Protein 4PQG (pdb70)

Organism: Streptococcus pneumoniae serotype 4 (strain ATCC BAA-334 / TIGR4) (NCBI:txid170187)

Radius of gyration: 30.59 Å; Cα contacts (8 Å, |Δi|>4): 2096; chains: 2; bounding box: 76×77×79 Å

Solvent-accessible surface area: 42356 Å² total; per-residue (Å²): 109,170,147,18,4,0,11,0,2,0,35,13,16,29,130,44,12,20,38,23,9,62,2,0,16,62,10,0,16,9,0,95,115,35,140,45,49,6,61,0,0,0,3,54,43,25,16,86,36,6,6,12,30,2,0,47,80,21,38,7,60,54,115,10,9,19,6,0,0,16,59,42,19,65,5,140,28,17,68,6,61,7,34,6,101,68,0,26,87,80,18,44,56,137,64,40,93,100,101,110,122,40,102,53,12,83,0,45,5,142,71,157,58,19,39,0,1,0,60,8,50,48,72,138,124,72,45,0,13,22,0,25,40,13,83,143,64,44,30,65,54,40,0,9,0,4,78,27,34,13,0,0,9,48,9,41,65,138,102,110,27,21,41,28,100,45,18,5,1,13,36,87,114,41,69,60,25,0,20,0,77,18,76,78,23,121,22,56,28,0,67,27,110,122,109,67,41,151,21,62,64,34,0,2,71,19,1,2,122,52,11,110,26,61,138,35,0,1,0,0,1,3,55,14,43,37,5,6,25,3,0,4,81,26,0,81,95,8,22,0,0,0,2,0,26,48,39,0,39,33,110,101,15,28,19,123,104,28,19,17,19,36,63,122,7,30,26,2,0,73,35,2,92,92,12,69,10,0,2,1,4,10,90,130,0,24,92,16,0,58,110,18,0,64,106,52,30,185,40,110,15,119,19,36,29,2,18,22,3,9,15,102,74,56,44,108,35,103,180,42,35,120,82,62,1,0,0,4,2,19,88,6,26,113,95,32,38,6,24,23,0,0,50,0,0,21,58,2,46,150,109,19,94,110,0,24,0,26,0,10,7,48,29,56,23,39,8,50,0,112,52,9,8,51,108,94,158,0,88,135,28,2,80,50,102,30,68,40,128,29,58,123,36,4,5,90,19,18,1,4,0,8,0,3,36,49,25,5,6,13,17,32,4,1,41,0,0,3,4,0,0,0,0,0,0,3,59,20,52,7,0,2,83,46,0,6,82,73,23,88,0,0,9,30,2,29,20,38,75,67,68,58,60,75,27,15,56,83,3,0,7,32,6,1,15,29,0,35,107,99,134,61,28,137,54,0,52,61,55,0,34,105,24,0,95,44,36,44,8,166,74,7,32,108,88,12,91,129,13,7,81,82,11,71,149,158,84,25,0,23,0,2,0,31,12,13,30,128,37,15,20,39,19,7,61,2,0,15,59,9,0,16,9,0,101,116,38,140,44,60,8,61,0,0,0,3,51,41,29,13,86,36,6,7,13,26,3,1,48,81,23,36,8,60,56,119,11,9,20,7,0,0,19,61,48,20,77,8,147,27,18,68,6,62,6,35,6,107,63,0,26,87,75,14,55,41,117,58,41,92,102,94,114,127,32,116,52,5,90,0,42,3,146,79,127,72,16,43,0,3,0,56,6,52,48,85,127,122,76,43,0,13,19,0,30,25,23,89,133,64,65,12,54,33,12,1,9,0,4,77,22,44,14,0,0,10,57,14,44,70,123,99,83,8,18,23,22,102,37,8,5,2,10,37,78,114,38,69,86,32,3,42,0,74,20,96,97,13,89,20,38,26,0,62,22,200,102,86,111,28,165,16,57,61,37,0,1,70,20,2,2,127,45,21,119,20,74,122,55,6,0,0,0,2,2,56,12,42,24,6,5,23,1,1,3,72,22,1,71,80,3,33,1,0,0,2,1,23,49,45,0,37,32,139,110,22,29,27,121,107,29,20,18,21,30,67,110,5,32,26,2,0,71,33,2,88,92,11,64,6,0,2,0,4,11,90,129,0,24,91,20,0,66,109,18,0,62,107,52,28,179,42,151,14,112,18,35,26,0,14,23,3,11,16,90,71,61,37,106,33,117,167,43,37,112,82,53,0,1,0,5,2,21,86,7,25,117,95,32,35,5,22,23,1,0,51,0,0,16,50,1,44,146,109,22,100,115,1,24,0,23,0,14,5,47,31,54,20,39,5,50,0,111,51,6,9,54,106,88,155,0,92,138,29,2,76,48,96,31,68,38,130,32,60,121,35,4,6,84,18,18,1,4,0,8,1,3,34,53,27,7,6,12,18,32,5,1,39,0,0,2,4,0,0,0,0,0,0,2,65,18,54,6,0,2,86,45,0,5,93,80,42,86,0,0,10,36,4,84,26,29,75,77,75,59,58,92,54,15,49,75,18,0,6,47,30,1,14,47,0,27,104,82,128,102,22,133,70,3,50,59,55,0,33,102,29,0,93,48,38,29,10,133,74,6,38,106,81,10,98,128,14,10,103,104,28,72

Secondary structure (DSSP, 8-state):
--S-EEEEEES---TT--HHHHHHHHHHHHHHHTT-EEEEEE-S---SS-HHHHHHHHT--GGGEEEHHHHTSSPPS-----BHHHHHTTS-S-EEEEEEETTEEEEEESSTTEEEEEEESSTTS-BEEEEEEEETTEEEEEEEESSSEEEEEEEEEETTEEEEEEEEEE-TTS-EEEEEEEETTEEEEEE-SS-EEESHHHHHHHHHHHT---TT-EEEES--TTTHHHHHHHHTTSEEEEE--S--B-TTT--SS---B-TTTHHHHHTGGG-SEEEESSHHHHHHHHHHHHHH-S----EEE--S--BSS----SS---TTEEEEES---GGG-HHHHHHHHHHHTTT-TT-EEEEE--STTHHHHHHHHHHTT-TTTEEEEES---TTTGGGSSEEE---S-BSS-HHHHHHHHTT--EEEES-TBHHHHH--BTTTEEEEP--TT--HHHHHHHHHHHHHHHHHTT-HHHHHHHHHHHHGGGBHHHHHHHHHHHHHHHS--/-EEEEEES---TT--HHHHHHHHHHHHHHHTT-EEEEEE-S---SS-HHHHHHHHT--GGGEEEHHHHTSSPPP-----BHHHHHTTS---EEEEEEETTEEEEEETT-SEEEEEEESSTTS-BEEEEEEEETTEEEEEEEESSSEEEEEEEEEETTEEEEEEEEEE-TTS-EEEEEEEETTEEEEEEESS-EEESHHHHHHHHHHHT---TT-EEEES--TTTHHHHHHHTTTSEEEEE--S--B-TTT--SS---B-TTTHHHHHTGGG-SEEEESSHHHHHHHHHHHHHH-S----EEE--S--BSS----TT---TTEEEEES---GGG-HHHHHHHHHHHHHH-TT-EEEEE--STTHHHHHHHHHHTT-TTTEEEEES---TTTGGG-SEEE---S-BSS-HHHHHHHHTT--EEEES-TBHHHHH--TTTSEEEE---TT--HHHHHHHHHHHHHHHHHTT-HHHHHHHHHHHHHTTBHHHHHHHHHHHHHHH-

Foldseek 3Di:
DPFAEEEEEDADFDQFDAVLLLLVQQVQVLCVVVVHHYAYEHEYDDQVFLRLVGCVNSPHDQNRYHYLVLNLAADGRAAQDQFPVNVCVVDDDAWDDWDADQQWIKTAHPLNQKIKIFGHPGSPGGGGQKMWIGGNLHTAKIFGGGPHTFKMWGWDADPNDTDTAKMFGDYPVRHTQWMFGDDPNFRAWIGRPVDIAGHVQRSVLVVLVVVVAAQLYEYEYSFAVPHVVSCLVSCLNYAYEYEDWWQFWDPVVDDQADTGTDPRCPSCLQVVVSHQEYEAADVVSVVVVQVCCVRHHPDRHHYYHAHSHFAAAQAAQPVAAQPQEEEEARALDVLFPVVLVLLLQLLLCVVVVSHAYEYEGYYDNVVVSVVSCVVSVVPVRYDYDYHDDCQNPLLNHQAYETARQTGSADVVLLSNLSSLHQYEYAPHDDHCVLQHDDPQQFHHDHDDPVPDSVVSSNRSSVRSNCCVVVVPRVRNSVVSNVSSVVRHSVVSSVVVVVVSVVSPPD/DEEEEEDAAFDQFDAVLVLLVQQVQVLCVVVVHHYAYEHEYDDQVFLRLVRCVNSPHDQVRYHYLVCNQAADGRAAQPAFPVNVCVVDDDAWPDWDDDWQWIKTPHPPDPKIKIFGHPGSVGGGGQKIWIAHPRRTAKMFGGGPHTFKMWGWDDDPNDTDTAKMWGAYPVGDTAWMFGAPRPDGAWIDGVPDIQGDSQSSVLVVLVVVVAAQLYEYEYRFQPPNVVSCLVSCLRYAYEYEDWWQFWDPVVDDQADTGTDPRCVVCLQVVVSHQEYEFADVVSVVVVQVCCVRHHPDRHHYYHFHSHFAQAFAALPPEADPQEEEEEGALDVLFVVVLVLLLQLVLCVVVVSHAYEYEGYYDNVVVSVVSCVVSVNPPGYYYDYHDDPQNPLLRHQAYETARQTGSAPVVLLSNLSSLHAYEYEPHDDHCVLQHDDPQQFHHDYDDPVPDSVVSSNRSSVRSCCCVVVVVRVRNSVRSNVSSVVRHSVVSSVVVVVVSVVSD

Sequence (1007 aa):
HHHMTIYNINLGIGWASSGVEYAQAYRAGVFRKLNLSSKFIFTDMILADNIQHLTANIGFDDNQVIWLYNHFTDIKIAPTSVTVDDVLAYFGGEESHREKNGKVLRVFFFDQDKFVTCYLVDENKDLVQHAEYVFKGNLIRKDYFSYTRYCSEYFAPKDNVAVLYQRTFYNEDGTPVYDILMNQGKEEVYHFKDKIFYGKQAFVRAFMKSLNLNKSDLVILDRETGIGQVVFEEAQTAHLAVVVHAEHYSENATNEDYILWNNYYDYQFTNADKVDFFIVSTDRQNEVLQEQFAKYTQHQPKIVTIPVGSIDSLTDSSQGRKPFSLITASRLAKEKHIDWLVKAVIEAHKELPELTFDIYGSGGEDSLLREIIANHQAEDYIQLKGHAELSQIYSQYEVYLTASTSEGFGLTLMEAIGSGLPLIGFDVPYGNQTFIEDGQNGYLIPSSSDHVEDQIKQAYAAKICQLYQENRLEAMRAYSYQIAEGFLTKEILEKWKKTVEEVLHDMTIYNINLGIGWASSGVEYAQAYRAGVFRKLNLSSKFIFTDMILADNIQHLTANIGFDDNQVIWLYNHFTDIKIAPTSVTVDDVLAYFGGEESHREKNGKVLRVFFFDQDKFVTCYLVDENKDLVQHAEYVFKGNLIRKDYFSYTRYCSEYFAPKDNVAVLYQRTFYNEDGTPVYDILMNQGKEEVYHFKDKIFYGKQAFVRAFMKSLNLNKSDLVILDRETGIGQVVFEEAQTAHLAVVVHAEHYSENATNEDYILWNNYYDYQFTNADKVDFFIVSTDRQNEVLQEQFAKYTQHQPKIVTIPVGSIDSLTDSSQGRKPFSLITASRLAKEKHIDWLVKAVIEAHKELPELTFDIYGSGGEDSLLREIIANHQAEDYIQLKGHAELSQIYSQYEVYLTASTSEGFGLTLMEAIGSGLPLIGFDVPYGNQTFIEDGQNGYLIPSSSDHVEDQIKQAYAAKICQLYQENRLEAMRAYSYQIAEGFLTKEILEKWKKTVEEVL

InterPro domains:
  IPR014267 Glycosyltransferase GtfA [MF_01472] (2-501)
  IPR014267 Glycosyltransferase GtfA [TIGR02918] (1-500)
  IPR054396 GtfA, extended beta-sheet meander domain [PF22145] (95-191)

GO terms:
  GO:0017122 protein N-acetylglucosaminyltransferase complex (C, IDA)
  GO:0016262 protein N-acetylglucosaminyltransferase activity (F, IDA)
  GO:0006493 protein O-linked glycosylation (P, IDA)

Structure (mmCIF, N/CA/C/O backbone):
data_4PQG
#
_entry.id   4PQG
#
_cell.length_a   71.240
_cell.length_b   125.630
_cell.length_c   127.040
_cell.angle_alpha   90.00
_cell.angle_beta   90.00
_cell.angle_gamma   90.00
#
_symmetry.space_group_name_H-M   'P 21 21 21'
#
loop_
_entity.id
_entity.type
_entity.pdbx_description
1 polymer 'Glycosyltransferase Gtf1'
2 non-polymer "URIDINE-5'-DIPHOSPHATE"
3 non-polymer 2-acetamido-2-deoxy-beta-D-glucopyranose
4 water water
#
loop_
_atom_site.group_PDB
_atom_site.id
_atom_site.type_symbol
_atom_site.label_atom_id
_atom_site.label_alt_id
_atom_site.label_comp_id
_atom_site.label_asym_id
_atom_site.label_entity_id
_atom_site.label_seq_id
_atom_site.pdbx_PDB_ins_code
_atom_site.Cartn_x
_atom_site.Cartn_y
_atom_site.Cartn_z
_atom_site.occupancy
_atom_site.B_iso_or_equiv
_atom_site.auth_seq_id
_atom_site.auth_comp_id
_atom_site.auth_asym_id
_atom_site.auth_atom_id
_atom_site.pdbx_PDB_model_num
ATOM 1 N N . HIS A 1 6 ? 13.299 13.905 -2.932 1.00 51.06 -2 HIS A N 1
ATOM 2 C CA . HIS A 1 6 ? 13.579 12.440 -2.898 1.00 50.95 -2 HIS A CA 1
ATOM 3 C C . HIS A 1 6 ? 12.652 11.713 -3.834 1.00 52.62 -2 HIS A C 1
ATOM 4 O O . HIS A 1 6 ? 11.457 12.026 -3.909 1.00 54.65 -2 HIS A O 1
ATOM 11 N N . HIS A 1 7 ? 13.199 10.758 -4.585 1.00 56.06 -1 HIS A N 1
ATOM 12 C CA . HIS A 1 7 ? 12.380 9.872 -5.426 1.00 55.70 -1 HIS A CA 1
ATOM 13 C C . HIS A 1 7 ? 12.303 8.484 -4.845 1.00 53.10 -1 HIS A C 1
ATOM 14 O O . HIS A 1 7 ? 11.275 7.811 -4.964 1.00 47.84 -1 HIS A O 1
ATOM 21 N N . HIS A 1 8 ? 13.401 8.047 -4.226 1.00 49.44 0 HIS A N 1
ATOM 22 C CA . HIS A 1 8 ? 13.491 6.725 -3.623 1.00 48.33 0 HIS A CA 1
ATOM 23 C C . HIS A 1 8 ? 12.498 6.570 -2.514 1.00 45.73 0 HIS A C 1
ATOM 24 O O . HIS A 1 8 ? 12.086 7.559 -1.903 1.00 46.02 0 HIS A O 1
ATOM 31 N N . MET A 1 9 ? 12.100 5.329 -2.247 1.00 41.79 1 MET A N 1
ATOM 32 C CA . MET A 1 9 ? 11.293 5.035 -1.074 1.00 41.26 1 MET A CA 1
ATOM 33 C C . MET A 1 9 ? 12.025 5.522 0.176 1.00 36.89 1 MET A C 1
ATOM 34 O O . MET A 1 9 ? 13.210 5.244 0.358 1.00 33.91 1 MET A O 1
ATOM 39 N N . THR A 1 10 ? 11.328 6.296 1.003 1.00 35.36 2 THR A N 1
ATOM 40 C CA . THR A 1 10 ? 11.859 6.679 2.309 1.00 31.75 2 THR A CA 1
ATOM 41 C C . THR A 1 10 ? 10.880 6.234 3.391 1.00 28.67 2 THR A C 1
ATOM 42 O O . THR A 1 10 ? 9.653 6.366 3.246 1.00 26.69 2 THR A O 1
ATOM 46 N N . ILE A 1 11 ? 11.439 5.671 4.457 1.00 26.10 3 ILE A N 1
ATOM 47 C CA . ILE A 1 11 ? 10.658 5.289 5.617 1.00 24.77 3 ILE A CA 1
ATOM 48 C C . ILE A 1 11 ? 10.836 6.358 6.697 1.00 23.74 3 ILE A C 1
ATOM 49 O O . ILE A 1 11 ? 11.936 6.567 7.191 1.00 23.67 3 ILE A O 1
ATOM 54 N N . TYR A 1 12 ? 9.745 7.054 7.010 1.00 24.41 4 TYR A N 1
ATOM 55 C CA . TYR A 1 12 ? 9.740 8.111 8.016 1.00 24.10 4 TYR A CA 1
ATOM 56 C C . TYR A 1 12 ? 9.157 7.526 9.279 1.00 23.67 4 TYR A C 1
ATOM 57 O O . TYR A 1 12 ? 8.081 6.934 9.254 1.00 25.14 4 TYR A O 1
ATOM 66 N N . ASN A 1 13 ? 9.874 7.697 10.381 1.00 22.14 5 ASN A N 1
ATOM 67 C CA . ASN A 1 13 ? 9.448 7.184 11.675 1.00 20.92 5 ASN A CA 1
ATOM 68 C C . ASN A 1 13 ? 9.275 8.375 12.620 1.00 20.37 5 ASN A C 1
ATOM 69 O O . ASN A 1 13 ? 10.173 9.219 12.723 1.00 21.41 5 ASN A O 1
ATOM 74 N N . ILE A 1 14 ? 8.149 8.408 13.322 1.00 19.62 6 ILE A N 1
ATOM 75 C CA . ILE A 1 14 ? 7.757 9.565 14.139 1.00 19.00 6 ILE A CA 1
ATOM 76 C C . ILE A 1 14 ? 7.638 9.213 15.630 1.00 18.88 6 ILE A C 1
ATOM 77 O O . ILE A 1 14 ? 6.916 8.282 16.015 1.00 18.44 6 ILE A O 1
ATOM 82 N N . ASN A 1 15 ? 8.378 9.951 16.451 1.00 18.59 7 ASN A N 1
ATOM 83 C CA . ASN A 1 15 ? 8.360 9.783 17.897 1.00 18.90 7 ASN A CA 1
ATOM 84 C C . ASN A 1 15 ? 8.294 11.190 18.503 1.00 19.32 7 ASN A C 1
ATOM 85 O O . ASN A 1 15 ? 8.573 12.179 17.818 1.00 18.24 7 ASN A O 1
ATOM 90 N N . LEU A 1 16 ? 7.928 11.288 19.778 1.00 18.72 8 LEU A N 1
ATOM 91 C CA . LEU A 1 16 ? 7.959 12.586 20.441 1.00 19.57 8 LEU A CA 1
ATOM 92 C C . LEU A 1 16 ? 9.388 13.030 20.759 1.00 19.14 8 LEU A C 1
ATOM 93 O O . LEU A 1 16 ? 9.841 14.064 20.287 1.00 17.81 8 LEU A O 1
ATOM 98 N N . GLY A 1 17 ? 10.107 12.238 21.539 1.00 19.53 9 GLY A N 1
ATOM 99 C CA . GLY A 1 17 ? 11.369 12.703 22.086 1.00 19.62 9 GLY A CA 1
ATOM 100 C C . GLY A 1 17 ? 12.373 11.613 22.345 1.00 20.08 9 GLY A C 1
ATOM 101 O O . GLY A 1 17 ? 12.175 10.449 21.960 1.00 20.95 9 GLY A O 1
ATOM 102 N N . ILE A 1 18 ? 13.457 12.010 22.997 1.00 19.30 10 ILE A N 1
ATOM 103 C CA . ILE A 1 18 ? 14.612 11.149 23.242 1.00 19.58 10 ILE A CA 1
ATOM 104 C C . ILE A 1 18 ? 15.436 11.805 24.331 1.00 19.23 10 ILE A C 1
ATOM 105 O O . ILE A 1 18 ? 15.497 13.038 24.410 1.00 18.46 10 ILE A O 1
ATOM 110 N N . GLY A 1 19 ? 16.046 10.986 25.181 1.00 19.01 11 GLY A N 1
ATOM 111 C CA . GLY A 1 19 ? 16.873 11.472 26.282 1.00 19.62 11 GLY A CA 1
ATOM 112 C C . GLY A 1 19 ? 18.121 10.618 26.467 1.00 19.58 11 GLY A C 1
ATOM 113 O O . GLY A 1 19 ? 18.362 9.672 25.693 1.00 20.35 11 GLY A O 1
ATOM 114 N N . TRP A 1 20 ? 18.926 10.958 27.473 1.00 19.25 12 TRP A N 1
ATOM 115 C CA . TRP A 1 20 ? 20.104 10.167 27.792 1.00 20.62 12 TRP A CA 1
ATOM 116 C C . TRP A 1 20 ? 19.740 8.778 28.265 1.00 20.83 12 TRP A C 1
ATOM 117 O O . TRP A 1 20 ? 20.482 7.827 28.019 1.00 21.73 12 TRP A O 1
ATOM 128 N N . ALA A 1 21 ? 18.599 8.650 28.937 1.00 20.38 13 ALA A N 1
ATOM 129 C CA . ALA A 1 21 ? 18.156 7.373 29.481 1.00 22.01 13 ALA A CA 1
ATOM 130 C C . ALA A 1 21 ? 16.755 7.068 28.972 1.00 21.48 13 ALA A C 1
ATOM 131 O O . ALA A 1 21 ? 15.778 7.182 29.712 1.00 21.95 13 ALA A O 1
ATOM 133 N N . SER A 1 22 ? 16.651 6.679 27.704 1.00 21.75 14 SER A N 1
ATOM 134 C CA . SER A 1 22 ? 15.346 6.596 27.044 1.00 21.52 14 SER A CA 1
ATOM 135 C C . SER A 1 22 ? 14.663 5.254 27.324 1.00 21.74 14 SER A C 1
ATOM 136 O O . SER A 1 22 ? 15.297 4.318 27.816 1.00 21.98 14 SER A O 1
ATOM 139 N N . SER A 1 23 ? 13.367 5.199 27.019 1.00 20.56 15 SER A N 1
ATOM 140 C CA . SER A 1 23 ? 12.561 3.997 27.141 1.00 19.78 15 SER A CA 1
ATOM 141 C C . SER A 1 23 ? 12.806 3.040 25.975 1.00 19.64 15 SER A C 1
ATOM 142 O O . SER A 1 23 ? 13.479 3.377 24.993 1.00 19.02 15 SER A O 1
ATOM 145 N N . GLY A 1 24 ? 12.245 1.842 26.090 1.00 18.69 16 GLY A N 1
ATOM 146 C CA . GLY A 1 24 ? 12.315 0.877 25.004 1.00 18.21 16 GLY A CA 1
ATOM 147 C C . GLY A 1 24 ? 11.699 1.351 23.708 1.00 17.70 16 GLY A C 1
ATOM 148 O O . GLY A 1 24 ? 12.076 0.861 22.661 1.00 17.98 16 GLY A O 1
ATOM 149 N N . VAL A 1 25 ? 10.751 2.286 23.761 1.00 17.29 17 VAL A N 1
ATOM 150 C CA . VAL A 1 25 ? 10.188 2.860 22.517 1.00 17.45 17 VAL A CA 1
ATOM 151 C C . VAL A 1 25 ? 11.311 3.458 21.655 1.00 17.65 17 VAL A C 1
ATOM 152 O O . VAL A 1 25 ? 11.399 3.183 20.447 1.00 17.14 17 VAL A O 1
ATOM 156 N N . GLU A 1 26 ? 12.178 4.248 22.290 1.00 18.04 18 GLU A N 1
ATOM 157 C CA . GLU A 1 26 ? 13.307 4.867 21.613 1.00 18.84 18 GLU A CA 1
ATOM 158 C C . GLU A 1 26 ? 14.367 3.845 21.201 1.00 18.56 18 GLU A C 1
ATOM 159 O O . GLU A 1 26 ? 14.961 3.950 20.110 1.00 18.36 18 GLU A O 1
ATOM 165 N N . TYR A 1 27 ? 14.612 2.864 22.061 1.00 17.98 19 TYR A N 1
ATOM 166 C CA . TYR A 1 27 ? 15.548 1.788 21.706 1.00 18.39 19 TYR A CA 1
ATOM 167 C C . TYR A 1 27 ? 15.020 0.931 20.542 1.00 18.69 19 TYR A C 1
ATOM 168 O O . TYR A 1 27 ? 15.798 0.525 19.662 1.00 19.02 19 TYR A O 1
ATOM 177 N N . ALA A 1 28 ? 13.714 0.661 20.542 1.00 18.16 20 ALA A N 1
ATOM 178 C CA . ALA A 1 28 ? 13.074 -0.032 19.421 1.00 19.15 20 ALA A CA 1
ATOM 179 C C . ALA A 1 28 ? 13.299 0.710 18.103 1.00 19.66 20 ALA A C 1
ATOM 180 O O . ALA A 1 28 ? 13.513 0.087 17.050 1.00 21.30 20 ALA A O 1
ATOM 182 N N . GLN A 1 29 ? 13.212 2.035 18.153 1.00 18.76 21 GLN A N 1
ATOM 183 C CA . GLN A 1 29 ? 13.474 2.852 16.973 1.00 18.52 21 GLN A CA 1
ATOM 184 C C . GLN A 1 29 ? 14.928 2.700 16.541 1.00 18.10 21 GLN A C 1
ATOM 185 O O . GLN A 1 29 ? 15.226 2.634 15.346 1.00 19.02 21 GLN A O 1
ATOM 191 N N . ALA A 1 30 ? 15.833 2.659 17.514 1.00 18.37 22 ALA A N 1
ATOM 192 C CA . ALA A 1 30 ? 17.238 2.464 17.229 1.00 18.43 22 ALA A CA 1
ATOM 193 C C . ALA A 1 30 ? 17.475 1.072 16.635 1.00 19.82 22 ALA A C 1
ATOM 194 O O . ALA A 1 30 ? 18.236 0.938 15.673 1.00 19.69 22 ALA A O 1
ATOM 196 N N . TYR A 1 31 ? 16.822 0.042 17.181 1.00 20.23 23 TYR A N 1
ATOM 197 C CA . TYR A 1 31 ? 16.899 -1.278 16.547 1.00 21.58 23 TYR A CA 1
ATOM 198 C C . TYR A 1 31 ? 16.445 -1.204 15.081 1.00 22.82 23 TYR A C 1
ATOM 199 O O . TYR A 1 31 ? 17.153 -1.676 14.191 1.00 25.62 23 TYR A O 1
ATOM 208 N N . ARG A 1 32 ? 15.278 -0.602 14.842 1.00 22.65 24 ARG A N 1
ATOM 209 C CA . ARG A 1 32 ? 14.700 -0.459 13.495 1.00 23.40 24 ARG A CA 1
ATOM 210 C C . ARG A 1 32 ? 15.647 0.267 12.533 1.00 25.26 24 ARG A C 1
ATOM 211 O O . ARG A 1 32 ? 15.783 -0.126 11.362 1.00 25.53 24 ARG A O 1
ATOM 219 N N . ALA A 1 33 ? 16.306 1.310 13.033 1.00 24.97 25 ALA A N 1
ATOM 220 C CA . ALA A 1 33 ? 17.300 2.038 12.255 1.00 25.78 25 ALA A CA 1
ATOM 221 C C . ALA A 1 33 ? 18.451 1.142 11.825 1.00 26.63 25 ALA A C 1
ATOM 222 O O . ALA A 1 33 ? 18.955 1.277 10.705 1.00 26.86 25 ALA A O 1
ATOM 224 N N . GLY A 1 34 ? 18.879 0.248 12.723 1.00 27.35 26 GLY A N 1
ATOM 225 C CA . GLY A 1 34 ? 19.911 -0.746 12.410 1.00 27.16 26 GLY A CA 1
ATOM 226 C C . GLY A 1 34 ? 19.487 -1.678 11.296 1.00 28.14 26 GLY A C 1
ATOM 227 O O . GLY A 1 34 ? 20.300 -2.060 10.452 1.00 29.49 26 GLY A O 1
ATOM 228 N N . VAL A 1 35 ? 18.210 -2.045 11.295 1.00 28.53 27 VAL A N 1
ATOM 229 C CA . VAL A 1 35 ? 17.636 -2.898 10.255 1.00 29.52 27 VAL A CA 1
ATOM 230 C C . VAL A 1 35 ? 17.579 -2.169 8.909 1.00 31.27 27 VAL A C 1
ATOM 231 O O . VAL A 1 35 ? 17.952 -2.730 7.872 1.00 31.09 27 VAL A O 1
ATOM 235 N N . PHE A 1 36 ? 17.104 -0.927 8.924 1.00 30.74 28 PHE A N 1
ATOM 236 C CA . PHE A 1 36 ? 17.001 -0.146 7.699 1.00 30.54 28 PHE A CA 1
ATOM 237 C C . PHE A 1 36 ? 18.364 0.116 7.063 1.00 32.03 28 PHE A C 1
ATOM 238 O O . PHE A 1 36 ? 18.478 0.088 5.837 1.00 34.50 28 PHE A O 1
ATOM 246 N N . ARG A 1 37 ? 19.383 0.348 7.888 1.00 31.67 29 ARG A N 1
ATOM 247 C CA . ARG A 1 37 ? 20.748 0.506 7.400 1.00 36.11 29 ARG A CA 1
ATOM 248 C C . ARG A 1 37 ? 21.228 -0.759 6.691 1.00 38.24 29 ARG A C 1
ATOM 249 O O . ARG A 1 37 ? 21.794 -0.692 5.591 1.00 40.32 29 ARG A O 1
ATOM 257 N N . LYS A 1 38 ? 20.984 -1.905 7.320 1.00 37.45 30 LYS A N 1
ATOM 258 C CA . LYS A 1 38 ? 21.397 -3.190 6.770 1.00 37.65 30 LYS A CA 1
ATOM 259 C C . LYS A 1 38 ? 20.704 -3.466 5.457 1.00 38.88 30 LYS A C 1
ATOM 260 O O . LYS A 1 38 ? 21.326 -3.977 4.529 1.00 41.39 30 LYS A O 1
ATOM 266 N N . LEU A 1 39 ? 19.414 -3.138 5.384 1.00 36.89 31 LEU A N 1
ATOM 267 C CA . LEU A 1 39 ? 18.645 -3.332 4.171 1.00 36.34 31 LEU A CA 1
ATOM 268 C C . LEU A 1 39 ? 18.904 -2.235 3.138 1.00 36.29 31 LEU A C 1
ATOM 269 O O . LEU A 1 39 ? 18.186 -2.138 2.140 1.00 37.34 31 LEU A O 1
ATOM 274 N N . ASN A 1 40 ? 19.929 -1.419 3.377 1.00 39.21 32 ASN A N 1
ATOM 275 C CA . ASN A 1 40 ? 20.213 -0.247 2.540 1.00 42.01 32 ASN A CA 1
ATOM 276 C C . ASN A 1 40 ? 18.963 0.527 2.139 1.00 41.52 32 ASN A C 1
ATOM 277 O O . ASN A 1 40 ? 18.754 0.828 0.965 1.00 41.15 32 ASN A O 1
ATOM 282 N N . LEU A 1 41 ? 18.122 0.830 3.121 1.00 40.42 33 LEU A N 1
ATOM 283 C CA . LEU A 1 41 ? 16.871 1.529 2.862 1.00 38.87 33 LEU A CA 1
ATOM 284 C C . LEU A 1 41 ? 16.970 2.927 3.425 1.00 37.94 33 LEU A C 1
ATOM 285 O O . LEU A 1 41 ? 17.574 3.132 4.480 1.00 39.56 33 LEU A O 1
ATOM 290 N N . SER A 1 42 ? 16.381 3.886 2.717 1.00 33.80 34 SER A N 1
ATOM 291 C CA . SER A 1 42 ? 16.368 5.267 3.167 1.00 31.49 34 SER A CA 1
ATOM 292 C C . SER A 1 42 ? 15.371 5.422 4.318 1.00 28.44 34 SER A C 1
ATOM 293 O O . SER A 1 42 ? 14.193 5.077 4.187 1.00 26.27 34 SER A O 1
ATOM 296 N N . SER A 1 43 ? 15.853 5.932 5.445 1.00 26.44 35 SER A N 1
ATOM 297 C CA . SER A 1 43 ? 14.978 6.149 6.596 1.00 25.84 35 SER A CA 1
ATOM 298 C C . SER A 1 43 ? 15.285 7.423 7.364 1.00 25.18 35 SER A C 1
ATOM 299 O O . SER A 1 43 ? 16.420 7.898 7.380 1.00 25.98 35 SER A O 1
ATOM 302 N N . LYS A 1 44 ? 14.250 7.959 8.004 1.00 24.53 36 LYS A N 1
ATOM 303 C CA . LYS A 1 44 ? 14.365 9.152 8.844 1.00 23.09 36 LYS A CA 1
ATOM 304 C C . LYS A 1 44 ? 13.590 8.926 10.130 1.00 20.99 36 LYS A C 1
ATOM 305 O O . LYS A 1 44 ? 12.470 8.418 10.101 1.00 20.37 36 LYS A O 1
ATOM 311 N N . PHE A 1 45 ? 14.215 9.296 11.242 1.00 19.74 37 PHE A N 1
ATOM 312 C CA . PHE A 1 45 ? 13.576 9.254 12.545 1.00 19.32 37 PHE A CA 1
ATOM 313 C C . PHE A 1 45 ? 13.331 10.678 13.027 1.00 18.08 37 PHE A C 1
ATOM 314 O O . PHE A 1 45 ? 14.255 11.440 13.301 1.00 18.22 37 PHE A O 1
ATOM 322 N N . ILE A 1 46 ? 12.056 11.030 13.051 1.00 17.87 38 ILE A N 1
ATOM 323 C CA . ILE A 1 46 ? 11.594 12.389 13.320 1.00 17.70 38 ILE A CA 1
ATOM 324 C C . ILE A 1 46 ? 11.222 12.480 14.800 1.00 17.40 38 ILE A C 1
ATOM 325 O O . ILE A 1 46 ? 10.467 11.650 15.295 1.00 17.63 38 ILE A O 1
ATOM 330 N N . PHE A 1 47 ? 11.752 13.486 15.489 1.00 16.80 39 PHE A N 1
ATOM 331 C CA . PHE A 1 47 ? 11.323 13.824 16.850 1.00 16.61 39 PHE A CA 1
ATOM 332 C C . PHE A 1 47 ? 10.642 15.192 16.865 1.00 16.87 39 PHE A C 1
ATOM 333 O O . PHE A 1 47 ? 11.173 16.158 16.311 1.00 15.29 39 PHE A O 1
ATOM 341 N N . THR A 1 48 ? 9.466 15.261 17.493 1.00 16.94 40 THR A N 1
ATOM 342 C CA . THR A 1 48 ? 8.629 16.478 17.443 1.00 17.12 40 THR A CA 1
ATOM 343 C C . THR A 1 48 ? 8.694 17.365 18.683 1.00 16.64 40 THR A C 1
ATOM 344 O O . THR A 1 48 ? 8.229 18.529 18.643 1.00 16.10 40 THR A O 1
ATOM 348 N N . ASP A 1 49 ? 9.249 16.831 19.781 1.00 16.14 41 ASP A N 1
ATOM 349 C CA . ASP A 1 49 ? 9.418 17.596 21.016 1.00 16.03 41 ASP A CA 1
ATOM 350 C C . ASP A 1 49 ? 10.457 18.686 20.867 1.00 15.69 41 ASP A C 1
ATOM 351 O O . ASP A 1 49 ? 11.438 18.539 20.144 1.00 14.56 41 ASP A O 1
ATOM 356 N N . MET A 1 50 ? 10.251 19.776 21.594 1.00 16.68 42 MET A N 1
ATOM 357 C CA . MET A 1 50 ? 11.282 20.794 21.750 1.00 16.84 42 MET A CA 1
ATOM 358 C C . MET A 1 50 ? 12.372 20.244 22.698 1.00 17.28 42 MET A C 1
ATOM 359 O O . MET A 1 50 ? 12.103 19.944 23.866 1.00 18.43 42 MET A O 1
ATOM 364 N N . ILE A 1 51 ? 13.585 20.069 22.174 1.00 16.97 43 ILE A N 1
ATOM 365 C CA . ILE A 1 51 ? 14.724 19.525 22.926 1.00 17.71 43 ILE A CA 1
ATOM 366 C C . ILE A 1 51 ? 15.846 20.558 22.860 1.00 17.41 43 ILE A C 1
ATOM 367 O O . ILE A 1 51 ? 16.454 20.737 21.789 1.00 16.96 43 ILE A O 1
ATOM 372 N N . LEU A 1 52 ? 16.135 21.203 23.990 1.00 16.84 44 LEU A N 1
ATOM 373 C CA . LEU A 1 52 ? 17.122 22.271 24.059 1.00 17.45 44 LEU A CA 1
ATOM 374 C C . LEU A 1 52 ? 18.128 22.054 25.191 1.00 18.24 44 LEU A C 1
ATOM 375 O O . LEU A 1 52 ? 19.242 22.579 25.142 1.00 17.76 44 LEU A O 1
ATOM 380 N N . ALA A 1 53 ? 17.737 21.265 26.189 1.00 18.28 45 ALA A N 1
ATOM 381 C CA . ALA A 1 53 ? 18.605 20.985 27.343 1.00 19.50 45 ALA A CA 1
ATOM 382 C C . ALA A 1 53 ? 19.884 20.289 26.885 1.00 19.96 45 ALA A C 1
ATOM 383 O O . ALA A 1 53 ? 20.954 20.444 27.495 1.00 20.84 45 ALA A O 1
ATOM 385 N N . ASP A 1 54 ? 19.748 19.514 25.807 1.00 19.74 46 ASP A N 1
ATOM 386 C CA . ASP A 1 54 ? 20.870 18.879 25.134 1.00 21.02 46 ASP A CA 1
ATOM 387 C C . ASP A 1 54 ? 20.812 19.175 23.654 1.00 20.32 46 ASP A C 1
ATOM 388 O O . ASP A 1 54 ? 19.732 19.424 23.125 1.00 19.92 46 ASP A O 1
ATOM 393 N N . ASN A 1 55 ? 21.962 19.106 22.987 1.00 19.42 47 ASN A N 1
ATOM 394 C CA . ASN A 1 55 ? 21.998 19.016 21.535 1.00 19.47 47 ASN A CA 1
ATOM 395 C C . ASN A 1 55 ? 21.377 17.667 21.133 1.00 19.74 47 ASN A C 1
ATOM 396 O O . ASN A 1 55 ? 21.870 16.625 21.537 1.00 18.22 47 ASN A O 1
ATOM 401 N N . ILE A 1 56 ? 20.301 17.679 20.339 1.00 19.40 48 ILE A N 1
ATOM 402 C CA . ILE A 1 56 ? 19.622 16.432 19.996 1.00 19.43 48 ILE A CA 1
ATOM 403 C C . ILE A 1 56 ? 20.563 15.394 19.348 1.00 20.37 48 ILE A C 1
ATOM 404 O O . ILE A 1 56 ? 20.389 14.187 19.532 1.00 19.05 48 ILE A O 1
ATOM 409 N N . GLN A 1 57 ? 21.576 15.868 18.619 1.00 20.34 49 GLN A N 1
ATOM 410 C CA . GLN A 1 57 ? 22.529 14.982 17.976 1.00 20.77 49 GLN A CA 1
ATOM 411 C C . GLN A 1 57 ? 23.287 14.148 19.022 1.00 20.42 49 GLN A C 1
ATOM 412 O O . GLN A 1 57 ? 23.604 12.980 18.794 1.00 21.31 49 GLN A O 1
ATOM 418 N N . HIS A 1 58 ? 23.595 14.749 20.158 1.00 20.67 50 HIS A N 1
ATOM 419 C CA . HIS A 1 58 ? 24.288 14.005 21.215 1.00 20.92 50 HIS A CA 1
ATOM 420 C C . HIS A 1 58 ? 23.461 12.833 21.668 1.00 21.00 50 HIS A C 1
ATOM 421 O O . HIS A 1 58 ? 23.986 11.751 21.920 1.00 21.27 50 HIS A O 1
ATOM 428 N N . LEU A 1 59 ? 22.150 13.040 21.750 1.00 21.02 51 LEU A N 1
ATOM 429 C CA . LEU A 1 59 ? 21.222 12.007 22.213 1.00 20.25 51 LEU A CA 1
ATOM 430 C C . LEU A 1 59 ? 21.029 10.886 21.184 1.00 21.45 51 LEU A C 1
ATOM 431 O O . LEU A 1 59 ? 21.016 9.681 21.541 1.00 20.61 51 LEU A O 1
ATOM 436 N N . THR A 1 60 ? 20.864 11.269 19.921 1.00 19.64 52 THR A N 1
ATOM 437 C CA . THR A 1 60 ? 20.623 10.297 18.865 1.00 19.51 52 THR A CA 1
ATOM 438 C C . THR A 1 60 ? 21.881 9.464 18.601 1.00 21.08 52 THR A C 1
ATOM 439 O O . THR A 1 60 ? 21.787 8.243 18.420 1.00 22.94 52 THR A O 1
ATOM 443 N N . ALA A 1 61 ? 23.054 10.105 18.607 1.00 20.76 53 ALA A N 1
ATOM 444 C CA . ALA A 1 61 ? 24.315 9.387 18.385 1.00 21.26 53 ALA A CA 1
ATOM 445 C C . ALA A 1 61 ? 24.517 8.383 19.522 1.00 22.77 53 ALA A C 1
ATOM 446 O O . ALA A 1 61 ? 24.924 7.240 19.291 1.00 22.02 53 ALA A O 1
ATOM 448 N N . ASN A 1 62 ? 24.189 8.815 20.739 1.00 21.77 54 ASN A N 1
ATOM 449 C CA . ASN A 1 62 ? 24.295 7.974 21.926 1.00 22.74 54 ASN A CA 1
ATOM 450 C C . ASN A 1 62 ? 23.568 6.632 21.784 1.00 23.46 54 ASN A C 1
ATOM 451 O O . ASN A 1 62 ? 24.078 5.600 22.206 1.00 24.55 54 ASN A O 1
ATOM 456 N N . ILE A 1 63 ? 22.387 6.661 21.179 1.00 23.37 55 ILE A N 1
ATOM 457 C CA . ILE A 1 63 ? 21.525 5.497 21.060 1.00 24.40 55 ILE A CA 1
ATOM 458 C C . ILE A 1 63 ? 21.833 4.748 19.754 1.00 24.82 55 ILE A C 1
ATOM 459 O O . ILE A 1 63 ? 21.337 3.647 19.510 1.00 24.73 55 ILE A O 1
ATOM 464 N N . GLY A 1 64 ? 22.672 5.361 18.922 1.00 25.58 56 GLY A N 1
ATOM 465 C CA . GLY A 1 64 ? 23.182 4.707 17.749 1.00 25.40 56 GLY A CA 1
ATOM 466 C C . GLY A 1 64 ? 22.582 5.084 16.408 1.00 25.70 56 GLY A C 1
ATOM 467 O O . GLY A 1 64 ? 22.909 4.438 15.415 1.00 26.54 56 GLY A O 1
ATOM 468 N N . PHE A 1 65 ? 21.723 6.107 16.341 1.00 24.33 57 PHE A N 1
ATOM 469 C CA . PHE A 1 65 ? 21.260 6.597 15.024 1.00 23.12 57 PHE A CA 1
ATOM 470 C C . PHE A 1 65 ? 22.443 7.266 14.296 1.00 23.49 57 PHE A C 1
ATOM 471 O O . PHE A 1 65 ? 23.285 7.898 14.934 1.00 23.53 57 PHE A O 1
ATOM 479 N N . ASP A 1 66 ? 22.521 7.115 12.971 1.00 24.84 58 ASP A N 1
ATOM 480 C CA . ASP A 1 66 ? 23.441 7.934 12.168 1.00 25.65 58 ASP A CA 1
ATOM 481 C C . ASP A 1 66 ? 22.830 9.315 12.036 1.00 24.45 58 ASP A C 1
ATOM 482 O O . ASP A 1 66 ? 21.609 9.422 11.926 1.00 24.62 58 ASP A O 1
ATOM 487 N N . ASP A 1 67 ? 23.670 10.355 12.021 1.00 25.03 59 ASP A N 1
ATOM 488 C CA . ASP A 1 67 ? 23.201 11.740 11.879 1.00 25.68 59 ASP A CA 1
ATOM 489 C C . ASP A 1 67 ? 22.261 11.921 10.684 1.00 25.61 59 ASP A C 1
ATOM 490 O O . ASP A 1 67 ? 21.273 12.642 10.773 1.00 25.00 59 ASP A O 1
ATOM 495 N N . ASN A 1 68 ? 22.550 11.254 9.569 1.00 25.53 60 ASN A N 1
ATOM 496 C CA . ASN A 1 68 ? 21.698 11.422 8.392 1.00 26.57 60 ASN A CA 1
ATOM 497 C C . ASN A 1 68 ? 20.389 10.633 8.466 1.00 26.57 60 ASN A C 1
ATOM 498 O O . ASN A 1 68 ? 19.583 10.697 7.558 1.00 28.07 60 ASN A O 1
ATOM 503 N N . GLN A 1 69 ? 20.182 9.890 9.549 1.00 26.32 61 GLN A N 1
ATOM 504 C CA . GLN A 1 69 ? 18.875 9.280 9.819 1.00 25.15 61 GLN A CA 1
ATOM 505 C C . GLN A 1 69 ? 17.980 10.159 10.722 1.00 24.92 61 GLN A C 1
ATOM 506 O O . GLN A 1 69 ? 16.853 9.774 11.035 1.00 25.64 61 GLN A O 1
ATOM 512 N N . VAL A 1 70 ? 18.471 11.324 11.148 1.00 22.47 62 VAL A N 1
ATOM 513 C CA . VAL A 1 70 ? 17.774 12.094 12.184 1.00 21.03 62 VAL A CA 1
ATOM 514 C C . VAL A 1 70 ? 17.110 13.357 11.644 1.00 21.40 62 VAL A C 1
ATOM 515 O O . VAL A 1 70 ? 17.766 14.165 10.988 1.00 21.50 62 VAL A O 1
ATOM 519 N N . ILE A 1 71 ? 15.811 13.507 11.915 1.00 19.89 63 ILE A N 1
ATOM 520 C CA . ILE A 1 71 ? 15.095 14.774 11.691 1.00 19.94 63 ILE A CA 1
ATOM 521 C C . ILE A 1 71 ? 14.541 15.301 13.020 1.00 19.31 63 ILE A C 1
ATOM 522 O O . ILE A 1 71 ? 13.877 14.565 13.763 1.00 19.51 63 ILE A O 1
ATOM 527 N N . TRP A 1 72 ? 14.862 16.551 13.335 1.00 18.45 64 TRP A N 1
ATOM 528 C CA . TRP A 1 72 ? 14.272 17.242 14.467 1.00 17.62 64 TRP A CA 1
ATOM 529 C C . TRP A 1 72 ? 13.345 18.262 13.899 1.00 17.25 64 TRP A C 1
ATOM 530 O O . TRP A 1 72 ? 13.747 19.072 13.054 1.00 16.81 64 TRP A O 1
ATOM 541 N N . LEU A 1 73 ? 12.075 18.190 14.298 1.00 16.68 65 LEU A N 1
ATOM 542 C CA . LEU A 1 73 ? 11.037 19.077 13.767 1.00 16.49 65 LEU A CA 1
ATOM 543 C C . LEU A 1 73 ? 11.481 20.552 13.626 1.00 16.73 65 LEU A C 1
ATOM 544 O O . LEU A 1 73 ? 11.313 21.171 12.559 1.00 16.68 65 LEU A O 1
ATOM 549 N N . TYR A 1 74 ? 12.045 21.114 14.691 1.00 16.52 66 TYR A N 1
ATOM 550 C CA . TYR A 1 74 ? 12.304 22.567 14.745 1.00 16.77 66 TYR A CA 1
ATOM 551 C C . TYR A 1 74 ? 13.502 22.993 13.875 1.00 17.81 66 TYR A C 1
ATOM 552 O O . TYR A 1 74 ? 13.563 24.107 13.377 1.00 17.47 66 TYR A O 1
ATOM 561 N N . ASN A 1 75 ? 14.441 22.075 13.701 1.00 19.43 67 ASN A N 1
ATOM 562 C CA . ASN A 1 75 ? 15.645 22.268 12.874 1.00 21.82 67 ASN A CA 1
ATOM 563 C C . ASN A 1 75 ? 15.372 22.122 11.364 1.00 21.53 67 ASN A C 1
ATOM 564 O O . ASN A 1 75 ? 16.092 22.699 10.529 1.00 21.43 67 ASN A O 1
ATOM 569 N N . HIS A 1 76 ? 14.328 21.358 11.035 1.00 20.10 68 HIS A N 1
ATOM 570 C CA . HIS A 1 76 ? 14.039 20.898 9.671 1.00 20.91 68 HIS A CA 1
ATOM 571 C C . HIS A 1 76 ? 13.785 22.010 8.701 1.00 21.07 68 HIS A C 1
ATOM 572 O O . HIS A 1 76 ? 14.154 21.906 7.527 1.00 20.23 68 HIS A O 1
ATOM 579 N N . PHE A 1 77 ? 13.167 23.081 9.190 1.00 20.41 69 PHE A N 1
ATOM 580 C CA . PHE A 1 77 ? 12.878 24.247 8.382 1.00 21.27 69 PHE A CA 1
ATOM 581 C C . PHE A 1 77 ? 14.100 25.136 8.146 1.00 20.00 69 PHE A C 1
ATOM 582 O O . PHE A 1 77 ? 13.993 26.160 7.482 1.00 20.76 69 PHE A O 1
ATOM 590 N N . THR A 1 78 ? 15.240 24.797 8.736 1.00 18.68 70 THR A N 1
ATOM 591 C CA . THR A 1 78 ? 16.439 25.584 8.557 1.00 18.24 70 THR A CA 1
ATOM 592 C C . THR A 1 78 ? 17.450 24.784 7.737 1.00 19.16 70 THR A C 1
ATOM 593 O O . THR A 1 78 ? 17.229 23.608 7.421 1.00 18.70 70 THR A O 1
ATOM 597 N N . ASP A 1 79 ? 18.579 25.404 7.427 1.00 20.11 71 ASP A N 1
ATOM 598 C CA . ASP A 1 79 ? 19.627 24.700 6.695 1.00 20.85 71 ASP A CA 1
ATOM 599 C C . ASP A 1 79 ? 20.780 24.255 7.597 1.00 21.30 71 ASP A C 1
ATOM 600 O O . ASP A 1 79 ? 21.815 23.817 7.099 1.00 20.63 71 ASP A O 1
ATOM 605 N N . ILE A 1 80 ? 20.607 24.361 8.919 1.00 20.95 72 ILE A N 1
ATOM 606 C CA . ILE A 1 80 ? 21.614 23.839 9.863 1.00 20.71 72 ILE A CA 1
ATOM 607 C C . ILE A 1 80 ? 21.431 22.329 10.005 1.00 22.33 72 ILE A C 1
ATOM 608 O O . ILE A 1 80 ? 20.320 21.849 10.306 1.00 22.15 72 ILE A O 1
ATOM 613 N N . LYS A 1 81 ? 22.504 21.583 9.744 1.00 22.55 73 LYS A N 1
ATOM 614 C CA . LYS A 1 81 ? 22.445 20.124 9.768 1.00 23.42 73 LYS A CA 1
ATOM 615 C C . LYS A 1 81 ? 22.530 19.595 11.201 1.00 22.78 73 LYS A C 1
ATOM 616 O O . LYS A 1 81 ? 23.191 20.196 12.051 1.00 20.45 73 LYS A O 1
ATOM 622 N N . ILE A 1 82 ? 21.867 18.465 11.449 1.00 22.28 74 ILE A N 1
ATOM 623 C CA . ILE A 1 82 ? 22.040 17.712 12.687 1.00 22.64 74 ILE A CA 1
ATOM 624 C C . ILE A 1 82 ? 23.527 17.404 12.840 1.00 22.77 74 ILE A C 1
ATOM 625 O O . ILE A 1 82 ? 24.111 16.752 11.976 1.00 24.68 74 ILE A O 1
ATOM 630 N N . ALA A 1 83 ? 24.127 17.871 13.934 1.00 21.76 75 ALA A N 1
ATOM 631 C CA . ALA A 1 83 ? 25.582 17.786 14.136 1.00 21.36 75 ALA A CA 1
ATOM 632 C C . ALA A 1 83 ? 25.962 17.889 15.615 1.00 20.62 75 ALA A C 1
ATOM 633 O O . ALA A 1 83 ? 25.223 18.453 16.394 1.00 20.82 75 ALA A O 1
ATOM 635 N N . PRO A 1 84 ? 27.130 17.350 16.002 1.00 22.49 76 PRO A N 1
ATOM 636 C CA . PRO A 1 84 ? 27.637 17.537 17.363 1.00 22.04 76 PRO A CA 1
ATOM 637 C C . PRO A 1 84 ? 27.959 18.999 17.666 1.00 22.47 76 PRO A C 1
ATOM 638 O O . PRO A 1 84 ? 28.206 19.774 16.733 1.00 24.64 76 PRO A O 1
ATOM 642 N N . THR A 1 85 ? 27.953 19.367 18.945 1.00 21.77 77 THR A N 1
ATOM 643 C CA . THR A 1 85 ? 28.392 20.690 19.378 1.00 22.44 77 THR A CA 1
ATOM 644 C C . THR A 1 85 ? 29.900 20.798 19.189 1.00 24.10 77 THR A C 1
ATOM 645 O O . THR A 1 85 ? 30.649 19.945 19.666 1.00 22.58 77 THR A O 1
ATOM 649 N N . SER A 1 86 ? 30.336 21.829 18.466 1.00 24.69 78 SER A N 1
ATOM 650 C CA . SER A 1 86 ? 31.769 22.087 18.285 1.00 26.19 78 SER A CA 1
ATOM 651 C C . SER A 1 86 ? 32.133 23.545 18.545 1.00 27.74 78 SER A C 1
ATOM 652 O O . SER A 1 86 ? 33.302 23.917 18.484 1.00 28.83 78 SER A O 1
ATOM 655 N N . VAL A 1 87 ? 31.129 24.362 18.868 1.00 27.91 79 VAL A N 1
ATOM 656 C CA . VAL A 1 87 ? 31.344 25.750 19.261 1.00 27.94 79 VAL A CA 1
ATOM 657 C C . VAL A 1 87 ? 32.104 25.842 20.599 1.00 27.85 79 VAL A C 1
ATOM 658 O O . VAL A 1 87 ? 31.771 25.146 21.556 1.00 25.40 79 VAL A O 1
ATOM 662 N N . THR A 1 88 ? 33.111 26.718 20.656 1.00 28.48 80 THR A N 1
ATOM 663 C CA . THR A 1 88 ? 33.934 26.906 21.863 1.00 28.64 80 THR A CA 1
ATOM 664 C C . THR A 1 88 ? 33.481 28.099 22.696 1.00 28.25 80 THR A C 1
ATOM 665 O O . THR A 1 88 ? 32.675 28.900 22.238 1.00 27.21 80 THR A O 1
ATOM 669 N N . VAL A 1 89 ? 34.024 28.226 23.909 1.00 27.28 81 VAL A N 1
ATOM 670 C CA . VAL A 1 89 ? 33.786 29.400 24.750 1.00 28.32 81 VAL A CA 1
ATOM 671 C C . VAL A 1 89 ? 34.082 30.715 24.019 1.00 30.20 81 VAL A C 1
ATOM 672 O O . VAL A 1 89 ? 33.328 31.691 24.140 1.00 31.13 81 VAL A O 1
ATOM 676 N N . ASP A 1 90 ? 35.177 30.743 23.273 1.00 29.85 82 ASP A N 1
ATOM 677 C CA . ASP A 1 90 ? 35.583 31.951 22.556 1.00 32.24 82 ASP A CA 1
ATOM 678 C C . ASP A 1 90 ? 34.601 32.280 21.458 1.00 29.56 82 ASP A C 1
ATOM 679 O O . ASP A 1 90 ? 34.247 33.448 21.268 1.00 29.31 82 ASP A O 1
ATOM 684 N N . ASP A 1 91 ? 34.171 31.250 20.736 1.00 28.61 83 ASP A N 1
ATOM 685 C CA . ASP A 1 91 ? 33.121 31.400 19.726 1.00 30.66 83 ASP A CA 1
ATOM 686 C C . ASP A 1 91 ? 31.860 31.963 20.346 1.00 29.92 83 ASP A C 1
ATOM 687 O O . ASP A 1 91 ? 31.197 32.805 19.741 1.00 31.78 83 ASP A O 1
ATOM 692 N N . VAL A 1 92 ? 31.533 31.488 21.548 1.00 29.47 84 VAL A N 1
ATOM 693 C CA . VAL A 1 92 ? 30.330 31.927 22.271 1.00 30.47 84 VAL A CA 1
ATOM 694 C C . VAL A 1 92 ? 30.415 33.382 22.692 1.00 30.98 84 VAL A C 1
ATOM 695 O O . VAL A 1 92 ? 29.466 34.154 22.484 1.00 33.77 84 VAL A O 1
ATOM 699 N N . LEU A 1 93 ? 31.552 33.772 23.260 1.00 32.20 85 LEU A N 1
ATOM 700 C CA . LEU A 1 93 ? 31.717 35.135 23.763 1.00 31.54 85 LEU A CA 1
ATOM 701 C C . LEU A 1 93 ? 31.702 36.189 22.643 1.00 31.73 85 LEU A C 1
ATOM 702 O O . LEU A 1 93 ? 31.457 37.375 22.905 1.00 30.09 85 LEU A O 1
ATOM 707 N N . ALA A 1 94 ? 31.938 35.751 21.403 1.00 29.53 86 ALA A N 1
ATOM 708 C CA . ALA A 1 94 ? 31.863 36.624 20.227 1.00 29.97 86 ALA A CA 1
ATOM 709 C C . ALA A 1 94 ? 30.431 37.112 19.957 1.00 29.88 86 ALA A C 1
ATOM 710 O O . ALA A 1 94 ? 30.229 38.158 19.346 1.00 28.89 86 ALA A O 1
ATOM 712 N N . TYR A 1 95 ? 29.440 36.344 20.399 1.00 29.97 87 TYR A N 1
ATOM 713 C CA . TYR A 1 95 ? 28.037 36.755 20.263 1.00 31.43 87 TYR A CA 1
ATOM 714 C C . TYR A 1 95 ? 27.678 37.873 21.255 1.00 33.23 87 TYR A C 1
ATOM 715 O O . TYR A 1 95 ? 26.738 38.638 21.037 1.00 32.58 87 TYR A O 1
ATOM 724 N N . PHE A 1 96 ? 28.433 37.962 22.344 1.00 35.36 88 PHE A N 1
ATOM 725 C CA . PHE A 1 96 ? 28.172 38.962 23.370 1.00 40.24 88 PHE A CA 1
ATOM 726 C C . PHE A 1 96 ? 29.284 40.013 23.339 1.00 42.75 88 PHE A C 1
ATOM 727 O O . PHE A 1 96 ? 30.336 39.795 22.744 1.00 43.80 88 PHE A O 1
ATOM 735 N N . GLY A 1 97 ? 29.041 41.173 23.933 1.00 46.98 89 GLY A N 1
ATOM 736 C CA . GLY A 1 97 ? 30.062 42.228 23.956 1.00 49.31 89 GLY A CA 1
ATOM 737 C C . GLY A 1 97 ? 31.347 41.789 24.635 1.00 48.58 89 GLY A C 1
ATOM 738 O O . GLY A 1 97 ? 31.335 40.875 25.454 1.00 45.60 89 GLY A O 1
ATOM 739 N N . GLY A 1 98 ? 32.455 42.444 24.297 1.00 53.87 90 GLY A N 1
ATOM 740 C CA . GLY A 1 98 ? 33.771 42.067 24.822 1.00 54.74 90 GLY A CA 1
ATOM 741 C C . GLY A 1 98 ? 34.056 42.557 26.229 1.00 58.68 90 GLY A C 1
ATOM 742 O O . GLY A 1 98 ? 33.157 43.018 26.935 1.00 60.44 90 GLY A O 1
ATOM 743 N N . GLU A 1 99 ? 35.319 42.433 26.632 1.00 59.75 91 GLU A N 1
ATOM 744 C CA . GLU A 1 99 ? 35.841 42.975 27.899 1.00 57.08 91 GLU A CA 1
ATOM 745 C C . GLU A 1 99 ? 35.572 42.104 29.132 1.00 51.05 91 GLU A C 1
ATOM 746 O O . GLU A 1 99 ? 34.959 42.542 30.111 1.00 46.32 91 GLU A O 1
ATOM 752 N N . GLU A 1 100 ? 36.070 40.869 29.069 1.00 47.73 92 GLU A N 1
ATOM 753 C CA . GLU A 1 100 ? 35.958 39.891 30.149 1.00 44.60 92 GLU A CA 1
ATOM 754 C C . GLU A 1 100 ? 36.888 40.241 31.305 1.00 43.22 92 GLU A C 1
ATOM 755 O O . GLU A 1 100 ? 38.062 40.508 31.090 1.00 42.42 92 GLU A O 1
ATOM 761 N N . SER A 1 101 ? 36.371 40.213 32.528 1.00 40.91 93 SER A N 1
ATOM 762 C CA . SER A 1 101 ? 37.197 40.484 33.701 1.00 43.07 93 SER A CA 1
ATOM 763 C C . SER A 1 101 ? 37.749 39.212 34.341 1.00 44.64 93 SER A C 1
ATOM 764 O O . SER A 1 101 ? 38.942 39.134 34.654 1.00 46.74 93 SER A O 1
ATOM 767 N N . HIS A 1 102 ? 36.891 38.211 34.520 1.00 41.50 94 HIS A N 1
ATOM 768 C CA . HIS A 1 102 ? 37.290 36.955 35.161 1.00 41.76 94 HIS A CA 1
ATOM 769 C C . HIS A 1 102 ? 36.214 35.921 35.009 1.00 42.95 94 HIS A C 1
ATOM 770 O O . HIS A 1 102 ? 35.112 36.229 34.555 1.00 39.13 94 HIS A O 1
ATOM 777 N N . ARG A 1 103 ? 36.526 34.691 35.410 1.00 44.19 95 ARG A N 1
ATOM 778 C CA . ARG A 1 103 ? 35.593 33.575 35.300 1.00 46.47 95 ARG A CA 1
ATOM 779 C C . ARG A 1 103 ? 35.337 32.880 36.635 1.00 49.10 95 ARG A C 1
ATOM 780 O O . ARG A 1 103 ? 36.019 33.138 37.633 1.00 50.41 95 ARG A O 1
ATOM 788 N N . GLU A 1 104 ? 34.324 32.018 36.643 1.00 46.62 96 GLU A N 1
ATOM 789 C CA . GLU A 1 104 ? 34.134 31.033 37.698 1.00 45.84 96 GLU A CA 1
ATOM 790 C C . GLU A 1 104 ? 33.705 29.740 37.027 1.00 44.53 96 GLU A C 1
ATOM 791 O O . GLU A 1 104 ? 32.823 29.743 36.167 1.00 39.65 96 GLU A O 1
ATOM 797 N N . LYS A 1 105 ? 34.344 28.643 37.408 1.00 44.70 97 LYS A N 1
ATOM 798 C CA . LYS A 1 105 ? 33.968 27.333 36.913 1.00 46.22 97 LYS A CA 1
ATOM 799 C C . LYS A 1 105 ? 33.453 26.468 38.055 1.00 48.76 97 LYS A C 1
ATOM 800 O O . LYS A 1 105 ? 33.949 26.540 39.179 1.00 48.30 97 LYS A O 1
ATOM 806 N N . ASN A 1 106 ? 32.433 25.676 37.749 1.00 49.04 98 ASN A N 1
ATOM 807 C CA . ASN A 1 106 ? 31.835 24.750 38.687 1.00 48.71 98 ASN A CA 1
ATOM 808 C C . ASN A 1 106 ? 31.283 23.597 37.861 1.00 47.10 98 ASN A C 1
ATOM 809 O O . ASN A 1 106 ? 30.152 23.662 37.371 1.00 45.07 98 ASN A O 1
ATOM 814 N N . GLY A 1 107 ? 32.102 22.561 37.682 1.00 43.29 99 GLY A N 1
ATOM 815 C CA . GLY A 1 107 ? 31.773 21.449 36.791 1.00 41.20 99 GLY A CA 1
ATOM 816 C C . GLY A 1 107 ? 31.598 21.940 35.361 1.00 39.62 99 GLY A C 1
ATOM 817 O O . GLY A 1 107 ? 32.496 22.579 34.801 1.00 39.07 99 GLY A O 1
ATOM 818 N N . LYS A 1 108 ? 30.428 21.661 34.788 1.00 37.05 100 LYS A N 1
ATOM 819 C CA . LYS A 1 108 ? 30.088 22.053 33.408 1.00 35.44 100 LYS A CA 1
ATOM 820 C C . LYS A 1 108 ? 29.618 23.515 33.293 1.00 34.37 100 LYS A C 1
ATOM 821 O O . LYS A 1 108 ? 29.357 24.003 32.189 1.00 33.32 100 LYS A O 1
ATOM 827 N N . VAL A 1 109 ? 29.486 24.200 34.428 1.00 31.04 101 VAL A N 1
ATOM 828 C CA . VAL A 1 109 ? 28.952 25.554 34.450 1.00 30.35 101 VAL A CA 1
ATOM 829 C C . VAL A 1 109 ? 30.089 26.584 34.524 1.00 30.76 101 VAL A C 1
ATOM 830 O O . VAL A 1 109 ? 30.787 26.681 35.540 1.00 31.16 101 VAL A O 1
ATOM 834 N N . LEU A 1 110 ? 30.302 27.307 33.423 1.00 29.60 102 LEU A N 1
ATOM 835 C CA . LEU A 1 110 ? 31.335 28.342 33.355 1.00 30.01 102 LEU A CA 1
ATOM 836 C C . LEU A 1 110 ? 30.713 29.727 33.262 1.00 30.81 102 LEU A C 1
ATOM 837 O O . LEU A 1 110 ? 30.049 30.068 32.274 1.00 28.41 102 LEU A O 1
ATOM 842 N N . ARG A 1 111 ? 30.913 30.523 34.302 1.00 30.38 103 ARG A N 1
ATOM 843 C CA . ARG A 1 111 ? 30.394 31.873 34.304 1.00 30.30 103 ARG A CA 1
ATOM 844 C C . ARG A 1 111 ? 31.509 32.861 33.998 1.00 31.64 103 ARG A C 1
ATOM 845 O O . ARG A 1 111 ? 32.550 32.861 34.662 1.00 30.30 103 ARG A O 1
ATOM 853 N N . VAL A 1 112 ? 31.276 33.686 32.979 1.00 29.77 104 VAL A N 1
ATOM 854 C CA . VAL A 1 112 ? 32.233 34.664 32.505 1.00 30.10 104 VAL A CA 1
ATOM 855 C C . VAL A 1 112 ? 31.726 36.052 32.880 1.00 33.10 104 VAL A C 1
ATOM 856 O O . VAL A 1 112 ? 30.619 36.469 32.495 1.00 30.37 104 VAL A O 1
ATOM 860 N N . PHE A 1 113 ? 32.538 36.747 33.672 1.00 35.05 105 PHE A N 1
ATOM 861 C CA . PHE A 1 113 ? 32.194 38.063 34.179 1.00 36.94 105 PHE A CA 1
ATOM 862 C C . PHE A 1 113 ? 32.885 39.138 33.360 1.00 37.85 105 PHE A C 1
ATOM 863 O O . PHE A 1 113 ? 33.896 38.888 32.700 1.00 37.34 105 PHE A O 1
ATOM 871 N N . PHE A 1 114 ? 32.309 40.331 33.401 1.00 40.95 106 PHE A N 1
ATOM 872 C CA . PHE A 1 114 ? 32.791 41.455 32.633 1.00 43.15 106 PHE A CA 1
ATOM 873 C C . PHE A 1 114 ? 33.048 42.658 33.546 1.00 45.24 106 PHE A C 1
ATOM 874 O O . PHE A 1 114 ? 32.604 42.687 34.707 1.00 42.23 106 PHE A O 1
ATOM 882 N N . PHE A 1 115 ? 33.796 43.629 33.023 1.00 46.74 107 PHE A N 1
ATOM 883 C CA . PHE A 1 115 ? 34.059 44.878 33.743 1.00 47.65 107 PHE A CA 1
ATOM 884 C C . PHE A 1 115 ? 32.797 45.714 33.847 1.00 49.17 107 PHE A C 1
ATOM 885 O O . PHE A 1 115 ? 32.565 46.363 34.869 1.00 51.78 107 PHE A O 1
ATOM 893 N N . ASP A 1 116 ? 31.992 45.696 32.784 1.00 48.99 108 ASP A N 1
ATOM 894 C CA . ASP A 1 116 ? 30.591 46.064 32.895 1.00 51.78 108 ASP A CA 1
ATOM 895 C C . ASP A 1 116 ? 29.987 45.095 33.928 1.00 52.62 108 ASP A C 1
ATOM 896 O O . ASP A 1 116 ? 29.635 43.952 33.612 1.00 49.75 108 ASP A O 1
ATOM 901 N N . GLN A 1 117 ? 29.913 45.567 35.172 1.00 53.18 109 GLN A N 1
ATOM 902 C CA . GLN A 1 117 ? 29.457 44.774 36.316 1.00 54.65 109 GLN A CA 1
ATOM 903 C C . GLN A 1 117 ? 28.021 44.274 36.144 1.00 53.16 109 GLN A C 1
ATOM 904 O O . GLN A 1 117 ? 27.599 43.317 36.802 1.00 51.14 109 GLN A O 1
ATOM 910 N N . ASP A 1 118 ? 27.280 44.931 35.256 1.00 50.46 110 ASP A N 1
ATOM 911 C CA . ASP A 1 118 ? 25.882 44.603 35.028 1.00 49.24 110 ASP A CA 1
ATOM 912 C C . ASP A 1 118 ? 25.659 43.339 34.199 1.00 43.00 110 ASP A C 1
ATOM 913 O O . ASP A 1 118 ? 24.579 42.764 34.254 1.00 42.92 110 ASP A O 1
ATOM 918 N N . LYS A 1 119 ? 26.666 42.902 33.449 1.00 38.73 111 LYS A N 1
ATOM 919 C CA . LYS A 1 119 ? 26.483 41.768 32.556 1.00 38.51 111 LYS A CA 1
ATOM 920 C C . LYS A 1 119 ? 27.416 40.578 32.818 1.00 37.26 111 LYS A C 1
ATOM 921 O O . LYS A 1 119 ? 28.594 40.758 33.114 1.00 36.84 111 LYS A O 1
ATOM 927 N N . PHE A 1 120 ? 26.865 39.368 32.731 1.00 32.41 112 PHE A N 1
ATOM 928 C CA . PHE A 1 120 ? 27.669 38.146 32.670 1.00 31.46 112 PHE A CA 1
ATOM 929 C C . PHE A 1 120 ? 27.062 37.084 31.743 1.00 30.78 112 PHE A C 1
ATOM 930 O O . PHE A 1 120 ? 25.867 37.121 31.444 1.00 28.69 112 PHE A O 1
ATOM 938 N N . VAL A 1 121 ? 27.903 36.159 31.289 1.00 28.71 113 VAL A N 1
ATOM 939 C CA . VAL A 1 121 ? 27.491 35.059 30.431 1.00 27.29 113 VAL A CA 1
ATOM 940 C C . VAL A 1 121 ? 27.774 33.763 31.176 1.00 27.39 113 VAL A C 1
ATOM 941 O O . VAL A 1 121 ? 28.880 33.572 31.701 1.00 27.07 113 VAL A O 1
ATOM 945 N N . THR A 1 122 ? 26.776 32.884 31.249 1.00 26.26 114 THR A N 1
ATOM 946 C CA . THR A 1 122 ? 26.993 31.544 31.786 1.00 24.33 114 THR A CA 1
ATOM 947 C C . THR A 1 122 ? 27.017 30.547 30.634 1.00 25.01 114 THR A C 1
ATOM 948 O O . THR A 1 122 ? 26.047 30.437 29.867 1.00 23.71 114 THR A O 1
ATOM 952 N N . CYS A 1 123 ? 28.144 29.853 30.492 1.00 24.38 115 CYS A N 1
ATOM 953 C CA . CYS A 1 123 ? 28.290 28.804 29.500 1.00 24.77 115 CYS A CA 1
ATOM 954 C C . CYS A 1 123 ? 28.070 27.437 30.120 1.00 25.43 115 CYS A C 1
ATOM 955 O O . CYS A 1 123 ? 28.575 27.137 31.218 1.00 24.64 115 CYS A O 1
ATOM 958 N N . TYR A 1 124 ? 27.322 26.610 29.401 1.00 24.96 116 TYR A N 1
ATOM 959 C CA . TYR A 1 124 ? 27.085 25.236 29.799 1.00 24.43 116 TYR A CA 1
ATOM 960 C C . TYR A 1 124 ? 27.869 24.322 28.880 1.00 24.73 116 TYR A C 1
ATOM 961 O O . TYR A 1 124 ? 27.532 24.132 27.708 1.00 24.70 116 TYR A O 1
ATOM 970 N N . LEU A 1 125 ? 28.946 23.776 29.429 1.00 24.16 117 LEU A N 1
ATOM 971 C CA . LEU A 1 125 ? 29.913 22.991 28.678 1.00 24.64 117 LEU A CA 1
ATOM 972 C C . LEU A 1 125 ? 29.419 21.585 28.418 1.00 24.30 117 LEU A C 1
ATOM 973 O O . LEU A 1 125 ? 28.716 21.014 29.257 1.00 25.06 117 LEU A O 1
ATOM 978 N N . VAL A 1 126 ? 29.787 21.036 27.258 1.00 23.69 118 VAL A N 1
ATOM 979 C CA . VAL A 1 126 ? 29.474 19.652 26.920 1.00 26.33 118 VAL A CA 1
ATOM 980 C C . VAL A 1 126 ? 30.218 18.762 27.913 1.00 29.16 118 VAL A C 1
ATOM 981 O O . VAL A 1 126 ? 29.646 17.826 28.466 1.00 28.28 118 VAL A O 1
ATOM 985 N N . ASP A 1 127 ? 31.485 19.103 28.147 1.00 31.85 119 ASP A N 1
ATOM 986 C CA . ASP A 1 127 ? 32.409 18.294 28.939 1.00 36.04 119 ASP A CA 1
ATOM 987 C C . ASP A 1 127 ? 33.169 19.228 29.887 1.00 37.09 119 ASP A C 1
ATOM 988 O O . ASP A 1 127 ? 33.811 20.188 29.441 1.00 33.19 119 ASP A O 1
ATOM 993 N N . GLU A 1 128 ? 33.084 18.945 31.189 1.00 39.33 120 GLU A N 1
ATOM 994 C CA . GLU A 1 128 ? 33.751 19.753 32.237 1.00 42.13 120 GLU A CA 1
ATOM 995 C C . GLU A 1 128 ? 35.216 20.058 31.927 1.00 40.44 120 GLU A C 1
ATOM 996 O O . GLU A 1 128 ? 35.728 21.095 32.331 1.00 40.59 120 GLU A O 1
ATOM 1002 N N . ASN A 1 129 ? 35.881 19.154 31.215 1.00 39.71 121 ASN A N 1
ATOM 1003 C CA . ASN A 1 129 ? 37.298 19.322 30.903 1.00 42.47 121 ASN A CA 1
ATOM 1004 C C . ASN A 1 129 ? 37.581 19.668 29.442 1.00 43.18 121 ASN A C 1
ATOM 1005 O O . ASN A 1 129 ? 38.696 19.492 28.960 1.00 44.52 121 ASN A O 1
ATOM 1010 N N . LYS A 1 130 ? 36.564 20.164 28.743 1.00 41.76 122 LYS A N 1
ATOM 1011 C CA . LYS A 1 130 ? 36.727 20.679 27.386 1.00 39.09 122 LYS A CA 1
ATOM 1012 C C . LYS A 1 130 ? 36.132 22.081 27.320 1.00 36.72 122 LYS A C 1
ATOM 1013 O O . LYS A 1 130 ? 35.480 22.512 28.257 1.00 36.84 122 LYS A O 1
ATOM 1019 N N . ASP A 1 131 ? 36.365 22.797 26.225 1.00 35.16 123 ASP A N 1
ATOM 1020 C CA . ASP A 1 131 ? 35.804 24.136 26.079 1.00 35.44 123 ASP A CA 1
ATOM 1021 C C . ASP A 1 131 ? 34.641 24.215 25.062 1.00 33.05 123 ASP A C 1
ATOM 1022 O O . ASP A 1 131 ? 34.321 25.300 24.566 1.00 31.82 123 ASP A O 1
ATOM 1027 N N . LEU A 1 132 ? 34.013 23.074 24.766 1.00 30.57 124 LEU A N 1
ATOM 1028 C CA . LEU A 1 132 ? 32.833 23.039 23.884 1.00 28.46 124 LEU A CA 1
ATOM 1029 C C . LEU A 1 132 ? 31.584 23.495 24.648 1.00 26.80 124 LEU A C 1
ATOM 1030 O O . LEU A 1 132 ? 31.362 23.072 25.794 1.00 26.65 124 LEU A O 1
ATOM 1035 N N . VAL A 1 133 ? 30.778 24.367 24.031 1.00 24.02 125 VAL A N 1
ATOM 1036 C CA . VAL A 1 133 ? 29.638 24.993 24.718 1.00 23.05 125 VAL A CA 1
ATOM 1037 C C . VAL A 1 133 ? 28.300 24.649 24.055 1.00 22.73 125 VAL A C 1
ATOM 1038 O O . VAL A 1 133 ? 28.061 25.015 22.907 1.00 21.70 125 VAL A O 1
ATOM 1042 N N . GLN A 1 134 ? 27.446 23.959 24.808 1.00 21.87 126 GLN A N 1
ATOM 1043 C CA . GLN A 1 134 ? 26.173 23.423 24.315 1.00 22.52 126 GLN A CA 1
ATOM 1044 C C . GLN A 1 134 ? 25.151 24.560 24.253 1.00 20.86 126 GLN A C 1
ATOM 1045 O O . GLN A 1 134 ? 24.428 24.684 23.275 1.00 19.31 126 GLN A O 1
ATOM 1051 N N . HIS A 1 135 ? 25.103 25.374 25.304 1.00 20.84 127 HIS A N 1
ATOM 1052 C CA . HIS A 1 135 ? 24.276 26.586 25.324 1.00 20.82 127 HIS A CA 1
ATOM 1053 C C . HIS A 1 135 ? 24.815 27.600 26.297 1.00 20.30 127 HIS A C 1
ATOM 1054 O O . HIS A 1 135 ? 25.631 27.259 27.153 1.00 19.92 127 HIS A O 1
ATOM 1061 N N . ALA A 1 136 ? 24.378 28.852 26.156 1.00 19.56 128 ALA A N 1
ATOM 1062 C CA . ALA A 1 136 ? 24.883 29.983 26.951 1.00 19.77 128 ALA A CA 1
ATOM 1063 C C . ALA A 1 136 ? 23.739 30.896 27.323 1.00 19.96 128 ALA A C 1
ATOM 1064 O O . ALA A 1 136 ? 22.773 31.032 26.558 1.00 19.64 128 ALA A O 1
ATOM 1066 N N . GLU A 1 137 ? 23.861 31.526 28.487 1.00 19.81 129 GLU A N 1
ATOM 1067 C CA . GLU A 1 137 ? 22.844 32.408 29.043 1.00 21.55 129 GLU A CA 1
ATOM 1068 C C . GLU A 1 137 ? 23.404 33.813 29.263 1.00 21.87 129 GLU A C 1
ATOM 1069 O O . GLU A 1 137 ? 24.471 33.968 29.866 1.00 21.47 129 GLU A O 1
ATOM 1075 N N . TYR A 1 138 ? 22.690 34.826 28.772 1.00 22.61 130 TYR A N 1
ATOM 1076 C CA . TYR A 1 138 ? 23.109 36.226 28.934 1.00 25.05 130 TYR A CA 1
ATOM 1077 C C . TYR A 1 138 ? 22.252 36.941 29.946 1.00 24.82 130 TYR A C 1
ATOM 1078 O O . TYR A 1 138 ? 21.034 37.027 29.792 1.00 23.72 130 TYR A O 1
ATOM 1087 N N . VAL A 1 139 ? 22.911 37.495 30.954 1.00 24.99 131 VAL A N 1
ATOM 1088 C CA . VAL A 1 139 ? 22.216 38.080 32.095 1.00 26.92 131 VAL A CA 1
ATOM 1089 C C . VAL A 1 139 ? 22.620 39.544 32.234 1.00 30.28 131 VAL A C 1
ATOM 1090 O O . VAL A 1 139 ? 23.809 39.878 32.162 1.00 31.67 131 VAL A O 1
ATOM 1094 N N . PHE A 1 140 ? 21.626 40.417 32.381 1.00 31.42 132 PHE A N 1
ATOM 1095 C CA . PHE A 1 140 ? 21.882 41.835 32.574 1.00 34.60 132 PHE A CA 1
ATOM 1096 C C . PHE A 1 140 ? 21.234 42.303 33.872 1.00 35.59 132 PHE A C 1
ATOM 1097 O O . PHE A 1 140 ? 20.058 42.000 34.131 1.00 32.70 132 PHE A O 1
ATOM 1105 N N . LYS A 1 141 ? 22.019 43.009 34.691 1.00 35.19 133 LYS A N 1
ATOM 1106 C CA . LYS A 1 141 ? 21.588 43.448 36.028 1.00 36.75 133 LYS A CA 1
ATOM 1107 C C . LYS A 1 141 ? 20.691 42.406 36.701 1.00 36.56 133 LYS A C 1
ATOM 1108 O O . LYS A 1 141 ? 19.571 42.703 37.116 1.00 38.25 133 LYS A O 1
ATOM 1114 N N . GLY A 1 142 ? 21.183 41.167 36.764 1.00 37.06 134 GLY A N 1
ATOM 1115 C CA . GLY A 1 142 ? 20.474 40.079 37.441 1.00 37.74 134 GLY A CA 1
ATOM 1116 C C . GLY A 1 142 ? 19.432 39.338 36.623 1.00 38.40 134 GLY A C 1
ATOM 1117 O O . GLY A 1 142 ? 19.034 38.225 36.987 1.00 39.55 134 GLY A O 1
ATOM 1118 N N . ASN A 1 143 ? 18.999 39.939 35.515 1.00 37.17 135 ASN A N 1
ATOM 1119 C CA . ASN A 1 143 ? 17.920 39.371 34.696 1.00 35.12 135 ASN A CA 1
ATOM 1120 C C . ASN A 1 143 ? 18.372 38.664 33.420 1.00 30.10 135 ASN A C 1
ATOM 1121 O O . ASN A 1 143 ? 19.101 39.226 32.602 1.00 29.35 135 ASN A O 1
ATOM 1126 N N . LEU A 1 144 ? 17.921 37.427 33.277 1.00 27.76 136 LEU A N 1
ATOM 1127 C CA . LEU A 1 144 ? 18.186 36.623 32.098 1.00 26.08 136 LEU A CA 1
ATOM 1128 C C . LEU A 1 144 ? 17.439 37.199 30.898 1.00 23.98 136 LEU A C 1
ATOM 1129 O O . LEU A 1 144 ? 16.232 37.357 30.928 1.00 23.62 136 LEU A O 1
ATOM 1134 N N . ILE A 1 145 ? 18.182 37.480 29.840 1.00 23.66 137 ILE A N 1
ATOM 1135 C CA . ILE A 1 145 ? 17.696 38.196 28.671 1.00 22.85 137 ILE A CA 1
ATOM 1136 C C . ILE A 1 145 ? 17.691 37.311 27.411 1.00 20.27 137 ILE A C 1
ATOM 1137 O O . ILE A 1 145 ? 16.852 37.464 26.548 1.00 18.88 137 ILE A O 1
ATOM 1142 N N . ARG A 1 146 ? 18.645 36.402 27.297 1.00 19.74 138 ARG A N 1
ATOM 1143 C CA . ARG A 1 146 ? 18.764 35.572 26.097 1.00 19.78 138 ARG A CA 1
ATOM 1144 C C . ARG A 1 146 ? 19.519 34.300 26.417 1.00 19.68 138 ARG A C 1
ATOM 1145 O O . ARG A 1 146 ? 20.475 34.310 27.217 1.00 19.56 138 ARG A O 1
ATOM 1153 N N . LYS A 1 147 ? 19.065 33.208 25.807 1.00 19.38 139 LYS A N 1
ATOM 1154 C CA . LYS A 1 147 ? 19.788 31.946 25.783 1.00 19.37 139 LYS A CA 1
ATOM 1155 C C . LYS A 1 147 ? 20.047 31.533 24.350 1.00 19.08 139 LYS A C 1
ATOM 1156 O O . LYS A 1 147 ? 19.116 31.493 23.527 1.00 18.29 139 LYS A O 1
ATOM 1162 N N . ASP A 1 148 ? 21.301 31.201 24.053 1.00 18.09 140 ASP A N 1
ATOM 1163 C CA . ASP A 1 148 ? 21.675 30.710 22.737 1.00 18.07 140 ASP A CA 1
ATOM 1164 C C . ASP A 1 148 ? 22.039 29.236 22.851 1.00 17.84 140 ASP A C 1
ATOM 1165 O O . ASP A 1 148 ? 22.572 28.810 23.880 1.00 17.26 140 ASP A O 1
ATOM 1170 N N . TYR A 1 149 ? 21.750 28.483 21.786 1.00 17.21 141 TYR A N 1
ATOM 1171 C CA . TYR A 1 149 ? 21.982 27.044 21.705 1.00 17.33 141 TYR A CA 1
ATOM 1172 C C . TYR A 1 149 ? 22.851 26.725 20.482 1.00 17.64 141 TYR A C 1
ATOM 1173 O O . TYR A 1 149 ? 22.565 27.217 19.396 1.00 16.63 141 TYR A O 1
ATOM 1182 N N . PHE A 1 150 ? 23.880 25.884 20.658 1.00 18.14 142 PHE A N 1
ATOM 1183 C CA . PHE A 1 150 ? 24.946 25.700 19.651 1.00 18.68 142 PHE A CA 1
ATOM 1184 C C . PHE A 1 150 ? 25.195 24.248 19.235 1.00 19.90 142 PHE A C 1
ATOM 1185 O O . PHE A 1 150 ? 25.165 23.329 20.080 1.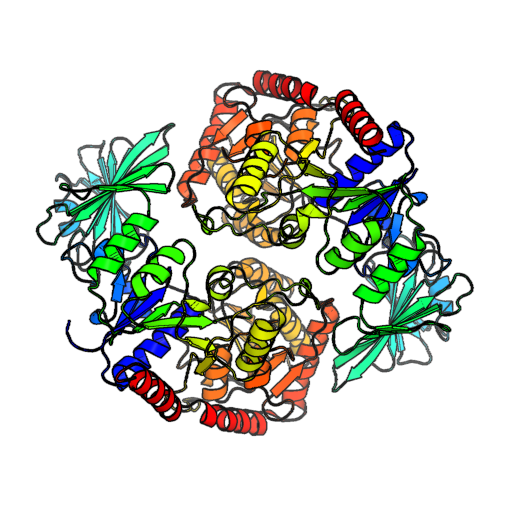00 19.80 142 PHE A O 1
ATOM 1193 N N . SER A 1 151 ? 25.436 24.046 17.935 1.00 20.05 143 SER A N 1
ATOM 1194 C CA . SER A 1 151 ? 25.990 22.780 17.395 1.00 19.91 143 SER A CA 1
ATOM 1195 C C . SER A 1 151 ? 27.345 23.170 16.797 1.00 20.11 143 SER A C 1
ATOM 1196 O O . SER A 1 151 ? 28.278 23.411 17.552 1.00 20.64 143 SER A O 1
ATOM 1199 N N . TYR A 1 152 ? 27.444 23.304 15.474 1.00 19.57 144 TYR A N 1
ATOM 1200 C CA . TYR A 1 152 ? 28.647 23.924 14.870 1.00 20.11 144 TYR A CA 1
ATOM 1201 C C . TYR A 1 152 ? 28.483 25.444 14.729 1.00 20.48 144 TYR A C 1
ATOM 1202 O O . TYR A 1 152 ? 29.442 26.153 14.433 1.00 19.63 144 TYR A O 1
ATOM 1211 N N . THR A 1 153 ? 27.253 25.923 14.937 1.00 19.67 145 THR A N 1
ATOM 1212 C CA . THR A 1 153 ? 26.961 27.353 15.046 1.00 19.79 145 THR A CA 1
ATOM 1213 C C . THR A 1 153 ? 25.703 27.492 15.905 1.00 19.73 145 THR A C 1
ATOM 1214 O O . THR A 1 153 ? 25.103 26.484 16.285 1.00 19.31 145 THR A O 1
ATOM 1218 N N . ARG A 1 154 ? 25.304 28.725 16.212 1.00 19.24 146 ARG A N 1
ATOM 1219 C CA . ARG A 1 154 ? 24.047 28.949 16.936 1.00 19.28 146 ARG A CA 1
ATOM 1220 C C . ARG A 1 154 ? 22.846 28.591 16.078 1.00 18.55 146 ARG A C 1
ATOM 1221 O O . ARG A 1 154 ? 22.645 29.168 15.022 1.00 18.80 146 ARG A O 1
ATOM 1229 N N . TYR A 1 155 ? 22.039 27.643 16.552 1.00 17.34 147 TYR A N 1
ATOM 1230 C CA . TYR A 1 155 ? 20.843 27.251 15.839 1.00 16.29 147 TYR A CA 1
ATOM 1231 C C . TYR A 1 155 ? 19.521 27.805 16.425 1.00 15.80 147 TYR A C 1
ATOM 1232 O O . TYR A 1 155 ? 18.526 27.846 15.721 1.00 15.52 147 TYR A O 1
ATOM 1241 N N . CYS A 1 156 ? 19.534 28.223 17.693 1.00 15.41 148 CYS A N 1
ATOM 1242 C CA . CYS A 1 156 ? 18.344 28.745 18.376 1.00 15.12 148 CYS A CA 1
ATOM 1243 C C . CYS A 1 156 ? 18.718 29.816 19.411 1.00 15.29 148 CYS A C 1
ATOM 1244 O O . CYS A 1 156 ? 19.756 29.695 20.099 1.00 13.99 148 CYS A O 1
ATOM 1247 N N . SER A 1 157 ? 17.885 30.860 19.512 1.00 14.90 149 SER A N 1
ATOM 1248 C CA . SER A 1 157 ? 17.910 31.794 20.648 1.00 15.21 149 SER A CA 1
ATOM 1249 C C . SER A 1 157 ? 16.550 31.847 21.350 1.00 16.32 149 SER A C 1
ATOM 1250 O O . SER A 1 157 ? 15.500 31.781 20.706 1.00 16.40 149 SER A O 1
ATOM 1253 N N . GLU A 1 158 ? 16.592 31.944 22.669 1.00 15.81 150 GLU A N 1
ATOM 1254 C CA . GLU A 1 158 ? 15.426 32.191 23.483 1.00 16.63 150 GLU A CA 1
ATOM 1255 C C . GLU A 1 158 ? 15.547 33.564 24.114 1.00 17.08 150 GLU A C 1
ATOM 1256 O O . GLU A 1 158 ? 16.602 33.920 24.641 1.00 16.89 150 GLU A O 1
ATOM 1262 N N . TYR A 1 159 ? 14.432 34.289 24.105 1.00 17.39 151 TYR A N 1
ATOM 1263 C CA . TYR A 1 159 ? 14.354 35.646 24.613 1.00 18.88 151 TYR A CA 1
ATOM 1264 C C . TYR A 1 159 ? 13.438 35.685 25.828 1.00 19.93 151 TYR A C 1
ATOM 1265 O O . TYR A 1 159 ? 12.356 35.091 25.811 1.00 20.55 151 TYR A O 1
ATOM 1274 N N . PHE A 1 160 ? 13.916 36.352 26.880 1.00 20.66 152 PHE A N 1
ATOM 1275 C CA . PHE A 1 160 ? 13.245 36.414 28.171 1.00 23.05 152 PHE A CA 1
ATOM 1276 C C . PHE A 1 160 ? 13.074 37.856 28.641 1.00 26.35 152 PHE A C 1
ATOM 1277 O O . PHE A 1 160 ? 13.894 38.717 28.331 1.00 26.33 152 PHE A O 1
ATOM 1285 N N . ALA A 1 161 ? 12.011 38.099 29.406 1.00 29.85 153 ALA A N 1
ATOM 1286 C CA . ALA A 1 161 ? 11.813 39.379 30.091 1.00 32.71 153 ALA A CA 1
ATOM 1287 C C . ALA A 1 161 ? 11.363 39.130 31.545 1.00 35.30 153 ALA A C 1
ATOM 1288 O O . ALA A 1 161 ? 10.701 38.126 31.834 1.00 32.02 153 ALA A O 1
ATOM 1290 N N . PRO A 1 162 ? 11.736 40.038 32.468 1.00 39.21 154 PRO A N 1
ATOM 1291 C CA . PRO A 1 162 ? 11.459 39.827 33.892 1.00 43.39 154 PRO A CA 1
ATOM 1292 C C . PRO A 1 162 ? 10.007 40.101 34.255 1.00 45.74 154 PRO A C 1
ATOM 1293 O O . PRO A 1 162 ? 9.426 41.072 33.774 1.00 45.91 154 PRO A O 1
ATOM 1297 N N . LYS A 1 163 ? 9.435 39.239 35.090 1.00 49.98 155 LYS A N 1
ATOM 1298 C CA . LYS A 1 163 ? 8.099 39.458 35.645 1.00 54.80 155 LYS A CA 1
ATOM 1299 C C . LYS A 1 163 ? 8.088 38.936 37.076 1.00 58.44 155 LYS A C 1
ATOM 1300 O O . LYS A 1 163 ? 8.250 37.731 37.308 1.00 58.19 155 LYS A O 1
ATOM 1306 N N . ASP A 1 164 ? 7.923 39.853 38.031 1.00 61.72 156 ASP A N 1
ATOM 1307 C CA . ASP A 1 164 ? 8.049 39.540 39.460 1.00 61.62 156 ASP A CA 1
ATOM 1308 C C . ASP A 1 164 ? 9.438 38.979 39.771 1.00 62.70 156 ASP A C 1
ATOM 1309 O O . ASP A 1 164 ? 9.586 38.090 40.615 1.00 63.88 156 ASP A O 1
ATOM 1314 N N . ASN A 1 165 ? 10.447 39.502 39.072 1.00 61.29 157 ASN A N 1
ATOM 1315 C CA . ASN A 1 165 ? 11.839 39.039 39.184 1.00 60.86 157 ASN A CA 1
ATOM 1316 C C . ASN A 1 165 ? 12.111 37.634 38.601 1.00 59.06 157 ASN A C 1
ATOM 1317 O O . ASN A 1 165 ? 13.254 37.148 38.646 1.00 56.91 157 ASN A O 1
ATOM 1322 N N . VAL A 1 166 ? 11.074 36.985 38.058 1.00 53.01 158 VAL A N 1
ATOM 1323 C CA . VAL A 1 166 ? 11.263 35.704 37.361 1.00 46.73 158 VAL A CA 1
ATOM 1324 C C . VAL A 1 166 ? 11.315 35.873 35.829 1.00 42.16 158 VAL A C 1
ATOM 1325 O O . VAL A 1 166 ? 10.481 36.564 35.229 1.00 38.36 158 VAL A O 1
ATOM 1329 N N . ALA A 1 167 ? 12.324 35.253 35.217 1.00 37.97 159 ALA A N 1
ATOM 1330 C CA . ALA A 1 1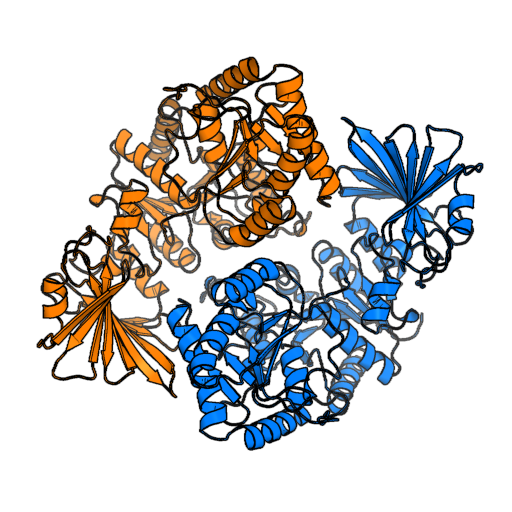67 ? 12.536 35.347 33.773 1.00 35.03 159 ALA A CA 1
ATOM 1331 C C . ALA A 1 167 ? 11.407 34.624 33.039 1.00 31.66 159 ALA A C 1
ATOM 1332 O O . ALA A 1 167 ? 11.176 33.435 33.260 1.00 34.52 159 ALA A O 1
ATOM 1334 N N . VAL A 1 168 ? 10.695 35.355 32.187 1.00 28.58 160 VAL A N 1
ATOM 1335 C CA . VAL A 1 168 ? 9.568 34.799 31.432 1.00 25.64 160 VAL A CA 1
ATOM 1336 C C . VAL A 1 168 ? 9.963 34.640 29.961 1.00 22.46 160 VAL A C 1
ATOM 1337 O O . VAL A 1 168 ? 10.304 35.617 29.309 1.00 22.21 160 VAL A O 1
ATOM 1341 N N . LEU A 1 169 ? 9.906 33.413 29.455 1.00 21.38 161 LEU A N 1
ATOM 1342 C CA . LEU A 1 169 ? 10.218 33.139 28.043 1.00 21.66 161 LEU A CA 1
ATOM 1343 C C . LEU A 1 169 ? 9.129 33.684 27.133 1.00 21.48 161 LEU A C 1
ATOM 1344 O O . LEU A 1 169 ? 7.993 33.269 27.246 1.00 23.58 161 LEU A O 1
ATOM 1349 N N . TYR A 1 170 ? 9.462 34.595 26.225 1.00 21.66 162 TYR A N 1
ATOM 1350 C CA . TYR A 1 170 ? 8.442 35.071 25.272 1.00 21.04 162 TYR A CA 1
ATOM 1351 C C . TYR A 1 170 ? 8.660 34.724 23.793 1.00 20.63 162 TYR A C 1
ATOM 1352 O O . TYR A 1 170 ? 7.702 34.725 23.007 1.00 19.88 162 TYR A O 1
ATOM 1361 N N . GLN A 1 171 ? 9.898 34.444 23.406 1.00 18.59 163 GLN A N 1
ATOM 1362 C CA . GLN A 1 171 ? 10.199 34.201 21.986 1.00 18.21 163 GLN A CA 1
ATOM 1363 C C . GLN A 1 171 ? 11.341 33.214 21.841 1.00 17.97 163 GLN A C 1
ATOM 1364 O O . GLN A 1 171 ? 12.315 33.258 22.610 1.00 17.57 163 GLN A O 1
ATOM 1370 N N . ARG A 1 172 ? 11.200 32.330 20.855 1.00 17.35 164 ARG A N 1
ATOM 1371 C CA . ARG A 1 172 ? 12.282 31.454 20.411 1.00 18.81 164 ARG A CA 1
ATOM 1372 C C . ARG A 1 172 ? 12.500 31.693 18.935 1.00 18.04 164 ARG A C 1
ATOM 1373 O O . ARG A 1 172 ? 11.539 31.702 18.173 1.00 18.46 164 ARG A O 1
ATOM 1381 N N . THR A 1 173 ? 13.749 31.854 18.519 1.00 17.23 165 THR A N 1
ATOM 1382 C CA . THR A 1 173 ? 14.046 32.076 17.101 1.00 16.54 165 THR A CA 1
ATOM 1383 C C . THR A 1 173 ? 15.012 30.988 16.642 1.00 16.30 165 THR A C 1
ATOM 1384 O O . THR A 1 173 ? 15.941 30.651 17.370 1.00 15.85 165 THR A O 1
ATOM 1388 N N . PHE A 1 174 ? 14.772 30.445 15.453 1.00 15.98 166 PHE A N 1
ATOM 1389 C CA . PHE A 1 174 ? 15.663 29.455 14.837 1.00 16.21 166 PHE A CA 1
ATOM 1390 C C . PHE A 1 174 ? 16.380 30.063 13.637 1.00 16.01 166 PHE A C 1
ATOM 1391 O O . PHE A 1 174 ? 15.772 30.819 12.860 1.00 16.52 166 PHE A O 1
ATOM 1399 N N . TYR A 1 175 ? 17.658 29.719 13.494 1.00 16.64 167 TYR A N 1
ATOM 1400 C CA . TYR A 1 175 ? 18.548 30.337 12.508 1.00 17.75 167 TYR A CA 1
ATOM 1401 C C . TYR A 1 175 ? 19.009 29.384 11.411 1.00 18.49 167 TYR A C 1
ATOM 1402 O O . TYR A 1 175 ? 18.998 28.138 11.580 1.00 17.33 167 TYR A O 1
ATOM 1411 N N . ASN A 1 176 ? 19.415 29.992 10.292 1.00 17.90 168 ASN A N 1
ATOM 1412 C CA . ASN A 1 176 ? 20.211 29.308 9.275 1.00 18.43 168 ASN A CA 1
ATOM 1413 C C . ASN A 1 176 ? 21.703 29.415 9.597 1.00 18.46 168 ASN A C 1
ATOM 1414 O O . ASN A 1 176 ? 22.099 30.176 10.485 1.00 17.74 168 ASN A O 1
ATOM 1419 N N . GLU A 1 177 ? 22.532 28.668 8.862 1.00 19.54 169 GLU A N 1
ATOM 1420 C CA . GLU A 1 177 ? 23.992 28.710 9.047 1.00 22.84 169 GLU A CA 1
ATOM 1421 C C . GLU A 1 177 ? 24.602 30.108 9.040 1.00 23.55 169 GLU A C 1
ATOM 1422 O O . GLU A 1 177 ? 25.495 30.399 9.844 1.00 24.01 169 GLU A O 1
ATOM 1428 N N . ASP A 1 178 ? 24.106 30.974 8.161 1.00 23.89 170 ASP A N 1
ATOM 1429 C CA . ASP A 1 178 ? 24.698 32.306 7.989 1.00 25.03 170 ASP A CA 1
ATOM 1430 C C . ASP A 1 178 ? 24.273 33.302 9.067 1.00 24.84 170 ASP A C 1
ATOM 1431 O O . ASP A 1 178 ? 24.646 34.468 9.000 1.00 23.82 170 ASP A O 1
ATOM 1436 N N . GLY A 1 179 ? 23.487 32.843 10.046 1.00 24.13 171 GLY A N 1
ATOM 1437 C CA . GLY A 1 179 ? 23.068 33.701 11.154 1.00 22.95 171 GLY A CA 1
ATOM 1438 C C . GLY A 1 179 ? 21.750 34.438 10.927 1.00 22.52 171 GLY A C 1
ATOM 1439 O O . GLY A 1 179 ? 21.291 35.173 11.807 1.00 23.18 171 GLY A O 1
ATOM 1440 N N . THR A 1 180 ? 21.130 34.245 9.766 1.00 21.06 172 THR A N 1
ATOM 1441 C CA . THR A 1 180 ? 19.823 34.841 9.512 1.00 21.34 172 THR A CA 1
ATOM 1442 C C . THR A 1 180 ? 18.704 33.995 10.133 1.00 21.30 172 THR A C 1
ATOM 1443 O O . THR A 1 180 ? 18.735 32.771 10.049 1.00 20.87 172 THR A O 1
ATOM 1447 N N . PRO A 1 181 ? 17.705 34.649 10.756 1.00 21.47 173 PRO A N 1
ATOM 1448 C CA . PRO A 1 181 ? 16.590 33.913 11.350 1.00 20.18 173 PRO A CA 1
ATOM 1449 C C . PRO A 1 181 ? 15.692 33.344 10.288 1.00 19.15 173 PRO A C 1
ATOM 1450 O O . PRO A 1 181 ? 15.513 33.971 9.249 1.00 19.65 173 PRO A O 1
ATOM 1454 N N . VAL A 1 182 ? 15.153 32.156 10.533 1.00 17.51 174 VAL A N 1
ATOM 1455 C CA . VAL A 1 182 ? 14.196 31.532 9.642 1.00 17.02 174 VAL A CA 1
ATOM 1456 C C . VAL A 1 182 ? 12.784 31.772 10.160 1.00 17.14 174 VAL A C 1
ATOM 1457 O O . VAL A 1 182 ? 11.890 32.142 9.394 1.00 17.28 174 VAL A O 1
ATOM 1461 N N . TYR A 1 183 ? 12.569 31.546 11.454 1.00 15.94 175 TYR A N 1
ATOM 1462 C CA . TYR A 1 183 ? 11.233 31.731 12.008 1.00 15.04 175 TYR A CA 1
ATOM 1463 C C . TYR A 1 183 ? 11.302 32.015 13.501 1.00 14.48 175 TYR A C 1
ATOM 1464 O O . TYR A 1 183 ? 12.302 31.684 14.143 1.00 14.47 175 TYR A O 1
ATOM 1473 N N . ASP A 1 184 ? 10.250 32.636 14.031 1.00 14.19 176 ASP A N 1
ATOM 1474 C CA . ASP A 1 184 ? 10.142 32.947 15.464 1.00 14.88 176 ASP A CA 1
ATOM 1475 C C . ASP A 1 184 ? 8.956 32.185 16.028 1.00 15.39 176 ASP A C 1
ATOM 1476 O O . ASP A 1 184 ? 7.948 32.023 15.349 1.00 15.24 176 ASP A O 1
ATOM 1481 N N . ILE A 1 185 ? 9.062 31.728 17.269 1.00 15.03 177 ILE A N 1
ATOM 1482 C CA . ILE A 1 185 ? 7.902 31.147 17.916 1.00 15.77 177 ILE A CA 1
ATOM 1483 C C . ILE A 1 185 ? 7.555 32.094 19.036 1.00 15.82 177 ILE A C 1
ATOM 1484 O O . ILE A 1 185 ? 8.400 32.373 19.884 1.00 16.78 177 ILE A O 1
ATOM 1489 N N . LEU A 1 186 ? 6.336 32.612 19.015 1.00 16.01 178 LEU A N 1
ATOM 1490 C CA . LEU A 1 186 ? 5.877 33.472 20.095 1.00 17.18 178 LEU A CA 1
ATOM 1491 C C . LEU A 1 186 ? 5.294 32.562 21.163 1.00 18.54 178 LEU A C 1
ATOM 1492 O O . LEU A 1 186 ? 4.410 31.759 20.877 1.00 17.82 178 LEU A O 1
ATOM 1497 N N . MET A 1 187 ? 5.826 32.686 22.384 1.00 19.78 179 MET A N 1
ATOM 1498 C CA . MET A 1 187 ? 5.497 31.805 23.491 1.00 21.55 179 MET A CA 1
ATOM 1499 C C . MET A 1 187 ? 4.501 32.447 24.440 1.00 24.29 179 MET A C 1
ATOM 1500 O O . MET A 1 187 ? 4.507 33.661 24.644 1.00 24.84 179 MET A O 1
ATOM 1505 N N . ASN A 1 188 ? 3.652 31.621 25.036 1.00 25.91 180 ASN A N 1
ATOM 1506 C CA . ASN A 1 188 ? 2.782 32.094 26.105 1.00 28.93 180 ASN A CA 1
ATOM 1507 C C . ASN A 1 188 ? 2.650 30.997 27.154 1.00 29.25 180 ASN A C 1
ATOM 1508 O O . ASN A 1 188 ? 2.002 29.965 26.931 1.00 25.79 180 ASN A O 1
ATOM 1513 N N . GLN A 1 189 ? 3.321 31.229 28.278 1.00 29.94 181 GLN A N 1
ATOM 1514 C CA . GLN A 1 189 ? 3.357 30.292 29.404 1.00 32.49 181 GLN A CA 1
ATOM 1515 C C . GLN A 1 189 ? 3.672 28.855 28.960 1.00 30.09 181 GLN A C 1
ATOM 1516 O O . GLN A 1 189 ? 2.960 27.914 29.307 1.00 29.43 181 GLN A O 1
ATOM 1522 N N . GLY A 1 190 ? 4.735 28.702 28.171 1.00 28.79 182 GLY A N 1
ATOM 1523 C CA . GLY A 1 190 ? 5.129 27.390 27.645 1.00 28.30 182 GLY A CA 1
ATOM 1524 C C . GLY A 1 190 ? 4.389 26.902 26.409 1.00 27.84 182 GLY A C 1
ATOM 1525 O O . GLY A 1 190 ? 4.748 25.878 25.815 1.00 30.69 182 GLY A O 1
ATOM 1526 N N . LYS A 1 191 ? 3.346 27.605 26.004 1.00 25.97 183 LYS A N 1
ATOM 1527 C CA . LYS A 1 191 ? 2.633 27.190 24.805 1.00 24.84 183 LYS A CA 1
ATOM 1528 C C . LYS A 1 191 ? 3.267 27.893 23.598 1.00 22.65 183 LYS A C 1
ATOM 1529 O O . LYS A 1 191 ? 3.476 29.099 23.625 1.00 20.03 183 LYS A O 1
ATOM 1535 N N . GLU A 1 192 ? 3.568 27.121 22.558 1.00 21.38 184 GLU A N 1
ATOM 1536 C CA . GLU A 1 192 ? 4.048 27.665 21.280 1.00 22.39 184 GLU A CA 1
ATOM 1537 C C . GLU A 1 192 ? 2.820 28.114 20.484 1.00 22.58 184 GLU A C 1
ATOM 1538 O O . GLU A 1 192 ? 2.142 27.311 19.838 1.00 24.20 184 GLU A O 1
ATOM 1544 N N . GLU A 1 193 ? 2.521 29.400 20.545 1.00 21.95 185 GLU A N 1
ATOM 1545 C CA . GLU A 1 193 ? 1.247 29.887 20.030 1.00 21.87 185 GLU A CA 1
ATOM 1546 C C . GLU A 1 193 ? 1.295 30.268 18.555 1.00 20.44 185 GLU A C 1
ATOM 1547 O O . GLU A 1 193 ? 0.395 29.946 17.793 1.00 19.56 185 GLU A O 1
ATOM 1553 N N . VAL A 1 194 ? 2.362 30.944 18.157 1.00 18.94 186 VAL A N 1
ATOM 1554 C CA . VAL A 1 194 ? 2.465 31.484 16.804 1.00 18.17 186 VAL A CA 1
ATOM 1555 C C . VAL A 1 194 ? 3.862 31.192 16.273 1.00 16.89 186 VAL A C 1
ATOM 1556 O O . VAL A 1 194 ? 4.854 31.413 16.977 1.00 16.47 186 VAL A O 1
ATOM 1560 N N . TYR A 1 195 ? 3.941 30.689 15.039 1.00 15.94 187 TYR A N 1
ATOM 1561 C CA . TYR A 1 195 ? 5.216 30.439 14.381 1.00 15.23 187 TYR A CA 1
ATOM 1562 C C . TYR A 1 195 ? 5.304 31.357 13.190 1.00 15.18 187 TYR A C 1
ATOM 1563 O O . TYR A 1 195 ? 4.600 31.157 12.187 1.00 14.90 187 TYR A O 1
ATOM 1572 N N . HIS A 1 196 ? 6.147 32.374 13.307 1.00 14.37 188 HIS A N 1
ATOM 1573 C CA . HIS A 1 196 ? 6.157 33.443 12.325 1.00 14.49 188 HIS A CA 1
ATOM 1574 C C . HIS A 1 196 ? 7.274 33.184 11.364 1.00 14.54 188 HIS A C 1
ATOM 1575 O O . HIS A 1 196 ? 8.450 33.299 11.730 1.00 13.39 188 HIS A O 1
ATOM 1582 N N . PHE A 1 197 ? 6.918 32.822 10.134 1.00 14.78 189 PHE A N 1
ATOM 1583 C CA . PHE A 1 197 ? 7.933 32.516 9.116 1.00 16.90 189 PHE A CA 1
ATOM 1584 C C . PHE A 1 197 ? 8.328 33.691 8.212 1.00 18.50 189 PHE A C 1
ATOM 1585 O O . PHE A 1 197 ? 8.910 33.478 7.149 1.00 18.59 189 PHE A O 1
ATOM 1593 N N . LYS A 1 198 ? 8.030 34.912 8.659 1.00 18.42 190 LYS A N 1
ATOM 1594 C CA . LYS A 1 198 ? 8.426 36.166 7.992 1.00 21.03 190 LYS A CA 1
ATOM 1595 C C . LYS A 1 198 ? 7.474 36.505 6.849 1.00 21.55 190 LYS A C 1
ATOM 1596 O O . LYS A 1 198 ? 6.894 37.593 6.836 1.00 20.96 190 LYS A O 1
ATOM 1602 N N . ASP A 1 199 ? 7.283 35.557 5.926 1.00 23.50 191 ASP A N 1
ATOM 1603 C CA . ASP A 1 199 ? 6.321 35.721 4.824 1.00 24.03 191 ASP A CA 1
ATOM 1604 C C . ASP A 1 199 ? 4.997 34.960 5.018 1.00 25.40 191 ASP A C 1
ATOM 1605 O O . ASP A 1 199 ? 4.098 34.996 4.146 1.00 24.00 191 ASP A O 1
ATOM 1610 N N . LYS A 1 200 ? 4.872 34.269 6.152 1.00 21.98 192 LYS A N 1
ATOM 1611 C CA . LYS A 1 200 ? 3.664 33.508 6.469 1.00 22.44 192 LYS A CA 1
ATOM 1612 C C . LYS A 1 200 ? 3.685 33.186 7.949 1.00 20.69 192 LYS A C 1
ATOM 1613 O O . LYS A 1 200 ? 4.713 33.335 8.609 1.00 18.62 192 LYS A O 1
ATOM 1619 N N . ILE A 1 201 ? 2.556 32.711 8.450 1.00 20.26 193 ILE A N 1
ATOM 1620 C CA . ILE A 1 201 ? 2.376 32.478 9.864 1.00 19.84 193 ILE A CA 1
ATOM 1621 C C . ILE A 1 201 ? 1.561 31.199 10.098 1.00 19.83 193 ILE A C 1
ATOM 1622 O O . ILE A 1 201 ? 0.662 30.876 9.306 1.00 18.91 193 ILE A O 1
ATOM 1627 N N . PHE A 1 202 ? 1.902 30.454 11.155 1.00 18.31 194 PHE A N 1
ATOM 1628 C CA . PHE A 1 202 ? 1.126 29.278 11.565 1.00 17.94 194 PHE A CA 1
ATOM 1629 C C . PHE A 1 202 ? 0.629 29.471 12.982 1.00 17.97 194 PHE A C 1
ATOM 1630 O O . PHE A 1 202 ? 1.370 29.934 13.831 1.00 17.89 194 PHE A O 1
ATOM 1638 N N . TYR A 1 203 ? -0.621 29.099 13.239 1.00 18.71 195 TYR A N 1
ATOM 1639 C CA . TYR A 1 203 ? -1.205 29.220 14.579 1.00 19.94 195 TYR A CA 1
ATOM 1640 C C . TYR A 1 203 ? -1.342 27.862 15.234 1.00 18.83 195 TYR A C 1
ATOM 1641 O O . TYR A 1 203 ? -2.168 27.059 14.805 1.00 19.11 195 TYR A O 1
ATOM 1650 N N . GLY A 1 204 ? -0.526 27.600 16.256 1.00 17.32 196 GLY A N 1
ATOM 1651 C CA . GLY A 1 204 ? -0.622 26.334 17.004 1.00 16.94 196 GLY A CA 1
ATOM 1652 C C . GLY A 1 204 ? 0.312 25.258 16.476 1.00 17.26 196 GLY A C 1
ATOM 1653 O O . GLY A 1 204 ? 0.669 25.234 15.279 1.00 16.71 196 GLY A O 1
ATOM 1654 N N . LYS A 1 205 ? 0.730 24.359 17.359 1.00 16.34 197 LYS A N 1
ATOM 1655 C CA . LYS A 1 205 ? 1.706 23.339 16.950 1.00 16.63 197 LYS A CA 1
ATOM 1656 C C . LYS A 1 205 ? 1.171 22.390 15.864 1.00 17.10 197 LYS A C 1
ATOM 1657 O O . LYS A 1 205 ? 1.926 21.932 15.000 1.00 17.87 197 LYS A O 1
ATOM 1663 N N . GLN A 1 206 ? -0.126 22.101 15.898 1.00 17.37 198 GLN A N 1
ATOM 1664 C CA . GLN A 1 206 ? -0.715 21.230 14.886 1.00 18.37 198 GLN A CA 1
ATOM 1665 C C . GLN A 1 206 ? -0.496 21.746 13.462 1.00 17.29 198 GLN A C 1
ATOM 1666 O O . GLN A 1 206 ? -0.124 20.981 12.569 1.00 16.99 198 GLN A O 1
ATOM 1672 N N . ALA A 1 207 ? -0.730 23.040 13.266 1.00 17.06 199 ALA A N 1
ATOM 1673 C CA . ALA A 1 207 ? -0.550 23.665 11.961 1.00 17.46 199 ALA A CA 1
ATOM 1674 C C . ALA A 1 207 ? 0.912 23.624 11.549 1.00 17.52 199 ALA A C 1
ATOM 1675 O O . ALA A 1 207 ? 1.241 23.426 10.367 1.00 16.44 199 ALA A O 1
ATOM 1677 N N . PHE A 1 208 ? 1.784 23.801 12.542 1.00 16.55 200 PHE A N 1
ATOM 1678 C CA . PHE A 1 208 ? 3.217 23.783 12.338 1.00 17.13 200 PHE A CA 1
ATOM 1679 C C . PHE A 1 208 ? 3.674 22.388 11.901 1.00 17.05 200 PHE A C 1
ATOM 1680 O O . PHE A 1 208 ? 4.426 22.238 10.919 1.00 16.82 200 PHE A O 1
ATOM 1688 N N . VAL A 1 209 ? 3.197 21.367 12.613 1.00 17.14 201 VAL A N 1
ATOM 1689 C CA . VAL A 1 209 ? 3.494 19.973 12.252 1.00 17.62 201 VAL A CA 1
ATOM 1690 C C . VAL A 1 209 ? 2.904 19.628 10.877 1.00 17.64 201 VAL A C 1
ATOM 1691 O O . VAL A 1 209 ? 3.522 18.894 10.118 1.00 17.96 201 VAL A O 1
ATOM 1695 N N . ARG A 1 210 ? 1.730 20.166 10.561 1.00 18.07 202 ARG A N 1
ATOM 1696 C CA . ARG A 1 210 ? 1.164 19.980 9.214 1.00 19.84 202 ARG A CA 1
ATOM 1697 C C . ARG A 1 210 ? 2.121 20.487 8.131 1.00 19.49 202 ARG A C 1
ATOM 1698 O O . ARG A 1 210 ? 2.399 19.775 7.163 1.00 19.58 202 ARG A O 1
ATOM 1706 N N . ALA A 1 211 ? 2.625 21.708 8.318 1.00 19.26 203 ALA A N 1
ATOM 1707 C CA . ALA A 1 211 ? 3.577 22.330 7.397 1.00 19.57 203 ALA A CA 1
ATOM 1708 C C . ALA A 1 211 ? 4.826 21.488 7.267 1.00 19.41 203 ALA A C 1
ATOM 1709 O O . ALA A 1 211 ? 5.372 21.318 6.170 1.00 19.04 203 ALA A O 1
ATOM 1711 N N . PHE A 1 212 ? 5.296 20.973 8.402 1.00 18.88 204 PHE A N 1
ATOM 1712 C CA . PHE A 1 212 ? 6.393 20.030 8.402 1.00 18.45 204 PHE A CA 1
ATOM 1713 C C . PHE A 1 212 ? 6.080 18.798 7.530 1.00 19.15 204 PHE A C 1
ATOM 1714 O O . PHE A 1 212 ? 6.856 18.442 6.620 1.00 19.80 204 PHE A O 1
ATOM 1722 N N . MET A 1 213 ? 4.944 18.166 7.796 1.00 18.82 205 MET A N 1
ATOM 1723 C CA . MET A 1 213 ? 4.538 16.983 7.030 1.00 21.35 205 MET A CA 1
ATOM 1724 C C . MET A 1 213 ? 4.490 17.256 5.521 1.00 21.96 205 MET A C 1
ATOM 1725 O O . MET A 1 213 ? 5.010 16.467 4.738 1.00 21.46 205 MET A O 1
ATOM 1730 N N . LYS A 1 214 ? 3.898 18.382 5.131 1.00 24.15 206 LYS A N 1
ATOM 1731 C CA . LYS A 1 214 ? 3.776 18.756 3.713 1.00 26.71 206 LYS A CA 1
ATOM 1732 C C . LYS A 1 214 ? 5.153 18.981 3.109 1.00 27.25 206 LYS A C 1
ATOM 1733 O O . LYS A 1 214 ? 5.399 18.594 1.965 1.00 28.37 206 LYS A O 1
ATOM 1739 N N . SER A 1 215 ? 6.056 19.564 3.900 1.00 26.36 207 SER A N 1
ATOM 1740 C CA . SER A 1 215 ? 7.451 19.776 3.486 1.00 26.09 207 SER A CA 1
ATOM 1741 C C . SER A 1 215 ? 8.223 18.484 3.184 1.00 26.90 207 SER A C 1
ATOM 1742 O O . SER A 1 215 ? 9.301 18.548 2.601 1.00 27.25 207 SER A O 1
ATOM 1745 N N . LEU A 1 216 ? 7.703 17.329 3.605 1.00 26.04 208 LEU A N 1
ATOM 1746 C CA . LEU A 1 216 ? 8.344 16.045 3.269 1.00 27.13 208 LEU A CA 1
ATOM 1747 C C . LEU A 1 216 ? 8.090 15.625 1.824 1.00 27.27 208 LEU A C 1
ATOM 1748 O O . LEU A 1 216 ? 8.831 14.798 1.284 1.00 29.89 208 LEU A O 1
ATOM 1753 N N . ASN A 1 217 ? 7.038 16.174 1.223 1.00 28.93 209 ASN A N 1
ATOM 1754 C CA . ASN A 1 217 ? 6.664 15.861 -0.153 1.00 31.98 209 ASN A CA 1
ATOM 1755 C C . ASN A 1 217 ? 6.496 14.350 -0.291 1.00 33.15 209 ASN A C 1
ATOM 1756 O O . ASN A 1 217 ? 7.165 13.702 -1.105 1.00 33.31 209 ASN A O 1
ATOM 1761 N N . LEU A 1 218 ? 5.616 13.801 0.546 1.00 31.74 210 LEU A N 1
ATOM 1762 C CA . LEU A 1 218 ? 5.417 12.353 0.628 1.00 32.30 210 LEU A CA 1
ATOM 1763 C C . LEU A 1 218 ? 4.915 11.778 -0.699 1.00 33.94 210 LEU A C 1
ATOM 1764 O O . LEU A 1 218 ? 3.995 12.332 -1.299 1.00 34.60 210 LEU A O 1
ATOM 1769 N N . ASN A 1 219 ? 5.532 10.682 -1.143 1.00 33.96 211 ASN A N 1
ATOM 1770 C CA . ASN A 1 219 ? 5.102 9.960 -2.345 1.00 36.34 211 ASN A CA 1
ATOM 1771 C C . ASN A 1 219 ? 4.315 8.727 -1.936 1.00 36.47 211 ASN A C 1
ATOM 1772 O O . ASN A 1 219 ? 4.420 8.266 -0.798 1.00 32.87 211 ASN A O 1
ATOM 1777 N N . LYS A 1 220 ? 3.550 8.179 -2.878 1.00 35.88 212 LYS A N 1
ATOM 1778 C CA . LYS A 1 220 ? 2.776 6.973 -2.649 1.00 36.78 212 LYS A CA 1
ATOM 1779 C C . LYS A 1 220 ? 3.665 5.797 -2.214 1.00 35.74 212 LYS A C 1
ATOM 1780 O O . LYS A 1 220 ? 3.224 4.952 -1.452 1.00 39.35 212 LYS A O 1
ATOM 1786 N N . SER A 1 221 ? 4.917 5.763 -2.667 1.00 34.94 213 SER A N 1
ATOM 1787 C CA . SER A 1 221 ? 5.824 4.675 -2.303 1.00 36.86 213 SER A CA 1
ATOM 1788 C C . SER A 1 221 ? 6.529 4.883 -0.953 1.00 36.55 213 SER A C 1
ATOM 1789 O O . SER A 1 221 ? 7.307 4.031 -0.524 1.00 38.34 213 SER A O 1
ATOM 1792 N N . ASP A 1 222 ? 6.257 6.002 -0.285 1.00 32.95 214 ASP A N 1
ATOM 1793 C CA . ASP A 1 222 ? 6.811 6.230 1.062 1.00 29.88 214 ASP A CA 1
ATOM 1794 C C . ASP A 1 222 ? 6.004 5.509 2.123 1.00 26.60 214 ASP A C 1
ATOM 1795 O O . ASP A 1 222 ? 4.820 5.210 1.920 1.00 26.38 214 ASP A O 1
ATOM 1800 N N . LEU A 1 223 ? 6.660 5.231 3.247 1.00 25.31 215 LEU A N 1
ATOM 1801 C CA . LEU A 1 223 ? 6.011 4.688 4.428 1.00 24.09 215 LEU A CA 1
ATOM 1802 C C . LEU A 1 223 ? 6.245 5.596 5.650 1.00 24.15 215 LEU A C 1
ATOM 1803 O O . LEU A 1 223 ? 7.382 5.951 5.973 1.00 24.78 215 LEU A O 1
ATOM 1808 N N . VAL A 1 224 ? 5.156 5.958 6.315 1.00 23.95 216 VAL A N 1
ATOM 1809 C CA . VAL A 1 224 ? 5.225 6.686 7.586 1.00 23.95 216 VAL A CA 1
ATOM 1810 C C . VAL A 1 224 ? 4.902 5.685 8.699 1.00 23.43 216 VAL A C 1
ATOM 1811 O O . VAL A 1 224 ? 3.837 5.059 8.703 1.00 22.75 216 VAL A O 1
ATOM 1815 N N . ILE A 1 225 ? 5.849 5.522 9.612 1.00 22.70 217 ILE A N 1
ATOM 1816 C CA . ILE A 1 225 ? 5.670 4.664 10.770 1.00 22.22 217 ILE A CA 1
ATOM 1817 C C . ILE A 1 225 ? 5.570 5.547 12.009 1.00 21.95 217 ILE A C 1
ATOM 1818 O O . ILE A 1 225 ? 6.501 6.292 12.346 1.00 22.06 217 ILE A O 1
ATOM 1823 N N . LEU A 1 226 ? 4.438 5.429 12.679 1.00 20.22 218 LEU A N 1
ATOM 1824 C CA . LEU A 1 226 ? 4.133 6.238 13.839 1.00 20.32 218 LEU A CA 1
ATOM 1825 C C . LEU A 1 226 ? 4.356 5.487 15.160 1.00 20.36 218 LEU A C 1
ATOM 1826 O O . LEU A 1 226 ? 3.617 4.557 15.503 1.00 18.61 218 LEU A O 1
ATOM 1831 N N . ASP A 1 227 ? 5.359 5.921 15.903 1.00 20.74 219 ASP A N 1
ATOM 1832 C CA . ASP A 1 227 ? 5.675 5.305 17.194 1.00 21.96 219 ASP A CA 1
ATOM 1833 C C . ASP A 1 227 ? 4.948 5.920 18.386 1.00 23.96 219 ASP A C 1
ATOM 1834 O O . ASP A 1 227 ? 4.408 5.196 19.248 1.00 24.79 219 ASP A O 1
ATOM 1839 N N . ARG A 1 228 ? 4.933 7.246 18.422 1.00 24.49 220 ARG A N 1
ATOM 1840 C CA . ARG A 1 228 ? 4.246 8.016 19.451 1.00 26.98 220 ARG A CA 1
ATOM 1841 C C . ARG A 1 228 ? 3.729 9.281 18.815 1.00 27.99 220 ARG A C 1
ATOM 1842 O O . ARG A 1 228 ? 4.402 9.865 17.949 1.00 27.74 220 ARG A O 1
ATOM 1850 N N . GLU A 1 229 ? 2.582 9.753 19.294 1.00 28.03 221 GLU A N 1
ATOM 1851 C CA . GLU A 1 229 ? 1.752 10.650 18.478 1.00 30.73 221 GLU A CA 1
ATOM 1852 C C . GLU A 1 229 ? 0.886 11.618 19.283 1.00 28.41 221 GLU A C 1
ATOM 1853 O O . GLU A 1 229 ? 0.041 12.332 18.708 1.00 26.56 221 GLU A O 1
ATOM 1859 N N . THR A 1 230 ? 1.078 11.648 20.604 1.00 25.40 222 THR A N 1
ATOM 1860 C CA . THR A 1 230 ? 0.290 12.566 21.440 1.00 26.63 222 THR A CA 1
ATOM 1861 C C . THR A 1 230 ? 0.376 13.993 20.918 1.00 25.71 222 THR A C 1
ATOM 1862 O O . THR A 1 230 ? 1.462 14.516 20.766 1.00 27.45 222 THR A O 1
ATOM 1866 N N . GLY A 1 231 ? -0.771 14.592 20.610 1.00 25.45 223 GLY A N 1
ATOM 1867 C CA . GLY A 1 231 ? -0.844 15.975 20.163 1.00 27.36 223 GLY A CA 1
ATOM 1868 C C . GLY A 1 231 ? -0.881 16.178 18.648 1.00 27.80 223 GLY A C 1
ATOM 1869 O O . GLY A 1 231 ? -1.396 17.194 18.171 1.00 28.64 223 GLY A O 1
ATOM 1870 N N . ILE A 1 232 ? -0.349 15.211 17.900 1.00 26.72 224 ILE A N 1
ATOM 1871 C CA . ILE A 1 232 ? -0.071 15.378 16.464 1.00 26.35 224 ILE A CA 1
ATOM 1872 C C . ILE A 1 232 ? -0.725 14.311 15.563 1.00 25.73 224 ILE A C 1
ATOM 1873 O O . ILE A 1 232 ? -0.600 14.359 14.327 1.00 24.52 224 ILE A O 1
ATOM 1878 N N . GLY A 1 233 ? -1.409 13.359 16.194 1.00 24.61 225 GLY A N 1
ATOM 1879 C CA . GLY A 1 233 ? -2.059 12.223 15.521 1.00 25.20 225 GLY A CA 1
ATOM 1880 C C . GLY A 1 233 ? -2.902 12.539 14.302 1.00 24.08 225 GLY A C 1
ATOM 1881 O O . GLY A 1 233 ? -2.730 11.944 13.242 1.00 24.09 225 GLY A O 1
ATOM 1882 N N . GLN A 1 234 ? -3.831 13.462 14.456 1.00 25.15 226 GLN A N 1
ATOM 1883 C CA . GLN A 1 234 ? -4.728 13.814 13.382 1.00 25.90 226 GLN A CA 1
ATOM 1884 C C . GLN A 1 234 ? -3.990 14.340 12.156 1.00 25.43 226 GLN A C 1
ATOM 1885 O O . GLN A 1 234 ? -4.291 13.946 11.024 1.00 24.70 226 GLN A O 1
ATOM 1891 N N . VAL A 1 235 ? -3.041 15.245 12.401 1.00 24.06 227 VAL A N 1
ATOM 1892 C CA . VAL A 1 235 ? -2.240 15.876 11.341 1.00 23.35 227 VAL A CA 1
ATOM 1893 C C . VAL A 1 235 ? -1.346 14.851 10.642 1.00 22.49 227 VAL A C 1
ATOM 1894 O O . VAL A 1 235 ? -1.226 14.856 9.413 1.00 22.30 227 VAL A O 1
ATOM 1898 N N . VAL A 1 236 ? -0.723 13.968 11.417 1.00 21.47 228 VAL A N 1
ATOM 1899 C CA . VAL A 1 236 ? 0.063 12.874 10.839 1.00 21.89 228 VAL A CA 1
ATOM 1900 C C . VAL A 1 236 ? -0.823 11.934 9.980 1.00 22.15 228 VAL A C 1
ATOM 1901 O O . VAL A 1 236 ? -0.467 11.592 8.844 1.00 21.62 228 VAL A O 1
ATOM 1905 N N . PHE A 1 237 ? -1.976 11.546 10.524 1.00 22.20 229 PHE A N 1
ATOM 1906 C CA . PHE A 1 237 ? -2.922 10.670 9.842 1.00 23.04 229 PHE A CA 1
ATOM 1907 C C . PHE A 1 237 ? -3.344 11.274 8.508 1.00 24.88 229 PHE A C 1
ATOM 1908 O O . PHE A 1 237 ? -3.268 10.608 7.468 1.00 24.52 229 PHE A O 1
ATOM 1916 N N . GLU A 1 238 ? -3.738 12.547 8.537 1.00 25.29 230 GLU A N 1
ATOM 1917 C CA . GLU A 1 238 ? -4.244 13.211 7.347 1.00 27.68 230 GLU A CA 1
ATOM 1918 C C . GLU A 1 238 ? -3.175 13.333 6.268 1.00 28.11 230 GLU A C 1
ATOM 1919 O O . GLU A 1 238 ? -3.415 12.986 5.102 1.00 28.61 230 GLU A O 1
ATOM 1925 N N . GLU A 1 239 ? -1.991 13.794 6.662 1.00 25.33 231 GLU A N 1
ATOM 1926 C CA . GLU A 1 239 ? -0.913 14.032 5.719 1.00 24.23 231 GLU A CA 1
ATOM 1927 C C . GLU A 1 239 ? -0.235 12.764 5.231 1.00 25.55 231 GLU A C 1
ATOM 1928 O O . GLU A 1 239 ? 0.433 12.778 4.196 1.00 25.52 231 GLU A O 1
ATOM 1934 N N . ALA A 1 240 ? -0.406 11.670 5.967 1.00 25.67 232 ALA A N 1
ATOM 1935 C CA . ALA A 1 240 ? 0.193 10.395 5.586 1.00 27.33 232 ALA A CA 1
ATOM 1936 C C . ALA A 1 240 ? -0.656 9.621 4.572 1.00 28.01 232 ALA A C 1
ATOM 1937 O O . ALA A 1 240 ? -0.182 8.636 4.014 1.00 29.32 232 ALA A O 1
ATOM 1939 N N . GLN A 1 241 ? -1.893 10.059 4.341 1.00 29.40 233 GLN A N 1
ATOM 1940 C CA . GLN A 1 241 ? -2.803 9.348 3.434 1.00 32.32 233 GLN A CA 1
ATOM 1941 C C . GLN A 1 241 ? -2.285 9.249 1.993 1.00 34.40 233 GLN A C 1
ATOM 1942 O O . GLN A 1 241 ? -2.600 8.296 1.289 1.00 37.36 233 GLN A O 1
ATOM 1948 N N . THR A 1 242 ? -1.482 10.222 1.567 1.00 34.67 234 THR A N 1
ATOM 1949 C CA . THR A 1 242 ? -0.901 10.192 0.222 1.00 36.35 234 THR A CA 1
ATOM 1950 C C . THR A 1 242 ? 0.269 9.219 0.135 1.00 36.30 234 THR A C 1
ATOM 1951 O O . THR A 1 242 ? 0.675 8.853 -0.960 1.00 37.92 234 THR A O 1
ATOM 1955 N N . ALA A 1 243 ? 0.803 8.803 1.285 1.00 32.80 235 ALA A N 1
ATOM 1956 C CA . ALA A 1 243 ? 1.815 7.754 1.338 1.00 31.59 235 ALA A CA 1
ATOM 1957 C C . ALA A 1 243 ? 1.173 6.471 1.873 1.00 30.37 235 ALA A C 1
ATOM 1958 O O . ALA A 1 243 ? 0.023 6.173 1.548 1.00 31.67 235 ALA A O 1
ATOM 1960 N N . HIS A 1 244 ? 1.926 5.705 2.663 1.00 27.55 236 HIS A N 1
ATOM 1961 C CA . HIS A 1 244 ? 1.352 4.630 3.470 1.00 28.49 236 HIS A CA 1
ATOM 1962 C C . HIS A 1 244 ? 1.602 4.936 4.917 1.00 27.14 236 HIS A C 1
ATOM 1963 O O . HIS A 1 244 ? 2.600 5.567 5.251 1.00 25.68 236 HIS A O 1
ATOM 1970 N N . LEU A 1 245 ? 0.694 4.480 5.775 1.00 25.51 237 LEU A N 1
ATOM 1971 C CA . LEU A 1 245 ? 0.731 4.774 7.195 1.00 23.51 237 LEU A CA 1
ATOM 1972 C C . LEU A 1 245 ? 0.718 3.476 8.005 1.00 22.67 237 LEU A C 1
ATOM 1973 O O . LEU A 1 245 ? -0.197 2.660 7.882 1.00 23.03 237 LEU A O 1
ATOM 1978 N N . ALA A 1 246 ? 1.744 3.294 8.828 1.00 21.82 238 ALA A N 1
ATOM 1979 C CA . ALA A 1 246 ? 1.799 2.181 9.773 1.00 20.89 238 ALA A CA 1
ATOM 1980 C C . ALA A 1 246 ? 1.839 2.746 11.192 1.00 20.92 238 ALA A C 1
ATOM 1981 O O . ALA A 1 246 ? 2.435 3.807 11.424 1.00 20.32 238 ALA A O 1
ATOM 1983 N N . VAL A 1 247 ? 1.168 2.062 12.117 1.00 19.68 239 VAL A N 1
ATOM 1984 C CA . VAL A 1 247 ? 1.178 2.427 13.544 1.00 19.58 239 VAL A CA 1
ATOM 1985 C C . VAL A 1 247 ? 1.797 1.267 14.319 1.00 20.33 239 VAL A C 1
ATOM 1986 O O . VAL A 1 247 ? 1.326 0.122 14.229 1.00 19.86 239 VAL A O 1
ATOM 1990 N N . VAL A 1 248 ? 2.869 1.555 15.051 1.00 19.21 240 VAL A N 1
ATOM 1991 C CA . VAL A 1 248 ? 3.487 0.542 15.895 1.00 19.45 240 VAL A CA 1
ATOM 1992 C C . VAL A 1 248 ? 2.858 0.588 17.281 1.00 20.34 240 VAL A C 1
ATOM 1993 O O . VAL A 1 248 ? 2.762 1.666 17.886 1.00 18.48 240 VAL A O 1
ATOM 1997 N N . VAL A 1 249 ? 2.416 -0.580 17.743 1.00 19.15 241 VAL A N 1
ATOM 1998 C CA . VAL A 1 249 ? 1.866 -0.761 19.081 1.00 21.06 241 VAL A CA 1
ATOM 1999 C C . VAL A 1 249 ? 3.013 -1.240 19.975 1.00 21.72 241 VAL A C 1
ATOM 2000 O O . VAL A 1 249 ? 3.603 -2.289 19.727 1.00 21.33 241 VAL A O 1
ATOM 2004 N N . HIS A 1 250 ? 3.363 -0.454 20.987 1.00 20.66 242 HIS A N 1
ATOM 2005 C CA . HIS A 1 250 ? 4.550 -0.773 21.797 1.00 20.96 242 HIS A CA 1
ATOM 2006 C C . HIS A 1 250 ? 4.322 -1.507 23.097 1.00 22.45 242 HIS A C 1
ATOM 2007 O O . HIS A 1 250 ? 5.026 -2.488 23.405 1.00 23.59 242 HIS A O 1
ATOM 2014 N N . ALA A 1 251 ? 3.358 -1.043 23.876 1.00 22.05 243 ALA A N 1
ATOM 2015 C CA . ALA A 1 251 ? 3.069 -1.651 25.174 1.00 21.18 243 ALA A CA 1
ATOM 2016 C C . ALA A 1 251 ? 1.729 -2.396 25.078 1.00 21.15 243 ALA A C 1
ATOM 2017 O O . ALA A 1 251 ? 1.146 -2.495 23.982 1.00 19.90 243 ALA A O 1
ATOM 2019 N N . GLU A 1 252 ? 1.246 -2.923 26.206 1.00 19.46 244 GLU A N 1
ATOM 2020 C CA . GLU A 1 252 ? -0.129 -3.432 26.306 1.00 19.62 244 GLU A CA 1
ATOM 2021 C C . GLU A 1 252 ? -1.087 -2.320 25.862 1.00 19.97 244 GLU A C 1
ATOM 2022 O O . GLU A 1 252 ? -0.858 -1.163 26.175 1.00 19.21 244 GLU A O 1
ATOM 2028 N N . HIS A 1 253 ? -2.159 -2.654 25.141 1.00 20.69 245 HIS A N 1
ATOM 2029 C CA . HIS A 1 253 ? -2.869 -1.637 24.351 1.00 21.09 245 HIS A CA 1
ATOM 2030 C C . HIS A 1 253 ? -4.280 -1.373 24.802 1.00 21.32 245 HIS A C 1
ATOM 2031 O O . HIS A 1 253 ? -5.010 -0.610 24.152 1.00 21.83 245 HIS A O 1
ATOM 2038 N N . TYR A 1 254 ? -4.687 -1.991 25.905 1.00 21.73 246 TYR A N 1
ATOM 2039 C CA . TYR A 1 254 ? -6.018 -1.791 26.469 1.00 22.36 246 TYR A CA 1
ATOM 2040 C C . TYR A 1 254 ? -5.951 -2.069 27.976 1.00 22.45 246 TYR A C 1
ATOM 2041 O O . TYR A 1 254 ? -4.983 -2.660 28.456 1.00 22.73 246 TYR A O 1
ATOM 2050 N N . SER A 1 255 ? -6.961 -1.630 28.718 1.00 23.00 247 SER A N 1
ATOM 2051 C CA . SER A 1 255 ? -7.019 -1.875 30.152 1.00 24.86 247 SER A CA 1
ATOM 2052 C C . SER A 1 255 ? -7.980 -3.005 30.461 1.00 25.84 247 SER A C 1
ATOM 2053 O O . SER A 1 255 ? -9.212 -2.894 30.283 1.00 23.63 247 SER A O 1
ATOM 2056 N N . GLU A 1 256 ? -7.391 -4.107 30.907 1.00 26.51 248 GLU A N 1
ATOM 2057 C CA . GLU A 1 256 ? -8.147 -5.297 31.226 1.00 29.09 248 GLU A CA 1
ATOM 2058 C C . GLU A 1 256 ? -9.164 -5.037 32.333 1.00 28.10 248 GLU A C 1
ATOM 2059 O O . GLU A 1 256 ? -10.315 -5.444 32.212 1.00 25.66 248 GLU A O 1
ATOM 2065 N N . ASN A 1 257 ? -8.753 -4.351 33.400 1.00 27.31 249 ASN A N 1
ATOM 2066 C CA . ASN A 1 257 ? -9.680 -4.094 34.518 1.00 30.66 249 ASN A CA 1
ATOM 2067 C C . ASN A 1 257 ? -10.924 -3.268 34.138 1.00 27.79 249 ASN A C 1
ATOM 2068 O O . ASN A 1 257 ? -11.982 -3.450 34.726 1.00 26.28 249 ASN A O 1
ATOM 2073 N N . ALA A 1 258 ? -10.804 -2.404 33.130 1.00 26.50 250 ALA A N 1
ATOM 2074 C CA . ALA A 1 258 ? -11.924 -1.539 32.726 1.00 26.22 250 ALA A CA 1
ATOM 2075 C C . ALA A 1 258 ? -12.787 -2.127 31.615 1.00 25.95 250 ALA A C 1
ATOM 2076 O O . ALA A 1 258 ? -13.891 -1.657 31.357 1.00 26.07 250 ALA A O 1
ATOM 2078 N N . THR A 1 259 ? -12.257 -3.137 30.942 1.00 27.00 251 THR A N 1
ATOM 2079 C CA . THR A 1 259 ? -12.887 -3.724 29.769 1.00 26.10 251 THR A CA 1
ATOM 2080 C C . THR A 1 259 ? -13.871 -4.840 30.170 1.00 28.70 251 THR A C 1
ATOM 2081 O O . THR A 1 259 ? -13.638 -5.576 31.126 1.00 28.18 251 THR A O 1
ATOM 2085 N N . ASN A 1 260 ? -14.995 -4.914 29.461 1.00 29.56 252 ASN A N 1
ATOM 2086 C CA . ASN A 1 260 ? -15.952 -6.008 29.609 1.00 31.32 252 ASN A CA 1
ATOM 2087 C C . ASN A 1 260 ? -16.471 -6.414 28.232 1.00 32.62 252 ASN A C 1
ATOM 2088 O O . ASN A 1 260 ? -15.896 -6.018 27.212 1.00 31.89 252 ASN A O 1
ATOM 2093 N N . GLU A 1 261 ? -17.551 -7.191 28.193 1.00 35.39 253 GLU A N 1
ATOM 2094 C CA . GLU A 1 261 ? -18.075 -7.721 26.933 1.00 36.02 253 GLU A CA 1
ATOM 2095 C C . GLU A 1 261 ? -18.518 -6.643 25.943 1.00 35.72 253 GLU A C 1
ATOM 2096 O O . GLU A 1 261 ? -18.363 -6.805 24.722 1.00 33.97 253 GLU A O 1
ATOM 2102 N N . ASP A 1 262 ? -19.052 -5.541 26.465 1.00 33.07 254 ASP A N 1
ATOM 2103 C CA . ASP A 1 262 ? -19.638 -4.500 25.618 1.00 32.53 254 ASP A CA 1
ATOM 2104 C C . ASP A 1 262 ? -18.794 -3.239 25.431 1.00 31.34 254 ASP A C 1
ATOM 2105 O O . ASP A 1 262 ? -19.059 -2.447 24.523 1.00 28.89 254 ASP A O 1
ATOM 2110 N N . TYR A 1 263 ? -17.786 -3.074 26.282 1.00 27.90 255 TYR A N 1
ATOM 2111 C CA . TYR A 1 263 ? -16.989 -1.860 26.340 1.00 25.18 255 TYR A CA 1
ATOM 2112 C C . TYR A 1 263 ? -15.510 -2.181 26.461 1.00 24.86 255 TYR A C 1
ATOM 2113 O O . TYR A 1 263 ? -15.107 -3.016 27.270 1.00 24.47 255 TYR A O 1
ATOM 2122 N N . ILE A 1 264 ? -14.699 -1.495 25.672 1.00 24.31 256 ILE A N 1
ATOM 2123 C CA . ILE A 1 264 ? -13.256 -1.600 25.812 1.00 22.57 256 ILE A CA 1
ATOM 2124 C C . ILE A 1 264 ? -12.644 -0.224 26.101 1.00 22.49 256 ILE A C 1
ATOM 2125 O O . ILE A 1 264 ? -13.069 0.783 25.532 1.00 21.59 256 ILE A O 1
ATOM 2130 N N . LEU A 1 265 ? -11.660 -0.197 26.997 1.00 20.77 257 LEU A N 1
ATOM 2131 C CA . LEU A 1 265 ? -10.866 0.996 27.207 1.00 20.96 257 LEU A CA 1
ATOM 2132 C C . LEU A 1 265 ? -9.471 0.724 26.660 1.00 21.52 257 LEU A C 1
ATOM 2133 O O . LEU A 1 265 ? -8.761 -0.123 27.187 1.00 20.60 257 LEU A O 1
ATOM 2138 N N . TRP A 1 266 ? -9.111 1.432 25.586 1.00 21.89 258 TRP A N 1
ATOM 2139 C CA . TRP A 1 266 ? -7.779 1.377 24.992 1.00 22.37 258 TRP A CA 1
ATOM 2140 C C . TRP A 1 266 ? -6.782 2.074 25.881 1.00 22.24 258 TRP A C 1
ATOM 2141 O O . TRP A 1 266 ? -7.170 2.924 26.675 1.00 22.86 258 TRP A O 1
ATOM 2152 N N . ASN A 1 267 ? -5.501 1.718 25.752 1.00 23.08 259 ASN A N 1
ATOM 2153 C CA . ASN A 1 267 ? -4.373 2.519 26.244 1.00 23.02 259 ASN A CA 1
ATOM 2154 C C . ASN A 1 267 ? -4.483 3.909 25.604 1.00 23.05 259 ASN A C 1
ATOM 2155 O O . ASN A 1 267 ? -4.713 4.013 24.379 1.00 21.25 259 ASN A O 1
ATOM 2160 N N . ASN A 1 268 ? -4.318 4.968 26.408 1.00 21.48 260 ASN A N 1
ATOM 2161 C CA . ASN A 1 268 ? -4.427 6.337 25.879 1.00 22.49 260 ASN A CA 1
ATOM 2162 C C . ASN A 1 268 ? -3.527 6.604 24.663 1.00 21.73 260 ASN A C 1
ATOM 2163 O O . ASN A 1 268 ? -3.900 7.351 23.781 1.00 22.61 260 ASN A O 1
ATOM 2168 N N . TYR A 1 269 ? -2.340 6.008 24.628 1.00 21.64 261 TYR A N 1
ATOM 2169 C CA . TYR A 1 269 ? -1.432 6.225 23.498 1.00 23.83 261 TYR A CA 1
ATOM 2170 C C . TYR A 1 269 ? -1.904 5.589 22.185 1.00 22.84 261 TYR A C 1
ATOM 2171 O O . TYR A 1 269 ? -1.234 5.740 21.169 1.00 21.15 261 TYR A O 1
ATOM 2180 N N . TYR A 1 270 ? -3.024 4.862 22.213 1.00 21.75 262 TYR A N 1
ATOM 2181 C CA . TYR A 1 270 ? -3.518 4.186 20.996 1.00 22.04 262 TYR A CA 1
ATOM 2182 C C . TYR A 1 270 ? -4.977 4.462 20.668 1.00 22.30 262 TYR A C 1
ATOM 2183 O O . TYR A 1 270 ? -5.462 4.094 19.580 1.00 21.04 262 TYR A O 1
ATOM 2192 N N . ASP A 1 271 ? -5.669 5.116 21.601 1.00 22.38 263 ASP A N 1
ATOM 2193 C CA . ASP A 1 271 ? -7.088 5.367 21.453 1.00 23.14 263 ASP A CA 1
ATOM 2194 C C . ASP A 1 271 ? -7.406 6.062 20.135 1.00 23.08 263 ASP A C 1
ATOM 2195 O O . ASP A 1 271 ? -8.376 5.697 19.437 1.00 22.03 263 ASP A O 1
ATOM 2200 N N . TYR A 1 272 ? -6.607 7.075 19.804 1.00 22.53 264 TYR A N 1
ATOM 2201 C CA . TYR A 1 272 ? -6.832 7.816 18.565 1.00 22.08 264 TYR A CA 1
ATOM 2202 C C . TYR A 1 272 ? -6.632 6.914 17.343 1.00 21.44 264 TYR A C 1
ATOM 2203 O O . TYR A 1 272 ? -7.480 6.866 16.442 1.00 20.37 264 TYR A O 1
ATOM 2212 N N . GLN A 1 273 ? -5.496 6.222 17.311 1.00 20.79 265 GLN A N 1
ATOM 2213 C CA . GLN A 1 273 ? -5.150 5.381 16.173 1.00 21.25 265 GLN A CA 1
ATOM 2214 C C . GLN A 1 273 ? -6.150 4.236 15.950 1.00 22.10 265 GLN A C 1
ATOM 2215 O O . GLN A 1 273 ? -6.464 3.900 14.801 1.00 21.99 265 GLN A O 1
ATOM 2221 N N . PHE A 1 274 ? -6.671 3.673 17.043 1.00 21.60 266 PHE A N 1
ATOM 2222 C CA . PHE A 1 274 ? -7.604 2.542 16.994 1.00 21.16 266 PHE A CA 1
ATOM 2223 C C . PHE A 1 274 ? -9.004 3.018 16.584 1.00 22.40 266 PHE A C 1
ATOM 2224 O O . PHE A 1 274 ? -9.677 2.370 15.765 1.00 22.07 266 PHE A O 1
ATOM 2232 N N . THR A 1 275 ? -9.424 4.167 17.116 1.00 22.33 267 THR A N 1
ATOM 2233 C CA . THR A 1 275 ? -10.687 4.816 16.717 1.00 23.91 267 THR A CA 1
ATOM 2234 C C . THR A 1 275 ? -10.711 5.055 15.205 1.00 24.33 267 THR A C 1
ATOM 2235 O O . THR A 1 275 ? -11.720 4.806 14.540 1.00 25.85 267 THR A O 1
ATOM 2239 N N . ASN A 1 276 ? -9.573 5.484 14.669 1.00 23.65 268 ASN A N 1
ATOM 2240 C CA . ASN A 1 276 ? -9.450 5.820 13.253 1.00 24.50 268 ASN A CA 1
ATOM 2241 C C . ASN A 1 276 ? -8.604 4.816 12.461 1.00 23.66 268 ASN A C 1
ATOM 2242 O O . ASN A 1 276 ? -7.814 5.200 11.597 1.00 22.74 268 ASN A O 1
ATOM 2247 N N . ALA A 1 277 ? -8.783 3.529 12.763 1.00 24.14 269 ALA A N 1
ATOM 2248 C CA . ALA A 1 277 ? -7.999 2.449 12.142 1.00 24.32 269 ALA A CA 1
ATOM 2249 C C . ALA A 1 277 ? -8.224 2.331 10.633 1.00 23.30 269 ALA A C 1
ATOM 2250 O O . ALA A 1 277 ? -7.362 1.842 9.923 1.00 21.59 269 ALA A O 1
ATOM 2252 N N . ASP A 1 278 ? -9.368 2.804 10.158 1.00 24.80 270 ASP A N 1
ATOM 2253 C CA . ASP A 1 278 ? -9.643 2.872 8.713 1.00 27.30 270 ASP A CA 1
ATOM 2254 C C . ASP A 1 278 ? -8.615 3.700 7.930 1.00 27.78 270 ASP A C 1
ATOM 2255 O O . ASP A 1 278 ? -8.474 3.522 6.716 1.00 28.25 270 ASP A O 1
ATOM 2260 N N . LYS A 1 279 ? -7.889 4.590 8.618 1.00 26.56 271 LYS A N 1
ATOM 2261 C CA . LYS A 1 279 ? -6.866 5.431 7.977 1.00 26.13 271 LYS A CA 1
ATOM 2262 C C . LYS A 1 279 ? -5.473 4.806 7.980 1.00 25.19 271 LYS A C 1
ATOM 2263 O O . LYS A 1 279 ? -4.552 5.309 7.330 1.00 27.36 271 LYS A O 1
ATOM 2269 N N . VAL A 1 280 ? -5.323 3.709 8.715 1.00 24.27 272 VAL A N 1
ATOM 2270 C CA . VAL A 1 280 ? -4.040 3.041 8.897 1.00 22.67 272 VAL A CA 1
ATOM 2271 C C . VAL A 1 280 ? -3.927 1.865 7.923 1.00 24.12 272 VAL A C 1
ATOM 2272 O O . VAL A 1 280 ? -4.819 1.019 7.879 1.00 23.26 272 VAL A O 1
ATOM 2276 N N . ASP A 1 281 ? -2.821 1.813 7.176 1.00 25.50 273 ASP A N 1
ATOM 2277 C CA . ASP A 1 281 ? -2.559 0.716 6.241 1.00 27.29 273 ASP A CA 1
ATOM 2278 C C . ASP A 1 281 ? -2.277 -0.598 6.969 1.00 27.00 273 ASP A C 1
ATOM 2279 O O . ASP A 1 281 ? -2.857 -1.620 6.627 1.00 24.56 273 ASP A O 1
ATOM 2284 N N . PHE A 1 282 ? -1.413 -0.559 7.990 1.00 25.65 274 PHE A N 1
ATOM 2285 C CA . PHE A 1 282 ? -1.259 -1.700 8.897 1.00 25.34 274 PHE A CA 1
ATOM 2286 C C . PHE A 1 282 ? -0.759 -1.330 10.292 1.00 24.28 274 PHE A C 1
ATOM 2287 O O . PHE A 1 282 ? -0.056 -0.346 10.457 1.00 22.78 274 PHE A O 1
ATOM 2295 N N . PHE A 1 283 ? -1.162 -2.115 11.286 1.00 24.44 275 PHE A N 1
ATOM 2296 C CA . PHE A 1 283 ? -0.584 -2.005 12.620 1.00 23.62 275 PHE A CA 1
ATOM 2297 C C . PHE A 1 283 ? 0.540 -3.024 12.765 1.00 24.40 275 PHE A C 1
ATOM 2298 O O . PHE A 1 283 ? 0.464 -4.124 12.203 1.00 24.43 275 PHE A O 1
ATOM 2306 N N . ILE A 1 284 ? 1.586 -2.641 13.498 1.00 22.48 276 ILE A N 1
ATOM 2307 C CA . ILE A 1 284 ? 2.683 -3.540 13.839 1.00 22.17 276 ILE A CA 1
ATOM 2308 C C . ILE A 1 284 ? 2.654 -3.850 15.344 1.00 22.15 276 ILE A C 1
ATOM 2309 O O . ILE A 1 284 ? 2.570 -2.929 16.169 1.00 20.02 276 ILE A O 1
ATOM 2314 N N . VAL A 1 285 ? 2.688 -5.138 15.696 1.00 21.38 277 VAL A N 1
ATOM 2315 C CA . VAL A 1 285 ? 2.847 -5.574 17.098 1.00 21.89 277 VAL A CA 1
ATOM 2316 C C . VAL A 1 285 ? 4.046 -6.498 17.235 1.00 22.28 277 VAL A C 1
ATOM 2317 O O . VAL A 1 285 ? 4.455 -7.110 16.256 1.00 23.50 277 VAL A O 1
ATOM 2321 N N . SER A 1 286 ? 4.589 -6.637 18.447 1.00 22.23 278 SER A N 1
ATOM 2322 C CA . SER A 1 286 ? 5.814 -7.407 18.632 1.00 22.37 278 SER A CA 1
ATOM 2323 C C . SER A 1 286 ? 5.653 -8.929 18.762 1.00 22.41 278 SER A C 1
ATOM 2324 O O . SER A 1 286 ? 6.613 -9.660 18.541 1.00 21.22 278 SER A O 1
ATOM 2327 N N . THR A 1 287 ? 4.473 -9.387 19.162 1.00 22.38 279 THR A N 1
ATOM 2328 C CA . THR A 1 287 ? 4.224 -10.823 19.345 1.00 24.84 279 THR A CA 1
ATOM 2329 C C . THR A 1 287 ? 2.927 -11.244 18.692 1.00 24.94 279 THR A C 1
ATOM 2330 O O . THR A 1 287 ? 2.015 -10.435 18.544 1.00 26.17 279 THR A O 1
ATOM 2334 N N . ASP A 1 288 ? 2.832 -12.522 18.335 1.00 26.47 280 ASP A N 1
ATOM 2335 C CA . ASP A 1 288 ? 1.604 -13.070 17.769 1.00 25.64 280 ASP A CA 1
ATOM 2336 C C . ASP A 1 288 ? 0.443 -13.079 18.750 1.00 24.37 280 ASP A C 1
ATOM 2337 O O . ASP A 1 288 ? -0.697 -12.983 18.331 1.00 24.48 280 ASP A O 1
ATOM 2342 N N . ARG A 1 289 ? 0.720 -13.244 20.038 1.00 23.78 281 ARG A N 1
ATOM 2343 C CA . ARG A 1 289 ? -0.346 -13.181 21.029 1.00 24.40 281 ARG A CA 1
ATOM 2344 C C . ARG A 1 289 ? -1.007 -11.794 21.046 1.00 23.50 281 ARG A C 1
ATOM 2345 O O . ARG A 1 289 ? -2.229 -11.699 21.078 1.00 25.74 281 ARG A O 1
ATOM 2353 N N . GLN A 1 290 ? -0.211 -10.720 21.015 1.00 23.33 282 GLN A N 1
ATOM 2354 C CA . GLN A 1 290 ? -0.820 -9.385 20.990 1.00 22.03 282 GLN A CA 1
ATOM 2355 C C . GLN A 1 290 ? -1.567 -9.185 19.683 1.00 21.56 282 GLN A C 1
ATOM 2356 O O . GLN A 1 290 ? -2.640 -8.580 19.661 1.00 21.52 282 GLN A O 1
ATOM 2362 N N . ASN A 1 291 ? -1.004 -9.731 18.610 1.00 21.86 283 ASN A N 1
ATOM 2363 C CA . ASN A 1 291 ? -1.632 -9.682 17.300 1.00 23.19 283 ASN A CA 1
ATOM 2364 C C . ASN A 1 291 ? -3.057 -10.231 17.365 1.00 23.93 283 ASN A C 1
ATOM 2365 O O . ASN A 1 291 ? -4.011 -9.538 17.000 1.00 23.62 283 ASN A O 1
ATOM 2370 N N . GLU A 1 292 ? -3.203 -11.453 17.882 1.00 25.84 284 GLU A N 1
ATOM 2371 C CA . GLU A 1 292 ? -4.507 -12.120 17.963 1.00 26.74 284 GLU A CA 1
ATOM 2372 C C . GLU A 1 292 ? -5.481 -11.394 18.894 1.00 25.61 284 GLU A C 1
ATOM 2373 O O . GLU A 1 292 ? -6.667 -11.236 18.571 1.00 24.51 284 GLU A O 1
ATOM 2379 N N . VAL A 1 293 ? -4.980 -10.958 20.048 1.00 24.12 285 VAL A N 1
ATOM 2380 C CA . VAL A 1 293 ? -5.787 -10.185 21.003 1.00 23.57 285 VAL A CA 1
ATOM 2381 C C . VAL A 1 293 ? -6.369 -8.940 20.335 1.00 23.19 285 VAL A C 1
ATOM 2382 O O . VAL A 1 293 ? -7.579 -8.711 20.360 1.00 23.48 285 VAL A O 1
ATOM 2386 N N . LEU A 1 294 ? -5.503 -8.158 19.705 1.00 23.01 286 LEU A N 1
ATOM 2387 C CA . LEU A 1 294 ? -5.926 -6.919 19.073 1.00 22.98 286 LEU A CA 1
ATOM 2388 C C . LEU A 1 294 ? -6.901 -7.190 17.930 1.00 24.27 286 LEU A C 1
ATOM 2389 O O . LEU A 1 294 ? -7.934 -6.517 17.820 1.00 23.98 286 LEU A O 1
ATOM 2394 N N . GLN A 1 295 ? -6.588 -8.182 17.090 1.00 25.11 287 GLN A N 1
ATOM 2395 C CA . GLN A 1 295 ? -7.497 -8.521 15.984 1.00 26.67 287 GLN A CA 1
ATOM 2396 C C . GLN A 1 295 ? -8.914 -8.803 16.497 1.00 26.03 287 GLN A C 1
ATOM 2397 O O . GLN A 1 295 ? -9.887 -8.211 16.017 1.00 25.96 287 GLN A O 1
ATOM 2403 N N . GLU A 1 296 ? -9.014 -9.679 17.494 1.00 27.59 288 GLU A N 1
ATOM 2404 C CA . GLU A 1 296 ? -10.283 -9.998 18.139 1.00 28.83 288 GLU A CA 1
ATOM 2405 C C . GLU A 1 296 ? -10.994 -8.751 18.657 1.00 28.33 288 GLU A C 1
ATOM 2406 O O . GLU A 1 296 ? -12.216 -8.623 18.518 1.00 27.57 288 GLU A O 1
ATOM 2412 N N . GLN A 1 297 ? -10.244 -7.841 19.277 1.00 25.89 289 GLN A N 1
ATOM 2413 C CA . GLN A 1 297 ? -10.877 -6.659 19.865 1.00 25.03 289 GLN A CA 1
ATOM 2414 C C . GLN A 1 297 ? -11.398 -5.705 18.799 1.00 24.21 289 GLN A C 1
ATOM 2415 O O . GLN A 1 297 ? -12.451 -5.106 18.973 1.00 25.75 289 GLN A O 1
ATOM 2421 N N . PHE A 1 298 ? -10.665 -5.577 17.695 1.00 24.88 290 PHE A N 1
ATOM 2422 C CA . PHE A 1 298 ? -11.154 -4.789 16.569 1.00 26.33 290 PHE A CA 1
ATOM 2423 C C . PHE A 1 298 ? -12.501 -5.317 16.069 1.00 27.83 290 PHE A C 1
ATOM 2424 O O . PHE A 1 298 ? -13.442 -4.544 15.829 1.00 28.12 290 PHE A O 1
ATOM 2432 N N . ALA A 1 299 ? -12.599 -6.641 15.964 1.00 29.01 291 ALA A N 1
ATOM 2433 C CA . ALA A 1 299 ? -13.824 -7.299 15.504 1.00 29.29 291 ALA A CA 1
ATOM 2434 C C . ALA A 1 299 ? -14.952 -7.170 16.514 1.00 30.29 291 ALA A C 1
ATOM 2435 O O . ALA A 1 299 ? -16.098 -6.960 16.137 1.00 32.03 291 ALA A O 1
ATOM 2437 N N . LYS A 1 300 ? -14.625 -7.277 17.798 1.00 30.25 292 LYS A N 1
ATOM 2438 C CA . LYS A 1 300 ? -15.641 -7.271 18.852 1.00 30.33 292 LYS A CA 1
ATOM 2439 C C . LYS A 1 300 ? -16.173 -5.867 19.181 1.00 31.57 292 LYS A C 1
ATOM 2440 O O . LYS A 1 300 ? -17.366 -5.690 19.463 1.00 30.88 292 LYS A O 1
ATOM 2446 N N . TYR A 1 301 ? -15.297 -4.867 19.149 1.00 32.16 293 TYR A N 1
ATOM 2447 C CA . TYR A 1 301 ? -15.663 -3.537 19.657 1.00 31.41 293 TYR A CA 1
ATOM 2448 C C . TYR A 1 301 ? -15.785 -2.417 18.623 1.00 31.37 293 TYR A C 1
ATOM 2449 O O . TYR A 1 301 ? -16.301 -1.337 18.941 1.00 31.18 293 TYR A O 1
ATOM 2458 N N . THR A 1 302 ? -15.307 -2.664 17.405 1.00 30.92 294 THR A N 1
ATOM 2459 C CA . THR A 1 302 ? -15.236 -1.627 16.380 1.00 29.35 294 THR A CA 1
ATOM 2460 C C . THR A 1 302 ? -15.807 -2.101 15.035 1.00 31.55 294 THR A C 1
ATOM 2461 O O . THR A 1 302 ? -16.059 -3.287 14.836 1.00 29.77 294 THR A O 1
ATOM 2465 N N . GLN A 1 303 ? -15.973 -1.159 14.109 1.00 32.57 295 GLN A N 1
ATOM 2466 C CA . GLN A 1 303 ? -16.414 -1.468 12.760 1.00 33.72 295 GLN A CA 1
ATOM 2467 C C . GLN A 1 303 ? -15.234 -1.585 11.791 1.00 32.97 295 GLN A C 1
ATOM 2468 O O . GLN A 1 303 ? -15.435 -1.560 10.584 1.00 33.93 295 GLN A O 1
ATOM 2474 N N . HIS A 1 304 ? -14.011 -1.704 12.313 1.00 31.89 296 HIS A N 1
ATOM 2475 C CA . HIS A 1 304 ? -12.816 -1.844 11.474 1.00 31.60 296 HIS A CA 1
ATOM 2476 C C . HIS A 1 304 ? -12.254 -3.237 11.536 1.00 32.02 296 HIS A C 1
ATOM 2477 O O . HIS A 1 304 ? -12.352 -3.905 12.559 1.00 32.27 296 HIS A O 1
ATOM 2484 N N . GLN A 1 305 ? -11.623 -3.673 10.453 1.00 31.52 297 GLN A N 1
ATOM 2485 C CA . GLN A 1 305 ? -10.840 -4.912 10.476 1.00 33.16 297 GLN A CA 1
ATOM 2486 C C . GLN A 1 305 ? -9.504 -4.651 9.831 1.00 30.68 297 GLN A C 1
ATOM 2487 O O . GLN A 1 305 ? -9.282 -5.025 8.680 1.00 30.79 297 GLN A O 1
ATOM 2493 N N . PRO A 1 306 ? -8.596 -4.006 10.581 1.00 30.57 298 PRO A N 1
ATOM 2494 C CA . PRO A 1 306 ? -7.347 -3.562 9.998 1.00 28.33 298 PRO A CA 1
ATOM 2495 C C . PRO A 1 306 ? -6.372 -4.715 9.830 1.00 27.99 298 PRO A C 1
ATOM 2496 O O . PRO A 1 306 ? -6.540 -5.772 10.445 1.00 27.98 298 PRO A O 1
ATOM 2500 N N . LYS A 1 307 ? -5.372 -4.503 8.983 1.00 26.73 299 LYS A N 1
ATOM 2501 C CA . LYS A 1 307 ? -4.276 -5.428 8.828 1.00 27.64 299 LYS A CA 1
ATOM 2502 C C . LYS A 1 307 ? -3.334 -5.256 10.013 1.00 27.28 299 LYS A C 1
ATOM 2503 O O . LYS A 1 307 ? -3.012 -4.133 10.404 1.00 25.57 299 LYS A O 1
ATOM 2509 N N . ILE A 1 308 ? -2.910 -6.374 10.586 1.00 26.61 300 ILE A N 1
ATOM 2510 C CA . ILE A 1 308 ? -2.009 -6.354 11.742 1.00 26.32 300 ILE A CA 1
ATOM 2511 C C . ILE A 1 308 ? -0.870 -7.319 11.485 1.00 26.14 300 ILE A C 1
ATOM 2512 O O . ILE A 1 308 ? -1.101 -8.495 11.243 1.00 28.57 300 ILE A O 1
ATOM 2517 N N . VAL A 1 309 ? 0.357 -6.825 11.527 1.00 24.36 301 VAL A N 1
ATOM 2518 C CA . VAL A 1 309 ? 1.520 -7.662 11.246 1.00 24.92 301 VAL A CA 1
ATOM 2519 C C . VAL A 1 309 ? 2.370 -7.777 12.506 1.00 24.45 301 VAL A C 1
ATOM 2520 O O . VAL A 1 309 ? 2.476 -6.816 13.273 1.00 24.38 301 VAL A O 1
ATOM 2524 N N . THR A 1 310 ? 2.953 -8.955 12.718 1.00 23.95 302 THR A N 1
ATOM 2525 C CA . THR A 1 310 ? 3.843 -9.188 13.839 1.00 23.46 302 THR A CA 1
ATOM 2526 C C . THR A 1 310 ? 5.293 -9.000 13.422 1.00 24.41 302 THR A C 1
ATOM 2527 O O . THR A 1 310 ? 5.817 -9.757 12.618 1.00 23.38 302 THR A O 1
ATOM 2531 N N . ILE A 1 311 ? 5.938 -7.967 13.963 1.00 23.19 303 ILE A N 1
ATOM 2532 C CA . ILE A 1 311 ? 7.358 -7.753 13.734 1.00 23.57 303 ILE A CA 1
ATOM 2533 C C . ILE A 1 311 ? 7.978 -7.357 15.062 1.00 23.91 303 ILE A C 1
ATOM 2534 O O . ILE A 1 311 ? 7.653 -6.291 15.598 1.00 25.51 303 ILE A O 1
ATOM 2539 N N . PRO A 1 312 ? 8.843 -8.224 15.615 1.00 24.74 304 PRO A N 1
ATOM 2540 C CA . PRO A 1 312 ? 9.529 -7.933 16.877 1.00 22.90 304 PRO A CA 1
ATOM 2541 C C . PRO A 1 312 ? 10.255 -6.592 16.780 1.00 23.04 304 PRO A C 1
ATOM 2542 O O . PRO A 1 312 ? 10.880 -6.324 15.758 1.00 22.43 304 PRO A O 1
ATOM 2546 N N . VAL A 1 313 ? 10.168 -5.782 17.841 1.00 22.25 305 VAL A N 1
ATOM 2547 C CA . VAL A 1 313 ? 10.809 -4.469 17.909 1.00 22.37 305 VAL A CA 1
ATOM 2548 C C . VAL A 1 313 ? 12.318 -4.581 18.098 1.00 22.19 305 VAL A C 1
ATOM 2549 O O . VAL A 1 313 ? 13.047 -3.607 17.955 1.00 23.30 305 VAL A O 1
ATOM 2553 N N . GLY A 1 314 ? 12.791 -5.772 18.424 1.00 22.07 306 GLY A N 1
ATOM 2554 C CA . GLY A 1 314 ? 14.229 -5.974 18.575 1.00 21.04 306 GLY A CA 1
ATOM 2555 C C . GLY A 1 314 ? 14.649 -7.291 17.961 1.00 21.82 306 GLY A C 1
ATOM 2556 O O . GLY A 1 314 ? 13.820 -8.164 17.717 1.00 21.01 306 GLY A O 1
ATOM 2557 N N . SER A 1 315 ? 15.948 -7.434 17.723 1.00 23.15 307 SER A N 1
ATOM 2558 C CA . SER A 1 315 ? 16.504 -8.708 17.287 1.00 24.09 307 SER A CA 1
ATOM 2559 C C . SER A 1 315 ? 17.943 -8.755 17.783 1.00 25.11 307 SER A C 1
ATOM 2560 O O . SER A 1 315 ? 18.491 -7.728 18.178 1.00 26.80 307 SER A O 1
ATOM 2563 N N . ILE A 1 316 ? 18.545 -9.939 17.790 1.00 25.19 308 ILE A N 1
ATOM 2564 C CA . ILE A 1 316 ? 19.885 -10.132 18.318 1.00 26.00 308 ILE A CA 1
ATOM 2565 C C . ILE A 1 316 ? 20.828 -10.379 17.133 1.00 28.48 308 ILE A C 1
ATOM 2566 O O . ILE A 1 316 ? 20.587 -11.290 16.331 1.00 28.00 308 ILE A O 1
ATOM 2571 N N . ASP A 1 317 ? 21.894 -9.586 17.011 1.00 30.35 309 ASP A N 1
ATOM 2572 C CA . ASP A 1 317 ? 22.810 -9.753 15.874 1.00 32.77 309 ASP A CA 1
ATOM 2573 C C . ASP A 1 317 ? 23.447 -11.141 15.936 1.00 33.96 309 ASP A C 1
ATOM 2574 O O . ASP A 1 317 ? 23.346 -11.916 14.992 1.00 35.06 309 ASP A O 1
ATOM 2579 N N . SER A 1 318 ? 24.071 -11.443 17.067 1.00 33.72 310 SER A N 1
ATOM 2580 C CA . SER A 1 318 ? 24.533 -12.782 17.364 1.00 34.26 310 SER A CA 1
ATOM 2581 C C . SER A 1 318 ? 24.402 -13.013 18.857 1.00 35.07 310 SER A C 1
ATOM 2582 O O . SER A 1 318 ? 24.304 -12.057 19.634 1.00 33.68 310 SER A O 1
ATOM 2585 N N . LEU A 1 319 ? 24.412 -14.283 19.259 1.00 34.37 311 LEU A N 1
ATOM 2586 C CA . LEU A 1 319 ? 24.488 -14.634 20.671 1.00 32.98 311 LEU A CA 1
ATOM 2587 C C . LEU A 1 319 ? 25.812 -14.145 21.209 1.00 33.02 311 LEU A C 1
ATOM 2588 O O . LEU A 1 319 ? 26.808 -14.124 20.485 1.00 33.40 311 LEU A O 1
ATOM 2593 N N . THR A 1 320 ? 25.819 -13.733 22.469 1.00 30.21 312 THR A N 1
ATOM 2594 C CA . THR A 1 320 ? 27.027 -13.249 23.100 1.00 30.03 312 THR A CA 1
ATOM 2595 C C . THR A 1 320 ? 27.422 -14.223 24.200 1.00 30.39 312 THR A C 1
ATOM 2596 O O . THR A 1 320 ? 26.616 -14.530 25.077 1.00 28.11 312 THR A O 1
ATOM 2600 N N . ASP A 1 321 ? 28.662 -14.706 24.144 1.00 31.46 313 ASP A N 1
ATOM 2601 C CA . ASP A 1 321 ? 29.203 -15.569 25.198 1.00 34.19 313 ASP A CA 1
ATOM 2602 C C . ASP A 1 321 ? 29.874 -14.711 26.235 1.00 32.86 313 ASP A C 1
ATOM 2603 O O . ASP A 1 321 ? 30.314 -13.598 25.934 1.00 34.23 313 ASP A O 1
ATOM 2608 N N . SER A 1 322 ? 29.954 -15.218 27.462 1.00 30.98 314 SER A N 1
ATOM 2609 C CA . SER A 1 322 ? 30.676 -14.519 28.499 1.00 31.30 314 SER A CA 1
ATOM 2610 C C . SER A 1 322 ? 32.118 -14.426 28.052 1.00 34.08 314 SER A C 1
ATOM 2611 O O . SER A 1 322 ? 32.674 -15.412 27.558 1.00 31.97 314 SER A O 1
ATOM 2614 N N . SER A 1 323 ? 32.714 -13.250 28.208 1.00 36.62 315 SER A N 1
ATOM 2615 C CA . SER A 1 323 ? 34.085 -13.017 27.733 1.00 39.98 315 SER A CA 1
ATOM 2616 C C . SER A 1 323 ? 35.145 -13.353 28.784 1.00 40.36 315 SER A C 1
ATOM 2617 O O . SER A 1 323 ? 36.241 -13.784 28.447 1.00 40.48 315 SER A O 1
ATOM 2620 N N . GLN A 1 324 ? 34.814 -13.143 30.053 1.00 41.22 316 GLN A N 1
ATOM 2621 C CA . GLN A 1 324 ? 35.724 -13.460 31.142 1.00 42.33 316 GLN A CA 1
ATOM 2622 C C . GLN A 1 324 ? 35.034 -14.299 32.199 1.00 41.95 316 GLN A C 1
ATOM 2623 O O . GLN A 1 324 ? 35.601 -14.556 33.255 1.00 44.14 316 GLN A O 1
ATOM 2629 N N . GLY A 1 325 ? 33.803 -14.717 31.927 1.00 41.00 317 GLY A N 1
ATOM 2630 C CA . GLY A 1 325 ? 33.049 -15.486 32.904 1.00 39.27 317 GLY A CA 1
ATOM 2631 C C . GLY A 1 325 ? 31.996 -14.663 33.620 1.00 36.76 317 GLY A C 1
ATOM 2632 O O . GLY A 1 325 ? 31.993 -13.433 33.555 1.00 38.12 317 GLY A O 1
ATOM 2633 N N . ARG A 1 326 ? 31.096 -15.361 34.297 1.00 33.86 318 ARG A N 1
ATOM 2634 C CA . ARG A 1 326 ? 29.983 -14.734 34.983 1.00 32.35 318 ARG A CA 1
ATOM 2635 C C . ARG A 1 326 ? 30.215 -14.853 36.473 1.00 34.15 318 ARG A C 1
ATOM 2636 O O . ARG A 1 326 ? 30.517 -15.944 36.975 1.00 37.87 318 ARG A O 1
ATOM 2644 N N . LYS A 1 327 ? 30.090 -13.738 37.184 1.00 33.50 319 LYS A N 1
ATOM 2645 C CA . LYS A 1 327 ? 30.256 -13.742 38.630 1.00 33.55 319 LYS A CA 1
ATOM 2646 C C . LYS A 1 327 ? 29.273 -14.728 39.292 1.00 33.76 319 LYS A C 1
ATOM 2647 O O . LYS A 1 327 ? 28.078 -14.718 38.978 1.00 33.00 319 LYS A O 1
ATOM 2653 N N . PRO A 1 328 ? 29.778 -15.610 40.184 1.00 33.59 320 PRO A N 1
ATOM 2654 C CA . PRO A 1 328 ? 28.879 -16.571 40.821 1.00 31.43 320 PRO A CA 1
ATOM 2655 C C . PRO A 1 328 ? 27.799 -15.879 41.642 1.00 28.86 320 PRO A C 1
ATOM 2656 O O . PRO A 1 328 ? 28.085 -14.923 42.353 1.00 29.03 320 PRO A O 1
ATOM 2660 N N . PHE A 1 329 ? 26.566 -16.366 41.525 1.00 29.07 321 PHE A N 1
ATOM 2661 C CA . PHE A 1 329 ? 25.427 -15.858 42.296 1.00 29.13 321 PHE A CA 1
ATOM 2662 C C . PHE A 1 329 ? 25.055 -14.405 41.942 1.00 28.83 321 PHE A C 1
ATOM 2663 O O . PHE A 1 329 ? 24.364 -13.738 42.703 1.00 27.49 321 PHE A O 1
ATOM 2671 N N . SER A 1 330 ? 25.521 -13.914 40.798 1.00 27.54 322 SER A N 1
ATOM 2672 C CA . SER A 1 330 ? 25.220 -12.528 40.409 1.00 26.33 322 SER A CA 1
ATOM 2673 C C . SER A 1 330 ? 23.876 -12.403 39.678 1.00 25.05 322 SER A C 1
ATOM 2674 O O . SER A 1 330 ? 23.607 -13.131 38.723 1.00 23.75 322 SER A O 1
ATOM 2677 N N . LEU A 1 331 ? 23.053 -11.459 40.136 1.00 25.13 323 LEU A N 1
ATOM 2678 C CA . LEU A 1 331 ? 21.740 -11.195 39.546 1.00 24.13 323 LEU A CA 1
ATOM 2679 C C . LEU A 1 331 ? 21.708 -9.808 38.883 1.00 22.65 323 LEU A C 1
ATOM 2680 O O . LEU A 1 331 ? 22.410 -8.893 39.303 1.00 23.06 323 LEU A O 1
ATOM 2685 N N . ILE A 1 332 ? 20.898 -9.672 37.839 1.00 21.86 324 ILE A N 1
ATOM 2686 C CA . ILE A 1 332 ? 20.798 -8.404 37.111 1.00 21.59 324 ILE A CA 1
ATOM 2687 C C . ILE A 1 332 ? 19.335 -8.093 36.736 1.00 21.03 324 ILE A C 1
ATOM 2688 O O . ILE A 1 332 ? 18.538 -9.011 36.525 1.00 21.96 324 ILE A O 1
ATOM 2693 N N . THR A 1 333 ? 18.981 -6.806 36.740 1.00 20.25 325 THR A N 1
ATOM 2694 C CA . THR A 1 333 ? 17.777 -6.312 36.068 1.00 19.79 325 THR A CA 1
ATOM 2695 C C . THR A 1 333 ? 18.124 -5.003 35.365 1.00 19.68 325 THR A C 1
ATOM 2696 O O . THR A 1 333 ? 19.083 -4.321 35.748 1.00 19.86 325 THR A O 1
ATOM 2700 N N . ALA A 1 334 ? 17.381 -4.683 34.312 1.00 19.75 326 ALA A N 1
ATOM 2701 C CA . ALA A 1 334 ? 17.695 -3.505 33.492 1.00 19.56 326 ALA A CA 1
ATOM 2702 C C . ALA A 1 334 ? 16.396 -2.912 32.983 1.00 19.13 326 ALA A C 1
ATOM 2703 O O . ALA A 1 334 ? 15.688 -3.533 32.189 1.00 19.89 326 ALA A O 1
ATOM 2705 N N . SER A 1 335 ? 16.066 -1.730 33.494 1.00 19.24 327 SER A N 1
ATOM 2706 C CA . SER A 1 335 ? 14.824 -1.048 33.137 1.00 17.81 327 SER A CA 1
ATOM 2707 C C . SER A 1 335 ? 14.815 0.389 33.621 1.00 18.07 327 SER A C 1
ATOM 2708 O O . SER A 1 335 ? 15.599 0.791 34.509 1.00 18.86 327 SER A O 1
ATOM 2711 N N . ARG A 1 336 ? 13.919 1.176 33.042 1.00 18.14 328 ARG A N 1
ATOM 2712 C CA . ARG A 1 336 ? 13.486 2.395 33.698 1.00 17.36 328 ARG A CA 1
ATOM 2713 C C . ARG A 1 336 ? 13.148 2.058 35.158 1.00 17.96 328 ARG A C 1
ATOM 2714 O O . ARG A 1 336 ? 12.549 1.011 35.445 1.00 17.79 328 ARG A O 1
ATOM 2722 N N . LEU A 1 337 ? 13.539 2.944 36.074 1.00 17.75 329 LEU A N 1
ATOM 2723 C CA . LEU A 1 337 ? 13.179 2.780 37.481 1.00 18.23 329 LEU A CA 1
ATOM 2724 C C . LEU A 1 337 ? 11.798 3.377 37.725 1.00 18.89 329 LEU A C 1
ATOM 2725 O O . LEU A 1 337 ? 11.644 4.472 38.272 1.00 19.27 329 LEU A O 1
ATOM 2730 N N . ALA A 1 338 ? 10.796 2.620 37.300 1.00 19.19 330 ALA A N 1
ATOM 2731 C CA . ALA A 1 338 ? 9.453 3.102 37.190 1.00 19.91 330 ALA A CA 1
ATOM 2732 C C . ALA A 1 338 ? 8.587 2.121 37.943 1.00 20.51 330 ALA A C 1
ATOM 2733 O O . ALA A 1 338 ? 8.926 0.940 38.023 1.00 20.31 330 ALA A O 1
ATOM 2735 N N . LYS A 1 339 ? 7.477 2.615 38.490 1.00 20.29 331 LYS A N 1
ATOM 2736 C CA . LYS A 1 339 ? 6.568 1.800 39.300 1.00 22.39 331 LYS A CA 1
ATOM 2737 C C . LYS A 1 339 ? 6.162 0.499 38.626 1.00 21.27 331 LYS A C 1
ATOM 2738 O O . LYS A 1 339 ? 6.221 -0.543 39.265 1.00 20.65 331 LYS A O 1
ATOM 2744 N N . GLU A 1 340 ? 5.785 0.562 37.340 1.00 21.54 332 GLU A N 1
ATOM 2745 C CA . GLU A 1 340 ? 5.309 -0.619 36.589 1.00 22.12 332 GLU A CA 1
ATOM 2746 C C . GLU A 1 340 ? 6.348 -1.754 36.445 1.00 20.68 332 GLU A C 1
ATOM 2747 O O . GLU A 1 340 ? 5.998 -2.882 36.051 1.00 19.67 332 GLU A O 1
ATOM 2753 N N . LYS A 1 341 ? 7.611 -1.461 36.758 1.00 18.70 333 LYS A N 1
ATOM 2754 C CA . LYS A 1 341 ? 8.675 -2.487 36.742 1.00 19.28 333 LYS A CA 1
ATOM 2755 C C . LYS A 1 341 ? 8.854 -3.158 38.121 1.00 19.39 333 LYS A C 1
ATOM 2756 O O . LYS A 1 341 ? 9.490 -4.204 38.224 1.00 18.53 333 LYS A O 1
ATOM 2762 N N . HIS A 1 342 ? 8.305 -2.532 39.168 1.00 19.51 334 HIS A N 1
ATOM 2763 C CA . HIS A 1 342 ? 8.289 -3.082 40.537 1.00 19.79 334 HIS A CA 1
ATOM 2764 C C . HIS A 1 342 ? 9.608 -3.617 40.997 1.00 20.14 334 HIS A C 1
ATOM 2765 O O . HIS A 1 342 ? 9.670 -4.696 41.613 1.00 21.89 334 HIS A O 1
ATOM 2772 N N . ILE A 1 343 ? 10.680 -2.879 40.721 1.00 19.67 335 ILE A N 1
ATOM 2773 C CA . ILE A 1 343 ? 12.012 -3.319 41.119 1.00 19.30 335 ILE A CA 1
ATOM 2774 C C . ILE A 1 343 ? 12.093 -3.475 42.640 1.00 20.17 335 ILE A C 1
ATOM 2775 O O . ILE A 1 343 ? 12.870 -4.299 43.134 1.00 19.62 335 ILE A O 1
ATOM 2780 N N . ASP A 1 344 ? 11.253 -2.733 43.368 1.00 20.35 336 ASP A N 1
ATOM 2781 C CA . ASP A 1 344 ? 11.241 -2.840 44.833 1.00 21.80 336 ASP A CA 1
ATOM 2782 C C . ASP A 1 344 ? 10.910 -4.248 45.311 1.00 21.78 336 ASP A C 1
ATOM 2783 O O . ASP A 1 344 ? 11.501 -4.729 46.277 1.00 22.48 336 ASP A O 1
ATOM 2788 N N . TRP A 1 345 ? 9.989 -4.916 44.619 1.00 22.13 337 TRP A N 1
ATOM 2789 C CA . TRP A 1 345 ? 9.707 -6.324 44.878 1.00 21.25 337 TRP A CA 1
ATOM 2790 C C . TRP A 1 345 ? 10.916 -7.189 44.677 1.00 21.77 337 TRP A C 1
ATOM 2791 O O . TRP A 1 345 ? 11.164 -8.095 45.485 1.00 22.48 337 TRP A O 1
ATOM 2802 N N . LEU A 1 346 ? 11.697 -6.928 43.621 1.00 21.72 338 LEU A N 1
ATOM 2803 C CA . LEU A 1 346 ? 12.924 -7.691 43.387 1.00 21.80 338 LEU A CA 1
ATOM 2804 C C . LEU A 1 346 ? 13.967 -7.474 44.477 1.00 22.85 338 LEU A C 1
ATOM 2805 O O . LEU A 1 346 ? 14.631 -8.434 44.911 1.00 23.02 338 LEU A O 1
ATOM 2810 N N . VAL A 1 347 ? 14.137 -6.222 44.897 1.00 21.54 339 VAL A N 1
ATOM 2811 C CA . VAL A 1 347 ? 15.110 -5.914 45.936 1.00 22.86 339 VAL A CA 1
ATOM 2812 C C . VAL A 1 347 ? 14.771 -6.689 47.224 1.00 24.86 339 VAL A C 1
ATOM 2813 O O . VAL A 1 347 ? 15.640 -7.378 47.781 1.00 24.91 339 VAL A O 1
ATOM 2817 N N . LYS A 1 348 ? 13.516 -6.602 47.672 1.00 24.24 340 LYS A N 1
ATOM 2818 C CA . LYS A 1 348 ? 13.045 -7.363 48.853 1.00 26.43 340 LYS A CA 1
ATOM 2819 C C . LYS A 1 348 ? 13.184 -8.892 48.725 1.00 26.99 340 LYS A C 1
ATOM 2820 O O . LYS A 1 348 ? 13.504 -9.588 49.701 1.00 26.36 340 LYS A O 1
ATOM 2826 N N . ALA A 1 349 ? 12.956 -9.406 47.517 1.00 25.69 341 ALA A N 1
ATOM 2827 C CA . ALA A 1 349 ? 13.150 -10.819 47.226 1.00 25.09 341 ALA A CA 1
ATOM 2828 C C . ALA A 1 349 ? 14.620 -11.211 47.354 1.00 25.81 341 ALA A C 1
ATOM 2829 O O . ALA A 1 349 ? 14.942 -12.262 47.940 1.00 25.47 341 ALA A O 1
ATOM 2831 N N . VAL A 1 350 ? 15.502 -10.364 46.826 1.00 24.62 342 VAL A N 1
ATOM 2832 C CA . VAL A 1 350 ? 16.942 -10.612 46.877 1.00 25.10 342 VAL A CA 1
ATOM 2833 C C . VAL A 1 350 ? 17.463 -10.553 48.318 1.00 26.01 342 VAL A C 1
ATOM 2834 O O . VAL A 1 350 ? 18.242 -11.414 48.711 1.00 25.95 342 VAL A O 1
ATOM 2838 N N . ILE A 1 351 ? 17.015 -9.566 49.096 1.00 25.98 343 ILE A N 1
ATOM 2839 C CA . ILE A 1 351 ? 17.326 -9.493 50.535 1.00 28.02 343 ILE A CA 1
ATOM 2840 C C . ILE A 1 351 ? 16.974 -10.801 51.252 1.00 29.47 343 ILE A C 1
ATOM 2841 O O . ILE A 1 351 ? 17.746 -11.288 52.081 1.00 31.49 343 ILE A O 1
ATOM 2846 N N . GLU A 1 352 ? 15.822 -11.362 50.904 1.00 30.24 344 GLU A N 1
ATOM 2847 C CA . GLU A 1 352 ? 15.316 -12.581 51.513 1.00 32.96 344 GLU A CA 1
ATOM 2848 C C . GLU A 1 352 ? 16.129 -13.801 51.074 1.00 33.32 344 GLU A C 1
ATOM 2849 O O . GLU A 1 352 ? 16.560 -14.597 51.916 1.00 33.07 344 GLU A O 1
ATOM 2855 N N . ALA A 1 353 ? 16.359 -13.933 49.769 1.00 31.44 345 ALA A N 1
ATOM 2856 C CA . ALA A 1 353 ? 17.128 -15.052 49.231 1.00 30.46 345 ALA A CA 1
ATOM 2857 C C . ALA A 1 353 ? 18.557 -15.050 49.762 1.00 31.70 345 ALA A C 1
ATOM 2858 O O . ALA A 1 353 ? 19.170 -16.112 49.930 1.00 30.17 345 ALA A O 1
ATOM 2860 N N . HIS A 1 354 ? 19.071 -13.854 50.036 1.00 31.15 346 HIS A N 1
ATOM 2861 C CA . HIS A 1 354 ? 20.428 -13.659 50.540 1.00 33.20 346 HIS A CA 1
ATOM 2862 C C . HIS A 1 354 ? 20.657 -14.316 51.891 1.00 34.71 346 HIS A C 1
ATOM 2863 O O . HIS A 1 354 ? 21.795 -14.589 52.269 1.00 34.58 346 HIS A O 1
ATOM 2870 N N . LYS A 1 355 ? 19.575 -14.559 52.627 1.00 35.94 347 LYS A N 1
ATOM 2871 C CA . LYS A 1 355 ? 19.639 -15.326 53.874 1.00 39.63 347 LYS A CA 1
ATOM 2872 C C . LYS A 1 355 ? 20.121 -16.753 53.609 1.00 39.33 347 LYS A C 1
ATOM 2873 O O . LYS A 1 355 ? 20.867 -17.311 54.399 1.00 42.29 347 LYS A O 1
ATOM 2879 N N . GLU A 1 356 ? 19.687 -17.324 52.493 1.00 40.59 348 GLU A N 1
ATOM 2880 C CA . GLU A 1 356 ? 20.006 -18.696 52.124 1.00 41.71 348 GLU A CA 1
ATOM 2881 C C . GLU A 1 356 ? 21.277 -18.766 51.278 1.00 43.50 348 GLU A C 1
ATOM 2882 O O . GLU A 1 356 ? 22.018 -19.753 51.352 1.00 45.12 348 GLU A O 1
ATOM 2888 N N . LEU A 1 357 ? 21.516 -17.731 50.466 1.00 39.56 349 LEU A N 1
ATOM 2889 C CA . LEU A 1 357 ? 22.691 -17.669 49.594 1.00 39.09 349 LEU A CA 1
ATOM 2890 C C . LEU A 1 357 ? 23.414 -16.355 49.842 1.00 39.67 349 LEU A C 1
ATOM 2891 O O . LEU A 1 357 ? 23.176 -15.374 49.128 1.00 37.88 349 LEU A O 1
ATOM 2896 N N . PRO A 1 358 ? 24.306 -16.324 50.855 1.00 39.90 350 PRO A N 1
ATOM 2897 C CA . PRO A 1 358 ? 24.946 -15.069 51.265 1.00 38.78 350 PRO A CA 1
ATOM 2898 C C . PRO A 1 358 ? 25.854 -14.474 50.192 1.00 37.20 350 PRO A C 1
ATOM 2899 O O . PRO A 1 358 ? 26.309 -13.342 50.331 1.00 38.25 350 PRO A O 1
ATOM 2903 N N . GLU A 1 359 ? 26.105 -15.231 49.133 1.00 38.00 351 GLU A N 1
ATOM 2904 C CA . GLU A 1 359 ? 26.978 -14.788 48.051 1.00 38.22 351 GLU A CA 1
ATOM 2905 C C . GLU A 1 359 ? 26.220 -13.967 46.981 1.00 35.79 351 GLU A C 1
ATOM 2906 O O . GLU A 1 359 ? 26.836 -13.279 46.165 1.00 33.17 351 GLU A O 1
ATOM 2912 N N . LEU A 1 360 ? 24.889 -14.056 46.999 1.00 32.98 352 LEU A N 1
ATOM 2913 C CA . LEU A 1 360 ? 24.031 -13.327 46.060 1.00 32.32 352 LEU A CA 1
ATOM 2914 C C . LEU A 1 360 ? 24.387 -11.856 45.902 1.00 29.67 352 LEU A C 1
ATOM 2915 O O . LEU A 1 360 ? 24.556 -11.152 46.896 1.00 29.88 352 LEU A O 1
ATOM 2920 N N . THR A 1 361 ? 24.498 -11.399 44.653 1.00 27.79 353 THR A N 1
ATOM 2921 C CA . THR A 1 361 ? 24.492 -9.955 44.367 1.00 26.45 353 THR A CA 1
ATOM 2922 C C . THR A 1 361 ? 23.421 -9.610 43.331 1.00 24.91 353 THR A C 1
ATOM 2923 O O . THR A 1 361 ? 22.960 -10.479 42.602 1.00 25.80 353 THR A O 1
ATOM 2927 N N . PHE A 1 362 ? 23.040 -8.335 43.283 1.00 24.13 354 PHE A N 1
ATOM 2928 C CA . PHE A 1 362 ? 21.935 -7.860 42.445 1.00 23.59 354 PHE A CA 1
ATOM 2929 C C . PHE A 1 362 ? 22.273 -6.460 41.977 1.00 22.62 354 PHE A C 1
ATOM 2930 O O . PHE A 1 362 ? 22.259 -5.535 42.771 1.00 22.40 354 PHE A O 1
ATOM 2938 N N . ASP A 1 363 ? 22.611 -6.331 40.692 1.00 23.43 355 ASP A N 1
ATOM 2939 C CA . ASP A 1 363 ? 22.878 -5.030 40.071 1.00 23.31 355 ASP A CA 1
ATOM 2940 C C . ASP A 1 363 ? 21.665 -4.546 39.297 1.00 21.97 355 ASP A C 1
ATOM 2941 O O . ASP A 1 363 ? 21.053 -5.310 38.542 1.00 21.50 355 ASP A O 1
ATOM 2946 N N . ILE A 1 364 ? 21.319 -3.277 39.510 1.00 22.68 356 ILE A N 1
ATOM 2947 C CA . ILE A 1 364 ? 20.120 -2.666 38.934 1.00 22.14 356 ILE A CA 1
ATOM 2948 C C . ILE A 1 364 ? 20.520 -1.548 37.967 1.00 22.36 356 ILE A C 1
ATOM 2949 O O . ILE A 1 364 ? 21.036 -0.514 38.387 1.00 24.25 356 ILE A O 1
ATOM 2954 N N . TYR A 1 365 ? 20.291 -1.776 36.679 1.00 22.41 357 TYR A N 1
ATOM 2955 C CA . TYR A 1 365 ? 20.622 -0.809 35.622 1.00 23.41 357 TYR A CA 1
ATOM 2956 C C . TYR A 1 365 ? 19.387 -0.017 35.204 1.00 23.11 357 TYR A C 1
ATOM 2957 O O . TYR A 1 365 ? 18.290 -0.555 35.16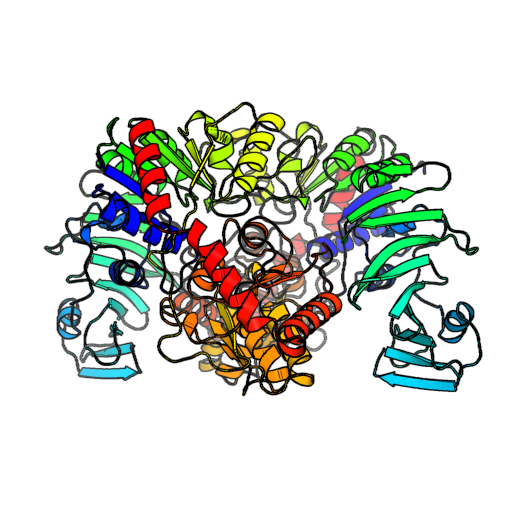2 1.00 23.91 357 TYR A O 1
ATOM 2966 N N . GLY A 1 366 ? 19.578 1.262 34.916 1.00 22.60 358 GLY A N 1
ATOM 2967 C CA . GLY A 1 366 ? 18.486 2.134 34.480 1.00 22.32 358 GLY A CA 1
ATOM 2968 C C . GLY A 1 366 ? 18.384 3.398 35.318 1.00 21.36 358 GLY A C 1
ATOM 2969 O O . GLY A 1 366 ? 19.129 3.571 36.282 1.00 21.28 358 GLY A O 1
ATOM 2970 N N . SER A 1 367 ? 17.469 4.286 34.935 1.00 20.56 359 SER A N 1
ATOM 2971 C CA . SER A 1 367 ? 17.217 5.525 35.670 1.00 20.96 359 SER A CA 1
ATOM 2972 C C . SER A 1 367 ? 15.733 5.716 35.836 1.00 19.61 359 SER A C 1
ATOM 2973 O O . SER A 1 367 ? 14.947 5.151 35.087 1.00 18.67 359 SER A O 1
ATOM 2976 N N . GLY A 1 368 ? 15.350 6.520 36.817 1.00 20.02 360 GLY A N 1
ATOM 2977 C CA . GLY A 1 368 ? 13.930 6.808 37.025 1.00 19.27 360 GLY A CA 1
ATOM 2978 C C . GLY A 1 368 ? 13.625 7.168 38.462 1.00 20.45 360 GLY A C 1
ATOM 2979 O O . GLY A 1 368 ? 14.469 6.966 39.362 1.00 19.77 360 GLY A O 1
ATOM 2980 N N . GLY A 1 369 ? 12.411 7.684 38.679 1.00 19.94 361 GLY A N 1
ATOM 2981 C CA . GLY A 1 369 ? 12.014 8.232 39.969 1.00 19.97 361 GLY A CA 1
ATOM 2982 C C . GLY A 1 369 ? 11.949 7.220 41.102 1.00 20.18 361 GLY A C 1
ATOM 2983 O O . GLY A 1 369 ? 11.897 7.606 42.262 1.00 19.29 361 GLY A O 1
ATOM 2984 N N . GLU A 1 370 ? 11.958 5.923 40.783 1.00 20.65 362 GLU A N 1
ATOM 2985 C CA . GLU A 1 370 ? 11.949 4.901 41.830 1.00 21.71 362 GLU A CA 1
ATOM 2986 C C . GLU A 1 370 ? 13.268 4.764 42.562 1.00 22.14 362 GLU A C 1
ATOM 2987 O O . GLU A 1 370 ? 13.313 4.109 43.606 1.00 22.77 362 GLU A O 1
ATOM 2993 N N . ASP A 1 371 ? 14.327 5.389 42.049 1.00 22.41 363 ASP A N 1
ATOM 2994 C CA . ASP A 1 371 ? 15.633 5.322 42.715 1.00 23.09 363 ASP A CA 1
ATOM 2995 C C . ASP A 1 371 ? 15.605 5.689 44.202 1.00 24.41 363 ASP A C 1
ATOM 2996 O O . ASP A 1 371 ? 16.293 5.048 45.001 1.00 25.11 363 ASP A O 1
ATOM 3001 N N . SER A 1 372 ? 14.822 6.704 44.576 1.00 23.82 364 SER A N 1
ATOM 3002 C CA . SER A 1 372 ? 14.721 7.088 45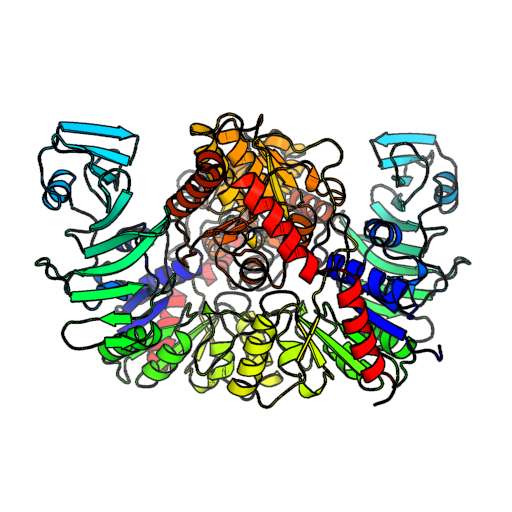.984 1.00 23.08 364 SER A CA 1
ATOM 3003 C C . SER A 1 372 ? 14.190 5.949 46.857 1.00 23.01 364 SER A C 1
ATOM 3004 O O . SER A 1 372 ? 14.797 5.615 47.875 1.00 22.37 364 SER A O 1
ATOM 3007 N N . LEU A 1 373 ? 13.066 5.350 46.462 1.00 21.83 365 LEU A N 1
ATOM 3008 C CA . LEU A 1 373 ? 12.544 4.188 47.168 1.00 21.65 365 LEU A CA 1
ATOM 3009 C C . LEU A 1 373 ? 13.563 3.044 47.229 1.00 22.04 365 LEU A C 1
ATOM 3010 O O . LEU A 1 373 ? 13.762 2.447 48.288 1.00 23.35 365 LEU A O 1
ATOM 3015 N N . LEU A 1 374 ? 14.229 2.760 46.110 1.00 21.26 366 LEU A N 1
ATOM 3016 C CA . LEU A 1 374 ? 15.153 1.636 46.045 1.00 21.21 366 LEU A CA 1
ATOM 3017 C C . LEU A 1 374 ? 16.350 1.795 47.007 1.00 22.49 366 LEU A C 1
ATOM 3018 O O . LEU A 1 374 ? 16.707 0.851 47.712 1.00 20.82 366 LEU A O 1
ATOM 3023 N N . ARG A 1 375 ? 16.946 2.989 47.019 1.00 22.95 367 ARG A N 1
ATOM 3024 C CA . ARG A 1 375 ? 17.990 3.352 47.974 1.00 24.61 367 ARG A CA 1
ATOM 3025 C C . ARG A 1 375 ? 17.528 3.222 49.432 1.00 25.43 367 ARG A C 1
ATOM 3026 O O . ARG A 1 375 ? 18.294 2.791 50.295 1.00 26.92 367 ARG A O 1
ATOM 3034 N N . GLU A 1 376 ? 16.282 3.608 49.690 1.00 25.10 368 GLU A N 1
ATOM 3035 C CA . GLU A 1 376 ? 15.688 3.514 51.013 1.00 26.92 368 GLU A CA 1
ATOM 3036 C C . GLU A 1 376 ? 15.566 2.055 51.494 1.00 27.16 368 GLU A C 1
ATOM 3037 O O . GLU A 1 376 ? 15.960 1.746 52.621 1.00 26.06 368 GLU A O 1
ATOM 3043 N N . ILE A 1 377 ? 15.042 1.175 50.638 1.00 24.98 369 ILE A N 1
ATOM 3044 C CA . ILE A 1 377 ? 14.947 -0.252 50.937 1.00 25.60 369 ILE A CA 1
ATOM 3045 C C . ILE A 1 377 ? 16.328 -0.874 51.207 1.00 27.66 369 ILE A C 1
ATOM 3046 O O . ILE A 1 377 ? 16.511 -1.609 52.189 1.00 27.54 369 ILE A O 1
ATOM 3051 N N . ILE A 1 378 ? 17.289 -0.566 50.341 1.00 27.19 370 ILE A N 1
ATOM 3052 C CA . ILE A 1 378 ? 18.651 -1.057 50.471 1.00 27.96 370 ILE A CA 1
ATOM 3053 C C . ILE A 1 378 ? 19.287 -0.578 51.785 1.00 30.23 370 ILE A C 1
ATOM 3054 O O . ILE A 1 378 ? 19.875 -1.385 52.520 1.00 29.51 370 ILE A O 1
ATOM 3059 N N . ALA A 1 379 ? 19.152 0.716 52.084 1.00 29.35 371 ALA A N 1
ATOM 3060 C CA . ALA A 1 379 ? 19.676 1.273 53.334 1.00 31.42 371 ALA A CA 1
ATOM 3061 C C . ALA A 1 379 ? 19.060 0.577 54.545 1.00 32.24 371 ALA A C 1
ATOM 3062 O O . ALA A 1 379 ? 19.789 0.129 55.432 1.00 32.76 371 ALA A O 1
ATOM 3064 N N . ASN A 1 380 ? 17.728 0.486 54.562 1.00 31.76 372 ASN A N 1
ATOM 3065 C CA . ASN A 1 380 ? 16.971 -0.122 55.661 1.00 33.94 372 ASN A CA 1
ATOM 3066 C C . ASN A 1 380 ? 17.362 -1.556 55.993 1.00 35.77 372 ASN A C 1
ATOM 3067 O O . ASN A 1 380 ? 17.181 -1.998 57.137 1.00 34.68 372 ASN A O 1
ATOM 3072 N N . HIS A 1 381 ? 17.874 -2.281 54.996 1.00 31.85 373 HIS A N 1
ATOM 3073 C CA . HIS A 1 381 ? 18.299 -3.666 55.191 1.00 32.36 373 HIS A CA 1
ATOM 3074 C C . HIS A 1 381 ? 19.803 -3.832 55.192 1.00 31.66 373 HIS A C 1
ATOM 3075 O O . HIS A 1 381 ? 20.308 -4.954 55.206 1.00 32.13 373 HIS A O 1
ATOM 3082 N N . GLN A 1 382 ? 20.526 -2.709 55.203 1.00 31.07 374 GLN A N 1
ATOM 3083 C CA . GLN A 1 382 ? 21.995 -2.693 55.112 1.00 32.74 374 GLN A CA 1
ATOM 3084 C C . GLN A 1 382 ? 22.520 -3.572 53.969 1.00 33.73 374 GLN A C 1
ATOM 3085 O O . GLN A 1 382 ? 23.485 -4.330 54.121 1.00 32.48 374 GLN A O 1
ATOM 3091 N N . ALA A 1 383 ? 21.882 -3.449 52.811 1.00 32.31 375 ALA A N 1
ATOM 3092 C CA . ALA A 1 383 ? 22.179 -4.317 51.687 1.00 32.06 375 ALA A CA 1
ATOM 3093 C C . ALA A 1 383 ? 23.112 -3.675 50.652 1.00 32.90 375 ALA A C 1
ATOM 3094 O O . ALA A 1 383 ? 23.358 -4.250 49.591 1.00 34.97 375 ALA A O 1
ATOM 3096 N N . GLU A 1 384 ? 23.653 -2.504 50.978 1.00 33.33 376 GLU A N 1
ATOM 3097 C CA . GLU A 1 384 ? 24.541 -1.759 50.067 1.00 35.89 376 GLU A CA 1
ATOM 3098 C C . GLU A 1 384 ? 25.688 -2.559 49.447 1.00 35.52 376 GLU A C 1
ATOM 3099 O O . GLU A 1 384 ? 26.096 -2.280 48.330 1.00 33.93 376 GLU A O 1
ATOM 3105 N N . ASP A 1 385 ? 26.220 -3.532 50.181 1.00 37.47 377 ASP A N 1
ATOM 3106 C CA . ASP A 1 385 ? 27.382 -4.278 49.719 1.00 38.39 377 ASP A CA 1
ATOM 3107 C C . ASP A 1 385 ? 27.047 -5.305 48.649 1.00 35.75 377 ASP A C 1
ATOM 3108 O O . ASP A 1 385 ? 27.939 -5.746 47.928 1.00 36.92 377 ASP A O 1
ATOM 3113 N N . TYR A 1 386 ? 25.770 -5.664 48.532 1.00 32.61 378 TYR A N 1
ATOM 3114 C CA . TYR A 1 386 ? 25.355 -6.681 47.562 1.00 31.04 378 TYR A CA 1
ATOM 3115 C C . TYR A 1 386 ? 24.193 -6.310 46.620 1.00 28.12 378 TYR A C 1
ATOM 3116 O O . TYR A 1 386 ? 23.888 -7.068 45.686 1.00 26.02 378 TYR A O 1
ATOM 3125 N N . ILE A 1 387 ? 23.543 -5.174 46.880 1.00 28.19 379 ILE A N 1
ATOM 3126 C CA . ILE A 1 387 ? 22.530 -4.612 45.968 1.00 27.48 379 ILE A CA 1
ATOM 3127 C C . ILE A 1 387 ? 22.908 -3.168 45.620 1.00 28.87 379 ILE A C 1
ATOM 3128 O O . ILE A 1 387 ? 23.050 -2.319 46.521 1.00 27.48 379 ILE A O 1
ATOM 3133 N N . GLN A 1 388 ? 23.083 -2.902 44.320 1.00 27.98 380 GLN A N 1
ATOM 3134 C CA . GLN A 1 388 ? 23.548 -1.590 43.839 1.00 29.73 380 GLN A CA 1
ATOM 3135 C C . GLN A 1 388 ? 22.842 -1.083 42.568 1.00 28.70 380 GLN A C 1
ATOM 3136 O O . GLN A 1 388 ? 22.486 -1.861 41.684 1.00 27.16 380 GLN A O 1
ATOM 3142 N N . LEU A 1 389 ? 22.656 0.235 42.519 1.00 28.86 381 LEU A N 1
ATOM 3143 C CA . LEU A 1 389 ? 22.113 0.939 41.367 1.00 28.09 381 LEU A CA 1
ATOM 3144 C C . LEU A 1 389 ? 23.278 1.386 40.509 1.00 25.87 381 LEU A C 1
ATOM 3145 O O . LEU A 1 389 ? 24.167 2.102 40.966 1.00 26.22 381 LEU A O 1
ATOM 3150 N N . LYS A 1 390 ? 23.264 0.961 39.261 1.00 23.82 382 LYS A N 1
ATOM 3151 C CA . LYS A 1 390 ? 24.389 1.202 38.369 1.00 24.10 382 LYS A CA 1
ATOM 3152 C C . LYS A 1 390 ? 24.171 2.386 37.437 1.00 23.99 382 LYS A C 1
ATOM 3153 O O . LYS A 1 390 ? 25.099 2.804 36.765 1.00 24.94 382 LYS A O 1
ATOM 3159 N N . GLY A 1 391 ? 22.952 2.919 37.390 1.00 23.02 383 GLY A N 1
ATOM 3160 C CA . GLY A 1 391 ? 22.638 3.994 36.440 1.00 22.37 383 GLY A CA 1
ATOM 3161 C C . GLY A 1 391 ? 22.246 3.420 35.094 1.00 21.22 383 GLY A C 1
ATOM 3162 O O . GLY A 1 391 ? 22.205 2.200 34.919 1.00 21.54 383 GLY A O 1
ATOM 3163 N N . HIS A 1 392 ? 21.949 4.297 34.138 1.00 21.27 384 HIS A N 1
ATOM 3164 C CA . HIS A 1 392 ? 21.604 3.868 32.778 1.00 21.30 384 HIS A CA 1
ATOM 3165 C C . HIS A 1 392 ? 22.891 3.662 32.048 1.00 23.28 384 HIS A C 1
ATOM 3166 O O . HIS A 1 392 ? 23.723 4.574 31.989 1.00 24.96 384 HIS A O 1
ATOM 3173 N N . ALA A 1 393 ? 23.105 2.465 31.502 1.00 23.54 385 ALA A N 1
ATOM 3174 C CA . ALA A 1 393 ? 24.372 2.188 30.823 1.00 24.95 385 ALA A CA 1
ATOM 3175 C C . ALA A 1 393 ? 24.223 1.527 29.446 1.00 25.72 385 ALA A C 1
ATOM 3176 O O . ALA A 1 393 ? 23.137 1.088 29.062 1.00 25.24 385 ALA A O 1
ATOM 3178 N N . GLU A 1 394 ? 25.318 1.509 28.691 1.00 27.15 386 GLU A N 1
ATOM 3179 C CA . GLU A 1 394 ? 25.434 0.682 27.495 1.00 28.71 386 GLU A CA 1
ATOM 3180 C C . GLU A 1 394 ? 25.557 -0.771 27.970 1.00 27.04 386 GLU A C 1
ATOM 3181 O O . GLU A 1 394 ? 26.492 -1.102 28.683 1.00 25.02 386 GLU A O 1
ATOM 3187 N N . LEU A 1 395 ? 24.613 -1.619 27.575 1.00 26.69 387 LEU A N 1
ATOM 3188 C CA . LEU A 1 395 ? 24.475 -2.945 28.179 1.00 26.73 387 LEU A CA 1
ATOM 3189 C C . LEU A 1 395 ? 25.020 -4.125 27.366 1.00 28.29 387 LEU A C 1
ATOM 3190 O O . LEU A 1 395 ? 25.007 -5.263 27.862 1.00 28.68 387 LEU A O 1
ATOM 3195 N N . SER A 1 396 ? 25.501 -3.873 26.146 1.00 27.81 388 SER A N 1
ATOM 3196 C CA . SER A 1 396 ? 25.846 -4.967 25.225 1.00 28.55 388 SER A CA 1
ATOM 3197 C C . SER A 1 396 ? 26.877 -5.939 25.805 1.00 28.94 388 SER A C 1
ATOM 3198 O O . SER A 1 396 ? 26.767 -7.145 25.584 1.00 30.03 388 SER A O 1
ATOM 3201 N N . GLN A 1 397 ? 27.854 -5.412 26.545 1.00 29.92 389 GLN A N 1
ATOM 3202 C CA . GLN A 1 397 ? 28.907 -6.227 27.180 1.00 32.68 389 GLN A CA 1
ATOM 3203 C C . GLN A 1 397 ? 28.608 -6.565 28.648 1.00 31.60 389 GLN A C 1
ATOM 3204 O O . GLN A 1 397 ? 29.390 -7.251 29.306 1.00 32.28 389 GLN A O 1
ATOM 3210 N N . ILE A 1 398 ? 27.470 -6.092 29.147 1.00 28.67 390 ILE A N 1
ATOM 3211 C CA . ILE A 1 398 ? 27.176 -6.138 30.576 1.00 27.64 390 ILE A CA 1
ATOM 3212 C C . ILE A 1 398 ? 26.510 -7.455 30.971 1.00 26.64 390 ILE A C 1
ATOM 3213 O O . ILE A 1 398 ? 26.937 -8.104 31.927 1.00 27.70 390 ILE A O 1
ATOM 3218 N N . TYR A 1 399 ? 25.482 -7.844 30.222 1.00 25.96 391 TYR A N 1
ATOM 3219 C CA . TYR A 1 399 ? 24.615 -8.969 30.568 1.00 25.23 391 TYR A CA 1
ATOM 3220 C C . TYR A 1 399 ? 25.381 -10.270 30.792 1.00 26.16 391 TYR A C 1
ATOM 3221 O O . TYR A 1 399 ? 25.113 -10.990 31.750 1.00 26.06 391 TYR A O 1
ATOM 3230 N N . SER A 1 400 ? 26.308 -10.574 29.888 1.00 25.38 392 SER A N 1
ATOM 3231 C CA . SER A 1 400 ? 27.025 -11.849 29.927 1.00 27.29 392 SER A CA 1
ATOM 3232 C C . SER A 1 400 ? 28.094 -11.909 31.041 1.00 27.60 392 SER A C 1
ATOM 3233 O O . SER A 1 400 ? 28.839 -12.892 31.140 1.00 27.49 392 SER A O 1
ATOM 3236 N N . GLN A 1 401 ? 28.141 -10.876 31.886 1.00 28.13 393 GLN A N 1
ATOM 3237 C CA . GLN A 1 401 ? 28.962 -10.881 33.107 1.00 28.02 393 GLN A CA 1
ATOM 3238 C C . GLN A 1 401 ? 28.174 -11.421 34.316 1.00 27.65 393 GLN A C 1
ATOM 3239 O O . GLN A 1 401 ? 28.713 -11.568 35.413 1.00 26.48 393 GLN A O 1
ATOM 3245 N N . TYR A 1 402 ? 26.903 -11.739 34.092 1.00 27.36 394 TYR A N 1
ATOM 3246 C CA . TYR A 1 402 ? 25.998 -12.139 35.169 1.00 26.75 394 TYR A CA 1
ATOM 3247 C C . TYR A 1 402 ? 25.449 -13.552 34.965 1.00 26.68 394 TYR A C 1
ATOM 3248 O O . TYR A 1 402 ? 25.603 -14.147 33.900 1.00 26.31 394 TYR A O 1
ATOM 3257 N N . GLU A 1 403 ? 24.792 -14.088 35.986 1.00 26.20 395 GLU A N 1
ATOM 3258 C CA . GLU A 1 403 ? 24.247 -15.419 35.872 1.00 25.14 395 GLU A CA 1
ATOM 3259 C C . GLU A 1 403 ? 22.769 -15.471 35.521 1.00 24.18 395 GLU A C 1
ATOM 3260 O O . GLU A 1 403 ? 22.382 -16.236 34.630 1.00 23.06 395 GLU A O 1
ATOM 3266 N N . VAL A 1 404 ? 21.954 -14.659 36.200 1.00 23.17 396 VAL A N 1
ATOM 3267 C CA . VAL A 1 404 ? 20.504 -14.735 36.061 1.00 22.71 396 VAL A CA 1
ATOM 3268 C C . VAL A 1 404 ? 19.895 -13.325 35.990 1.00 22.65 396 VAL A C 1
ATOM 3269 O O . VAL A 1 404 ? 20.352 -12.415 36.681 1.00 23.92 396 VAL A O 1
ATOM 3273 N N . TYR A 1 405 ? 18.863 -13.176 35.163 1.00 21.19 397 TYR A N 1
ATOM 3274 C CA . TYR A 1 405 ? 18.129 -11.919 35.025 1.00 21.12 397 TYR A CA 1
ATOM 3275 C C . TYR A 1 405 ? 16.797 -12.026 35.768 1.00 20.58 397 TYR A C 1
ATOM 3276 O O . TYR A 1 405 ? 16.100 -13.029 35.629 1.00 20.82 397 TYR A O 1
ATOM 3285 N N . LEU A 1 406 ? 16.451 -10.972 36.514 1.00 20.38 398 LEU A N 1
ATOM 3286 C CA . LEU A 1 406 ? 15.166 -10.842 37.232 1.00 20.31 398 LEU A CA 1
ATOM 3287 C C . LEU A 1 406 ? 14.264 -9.695 36.720 1.00 20.14 398 LEU A C 1
ATOM 3288 O O . LEU A 1 406 ? 14.730 -8.607 36.457 1.00 19.39 398 LEU A O 1
ATOM 3293 N N . THR A 1 407 ? 12.959 -9.949 36.655 1.00 20.19 399 THR A N 1
ATOM 3294 C CA . THR A 1 407 ? 11.961 -8.948 36.279 1.00 20.76 399 THR A CA 1
ATOM 3295 C C . THR A 1 407 ? 10.742 -9.216 37.137 1.00 20.09 399 THR A C 1
ATOM 3296 O O . THR A 1 407 ? 10.347 -10.375 37.332 1.00 21.10 399 THR A O 1
ATOM 3300 N N . ALA A 1 408 ? 10.193 -8.125 37.663 1.00 20.61 400 ALA A N 1
ATOM 3301 C CA . ALA A 1 408 ? 8.922 -8.095 38.371 1.00 19.67 400 ALA A CA 1
ATOM 3302 C C . ALA A 1 408 ? 7.936 -7.183 37.640 1.00 19.26 400 ALA A C 1
ATOM 3303 O O . ALA A 1 408 ? 6.932 -6.753 38.202 1.00 18.77 400 ALA A O 1
ATOM 3305 N N . SER A 1 409 ? 8.246 -6.856 36.386 1.00 18.61 401 SER A N 1
ATOM 3306 C CA . SER A 1 409 ? 7.321 -6.100 35.566 1.00 19.09 401 SER A CA 1
ATOM 3307 C C . SER A 1 409 ? 6.022 -6.877 35.405 1.00 19.44 401 SER A C 1
ATOM 3308 O O . SER A 1 409 ? 6.028 -8.091 35.126 1.00 18.09 401 SER A O 1
ATOM 3311 N N . THR A 1 410 ? 4.911 -6.172 35.580 1.00 18.75 402 THR A N 1
ATOM 3312 C CA . THR A 1 410 ? 3.606 -6.782 35.477 1.00 19.44 402 THR A CA 1
ATOM 3313 C C . THR A 1 410 ? 3.049 -6.805 34.045 1.00 19.78 402 THR A C 1
ATOM 3314 O O . THR A 1 410 ? 1.952 -7.328 33.816 1.00 19.83 402 THR A O 1
ATOM 3318 N N . SER A 1 411 ? 3.810 -6.262 33.089 1.00 19.46 403 SER A N 1
ATOM 3319 C CA . SER A 1 411 ? 3.375 -6.249 31.689 1.00 19.95 403 SER A CA 1
ATOM 3320 C C . SER A 1 411 ? 4.478 -5.798 30.742 1.00 20.07 403 SER A C 1
ATOM 3321 O O . SER A 1 411 ? 5.131 -4.782 30.984 1.00 19.81 403 SER A O 1
ATOM 3324 N N . GLU A 1 412 ? 4.686 -6.551 29.662 1.00 20.04 404 GLU A N 1
ATOM 3325 C CA . GLU A 1 412 ? 5.607 -6.108 28.605 1.00 20.22 404 GLU A CA 1
ATOM 3326 C C . GLU A 1 412 ? 5.058 -6.368 27.222 1.00 19.69 404 GLU A C 1
ATOM 3327 O O . GLU A 1 412 ? 4.696 -7.500 26.887 1.00 18.91 404 GLU A O 1
ATOM 3333 N N . GLY A 1 413 ? 5.014 -5.313 26.412 1.00 19.65 405 GLY A N 1
ATOM 3334 C CA . GLY A 1 413 ? 4.681 -5.445 25.007 1.00 18.86 405 GLY A CA 1
ATOM 3335 C C . GLY A 1 413 ? 5.651 -6.408 24.342 1.00 19.09 405 GLY A C 1
ATOM 3336 O O . GLY A 1 413 ? 5.279 -7.172 23.443 1.00 19.69 405 GLY A O 1
ATOM 3337 N N . PHE A 1 414 ? 6.900 -6.366 24.776 1.00 18.87 406 PHE A N 1
ATOM 3338 C CA . PHE A 1 414 ? 7.945 -7.202 24.216 1.00 19.45 406 PHE A CA 1
ATOM 3339 C C . PHE A 1 414 ? 9.024 -7.388 25.252 1.00 19.35 406 PHE A C 1
ATOM 3340 O O . PHE A 1 414 ? 9.270 -8.515 25.717 1.00 20.34 406 PHE A O 1
ATOM 3348 N N . GLY A 1 415 ? 9.655 -6.273 25.628 1.00 18.81 407 GLY A N 1
ATOM 3349 C CA . GLY A 1 415 ? 10.718 -6.278 26.632 1.00 18.26 407 GLY A CA 1
ATOM 3350 C C . GLY A 1 415 ? 12.091 -6.516 26.049 1.00 19.41 407 GLY A C 1
ATOM 3351 O O . GLY A 1 415 ? 12.618 -7.646 26.070 1.00 21.02 407 GLY A O 1
ATOM 3352 N N . LEU A 1 416 ? 12.693 -5.448 25.544 1.00 17.74 408 LEU A N 1
ATOM 3353 C CA . LEU A 1 416 ? 13.972 -5.538 24.892 1.00 18.25 408 LEU A CA 1
ATOM 3354 C C . LEU A 1 416 ? 15.078 -6.102 25.794 1.00 18.10 408 LEU A C 1
ATOM 3355 O O . LEU A 1 416 ? 15.921 -6.845 25.308 1.00 17.96 408 LEU A O 1
ATOM 3360 N N . THR A 1 417 ? 15.085 -5.751 27.084 1.00 17.85 409 THR A N 1
ATOM 3361 C CA . THR A 1 417 ? 16.089 -6.322 28.011 1.00 17.60 409 THR A CA 1
ATOM 3362 C C . THR A 1 417 ? 15.908 -7.837 28.247 1.00 17.93 409 THR A C 1
ATOM 3363 O O . THR A 1 417 ? 16.868 -8.519 28.615 1.00 17.10 409 THR A O 1
ATOM 3367 N N . LEU A 1 418 ? 14.694 -8.347 28.042 1.00 18.46 410 LEU A N 1
ATOM 3368 C CA . LEU A 1 418 ? 14.460 -9.793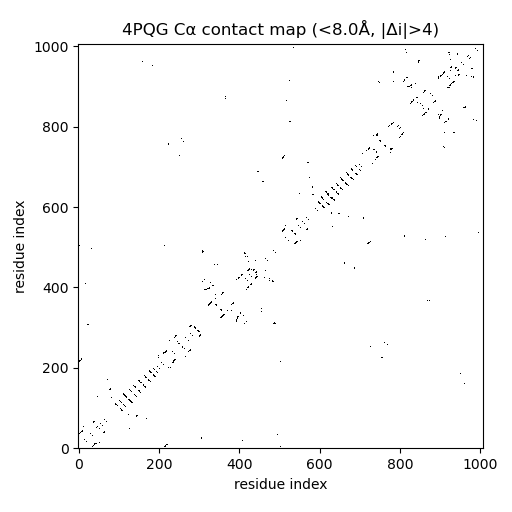 28.133 1.00 20.00 410 LEU A CA 1
ATOM 3369 C C . LEU A 1 418 ? 15.121 -10.514 26.946 1.00 20.79 410 LEU A C 1
ATOM 3370 O O . LEU A 1 418 ? 15.790 -11.527 27.116 1.00 22.66 410 LEU A O 1
ATOM 3375 N N . MET A 1 419 ? 14.945 -9.961 25.755 1.00 21.13 411 MET A N 1
ATOM 3376 C CA . MET A 1 419 ? 15.610 -10.457 24.539 1.00 22.09 411 MET A CA 1
ATOM 3377 C C . MET A 1 419 ? 17.127 -10.336 24.653 1.00 21.40 411 MET A C 1
ATOM 3378 O O . MET A 1 419 ? 17.876 -11.276 24.364 1.00 21.66 411 MET A O 1
ATOM 3383 N N . GLU A 1 420 ? 17.573 -9.165 25.082 1.00 20.40 412 GLU A N 1
ATOM 3384 C CA . GLU A 1 420 ? 18.985 -8.918 25.279 1.00 20.54 412 GLU A CA 1
ATOM 3385 C C . GLU A 1 420 ? 19.556 -9.891 26.304 1.00 21.06 412 GLU A C 1
ATOM 3386 O O . GLU A 1 420 ? 20.599 -10.512 26.058 1.00 21.80 412 GLU A O 1
ATOM 3392 N N . ALA A 1 421 ? 18.863 -10.050 27.431 1.00 20.06 413 ALA A N 1
ATOM 3393 C CA . ALA A 1 421 ? 19.284 -11.003 28.466 1.00 20.95 413 ALA A CA 1
ATOM 3394 C C . ALA A 1 421 ? 19.440 -12.452 27.946 1.00 20.74 413 ALA A C 1
ATOM 3395 O O . ALA A 1 421 ? 20.465 -13.073 28.182 1.00 21.89 413 ALA A O 1
ATOM 3397 N N . ILE A 1 422 ? 18.452 -12.986 27.239 1.00 21.72 414 ILE A N 1
ATOM 3398 C CA . ILE A 1 422 ? 18.568 -14.379 26.755 1.00 23.52 414 ILE A CA 1
ATOM 3399 C C . ILE A 1 422 ? 19.617 -14.536 25.637 1.00 24.05 414 ILE A C 1
ATOM 3400 O O . ILE A 1 422 ? 20.233 -15.602 25.499 1.00 23.89 414 ILE A O 1
ATOM 3405 N N . GLY A 1 423 ? 19.79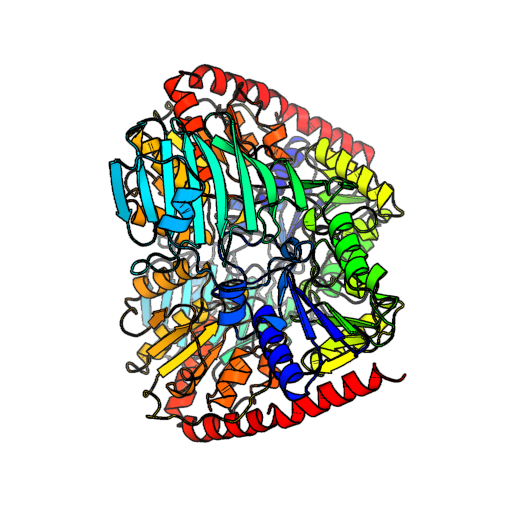4 -13.481 24.838 1.00 23.14 415 GLY A N 1
ATOM 3406 C CA . GLY A 1 423 ? 20.848 -13.433 23.820 1.00 24.17 415 GLY A CA 1
ATOM 3407 C C . GLY A 1 423 ? 22.245 -13.493 24.409 1.00 24.42 415 GLY A C 1
ATOM 3408 O O . GLY A 1 423 ? 23.191 -13.867 23.721 1.00 26.46 415 GLY A O 1
ATOM 3409 N N . SER A 1 424 ? 22.372 -13.110 25.678 1.00 23.61 416 SER A N 1
ATOM 3410 C CA . SER A 1 424 ? 23.615 -13.246 26.432 1.00 23.63 416 SER A CA 1
ATOM 3411 C C . SER A 1 424 ? 23.575 -14.451 27.408 1.00 23.68 416 SER A C 1
ATOM 3412 O O . SER A 1 424 ? 24.366 -14.529 28.357 1.00 24.14 416 SER A O 1
ATOM 3415 N N . GLY A 1 425 ? 22.636 -15.363 27.175 1.00 23.85 417 GLY A N 1
ATOM 3416 C CA . GLY A 1 425 ? 22.548 -16.614 27.927 1.00 24.66 417 GLY A CA 1
ATOM 3417 C C . GLY A 1 425 ? 22.125 -16.465 29.379 1.00 25.00 417 GLY A C 1
ATOM 3418 O O . GLY A 1 425 ? 22.597 -17.204 30.256 1.00 23.36 417 GLY A O 1
ATOM 3419 N N . LEU A 1 426 ? 21.237 -15.516 29.648 1.00 22.52 418 LEU A N 1
ATOM 3420 C CA . LEU A 1 426 ? 20.730 -15.387 31.017 1.00 22.69 418 LEU A CA 1
ATOM 3421 C C . LEU A 1 426 ? 19.409 -16.092 31.142 1.00 23.28 418 LEU A C 1
ATOM 3422 O O . LEU A 1 426 ? 18.509 -15.869 30.324 1.00 23.03 418 LEU A O 1
ATOM 3427 N N . PRO A 1 427 ? 19.285 -16.964 32.159 1.00 24.12 419 PRO A N 1
ATOM 3428 C CA . PRO A 1 427 ? 17.962 -17.440 32.539 1.00 24.04 419 PRO A CA 1
ATOM 3429 C C . PRO A 1 427 ? 17.148 -16.253 33.037 1.00 23.56 419 PRO A C 1
ATOM 3430 O O . PRO A 1 427 ? 17.729 -15.286 33.538 1.00 22.76 419 PRO A O 1
ATOM 3434 N N . LEU A 1 428 ? 15.829 -16.329 32.888 1.00 22.34 420 LEU A N 1
ATOM 3435 C CA . LEU A 1 428 ? 14.934 -15.260 33.340 1.00 22.28 420 LEU A CA 1
ATOM 3436 C C . LEU A 1 428 ? 13.994 -15.760 34.433 1.00 21.38 420 LEU A C 1
ATOM 3437 O O . LEU A 1 428 ? 13.445 -16.849 34.326 1.00 23.26 420 LEU A O 1
ATOM 3442 N N . ILE A 1 429 ? 13.798 -14.963 35.479 1.00 21.45 421 ILE A N 1
ATOM 3443 C CA . ILE A 1 429 ? 12.706 -15.223 36.438 1.00 20.92 421 ILE A CA 1
ATOM 3444 C C . ILE A 1 429 ? 11.731 -14.044 36.420 1.00 20.23 421 ILE A C 1
ATOM 3445 O O . ILE A 1 429 ? 12.123 -12.928 36.735 1.00 19.94 421 ILE A O 1
ATOM 3450 N N . GLY A 1 430 ? 10.477 -14.293 36.046 1.00 21.54 422 GLY A N 1
ATOM 3451 C CA . GLY A 1 430 ? 9.483 -13.228 35.969 1.00 21.19 422 GLY A CA 1
ATOM 3452 C C . GLY A 1 430 ? 8.052 -13.678 36.158 1.00 21.88 422 GLY A C 1
ATOM 3453 O O . GLY A 1 430 ? 7.769 -14.876 36.281 1.00 21.68 422 GLY A O 1
ATOM 3454 N N . PHE A 1 431 ? 7.141 -12.713 36.180 1.00 20.73 423 PHE A N 1
ATOM 3455 C CA . PHE A 1 431 ? 5.721 -13.016 36.311 1.00 22.30 423 PHE A CA 1
ATOM 3456 C C . PHE A 1 431 ? 5.158 -13.684 35.056 1.00 22.83 423 PHE A C 1
ATOM 3457 O O . PHE A 1 431 ? 5.589 -13.386 33.932 1.00 20.95 423 PHE A O 1
ATOM 3465 N N . ASP A 1 432 ? 4.198 -14.589 35.261 1.00 23.64 424 ASP A N 1
ATOM 3466 C CA . ASP A 1 432 ? 3.479 -15.227 34.173 1.00 24.92 424 ASP A CA 1
ATOM 3467 C C . ASP A 1 432 ? 2.437 -14.252 33.628 1.00 26.66 424 ASP A C 1
ATOM 3468 O O . ASP A 1 432 ? 1.245 -14.371 33.914 1.00 24.96 424 ASP A O 1
ATOM 3473 N N . VAL A 1 433 ? 2.902 -13.260 32.868 1.00 26.27 425 VAL A N 1
ATOM 3474 C CA . VAL A 1 433 ? 2.028 -12.207 32.361 1.00 25.75 425 VAL A CA 1
ATOM 3475 C C . VAL A 1 433 ? 2.379 -11.911 30.910 1.00 25.06 425 VAL A C 1
ATOM 3476 O O . VAL A 1 433 ? 3.532 -12.048 30.522 1.00 24.82 425 VAL A O 1
ATOM 3480 N N . PRO A 1 434 ? 1.384 -11.516 30.103 1.00 23.84 426 PRO A N 1
ATOM 3481 C CA . PRO A 1 434 ? 1.665 -11.194 28.705 1.00 23.44 426 PRO A CA 1
ATOM 3482 C C . PRO A 1 434 ? 2.362 -9.827 28.543 1.00 22.49 426 PRO A C 1
ATOM 3483 O O . PRO A 1 434 ? 2.343 -9.026 29.464 1.00 24.03 426 PRO A O 1
ATOM 3487 N N . TYR A 1 435 ? 3.024 -9.574 27.415 1.00 22.19 427 TYR A N 1
ATOM 3488 C CA . TYR A 1 435 ? 3.294 -10.575 26.371 1.00 20.79 427 TYR A CA 1
ATOM 3489 C C . TYR A 1 435 ? 4.708 -11.123 26.446 1.00 21.83 427 TYR A C 1
ATOM 3490 O O . TYR A 1 435 ? 4.943 -12.311 26.178 1.00 21.96 427 TYR A O 1
ATOM 3499 N N . GLY A 1 436 ? 5.656 -10.260 26.816 1.00 21.82 428 GLY A N 1
ATOM 3500 C CA . GLY A 1 436 ? 7.083 -10.583 26.720 1.00 21.53 428 GLY A CA 1
ATOM 3501 C C . GLY A 1 436 ? 7.577 -11.763 27.537 1.00 22.70 428 GLY A C 1
ATOM 3502 O O . GLY A 1 436 ? 8.348 -12.593 27.040 1.00 23.74 428 GLY A O 1
ATOM 3503 N N . ASN A 1 437 ? 7.148 -11.839 28.790 1.00 22.39 429 ASN A N 1
ATOM 3504 C CA . ASN A 1 437 ? 7.570 -12.916 29.688 1.00 23.63 429 ASN A CA 1
ATOM 3505 C C . ASN A 1 437 ? 7.134 -14.273 29.161 1.00 23.36 429 ASN A C 1
ATOM 3506 O O . ASN A 1 437 ? 7.869 -15.244 29.248 1.00 24.18 429 ASN A O 1
ATOM 3511 N N . GLN A 1 438 ? 5.939 -14.316 28.597 1.00 24.34 430 GLN A N 1
ATOM 3512 C CA . GLN A 1 438 ? 5.413 -15.543 28.021 1.00 25.72 430 GLN A CA 1
ATOM 3513 C C . GLN A 1 438 ? 6.092 -15.903 26.692 1.00 26.62 430 GLN A C 1
ATOM 3514 O O . GLN A 1 438 ? 6.121 -17.072 26.318 1.00 26.89 430 GLN A O 1
ATOM 3520 N N . THR A 1 439 ? 6.654 -14.902 26.006 1.00 24.78 431 THR A N 1
ATOM 3521 C CA . THR A 1 439 ? 7.501 -15.127 24.820 1.00 25.31 431 THR A CA 1
ATOM 3522 C C . THR A 1 439 ? 8.915 -15.648 25.186 1.00 25.64 431 THR A C 1
ATOM 3523 O O . THR A 1 439 ? 9.442 -16.576 24.548 1.00 25.00 431 THR A O 1
ATOM 3527 N N . PHE A 1 440 ? 9.534 -15.058 26.203 1.00 24.77 432 PHE A N 1
ATOM 3528 C CA . PHE A 1 440 ? 10.952 -15.328 26.467 1.00 25.41 432 PHE A CA 1
ATOM 3529 C C . PHE A 1 440 ? 11.281 -16.344 27.567 1.00 26.06 432 PHE A C 1
ATOM 3530 O O . PHE A 1 440 ? 12.430 -16.768 27.669 1.00 25.39 432 PHE A O 1
ATOM 3538 N N . ILE A 1 441 ? 10.291 -16.716 28.380 1.00 26.42 433 ILE A N 1
ATOM 3539 C CA . ILE A 1 441 ? 10.505 -17.658 29.485 1.00 28.33 433 ILE A CA 1
ATOM 3540 C C . ILE A 1 441 ? 9.714 -18.944 29.245 1.00 29.64 433 ILE A C 1
ATOM 3541 O O . ILE A 1 441 ? 8.489 -18.914 29.086 1.00 29.65 433 ILE A O 1
ATOM 3546 N N . GLU A 1 442 ? 10.438 -20.061 29.183 1.00 32.13 434 GLU A N 1
ATOM 3547 C CA . GLU A 1 442 ? 9.849 -21.410 29.196 1.00 34.52 434 GLU A CA 1
ATOM 3548 C C . GLU A 1 442 ? 9.975 -21.935 30.611 1.00 32.18 434 GLU A C 1
ATOM 3549 O O . GLU A 1 442 ? 11.072 -22.308 31.036 1.00 29.58 434 GLU A O 1
ATOM 3555 N N . ASP A 1 443 ? 8.865 -21.955 31.345 1.00 31.74 435 ASP A N 1
ATOM 3556 C CA . ASP A 1 443 ? 8.926 -22.280 32.767 1.00 29.86 435 ASP A CA 1
ATOM 3557 C C . ASP A 1 443 ? 9.642 -23.602 32.988 1.00 29.15 435 ASP A C 1
ATOM 3558 O O . ASP A 1 443 ? 9.268 -24.618 32.405 1.00 27.69 435 ASP A O 1
ATOM 3563 N N . GLY A 1 444 ? 10.679 -23.566 33.817 1.00 28.74 436 GLY A N 1
ATOM 3564 C CA . GLY A 1 444 ? 11.425 -24.757 34.173 1.00 29.05 436 GLY A CA 1
ATOM 3565 C C . GLY A 1 444 ? 12.507 -25.135 33.180 1.00 30.90 436 GLY A C 1
ATOM 3566 O O . GLY A 1 444 ? 13.289 -26.042 33.454 1.00 30.10 436 GLY A O 1
ATOM 3567 N N . GLN A 1 445 ? 12.552 -24.461 32.028 1.00 29.14 437 GLN A N 1
ATOM 3568 C CA . GLN A 1 445 ? 13.537 -24.776 30.983 1.00 28.31 437 GLN A CA 1
ATOM 3569 C C . GLN A 1 445 ? 14.611 -23.704 30.889 1.00 28.67 437 GLN A C 1
ATOM 3570 O O . GLN A 1 445 ? 15.801 -24.022 30.839 1.00 29.20 437 GLN A O 1
ATOM 3576 N N . ASN A 1 446 ? 14.204 -22.429 30.842 1.00 26.15 438 ASN A N 1
ATOM 3577 C CA . ASN A 1 446 ? 15.201 -21.354 30.859 1.00 26.40 438 ASN A CA 1
ATOM 3578 C C . ASN A 1 446 ? 15.011 -20.386 32.023 1.00 26.27 438 ASN A C 1
ATOM 3579 O O . ASN A 1 446 ? 15.501 -19.259 31.999 1.00 25.37 438 ASN A O 1
ATOM 3584 N N . GLY A 1 447 ? 14.324 -20.850 33.058 1.00 25.09 439 GLY A N 1
ATOM 3585 C CA . GLY A 1 447 ? 14.033 -20.010 34.209 1.00 24.83 439 GLY A CA 1
ATOM 3586 C C . GLY A 1 447 ? 12.679 -20.388 34.752 1.00 25.11 439 GLY A C 1
ATOM 3587 O O . GLY A 1 447 ? 12.258 -21.556 34.646 1.00 24.20 439 GLY A O 1
ATOM 3588 N N . TYR A 1 448 ? 11.993 -19.403 35.326 1.00 24.63 440 TYR A N 1
ATOM 3589 C CA . TYR A 1 448 ? 10.694 -19.628 35.955 1.00 23.38 440 TYR A CA 1
ATOM 3590 C C . TYR A 1 448 ? 9.674 -18.521 35.708 1.00 23.49 440 TYR A C 1
ATOM 3591 O O . TYR A 1 448 ? 9.996 -17.338 35.767 1.00 23.59 440 TYR A O 1
ATOM 3600 N N . LEU A 1 449 ? 8.440 -18.933 35.453 1.00 21.78 441 LEU A N 1
ATOM 3601 C CA . LEU A 1 449 ? 7.319 -18.042 35.436 1.00 23.04 441 LEU A CA 1
ATOM 3602 C C . LEU A 1 449 ? 6.606 -18.127 36.782 1.00 23.55 441 LEU A C 1
ATOM 3603 O O . LEU A 1 449 ? 6.206 -19.199 37.216 1.00 24.17 441 LEU A O 1
ATOM 3608 N N . ILE A 1 450 ? 6.469 -16.988 37.442 1.00 23.33 442 ILE A N 1
ATOM 3609 C CA . ILE A 1 450 ? 5.814 -16.924 38.741 1.00 24.80 442 ILE A CA 1
ATOM 3610 C C . ILE A 1 450 ? 4.374 -16.450 38.575 1.00 26.05 442 ILE A C 1
ATOM 3611 O O . ILE A 1 450 ? 4.144 -15.399 37.983 1.00 25.78 442 ILE A O 1
ATOM 3616 N N . PRO A 1 451 ? 3.395 -17.229 39.092 1.00 27.43 443 PRO A N 1
ATOM 3617 C CA . PRO A 1 451 ? 1.992 -16.827 39.000 1.00 28.94 443 PRO A CA 1
ATOM 3618 C C . PRO A 1 451 ? 1.841 -15.433 39.567 1.00 29.19 443 PRO A C 1
ATOM 3619 O O . PRO A 1 451 ? 2.479 -15.109 40.557 1.00 28.94 443 PRO A O 1
ATOM 3623 N N . SER A 1 452 ? 1.035 -14.607 38.915 1.00 33.38 444 SER A N 1
ATOM 3624 C CA . SER A 1 452 ? 0.801 -13.247 39.367 1.00 36.53 444 SER A CA 1
ATOM 3625 C C . SER A 1 452 ? -0.639 -13.159 39.836 1.00 40.00 444 SER A C 1
ATOM 3626 O O . SER A 1 452 ? -1.512 -13.859 39.319 1.00 41.16 444 SER A O 1
ATOM 3629 N N . SER A 1 453 ? -0.887 -12.302 40.816 1.00 41.13 445 SER A N 1
ATOM 3630 C CA . SER A 1 453 ? -2.256 -12.056 41.273 1.00 44.00 445 SER A CA 1
ATOM 3631 C C . SER A 1 453 ? -2.568 -10.560 41.253 1.00 43.71 445 SER A C 1
ATOM 3632 O O . SER A 1 453 ? -1.672 -9.730 41.429 1.00 43.14 445 SER A O 1
ATOM 3635 N N . SER A 1 454 ? -3.836 -10.218 41.040 1.00 44.21 446 SER A N 1
ATOM 3636 C CA . SER A 1 454 ? -4.238 -8.814 40.973 1.00 43.48 446 SER A CA 1
ATOM 3637 C C . SER A 1 454 ? -4.134 -8.089 42.324 1.00 42.87 446 SER A C 1
ATOM 3638 O O . SER A 1 454 ? -3.939 -6.871 42.353 1.00 43.50 446 SER A O 1
ATOM 3641 N N . ASP A 1 455 ? -4.235 -8.820 43.436 1.00 41.90 447 ASP A N 1
ATOM 3642 C CA . ASP A 1 455 ? -4.115 -8.167 44.747 1.00 41.47 447 ASP A CA 1
ATOM 3643 C C . ASP A 1 455 ? -2.665 -7.835 45.142 1.00 40.71 447 ASP A C 1
ATOM 3644 O O . ASP A 1 455 ? -2.436 -7.033 46.052 1.00 40.40 447 ASP A O 1
ATOM 3649 N N . HIS A 1 456 ? -1.702 -8.446 44.447 1.00 39.19 448 HIS A N 1
ATOM 3650 C CA . HIS A 1 456 ? -0.277 -8.101 44.547 1.00 37.02 448 HIS A CA 1
ATOM 3651 C C . HIS A 1 456 ? 0.227 -7.991 45.966 1.00 36.55 448 HIS A C 1
ATOM 3652 O O . HIS A 1 456 ? 0.780 -6.959 46.348 1.00 35.22 448 HIS A O 1
ATOM 3659 N N . VAL A 1 457 ? 0.036 -9.047 46.761 1.00 34.42 449 VAL A N 1
ATOM 3660 C CA . VAL A 1 457 ? 0.498 -9.063 48.159 1.00 32.72 449 VAL A CA 1
ATOM 3661 C C . VAL A 1 457 ? 2.030 -9.108 48.197 1.00 31.60 449 VAL A C 1
ATOM 3662 O O . VAL A 1 457 ? 2.643 -10.090 47.780 1.00 30.87 449 VAL A O 1
ATOM 3666 N N . GLU A 1 458 ? 2.634 -8.038 48.700 1.00 32.53 450 GLU A N 1
ATOM 3667 C CA . GLU A 1 458 ? 4.088 -7.890 48.727 1.00 33.57 450 GLU A CA 1
ATOM 3668 C C . GLU A 1 458 ? 4.837 -9.036 49.429 1.00 33.27 450 GLU A C 1
ATOM 3669 O O . GLU A 1 458 ? 5.815 -9.557 48.890 1.00 30.24 450 GLU A O 1
ATOM 3675 N N . ASP A 1 459 ? 4.382 -9.441 50.611 1.00 32.83 451 ASP A N 1
ATOM 3676 C CA . ASP A 1 459 ? 5.010 -10.580 51.309 1.00 33.64 451 ASP A CA 1
ATOM 3677 C C . ASP A 1 459 ? 5.043 -11.879 50.500 1.00 30.79 451 ASP A C 1
ATOM 3678 O O . ASP A 1 459 ? 6.056 -12.579 50.507 1.00 29.27 451 ASP A O 1
ATOM 3683 N N . GLN A 1 460 ? 3.930 -12.205 49.835 1.00 29.54 452 GLN A N 1
ATOM 3684 C CA . GLN A 1 460 ? 3.829 -13.379 48.955 1.00 29.85 452 GLN A CA 1
ATOM 3685 C C . GLN A 1 460 ? 4.768 -13.278 47.764 1.00 27.36 452 GLN A C 1
ATOM 3686 O O . GLN A 1 460 ? 5.424 -14.255 47.395 1.00 25.44 452 GLN A O 1
ATOM 3692 N N . ILE A 1 461 ? 4.807 -12.096 47.155 1.00 25.48 453 ILE A N 1
ATOM 3693 C CA . ILE A 1 461 ? 5.659 -11.860 45.989 1.00 23.39 453 ILE A CA 1
ATOM 3694 C C . ILE A 1 461 ? 7.134 -12.053 46.329 1.00 23.11 453 ILE A C 1
ATOM 3695 O O . ILE A 1 461 ? 7.828 -12.801 45.645 1.00 23.55 453 ILE A O 1
ATOM 3700 N N . LYS A 1 462 ? 7.611 -11.395 47.380 1.00 23.69 454 LYS A N 1
ATOM 3701 C CA . LYS A 1 462 ? 9.021 -11.491 47.741 1.00 27.15 454 LYS A CA 1
ATOM 3702 C C . LYS A 1 462 ? 9.406 -12.925 48.106 1.00 27.68 454 LYS A C 1
ATOM 3703 O O . LYS A 1 462 ? 10.510 -13.376 47.792 1.00 27.04 454 LYS A O 1
ATOM 3709 N N . GLN A 1 463 ? 8.480 -13.633 48.753 1.00 28.46 455 GLN A N 1
ATOM 3710 C CA . GLN A 1 463 ? 8.685 -15.028 49.137 1.00 30.44 455 GLN A CA 1
ATOM 3711 C C . GLN A 1 463 ? 8.769 -15.920 47.903 1.00 27.63 455 GLN A C 1
ATOM 3712 O O . GLN A 1 463 ? 9.597 -16.825 47.850 1.00 28.78 455 GLN A O 1
ATOM 3718 N N . ALA A 1 464 ? 7.933 -15.646 46.906 1.00 26.11 456 ALA A N 1
ATOM 3719 C CA . ALA A 1 464 ? 7.944 -16.420 45.666 1.00 25.54 456 ALA A CA 1
ATOM 3720 C C . ALA A 1 464 ? 9.248 -16.2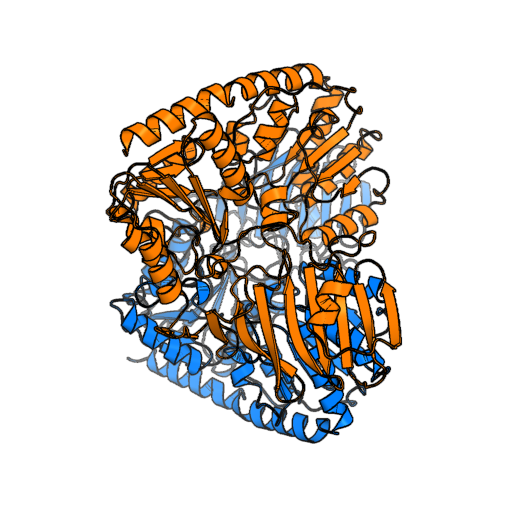40 44.902 1.00 25.63 456 ALA A C 1
ATOM 3721 O O . ALA A 1 464 ? 9.918 -17.225 44.584 1.00 24.79 456 ALA A O 1
ATOM 3723 N N . TYR A 1 465 ? 9.623 -14.994 44.606 1.00 26.23 457 TYR A N 1
ATOM 3724 C CA . TYR A 1 465 ? 10.895 -14.739 43.913 1.00 25.72 457 TYR A CA 1
ATOM 3725 C C . TYR A 1 465 ? 12.087 -15.319 44.687 1.00 26.04 457 TYR A C 1
ATOM 3726 O O . TYR A 1 465 ? 12.938 -15.995 44.091 1.00 25.28 457 TYR A O 1
ATOM 3735 N N . ALA A 1 466 ? 12.139 -15.066 46.001 1.00 26.04 458 ALA A N 1
ATOM 3736 C CA . ALA A 1 466 ? 13.202 -15.628 46.856 1.00 27.65 458 ALA A CA 1
ATOM 3737 C C . ALA A 1 466 ? 13.292 -17.140 46.693 1.00 27.97 458 ALA A C 1
ATOM 3738 O O . ALA A 1 466 ? 14.380 -17.665 46.453 1.00 26.41 458 ALA A O 1
ATOM 3740 N N . ALA A 1 467 ? 12.145 -17.821 46.797 1.00 28.23 459 ALA A N 1
ATOM 3741 C CA . ALA A 1 467 ? 12.074 -19.283 46.650 1.00 29.49 459 ALA A CA 1
ATOM 3742 C C . ALA A 1 467 ? 12.562 -19.753 45.284 1.00 30.11 459 ALA A C 1
ATOM 3743 O O . ALA A 1 467 ? 13.231 -20.783 45.171 1.00 29.97 459 ALA A O 1
ATOM 3745 N N . LYS A 1 468 ? 12.220 -19.004 44.241 1.00 29.37 460 LYS A N 1
ATOM 3746 C CA . LYS A 1 468 ? 12.602 -19.388 42.888 1.00 28.98 460 LYS A CA 1
ATOM 3747 C C . LYS A 1 468 ? 14.087 -19.185 42.592 1.00 28.68 460 LYS A C 1
ATOM 3748 O O . LYS A 1 468 ? 14.724 -20.030 41.940 1.00 29.20 460 LYS A O 1
ATOM 3754 N N . ILE A 1 469 ? 14.637 -18.073 43.069 1.00 27.60 461 ILE A N 1
ATOM 3755 C CA . ILE A 1 469 ? 16.068 -17.814 42.959 1.00 27.64 461 ILE A CA 1
ATOM 3756 C C . ILE A 1 469 ? 16.810 -18.952 43.654 1.00 29.06 461 ILE A C 1
ATOM 3757 O O . ILE A 1 469 ? 17.675 -19.581 43.045 1.00 29.42 461 ILE A O 1
ATOM 3762 N N . CYS A 1 470 ? 16.455 -19.207 44.919 1.00 27.45 462 CYS A N 1
ATOM 3763 C CA . CYS A 1 470 ? 17.086 -20.264 45.715 1.00 30.36 462 CYS A CA 1
ATOM 3764 C C . CYS A 1 470 ? 17.004 -21.628 45.032 1.00 29.87 462 CYS A C 1
ATOM 3765 O O . CYS A 1 470 ? 18.000 -22.335 44.963 1.00 32.04 462 CYS A O 1
ATOM 3768 N N . GLN A 1 471 ? 15.831 -21.965 44.494 1.00 29.79 463 GLN A N 1
ATOM 3769 C CA . GLN A 1 471 ? 15.629 -23.209 43.754 1.00 30.53 463 GLN A CA 1
ATOM 3770 C C . GLN A 1 471 ? 16.536 -23.380 42.525 1.00 31.64 463 GLN A C 1
ATOM 3771 O O . GLN A 1 471 ? 16.999 -24.498 42.235 1.00 30.51 463 GLN A O 1
ATOM 3777 N N . LEU A 1 472 ? 16.795 -22.285 41.808 1.00 31.38 464 LEU A N 1
ATOM 3778 C CA . LEU A 1 472 ? 17.629 -22.335 40.594 1.00 30.43 464 LEU A CA 1
ATOM 3779 C C . LEU A 1 472 ? 19.044 -22.779 40.939 1.00 30.61 464 LEU A C 1
ATOM 3780 O O . LEU A 1 472 ? 19.642 -23.596 40.236 1.00 33.00 464 LEU A O 1
ATOM 3785 N N . TYR A 1 473 ? 19.568 -22.232 42.028 1.00 30.73 465 TYR A N 1
ATOM 3786 C CA . TYR A 1 473 ? 20.904 -22.558 42.459 1.00 33.19 465 TYR A CA 1
ATOM 3787 C C . TYR A 1 473 ? 20.959 -23.912 43.174 1.00 35.46 465 TYR A C 1
ATOM 3788 O O . TYR A 1 473 ? 21.839 -24.733 42.890 1.00 35.97 465 TYR A O 1
ATOM 3797 N N . GLN A 1 474 ? 19.998 -24.147 44.065 1.00 35.27 466 GLN A N 1
ATOM 3798 C CA . GLN A 1 474 ? 19.993 -25.343 44.905 1.00 37.72 466 GLN A CA 1
ATOM 3799 C C . GLN A 1 474 ? 19.714 -26.612 44.106 1.00 38.38 466 GLN A C 1
ATOM 3800 O O . GLN A 1 474 ? 20.250 -27.665 44.435 1.00 39.65 466 GLN A O 1
ATOM 3806 N N . GLU A 1 475 ? 18.896 -26.511 43.055 1.00 36.61 467 GLU A N 1
ATOM 3807 C CA . GLU A 1 475 ? 18.674 -27.639 42.142 1.00 35.30 467 GLU A CA 1
ATOM 3808 C C . GLU A 1 475 ? 19.641 -27.644 40.947 1.00 35.69 467 GLU A C 1
ATOM 3809 O O . GLU A 1 475 ? 19.447 -28.403 39.993 1.00 37.39 467 GLU A O 1
ATOM 3815 N N . ASN A 1 476 ? 20.675 -26.801 41.006 1.00 34.96 468 ASN A N 1
ATOM 3816 C CA . ASN A 1 476 ? 21.739 -26.779 40.000 1.00 37.57 468 ASN A CA 1
ATOM 3817 C C . ASN A 1 476 ? 21.245 -26.588 38.572 1.00 35.58 468 ASN A C 1
ATOM 3818 O O . ASN A 1 476 ? 21.689 -27.289 37.664 1.00 33.17 468 ASN A O 1
ATOM 3823 N N . ARG A 1 477 ? 20.324 -25.650 38.373 1.00 34.66 469 ARG A N 1
ATOM 3824 C CA . ARG A 1 477 ? 19.658 -25.517 37.078 1.00 35.27 469 ARG A CA 1
ATOM 3825 C C . ARG A 1 477 ? 20.363 -24.560 36.103 1.00 33.36 469 ARG A C 1
ATOM 3826 O O . ARG A 1 477 ? 19.994 -24.492 34.931 1.00 30.91 469 ARG A O 1
ATOM 3834 N N . LEU A 1 478 ? 21.392 -23.863 36.579 1.00 31.72 470 LEU A N 1
ATOM 3835 C CA . LEU A 1 478 ? 21.979 -22.737 35.836 1.00 31.65 470 LEU A CA 1
ATOM 3836 C C . LEU A 1 478 ? 22.545 -23.088 34.445 1.00 32.00 470 LEU A C 1
ATOM 3837 O O . LEU A 1 478 ? 22.227 -22.409 33.464 1.00 30.79 470 LEU A O 1
ATOM 3842 N N . GLU A 1 479 ? 23.361 -24.141 34.355 1.00 31.72 471 GLU A N 1
ATOM 3843 C CA . GLU A 1 479 ? 23.903 -24.573 33.060 1.00 31.86 471 GLU A CA 1
ATOM 3844 C C . GLU A 1 479 ? 22.817 -24.890 32.039 1.00 30.58 471 GLU A C 1
ATOM 3845 O O . GLU A 1 479 ? 22.835 -24.359 30.919 1.00 32.89 471 GLU A O 1
ATOM 3851 N N . ALA A 1 480 ? 21.876 -25.747 32.418 1.00 27.30 472 ALA A N 1
ATOM 3852 C CA . ALA A 1 480 ? 20.795 -26.146 31.518 1.00 28.52 472 ALA A CA 1
ATOM 3853 C C . ALA A 1 480 ? 19.916 -24.946 31.091 1.00 27.80 472 ALA A C 1
ATOM 3854 O O . ALA A 1 480 ? 19.506 -24.839 29.930 1.00 27.99 472 ALA A O 1
ATOM 3856 N N . MET A 1 481 ? 19.613 -24.069 32.041 1.00 26.86 473 MET A N 1
ATOM 3857 C CA . MET A 1 481 ? 18.765 -22.893 31.775 1.00 26.55 473 MET A CA 1
ATOM 3858 C C . MET A 1 481 ? 19.426 -21.866 30.850 1.00 25.54 473 MET A C 1
ATOM 3859 O O . MET A 1 481 ? 18.802 -21.386 29.897 1.00 27.61 473 MET A O 1
ATOM 3864 N N . ARG A 1 482 ? 20.679 -21.528 31.127 1.00 24.82 474 ARG A N 1
ATOM 3865 C CA . ARG A 1 482 ? 21.459 -20.707 30.203 1.00 26.21 474 ARG A CA 1
ATOM 3866 C C . ARG A 1 482 ? 21.433 -21.271 28.778 1.00 27.58 474 ARG A C 1
ATOM 3867 O O . ARG A 1 482 ? 21.165 -20.541 27.816 1.00 27.80 474 ARG A O 1
ATOM 3875 N N . ALA A 1 483 ? 21.668 -22.576 28.647 1.00 26.72 475 ALA A N 1
ATOM 3876 C CA . ALA A 1 483 ? 21.734 -23.209 27.335 1.00 28.02 475 ALA A CA 1
ATOM 3877 C C . ALA A 1 483 ? 20.397 -23.085 26.623 1.00 28.04 475 ALA A C 1
ATOM 3878 O O . ALA A 1 483 ? 20.330 -22.829 25.419 1.00 27.38 475 ALA A O 1
ATOM 3880 N N . TYR A 1 484 ? 19.326 -23.227 27.394 1.00 27.38 476 TYR A N 1
ATOM 3881 C CA . TYR A 1 484 ? 17.993 -23.086 26.858 1.00 26.94 476 TYR A CA 1
ATOM 3882 C C . TYR A 1 484 ? 17.665 -21.629 26.452 1.00 25.37 476 TYR A C 1
ATOM 3883 O O . TYR A 1 484 ? 16.955 -21.412 25.467 1.00 24.76 476 TYR A O 1
ATOM 3892 N N . SER A 1 485 ? 18.185 -20.653 27.199 1.00 26.35 477 SER A N 1
ATOM 3893 C CA . SER A 1 485 ? 18.023 -19.225 26.836 1.00 27.06 477 SER A CA 1
ATOM 3894 C C . SER A 1 485 ? 18.622 -18.929 25.461 1.00 27.62 477 SER A C 1
ATOM 3895 O O . SER A 1 485 ? 17.954 -18.346 24.598 1.00 28.89 477 SER A O 1
ATOM 3898 N N . TYR A 1 486 ? 19.879 -19.334 25.266 1.00 28.22 478 TYR A N 1
ATOM 3899 C CA . TYR A 1 486 ? 20.542 -19.252 23.950 1.00 27.56 478 TYR A CA 1
ATOM 3900 C C . TYR A 1 486 ? 19.713 -19.935 22.861 1.00 28.46 478 TYR A C 1
ATOM 3901 O O . TYR A 1 486 ? 19.578 -19.414 21.741 1.00 28.98 478 TYR A O 1
ATOM 3910 N N . GLN A 1 487 ? 19.134 -21.092 23.189 1.00 27.56 479 GLN A N 1
ATOM 3911 C CA . GLN A 1 487 ? 18.273 -21.789 22.245 1.00 28.07 479 GLN A CA 1
ATOM 3912 C C . GLN A 1 487 ? 17.044 -20.949 21.858 1.00 26.97 479 GLN A C 1
ATOM 3913 O O . GLN A 1 487 ? 16.745 -20.789 20.663 1.00 24.04 479 GLN A O 1
ATOM 3919 N N . ILE A 1 488 ? 16.338 -20.408 22.856 1.00 25.44 480 ILE A N 1
ATOM 3920 C CA . ILE A 1 488 ? 15.212 -19.521 22.554 1.00 25.99 480 ILE A CA 1
ATOM 3921 C C . ILE A 1 488 ? 15.680 -18.322 21.716 1.00 25.36 480 ILE A C 1
ATOM 3922 O O . ILE A 1 488 ? 15.029 -17.943 20.741 1.00 26.09 480 ILE A O 1
ATOM 3927 N N . ALA A 1 489 ? 16.827 -17.766 22.092 1.00 25.52 481 ALA A N 1
ATOM 3928 C CA . ALA A 1 489 ? 17.368 -16.561 21.470 1.00 26.38 481 ALA A CA 1
ATOM 3929 C C . ALA A 1 489 ? 17.606 -16.716 19.974 1.00 27.89 481 ALA A C 1
ATOM 3930 O O . ALA A 1 489 ? 17.486 -15.747 19.221 1.00 26.83 481 ALA A O 1
ATOM 3932 N N . GLU A 1 490 ? 17.930 -17.934 19.535 1.00 28.55 482 GLU A N 1
ATOM 3933 C CA . GLU A 1 490 ? 18.172 -18.190 18.110 1.00 29.74 482 GLU A CA 1
ATOM 3934 C C . GLU A 1 490 ? 16.924 -17.894 17.296 1.00 28.49 482 GLU A C 1
ATOM 3935 O O . GLU A 1 490 ? 17.001 -17.658 16.093 1.00 29.27 482 GLU A O 1
ATOM 3941 N N . GLY A 1 491 ? 15.770 -17.900 17.959 1.00 26.66 483 GLY A N 1
ATOM 3942 C CA . GLY A 1 491 ? 14.523 -17.524 17.318 1.00 26.59 483 GLY A CA 1
ATOM 3943 C C . GLY A 1 491 ? 14.351 -16.016 17.157 1.00 27.39 483 GLY A C 1
ATOM 3944 O O . GLY A 1 491 ? 13.365 -15.574 16.577 1.00 28.05 483 GLY A O 1
ATOM 3945 N N . PHE A 1 492 ? 15.295 -15.226 17.664 1.00 26.13 484 PHE A N 1
ATOM 3946 C CA . PHE A 1 492 ? 15.160 -13.755 17.642 1.00 27.40 484 PHE A CA 1
ATOM 3947 C C . PHE A 1 492 ? 16.371 -13.082 17.004 1.00 28.61 484 PHE A C 1
ATOM 3948 O O . PHE A 1 492 ? 16.709 -11.935 17.326 1.00 27.01 484 PHE A O 1
ATOM 3956 N N . LEU A 1 493 ? 17.029 -13.800 16.094 1.00 28.09 485 LEU A N 1
ATOM 3957 C CA . LEU A 1 493 ? 18.254 -13.283 15.481 1.00 29.16 485 LEU A CA 1
ATOM 3958 C C . LEU A 1 493 ? 17.947 -12.284 14.366 1.00 27.50 485 LEU A C 1
ATOM 3959 O O . LEU A 1 493 ? 16.923 -12.400 13.700 1.00 26.32 485 LEU A O 1
ATOM 3964 N N . THR A 1 494 ? 18.842 -11.313 14.188 1.00 28.55 486 THR A N 1
ATOM 3965 C CA . THR A 1 494 ? 18.713 -10.261 13.160 1.00 31.23 486 THR A CA 1
ATOM 3966 C C . THR A 1 494 ? 18.441 -10.809 11.746 1.00 32.22 486 THR A C 1
ATOM 3967 O O . THR A 1 494 ? 17.578 -10.290 11.023 1.00 31.33 486 THR A O 1
ATOM 3971 N N . LYS A 1 495 ? 19.148 -11.868 11.362 1.00 34.62 487 LYS A N 1
ATOM 3972 C CA . LYS A 1 495 ? 18.933 -12.473 10.037 1.00 36.48 487 LYS A CA 1
ATOM 3973 C C . LYS A 1 495 ? 17.455 -12.713 9.723 1.00 35.88 487 LYS A C 1
ATOM 3974 O O . LYS A 1 495 ? 16.978 -12.296 8.669 1.00 36.48 487 LYS A O 1
ATOM 3980 N N . GLU A 1 496 ? 16.723 -13.337 10.648 1.00 35.85 488 GLU A N 1
ATOM 3981 C CA . GLU A 1 496 ? 15.271 -13.522 10.489 1.00 37.25 488 GLU A CA 1
ATOM 3982 C C . GLU A 1 496 ? 14.511 -12.191 10.355 1.00 37.12 488 GLU A C 1
ATOM 3983 O O . GLU A 1 496 ? 13.615 -12.060 9.509 1.00 36.46 488 GLU A O 1
ATOM 3989 N N . ILE A 1 497 ? 14.844 -11.218 11.205 1.00 36.62 489 ILE A N 1
ATOM 3990 C CA . ILE A 1 497 ? 14.074 -9.958 11.262 1.00 37.45 489 ILE A CA 1
ATOM 3991 C C . ILE A 1 497 ? 14.176 -9.124 9.976 1.00 36.69 489 ILE A C 1
ATOM 3992 O O . ILE A 1 497 ? 13.193 -8.514 9.554 1.00 38.20 489 ILE A O 1
ATOM 3997 N N . LEU A 1 498 ? 15.363 -9.126 9.365 1.00 38.34 490 LEU A N 1
ATOM 3998 C CA . LEU A 1 498 ? 15.622 -8.451 8.091 1.00 40.21 490 LEU A CA 1
ATOM 3999 C C . LEU A 1 498 ? 14.658 -8.906 7.011 1.00 42.36 490 LEU A C 1
ATOM 4000 O O . LEU A 1 498 ? 14.154 -8.089 6.234 1.00 41.71 490 LEU A O 1
ATOM 4005 N N . GLU A 1 499 ? 14.407 -10.214 6.977 1.00 43.44 491 GLU A N 1
ATOM 4006 C CA . GLU A 1 499 ? 13.476 -10.805 6.024 1.00 43.57 491 GLU A CA 1
ATOM 4007 C C . GLU A 1 499 ? 12.049 -10.372 6.291 1.00 40.63 491 GLU A C 1
ATOM 4008 O O . GLU A 1 499 ? 11.269 -10.198 5.355 1.00 40.86 491 GLU A O 1
ATOM 4014 N N . LYS A 1 500 ? 11.702 -10.202 7.565 1.00 37.45 492 LYS A N 1
ATOM 4015 C CA . LYS A 1 500 ? 10.360 -9.740 7.910 1.00 37.45 492 LYS A CA 1
ATOM 4016 C C . LYS A 1 500 ? 10.171 -8.304 7.429 1.00 37.60 492 LYS A C 1
ATOM 4017 O O . LYS A 1 500 ? 9.129 -7.963 6.869 1.00 38.80 492 LYS A O 1
ATOM 4023 N N . TRP A 1 501 ? 11.191 -7.474 7.633 1.00 37.57 493 TRP A N 1
ATOM 4024 C CA . TRP A 1 501 ? 11.141 -6.070 7.208 1.00 37.77 493 TRP A CA 1
ATOM 4025 C C . TRP A 1 501 ? 11.184 -5.957 5.706 1.00 39.63 493 TRP A C 1
ATOM 4026 O O . TRP A 1 501 ? 10.314 -5.318 5.103 1.00 40.09 493 TRP A O 1
ATOM 4037 N N . LYS A 1 502 ? 12.168 -6.611 5.096 1.00 41.58 494 LYS A N 1
ATOM 4038 C CA . LYS A 1 502 ? 12.262 -6.719 3.641 1.00 45.00 494 LYS A CA 1
ATOM 4039 C C . LYS A 1 502 ? 10.911 -7.102 3.040 1.00 46.79 494 LYS A C 1
ATOM 4040 O O . LYS A 1 502 ? 10.416 -6.407 2.155 1.00 52.19 494 LYS A O 1
ATOM 4046 N N . LYS A 1 503 ? 10.301 -8.174 3.542 1.00 46.34 495 LYS A N 1
ATOM 4047 C CA . LYS A 1 503 ? 8.987 -8.617 3.059 1.00 48.45 495 LYS A CA 1
ATOM 4048 C C . LYS A 1 503 ? 7.915 -7.524 3.174 1.00 48.56 495 LYS A C 1
ATOM 4049 O O . LYS A 1 503 ? 7.150 -7.295 2.233 1.00 48.68 495 LYS A O 1
ATOM 4055 N N . THR A 1 504 ? 7.859 -6.865 4.333 1.00 47.63 496 THR A N 1
ATOM 4056 C CA . THR A 1 504 ? 6.879 -5.805 4.591 1.00 46.00 496 THR A CA 1
ATOM 4057 C C . THR A 1 504 ? 7.148 -4.596 3.693 1.00 44.29 496 THR A C 1
ATOM 4058 O O . THR A 1 504 ? 6.222 -3.995 3.154 1.00 44.46 496 THR A O 1
ATOM 4062 N N . VAL A 1 505 ? 8.425 -4.265 3.536 1.00 46.97 497 VAL A N 1
ATOM 4063 C CA . VAL A 1 505 ? 8.877 -3.168 2.683 1.00 48.93 497 VAL A CA 1
ATOM 4064 C C . VAL A 1 505 ? 8.591 -3.460 1.205 1.00 53.23 497 VAL A C 1
ATOM 4065 O O . VAL A 1 505 ? 8.192 -2.565 0.453 1.00 54.23 497 VAL A O 1
ATOM 4069 N N . GLU A 1 506 ? 8.794 -4.711 0.796 1.00 56.88 498 GLU A N 1
ATOM 4070 C CA . GLU A 1 506 ? 8.516 -5.125 -0.579 1.00 57.52 498 GLU A CA 1
ATOM 4071 C C . GLU A 1 506 ? 7.027 -5.075 -0.893 1.00 58.10 498 GLU A C 1
ATOM 4072 O O . GLU A 1 506 ? 6.646 -4.898 -2.047 1.00 60.87 498 GLU A O 1
ATOM 4078 N N . GLU A 1 507 ? 6.197 -5.232 0.135 1.00 55.66 499 GLU A N 1
ATOM 4079 C CA . GLU A 1 507 ? 4.748 -5.206 -0.018 1.00 57.73 499 GLU A CA 1
ATOM 4080 C C . GLU A 1 507 ? 4.160 -3.802 -0.029 1.00 61.04 499 GLU A C 1
ATOM 4081 O O . GLU A 1 507 ? 3.077 -3.597 -0.583 1.00 61.26 499 GLU A O 1
ATOM 4087 N N . VAL A 1 508 ? 4.843 -2.846 0.601 1.00 61.35 500 VAL A N 1
ATOM 4088 C CA . VAL A 1 508 ? 4.390 -1.448 0.548 1.00 63.26 500 VAL A CA 1
ATOM 4089 C C . VAL A 1 508 ? 4.850 -0.787 -0.762 1.00 64.10 500 VAL A C 1
ATOM 4090 O O . VAL A 1 508 ? 4.068 -0.102 -1.429 1.00 59.79 500 VAL A O 1
ATOM 4094 N N . LEU A 1 509 ? 6.116 -1.013 -1.122 1.00 68.92 501 LEU A N 1
ATOM 4095 C CA . LEU A 1 509 ? 6.591 -0.837 -2.494 1.00 74.11 501 LEU A CA 1
ATOM 4096 C C . LEU A 1 509 ? 5.786 -1.833 -3.343 1.00 78.80 501 LEU A C 1
ATOM 4097 O O . LEU A 1 509 ? 5.344 -2.869 -2.834 1.00 80.29 501 LEU A O 1
ATOM 4102 N N . HIS A 1 510 ? 5.570 -1.510 -4.616 1.00 83.40 502 HIS A N 1
ATOM 4103 C CA . HIS A 1 510 ? 4.594 -2.233 -5.448 1.00 86.78 502 HIS A CA 1
ATOM 4104 C C . HIS A 1 510 ? 3.212 -2.044 -4.856 1.00 87.38 502 HIS A C 1
ATOM 4105 O O . HIS A 1 510 ? 2.875 -0.933 -4.441 1.00 86.09 502 HIS A O 1
ATOM 4112 N N . ASP A 1 511 ? 2.405 -3.101 -4.791 1.00 88.79 503 ASP A N 1
ATOM 4113 C CA . ASP A 1 511 ? 1.032 -2.984 -4.282 1.00 91.37 503 ASP A CA 1
ATOM 4114 C C . ASP A 1 511 ? 0.973 -2.670 -2.790 1.00 86.99 503 ASP A C 1
ATOM 4115 O O . ASP A 1 511 ? 0.749 -1.524 -2.401 1.00 85.89 503 ASP A O 1
ATOM 4120 N N . MET B 1 9 ? -37.464 6.501 50.573 1.00 45.53 1 MET B N 1
ATOM 4121 C CA . MET B 1 9 ? -36.294 6.832 49.713 1.00 48.43 1 MET B CA 1
ATOM 4122 C C . MET B 1 9 ? -34.946 6.526 50.371 1.00 44.57 1 MET B C 1
ATOM 4123 O O . MET B 1 9 ? -34.746 6.817 51.547 1.00 43.18 1 MET B O 1
ATOM 4128 N N . THR B 1 10 ? -34.026 5.971 49.578 1.00 42.91 2 THR B N 1
ATOM 4129 C CA . THR B 1 10 ? -32.623 5.796 49.970 1.00 39.47 2 THR B CA 1
ATOM 4130 C C . THR B 1 10 ? -31.655 6.322 48.889 1.00 35.10 2 THR B C 1
ATOM 4131 O O . THR B 1 10 ? -31.897 6.194 47.690 1.00 33.13 2 THR B O 1
ATOM 4135 N N . ILE B 1 11 ? -30.574 6.947 49.327 1.00 33.00 3 ILE B N 1
ATOM 4136 C CA . ILE B 1 11 ? -29.506 7.312 48.414 1.00 31.53 3 ILE B CA 1
ATOM 4137 C C . ILE B 1 11 ? -28.365 6.299 48.537 1.00 29.71 3 ILE B C 1
ATOM 4138 O O . ILE B 1 11 ? -27.783 6.125 49.610 1.00 29.49 3 ILE B O 1
ATOM 4143 N N . TYR B 1 12 ? -28.066 5.635 47.426 1.00 29.13 4 TYR B N 1
ATOM 4144 C CA . TYR B 1 12 ? -26.982 4.658 47.359 1.00 29.05 4 TYR B CA 1
ATOM 4145 C C . TYR B 1 12 ? -25.758 5.277 46.701 1.00 28.19 4 TYR B C 1
ATOM 4146 O O . TYR B 1 12 ? -25.837 5.827 45.605 1.00 29.66 4 TYR B O 1
ATOM 4155 N N . ASN B 1 13 ? -24.628 5.191 47.385 1.00 27.07 5 ASN B N 1
ATOM 4156 C CA . ASN B 1 13 ? -23.388 5.794 46.916 1.00 26.02 5 ASN B CA 1
ATOM 4157 C C . ASN B 1 13 ? -22.396 4.676 46.652 1.00 26.28 5 ASN B C 1
ATOM 4158 O O . ASN B 1 13 ? -22.212 3.807 47.507 1.00 27.08 5 ASN B O 1
ATOM 4163 N N . ILE B 1 14 ? -21.770 4.688 45.478 1.00 24.74 6 ILE B N 1
ATOM 4164 C CA . ILE B 1 14 ? -20.929 3.573 45.067 1.00 23.86 6 ILE B CA 1
ATOM 4165 C C . ILE B 1 14 ? -19.507 4.041 44.794 1.00 22.36 6 ILE B C 1
ATOM 4166 O O . ILE B 1 14 ? -19.280 4.948 44.000 1.00 20.73 6 ILE B O 1
ATOM 4171 N N . ASN B 1 15 ? -18.554 3.397 45.466 1.00 21.65 7 ASN B N 1
ATOM 4172 C CA . ASN B 1 15 ? -17.131 3.668 45.307 1.00 21.18 7 ASN B CA 1
ATOM 4173 C C . ASN B 1 15 ? -16.411 2.299 45.269 1.00 21.66 7 ASN B C 1
ATOM 4174 O O . ASN B 1 15 ? -16.994 1.290 45.657 1.00 21.58 7 ASN B O 1
ATOM 4179 N N . LEU B 1 16 ? -15.169 2.264 44.806 1.00 21.17 8 LEU B N 1
ATOM 4180 C CA . LEU B 1 16 ? -14.402 1.010 44.796 1.00 22.46 8 LEU B CA 1
ATOM 4181 C C . LEU B 1 16 ? -13.880 0.643 46.190 1.00 21.32 8 LEU B C 1
ATOM 4182 O O . LEU B 1 16 ? -14.267 -0.375 46.745 1.00 21.46 8 LEU B O 1
ATOM 4187 N N . GLY B 1 17 ? -13.036 1.489 46.765 1.00 20.93 9 GLY B N 1
ATOM 4188 C CA . GLY B 1 17 ? -12.449 1.188 48.075 1.00 20.82 9 GLY B CA 1
ATOM 4189 C C . GLY B 1 17 ? -12.271 2.398 48.970 1.00 21.35 9 GLY B C 1
ATOM 4190 O O . GLY B 1 17 ? -12.784 3.494 48.691 1.00 20.31 9 GLY B O 1
ATOM 4191 N N . ILE B 1 18 ? -11.494 2.174 50.024 1.00 20.98 10 ILE B N 1
ATOM 4192 C CA . ILE B 1 18 ? -11.222 3.110 51.087 1.00 21.10 10 ILE B CA 1
ATOM 4193 C C . ILE B 1 18 ? -9.969 2.543 51.777 1.00 22.20 10 ILE B C 1
ATOM 4194 O O . ILE B 1 18 ? -9.774 1.323 51.797 1.00 22.72 10 ILE B O 1
ATOM 4199 N N . GLY B 1 19 ? -9.107 3.414 52.294 1.00 21.81 11 GLY B N 1
ATOM 4200 C CA . GLY B 1 19 ? -7.942 2.983 53.086 1.00 21.85 11 GLY B CA 1
ATOM 4201 C C . GLY B 1 19 ? -7.772 3.864 54.314 1.00 23.53 11 GLY B C 1
ATOM 4202 O O . GLY B 1 19 ? -8.644 4.698 54.613 1.00 21.80 11 GLY B O 1
ATOM 4203 N N . TRP B 1 20 ? -6.647 3.695 55.019 1.00 23.63 12 TRP B N 1
ATOM 4204 C CA . TRP B 1 20 ? -6.306 4.547 56.164 1.00 25.01 12 TRP B CA 1
ATOM 4205 C C . TRP B 1 20 ? -6.014 5.977 55.758 1.00 25.41 12 TRP B C 1
ATOM 4206 O O . TRP B 1 20 ? -6.296 6.918 56.504 1.00 25.55 12 TRP B O 1
ATOM 4217 N N . ALA B 1 21 ? -5.443 6.141 54.568 1.00 23.36 13 ALA B N 1
ATOM 4218 C CA . ALA B 1 21 ? -5.025 7.448 54.095 1.00 22.82 13 ALA B CA 1
ATOM 4219 C C . ALA B 1 21 ? -5.575 7.629 52.695 1.00 22.78 13 ALA B C 1
ATOM 4220 O O . ALA B 1 21 ? -4.838 7.622 51.719 1.00 21.96 13 ALA B O 1
ATOM 4222 N N . SER B 1 22 ? -6.889 7.770 52.620 1.00 22.53 14 SER B N 1
ATOM 4223 C CA . SER B 1 22 ? -7.607 7.774 51.343 1.00 23.19 14 SER B CA 1
ATOM 4224 C C . SER B 1 22 ? -7.525 9.138 50.673 1.00 22.42 14 SER B C 1
ATOM 4225 O O . SER B 1 22 ? -7.059 10.118 51.275 1.00 22.15 14 SER B O 1
ATOM 4228 N N . SER B 1 23 ? -8.006 9.183 49.436 1.00 22.72 15 SER B N 1
ATOM 4229 C CA . SER B 1 23 ? -8.014 10.404 48.631 1.00 22.68 15 SER B CA 1
ATOM 4230 C C . SER B 1 23 ? -9.245 11.243 48.905 1.00 21.02 15 SER B C 1
ATOM 4231 O O . SER B 1 23 ? -10.163 10.806 49.574 1.00 19.97 15 SER B O 1
ATOM 4234 N N . GLY B 1 24 ? -9.281 12.445 48.331 1.00 22.26 16 GLY B N 1
ATOM 4235 C CA . GLY B 1 24 ? -10.462 13.295 48.421 1.00 20.92 16 GLY B CA 1
ATOM 4236 C C . GLY B 1 24 ? -11.745 12.677 47.910 1.00 21.62 16 GLY B C 1
ATOM 4237 O O . GLY B 1 24 ? -12.834 13.108 48.302 1.00 21.88 16 GLY B O 1
ATOM 4238 N N . VAL B 1 25 ? -11.650 11.679 47.028 1.00 20.09 17 VAL B N 1
ATOM 4239 C CA . VAL B 1 25 ? -12.870 11.007 46.572 1.00 20.31 17 VAL B CA 1
ATOM 4240 C C . VAL B 1 25 ? -13.600 10.370 47.769 1.00 20.39 17 VAL B C 1
ATOM 4241 O O . VAL B 1 25 ? -14.833 10.514 47.931 1.00 19.58 17 VAL B O 1
ATOM 4245 N N . GLU B 1 26 ? -12.833 9.695 48.628 1.00 20.30 18 GLU B N 1
ATOM 4246 C CA . GLU B 1 26 ? -13.412 9.024 49.796 1.00 20.86 18 GLU B CA 1
ATOM 4247 C C . GLU B 1 26 ? -13.880 10.041 50.840 1.00 21.12 18 GLU B C 1
ATOM 4248 O O . GLU B 1 26 ? -14.948 9.883 51.446 1.00 21.99 18 GLU B O 1
ATOM 4254 N N . TYR B 1 27 ? -13.080 11.080 51.038 1.00 21.36 19 TYR B N 1
ATOM 4255 C CA . TYR B 1 27 ? -13.435 12.165 51.957 1.00 22.54 19 TYR B CA 1
ATOM 4256 C C . TYR B 1 27 ? -14.689 12.903 51.490 1.00 22.79 19 TYR B C 1
ATOM 4257 O O . TYR B 1 27 ? -15.544 13.257 52.310 1.00 23.74 19 TYR B O 1
ATOM 4266 N N . ALA B 1 28 ? -14.824 13.064 50.174 1.00 22.07 20 ALA B N 1
ATOM 4267 C CA . ALA B 1 28 ? -16.002 13.702 49.579 1.00 22.22 20 ALA B CA 1
ATOM 4268 C C . ALA B 1 28 ? -17.242 12.893 49.922 1.00 22.18 20 ALA B C 1
ATOM 4269 O O . ALA B 1 28 ? -18.312 13.433 50.254 1.00 20.81 20 ALA B O 1
ATOM 4271 N N . GLN B 1 29 ? -17.087 11.573 49.873 1.00 21.86 21 GLN B N 1
ATOM 4272 C CA . GLN B 1 29 ? -18.149 10.683 50.266 1.00 21.15 21 GLN B CA 1
ATOM 4273 C C . GLN B 1 29 ? -18.525 10.868 51.745 1.00 20.65 21 GLN B C 1
ATOM 4274 O O . GLN B 1 29 ? -19.692 10.809 52.088 1.00 20.88 21 GLN B O 1
ATOM 4280 N N . ALA B 1 30 ? -17.525 11.052 52.605 1.00 20.95 22 ALA B N 1
ATOM 4281 C CA . ALA B 1 30 ? -17.749 11.228 54.042 1.00 22.33 22 ALA B CA 1
ATOM 4282 C C . ALA B 1 30 ? -18.427 12.578 54.306 1.00 23.17 22 ALA B C 1
ATOM 4283 O O . ALA B 1 30 ? -19.334 12.673 55.146 1.00 24.05 22 ALA B O 1
ATOM 4285 N N . TYR B 1 31 ? -18.002 13.608 53.573 1.00 23.87 23 TYR B N 1
ATOM 4286 C CA . TYR B 1 31 ? -18.691 14.915 53.596 1.00 25.27 23 TYR B CA 1
ATOM 4287 C C . TYR B 1 31 ? -20.149 14.743 53.184 1.00 25.51 23 TYR B C 1
ATOM 4288 O O . TYR B 1 31 ? -21.056 15.258 53.844 1.00 24.03 23 TYR B O 1
ATOM 4297 N N . ARG B 1 32 ? -20.374 14.000 52.103 1.00 25.09 24 ARG B N 1
ATOM 4298 C CA . ARG B 1 32 ? -21.730 13.757 51.636 1.00 25.62 24 ARG B CA 1
ATOM 4299 C C . ARG B 1 32 ? -22.584 13.000 52.668 1.00 27.17 24 ARG B C 1
ATOM 4300 O O . ARG B 1 32 ? -23.783 13.254 52.777 1.00 28.20 24 ARG B O 1
ATOM 4308 N N . ALA B 1 33 ? -21.966 12.082 53.417 1.00 27.69 25 ALA B N 1
ATOM 4309 C CA . ALA B 1 33 ? -22.664 11.340 54.470 1.00 28.09 25 ALA B CA 1
ATOM 4310 C C . ALA B 1 33 ? -23.151 12.293 55.583 1.00 28.11 25 ALA B C 1
ATOM 4311 O O . ALA B 1 33 ? -24.260 12.133 56.110 1.00 27.84 25 ALA B O 1
ATOM 4313 N N . GLY B 1 34 ? -22.307 13.270 55.921 1.00 28.32 26 GLY B N 1
ATOM 4314 C CA . GLY B 1 34 ? -22.618 14.292 56.912 1.00 32.83 26 GLY B CA 1
ATOM 4315 C C . GLY B 1 34 ? -23.840 15.098 56.508 1.00 34.45 26 GLY B C 1
ATOM 4316 O O . GLY B 1 34 ? -24.740 15.323 57.317 1.00 34.07 26 GLY B O 1
ATOM 4317 N N . VAL B 1 35 ? -23.856 15.526 55.246 1.00 35.72 27 VAL B N 1
ATOM 4318 C CA . VAL B 1 35 ? -24.995 16.223 54.645 1.00 35.35 27 VAL B CA 1
ATOM 4319 C C . VAL B 1 35 ? -26.279 15.399 54.746 1.00 37.05 27 VAL B C 1
ATOM 4320 O O . VAL B 1 35 ? -27.325 15.924 55.150 1.00 36.82 27 VAL B O 1
ATOM 4324 N N . PHE B 1 36 ? -26.208 14.121 54.368 1.00 35.75 28 PHE B N 1
ATOM 4325 C CA . PHE B 1 36 ? -27.404 13.280 54.342 1.00 35.80 28 PHE B CA 1
ATOM 4326 C C . PHE B 1 36 ? -27.976 13.045 55.729 1.00 37.29 28 PHE B C 1
ATOM 4327 O O . PHE B 1 36 ? -29.193 12.937 55.888 1.00 36.91 28 PHE B O 1
ATOM 4335 N N . ARG B 1 37 ? -27.091 12.963 56.718 1.00 37.75 29 ARG B N 1
ATOM 4336 C CA . ARG B 1 37 ? -27.503 12.833 58.107 1.00 41.87 29 ARG B CA 1
ATOM 4337 C C . ARG B 1 37 ? -28.257 14.080 58.548 1.00 43.33 29 ARG B C 1
ATOM 4338 O O . ARG B 1 37 ? -29.345 13.989 59.126 1.00 45.41 29 ARG B O 1
ATOM 4346 N N . LYS B 1 38 ? -27.689 15.242 58.247 1.00 43.44 30 LYS B N 1
ATOM 4347 C CA . LYS B 1 38 ? -28.307 16.502 58.636 1.00 44.71 30 LYS B CA 1
ATOM 4348 C C . LYS B 1 38 ? -29.664 16.710 57.975 1.00 45.22 30 LYS B C 1
ATOM 4349 O O . LYS B 1 38 ? -30.591 17.191 58.623 1.00 45.71 30 LYS B O 1
ATOM 4355 N N . LEU B 1 39 ? -29.790 16.306 56.708 1.00 44.72 31 LEU B N 1
ATOM 4356 C CA . LEU B 1 39 ? -31.071 16.365 55.996 1.00 43.63 31 LEU B CA 1
ATOM 4357 C C . LEU B 1 39 ? -31.986 15.199 56.360 1.00 44.77 31 LEU B C 1
ATOM 4358 O O . LEU B 1 39 ? -33.072 15.059 55.793 1.00 47.20 31 LEU B O 1
ATOM 4363 N N . ASN B 1 40 ? -31.536 14.363 57.294 1.00 45.58 32 ASN B N 1
ATOM 4364 C CA . ASN B 1 40 ? -32.255 13.151 57.703 1.00 48.38 32 ASN B CA 1
ATOM 4365 C C . ASN B 1 40 ? -32.696 12.261 56.532 1.00 47.00 32 ASN B C 1
ATOM 4366 O O . ASN B 1 40 ? -33.800 11.709 56.528 1.00 46.28 32 ASN B O 1
ATOM 4371 N N . LEU B 1 41 ? -31.816 12.133 55.540 1.00 44.62 33 LEU B N 1
ATOM 4372 C CA . LEU B 1 41 ? -32.048 11.247 54.404 1.00 44.70 33 LEU B CA 1
ATOM 4373 C C . LEU B 1 41 ? -31.297 9.937 54.606 1.00 42.85 33 LEU B C 1
ATOM 4374 O O . LEU B 1 41 ? -30.132 9.932 55.012 1.00 44.07 33 LEU B O 1
ATOM 4379 N N . SER B 1 42 ? -31.974 8.833 54.324 1.00 40.76 34 SER B N 1
ATOM 4380 C CA . SER B 1 42 ? -31.375 7.513 54.416 1.00 38.71 34 SER B CA 1
ATOM 4381 C C . SER B 1 42 ? -30.350 7.323 53.290 1.00 36.62 34 SER B C 1
ATOM 4382 O O . SER B 1 42 ? -30.652 7.558 52.111 1.00 34.05 34 SER B O 1
ATOM 4385 N N . SER B 1 43 ? -29.128 6.934 53.657 1.00 34.03 35 SER B N 1
ATOM 4386 C CA . SER B 1 43 ? -28.074 6.693 52.665 1.00 32.19 35 SER B CA 1
ATOM 4387 C C . SER B 1 43 ? -27.234 5.445 52.947 1.00 32.82 35 SER B C 1
ATOM 4388 O O . SER B 1 43 ? -27.089 5.018 54.096 1.00 32.09 35 SER B O 1
ATOM 4391 N N . LYS B 1 44 ? -26.701 4.861 51.876 1.00 29.97 36 LYS B N 1
ATOM 4392 C CA . LYS B 1 44 ? -25.788 3.742 51.984 1.00 29.16 36 LYS B CA 1
ATOM 4393 C C . LYS B 1 44 ? -24.536 4.068 51.199 1.00 27.76 36 LYS B C 1
ATOM 4394 O O . LYS B 1 44 ? -24.604 4.663 50.120 1.00 27.99 36 LYS B O 1
ATOM 4400 N N . PHE B 1 45 ? -23.391 3.713 51.765 1.00 25.19 37 PHE B N 1
ATOM 4401 C CA . PHE B 1 45 ? -22.131 3.846 51.065 1.00 24.63 37 PHE B CA 1
ATOM 4402 C C . PHE B 1 45 ? -21.525 2.475 50.796 1.00 24.18 37 PHE B C 1
ATOM 4403 O O . PHE B 1 45 ? -21.094 1.774 51.716 1.00 23.72 37 PHE B O 1
ATOM 4411 N N . ILE B 1 46 ? -21.545 2.116 49.514 1.00 22.83 38 ILE B N 1
ATOM 4412 C CA . ILE B 1 46 ? -21.178 0.803 49.001 1.00 21.52 38 ILE B CA 1
ATOM 4413 C C . ILE B 1 46 ? -19.733 0.810 48.505 1.00 21.26 38 ILE B C 1
ATOM 4414 O O . ILE B 1 46 ? -19.323 1.710 47.756 1.00 21.38 38 ILE B O 1
ATOM 4419 N N . PHE B 1 47 ? -18.975 -0.198 48.925 1.00 19.73 39 PHE B N 1
ATOM 4420 C CA . PHE B 1 47 ? -17.606 -0.403 48.467 1.00 19.46 39 PHE B CA 1
ATOM 4421 C C . PHE B 1 47 ? -17.518 -1.777 47.807 1.00 19.44 39 PHE B C 1
ATOM 4422 O O . PHE B 1 47 ? -18.033 -2.771 48.328 1.00 19.22 39 PHE B O 1
ATOM 4430 N N . THR B 1 48 ? -16.878 -1.834 46.651 1.00 19.01 40 THR B N 1
ATOM 4431 C CA . THR B 1 48 ? -16.904 -3.072 45.870 1.00 18.68 40 THR B CA 1
ATOM 4432 C C . THR B 1 48 ? -15.549 -3.805 45.832 1.00 18.49 40 THR B C 1
ATOM 4433 O O . THR B 1 48 ? -15.499 -4.981 45.475 1.00 18.78 40 THR B O 1
ATOM 4437 N N . ASP B 1 49 ? -14.457 -3.111 46.150 1.00 18.89 41 ASP B N 1
ATOM 4438 C CA . ASP B 1 49 ? -13.151 -3.781 46.214 1.00 19.61 41 ASP B CA 1
ATOM 4439 C C . ASP B 1 49 ? -13.087 -4.846 47.310 1.00 19.61 41 ASP B C 1
ATOM 4440 O O . ASP B 1 49 ? -13.759 -4.741 48.358 1.00 17.89 41 ASP B O 1
ATOM 4445 N N . MET B 1 50 ? -12.250 -5.854 47.065 1.00 20.47 42 MET B N 1
ATOM 4446 C CA . MET B 1 50 ? -11.845 -6.792 48.105 1.00 20.45 42 MET B CA 1
ATOM 4447 C C . MET B 1 50 ? -10.888 -6.086 49.048 1.00 20.82 42 MET B C 1
ATOM 4448 O O . MET B 1 50 ? -9.761 -5.753 48.670 1.00 23.25 42 MET B O 1
ATOM 4453 N N . ILE B 1 51 ? -11.332 -5.875 50.277 1.00 21.14 43 ILE B N 1
ATOM 4454 C CA . ILE B 1 51 ? -10.534 -5.200 51.300 1.00 21.90 43 ILE B CA 1
ATOM 4455 C C . ILE B 1 51 ? -10.383 -6.205 52.432 1.00 20.72 43 ILE B C 1
ATOM 4456 O O . ILE B 1 51 ? -11.355 -6.505 53.106 1.00 19.87 43 ILE B O 1
ATOM 4461 N N . LEU B 1 52 ? -9.162 -6.691 52.644 1.00 19.92 44 LEU B N 1
ATOM 4462 C CA . LEU B 1 52 ? -8.909 -7.701 53.679 1.00 20.31 44 LEU B CA 1
ATOM 4463 C C . LEU B 1 52 ? -7.719 -7.368 54.581 1.00 20.20 44 LEU B C 1
ATOM 4464 O O . LEU B 1 52 ? -7.665 -7.840 55.708 1.00 21.06 44 LEU B O 1
ATOM 4469 N N . ALA B 1 53 ? -6.789 -6.539 54.109 1.00 19.24 45 ALA B N 1
ATOM 4470 C CA . ALA B 1 53 ? -5.656 -6.137 54.951 1.00 20.88 45 ALA B CA 1
ATOM 4471 C C . ALA B 1 53 ? -6.133 -5.362 56.178 1.00 20.14 45 ALA B C 1
ATOM 4472 O O . ALA B 1 53 ? -5.422 -5.268 57.168 1.00 21.00 45 ALA B O 1
ATOM 4474 N N . ASP B 1 54 ? -7.346 -4.825 56.102 1.00 20.73 46 ASP B N 1
ATOM 4475 C CA . ASP B 1 54 ? -8.015 -4.215 57.240 1.00 20.95 46 ASP B CA 1
ATOM 4476 C C . ASP B 1 54 ? -9.462 -4.648 57.263 1.00 20.90 46 ASP B C 1
ATOM 4477 O O . ASP B 1 54 ? -10.021 -5.038 56.232 1.00 21.59 46 ASP B O 1
ATOM 4482 N N . ASN B 1 55 ? -10.052 -4.595 58.450 1.00 19.24 47 ASN B N 1
ATOM 4483 C CA . ASN B 1 55 ? -11.480 -4.725 58.629 1.00 19.08 47 ASN B CA 1
ATOM 4484 C C . ASN B 1 55 ? -12.046 -3.442 58.061 1.00 19.79 47 ASN B C 1
ATOM 4485 O O . ASN B 1 55 ? -11.668 -2.367 58.509 1.00 19.74 47 ASN B O 1
ATOM 4490 N N . ILE B 1 56 ? -12.914 -3.533 57.058 1.00 18.96 48 ILE B N 1
ATOM 4491 C CA . ILE B 1 56 ? -13.392 -2.317 56.392 1.00 20.20 48 ILE B CA 1
ATOM 4492 C C . ILE B 1 56 ? -14.046 -1.312 57.384 1.00 21.21 48 ILE B C 1
ATOM 4493 O O . ILE B 1 56 ? -13.901 -0.095 57.225 1.00 20.21 48 ILE B O 1
ATOM 4498 N N . GLN B 1 57 ? -14.731 -1.835 58.411 1.00 21.17 49 GLN B N 1
ATOM 4499 C CA . GLN B 1 57 ? -15.352 -1.004 59.439 1.00 21.64 49 GLN B CA 1
ATOM 4500 C C . GLN B 1 57 ? -14.371 -0.047 60.075 1.00 21.76 49 GLN B C 1
ATOM 4501 O O . GLN B 1 57 ? -14.733 1.083 60.363 1.00 21.35 49 GLN B O 1
ATOM 4507 N N . HIS B 1 58 ? -13.137 -0.491 60.308 1.00 22.22 50 HIS B N 1
ATOM 4508 C CA . HIS B 1 58 ? -12.134 0.390 60.911 1.00 22.00 50 HIS B CA 1
ATOM 4509 C C . HIS B 1 58 ? -11.862 1.577 60.037 1.00 22.28 50 HIS B C 1
ATOM 4510 O O . HIS B 1 58 ? -11.643 2.691 60.525 1.00 20.38 50 HIS B O 1
ATOM 4517 N N . LEU B 1 59 ? -11.872 1.336 58.727 1.00 22.14 51 LEU B N 1
ATOM 4518 C CA . LEU B 1 59 ? -11.572 2.358 57.733 1.00 21.55 51 LEU B CA 1
ATOM 4519 C C . LEU B 1 59 ? -12.757 3.313 57.575 1.00 22.78 51 LEU B C 1
ATOM 4520 O O . LEU B 1 59 ? -12.571 4.522 57.462 1.00 23.48 51 LEU B O 1
ATOM 4525 N N . THR B 1 60 ? -13.970 2.771 57.555 1.00 22.38 52 THR B N 1
ATOM 4526 C CA . THR B 1 60 ? -15.151 3.620 57.424 1.00 23.22 52 THR B CA 1
ATOM 4527 C C . THR B 1 60 ? -15.410 4.440 58.693 1.00 25.08 52 THR B C 1
ATOM 4528 O O . THR B 1 60 ? -15.813 5.609 58.614 1.00 25.15 52 THR B O 1
ATOM 4532 N N . ALA B 1 61 ? -15.141 3.837 59.855 1.00 24.77 53 ALA B N 1
ATOM 4533 C CA . ALA B 1 61 ? -15.313 4.521 61.128 1.00 25.08 53 ALA B CA 1
ATOM 4534 C C . ALA B 1 61 ? -14.297 5.637 61.247 1.00 25.33 53 ALA B C 1
ATOM 4535 O O . ALA B 1 61 ? -14.617 6.706 61.742 1.00 25.76 53 ALA B O 1
ATOM 4537 N N . ASN B 1 62 ? -13.087 5.401 60.747 1.00 24.50 54 ASN B N 1
ATOM 4538 C CA . ASN B 1 62 ? -12.023 6.379 60.806 1.00 26.10 54 ASN B CA 1
ATOM 4539 C C . ASN B 1 62 ? -12.367 7.654 60.048 1.00 26.89 54 ASN B C 1
ATOM 4540 O O . ASN B 1 62 ? -12.112 8.756 60.532 1.00 24.88 54 ASN B O 1
ATOM 4545 N N . ILE B 1 63 ? -12.950 7.493 58.862 1.00 27.04 55 ILE B N 1
ATOM 4546 C CA . ILE B 1 63 ? -13.253 8.630 58.002 1.00 28.14 55 ILE B CA 1
ATOM 4547 C C . ILE B 1 63 ? -14.592 9.239 58.416 1.00 28.30 55 ILE B C 1
ATOM 4548 O O . ILE B 1 63 ? -14.918 10.356 58.039 1.00 29.35 55 ILE B O 1
ATOM 4553 N N . GLY B 1 64 ? -15.377 8.483 59.180 1.00 29.56 56 GLY B N 1
ATOM 4554 C CA . GLY B 1 64 ? -16.560 9.039 59.815 1.00 27.56 56 GLY B CA 1
ATOM 4555 C C . GLY B 1 64 ? -17.923 8.546 59.395 1.00 28.44 56 GLY B C 1
ATOM 4556 O O . GLY B 1 64 ? -18.907 9.149 59.792 1.00 28.56 56 GLY B O 1
ATOM 4557 N N . PHE B 1 65 ? -18.014 7.463 58.616 1.00 25.67 57 PHE B N 1
ATOM 4558 C CA . PHE B 1 65 ? -19.325 6.896 58.289 1.00 24.89 57 PHE B CA 1
ATOM 4559 C C . PHE B 1 65 ? -19.898 6.214 59.529 1.00 25.42 57 PHE B C 1
ATOM 4560 O O . PHE B 1 65 ? -19.142 5.705 60.362 1.00 23.51 57 PHE B O 1
ATOM 4568 N N . ASP B 1 66 ? -21.224 6.206 59.657 1.00 25.15 58 ASP B N 1
ATOM 4569 C CA . ASP B 1 66 ? -21.872 5.337 60.639 1.00 27.73 58 ASP B CA 1
ATOM 4570 C C . ASP B 1 66 ? -21.839 3.891 60.154 1.00 27.84 58 ASP B C 1
ATOM 4571 O O . ASP B 1 66 ? -22.037 3.639 58.964 1.00 26.51 58 ASP B O 1
ATOM 4576 N N . ASP B 1 67 ? -21.648 2.950 61.080 1.00 27.88 59 ASP B N 1
ATOM 4577 C CA . ASP B 1 67 ? -21.677 1.531 60.738 1.00 29.51 59 ASP B CA 1
ATOM 4578 C C . ASP B 1 67 ? -22.913 1.141 59.934 1.00 31.47 59 ASP B C 1
ATOM 4579 O O . ASP B 1 67 ? -22.799 0.358 58.989 1.00 31.29 59 ASP B O 1
ATOM 4584 N N . ASN B 1 68 ? -24.081 1.689 60.283 1.00 32.45 60 ASN B N 1
ATOM 4585 C CA . ASN B 1 68 ? -25.339 1.270 59.614 1.00 34.42 60 ASN B CA 1
ATOM 4586 C C . ASN B 1 68 ? -25.516 1.815 58.194 1.00 33.97 60 ASN B C 1
ATOM 4587 O O . ASN B 1 68 ? -26.504 1.513 57.519 1.00 35.54 60 ASN B O 1
ATOM 4592 N N . GLN B 1 69 ? -24.530 2.598 57.760 1.00 32.58 61 GLN B N 1
ATOM 4593 C CA . GLN B 1 69 ? -24.519 3.285 56.478 1.00 32.47 61 GLN B CA 1
ATOM 4594 C C . GLN B 1 69 ? -23.624 2.567 55.446 1.00 29.65 61 GLN B C 1
ATOM 4595 O O . GLN B 1 69 ? -23.644 2.886 54.251 1.00 29.41 61 GLN B O 1
ATOM 4601 N N . VAL B 1 70 ? -22.826 1.626 55.928 1.00 26.51 62 VAL B N 1
ATOM 4602 C CA . VAL B 1 70 ? -21.773 0.976 55.137 1.00 25.76 62 VAL B CA 1
ATOM 4603 C C . VAL B 1 70 ? -22.284 -0.332 54.544 1.00 25.66 62 VAL B C 1
ATOM 4604 O O . VAL B 1 70 ? -22.926 -1.132 55.231 1.00 25.71 62 VAL B O 1
ATOM 4608 N N . ILE B 1 71 ? -22.039 -0.520 53.254 1.00 24.90 63 ILE B N 1
ATOM 4609 C CA . ILE B 1 71 ? -22.283 -1.801 52.607 1.00 24.12 63 ILE B CA 1
ATOM 4610 C C . ILE B 1 71 ? -20.988 -2.200 51.914 1.00 23.51 63 ILE B C 1
ATOM 4611 O O . ILE B 1 71 ? -20.421 -1.429 51.132 1.00 23.64 63 ILE B O 1
ATOM 4616 N N . TRP B 1 72 ? -20.488 -3.379 52.252 1.00 22.43 64 TRP B N 1
ATOM 4617 C CA . TRP B 1 72 ? -19.347 -3.955 51.542 1.00 21.44 64 TRP B CA 1
ATOM 4618 C C . TRP B 1 72 ? -19.852 -5.095 50.721 1.00 20.88 64 TRP B C 1
ATOM 4619 O O . TRP B 1 72 ? -20.484 -6.000 51.255 1.00 20.67 64 TRP B O 1
ATOM 4630 N N . LEU B 1 73 ? -19.605 -5.042 49.412 1.00 21.38 65 LEU B N 1
ATOM 4631 C CA . LEU B 1 73 ? -20.114 -6.041 48.452 1.00 20.77 65 LEU B CA 1
ATOM 4632 C C . LEU B 1 73 ? -20.080 -7.493 48.952 1.00 20.58 65 LEU B C 1
ATOM 4633 O O . LEU B 1 73 ? -21.092 -8.195 48.911 1.00 21.08 65 LEU B O 1
ATOM 4638 N N . TYR B 1 74 ? -18.928 -7.907 49.465 1.00 20.78 66 TYR B N 1
ATOM 4639 C CA . TYR B 1 74 ? -18.657 -9.308 49.761 1.00 21.91 66 TYR B CA 1
ATOM 4640 C C . TYR B 1 74 ? -19.336 -9.745 51.041 1.00 23.93 66 TYR B C 1
ATOM 4641 O O . TYR B 1 74 ? -19.723 -10.916 51.203 1.00 23.58 66 TYR B O 1
ATOM 4650 N N . ASN B 1 75 ? -19.514 -8.766 51.927 1.00 24.62 67 ASN B N 1
ATOM 4651 C CA . ASN B 1 75 ? -20.268 -8.931 53.151 1.00 26.55 67 ASN B CA 1
ATOM 4652 C C . ASN B 1 75 ? -21.778 -9.046 52.923 1.00 25.04 67 ASN B C 1
ATOM 4653 O O . ASN B 1 75 ? -22.461 -9.770 53.642 1.00 22.93 67 ASN B O 1
ATOM 4658 N N . HIS B 1 76 ? -22.287 -8.334 51.915 1.00 26.41 68 HIS B N 1
ATOM 4659 C CA . HIS B 1 76 ? -23.732 -8.111 51.749 1.00 25.93 68 HIS B CA 1
ATOM 4660 C C . HIS B 1 76 ? -24.549 -9.377 51.621 1.00 27.09 68 HIS B C 1
ATOM 4661 O O . HIS B 1 76 ? -25.688 -9.427 52.080 1.00 25.14 68 HIS B O 1
ATOM 4668 N N . PHE B 1 77 ? -23.978 -10.425 51.027 1.00 28.11 69 PHE B N 1
ATOM 4669 C CA . PHE B 1 77 ? -24.702 -11.691 50.893 1.00 29.98 69 PHE B CA 1
ATOM 4670 C C . PHE B 1 77 ? -24.611 -12.624 52.096 1.00 28.77 69 PHE B C 1
ATOM 4671 O O . PHE B 1 77 ? -25.094 -13.752 52.056 1.00 29.51 69 PHE B O 1
ATOM 4679 N N . THR B 1 78 ? -24.003 -12.156 53.171 1.00 28.16 70 THR B N 1
ATOM 4680 C CA . THR B 1 78 ? -23.942 -12.956 54.386 1.00 28.73 70 THR B CA 1
ATOM 4681 C C . THR B 1 78 ? -24.769 -12.242 55.442 1.00 28.96 70 THR B C 1
ATOM 4682 O O . THR B 1 78 ? -25.192 -11.107 55.223 1.00 29.74 70 THR B O 1
ATOM 4686 N N . ASP B 1 79 ? -24.976 -12.887 56.586 1.00 29.24 71 ASP B N 1
ATOM 4687 C CA . ASP B 1 79 ? -25.663 -12.233 57.699 1.00 29.58 71 ASP B CA 1
ATOM 4688 C C . ASP B 1 79 ? -24.683 -11.657 58.734 1.00 29.27 71 ASP B C 1
ATOM 4689 O O . ASP B 1 79 ? -25.082 -11.318 59.847 1.00 30.66 71 ASP B O 1
ATOM 4694 N N . ILE B 1 80 ? -23.403 -11.552 58.384 1.00 26.76 72 ILE B N 1
ATOM 4695 C CA . ILE B 1 80 ? -22.444 -10.887 59.281 1.00 27.80 72 ILE B CA 1
ATOM 4696 C C . ILE B 1 80 ? -22.540 -9.369 59.108 1.00 29.39 72 ILE B C 1
ATOM 4697 O O . ILE B 1 80 ? -22.546 -8.862 57.981 1.00 28.60 72 ILE B O 1
ATOM 4702 N N . LYS B 1 81 ? -22.650 -8.657 60.230 1.00 29.96 73 LYS B N 1
ATOM 4703 C CA . LYS B 1 81 ? -22.769 -7.205 60.205 1.00 29.52 73 LYS B CA 1
ATOM 4704 C C . LYS B 1 81 ? -21.409 -6.535 60.107 1.00 28.24 73 LYS B C 1
ATOM 4705 O O . LYS B 1 81 ? -20.412 -7.046 60.642 1.00 25.29 73 LYS B O 1
ATOM 4711 N N . ILE B 1 82 ? -21.383 -5.379 59.433 1.00 26.44 74 ILE B N 1
ATOM 4712 C CA . ILE B 1 82 ? -20.226 -4.493 59.444 1.00 25.81 74 ILE B CA 1
ATOM 4713 C C . ILE B 1 82 ? -19.974 -4.095 60.895 1.00 25.14 74 ILE B C 1
ATOM 4714 O O . ILE B 1 82 ? -20.852 -3.539 61.532 1.00 25.23 74 ILE B O 1
ATOM 4719 N N . ALA B 1 83 ? -18.785 -4.374 61.416 1.00 24.48 75 ALA B N 1
ATOM 4720 C CA . ALA B 1 83 ? -18.524 -4.163 62.844 1.00 24.69 75 ALA B CA 1
ATOM 4721 C C . ALA B 1 83 ? -17.036 -4.144 63.138 1.00 23.94 75 ALA B C 1
ATOM 4722 O O . ALA B 1 83 ? -16.251 -4.693 62.350 1.00 25.84 75 ALA B O 1
ATOM 4724 N N . PRO B 1 84 ? -16.631 -3.507 64.266 1.00 23.52 76 PRO B N 1
ATOM 4725 C CA . PRO B 1 84 ? -15.214 -3.504 64.646 1.00 22.21 76 PRO B CA 1
ATOM 4726 C C . PRO B 1 84 ? -14.672 -4.904 64.950 1.00 22.22 76 PRO B C 1
ATOM 4727 O O . PRO B 1 84 ? -15.432 -5.821 65.239 1.00 21.54 76 PRO B O 1
ATOM 4731 N N . THR B 1 85 ? -13.367 -5.081 64.859 1.00 21.40 77 THR B N 1
ATOM 4732 C CA . THR B 1 85 ? -12.786 -6.343 65.290 1.00 22.57 77 THR B CA 1
ATOM 4733 C C . THR B 1 85 ? -12.849 -6.450 66.833 1.00 23.77 77 THR B C 1
ATOM 4734 O O . THR B 1 85 ? -12.339 -5.578 67.533 1.00 23.83 77 THR B O 1
ATOM 4738 N N . SER B 1 86 ? -13.498 -7.488 67.348 1.00 24.92 78 SER B N 1
ATOM 4739 C CA . SER B 1 86 ? -13.563 -7.718 68.802 1.00 27.61 78 SER B CA 1
ATOM 4740 C C . SER B 1 86 ? -13.046 -9.097 69.208 1.00 28.95 78 SER B C 1
ATOM 4741 O O . SER B 1 86 ? -13.014 -9.438 70.389 1.00 29.43 78 SER B O 1
ATOM 4744 N N . VAL B 1 87 ? -12.624 -9.882 68.222 1.00 29.49 79 VAL B N 1
ATOM 4745 C CA . VAL B 1 87 ? -12.066 -11.214 68.445 1.00 29.09 79 VAL B CA 1
ATOM 4746 C C . VAL B 1 87 ? -10.680 -11.130 69.110 1.00 28.79 79 VAL B C 1
ATOM 4747 O O . VAL B 1 87 ? -9.865 -10.295 68.727 1.00 30.23 79 VAL B O 1
ATOM 4751 N N . THR B 1 88 ? -10.430 -11.977 70.118 1.00 28.76 80 THR B N 1
ATOM 4752 C CA . THR B 1 88 ? -9.140 -12.011 70.852 1.00 29.57 80 THR B CA 1
ATOM 4753 C C . THR B 1 88 ? -8.180 -13.082 70.327 1.00 28.28 80 THR B C 1
ATOM 4754 O O . THR B 1 88 ? -8.580 -13.953 69.555 1.00 26.33 80 THR B O 1
ATOM 4758 N N . VAL B 1 89 ? -6.922 -13.036 70.774 1.00 28.87 81 VAL B N 1
ATOM 4759 C CA . VAL B 1 89 ? -5.978 -14.114 70.484 1.00 30.04 81 VAL B CA 1
ATOM 4760 C C . VAL B 1 89 ? -6.565 -15.478 70.886 1.00 31.36 81 VAL B C 1
ATOM 4761 O O . VAL B 1 89 ? -6.500 -16.446 70.108 1.00 31.09 81 VAL B O 1
ATOM 4765 N N . ASP B 1 90 ? -7.155 -15.548 72.082 1.00 32.93 82 ASP B N 1
ATOM 4766 C CA . ASP B 1 90 ? -7.856 -16.759 72.534 1.00 34.49 82 ASP B CA 1
ATOM 4767 C C . ASP B 1 90 ? -8.942 -17.214 71.565 1.00 32.82 82 ASP B C 1
ATOM 4768 O O . ASP B 1 90 ? -9.045 -18.400 71.252 1.00 31.69 82 ASP B O 1
ATOM 4773 N N . ASP B 1 91 ? -9.768 -16.274 71.109 1.00 32.29 83 ASP B N 1
ATOM 4774 C CA . ASP B 1 91 ? -10.834 -16.600 70.157 1.00 32.70 83 ASP B CA 1
ATOM 4775 C C . ASP B 1 91 ? -10.265 -17.187 68.879 1.00 31.27 83 ASP B C 1
ATOM 4776 O O . ASP B 1 91 ? -10.808 -18.145 68.344 1.00 34.40 83 ASP B O 1
ATOM 4781 N N . VAL B 1 92 ? -9.167 -16.609 68.403 1.00 30.18 84 VAL B N 1
ATOM 4782 C CA . VAL B 1 92 ? -8.529 -17.042 67.164 1.00 29.99 84 VAL B CA 1
ATOM 4783 C C . VAL B 1 92 ? -8.005 -18.463 67.296 1.00 32.44 84 VAL B C 1
ATOM 4784 O O . VAL B 1 92 ? -8.253 -19.301 66.424 1.00 34.10 84 VAL B O 1
ATOM 4788 N N . LEU B 1 93 ? -7.302 -18.726 68.399 1.00 34.51 85 LEU B N 1
ATOM 4789 C CA . LEU B 1 93 ? -6.682 -20.025 68.639 1.00 36.82 85 LEU B CA 1
ATOM 4790 C C . LEU B 1 93 ? -7.707 -21.163 68.661 1.00 38.37 85 LEU B C 1
ATOM 4791 O O . LEU B 1 93 ? -7.345 -22.321 68.465 1.00 40.54 85 LEU B O 1
ATOM 4796 N N . ALA B 1 94 ? -8.981 -20.820 68.875 1.00 37.52 86 ALA B N 1
ATOM 4797 C CA . ALA B 1 94 ? -10.078 -21.788 68.823 1.00 35.72 86 ALA B CA 1
ATOM 4798 C C . ALA B 1 94 ? -10.350 -22.295 67.398 1.00 36.12 86 ALA B C 1
ATOM 4799 O O . ALA B 1 94 ? -10.813 -23.417 67.210 1.00 36.07 86 ALA B O 1
ATOM 4801 N N . TYR B 1 95 ? -10.050 -21.475 66.396 1.00 36.23 87 TYR B N 1
ATOM 4802 C CA . TYR B 1 95 ? -10.152 -21.909 65.002 1.00 36.56 87 TYR B CA 1
ATOM 4803 C C . TYR B 1 95 ? -9.004 -22.836 64.567 1.00 37.38 87 TYR B C 1
ATOM 4804 O O . TYR B 1 95 ? -8.966 -23.274 63.416 1.00 37.86 87 TYR B O 1
ATOM 4813 N N . PHE B 1 96 ? -8.058 -23.110 65.465 1.00 37.29 88 PHE B N 1
ATOM 4814 C CA . PHE B 1 96 ? -6.936 -23.988 65.130 1.00 41.16 88 PHE B CA 1
ATOM 4815 C C . PHE B 1 96 ? -6.846 -25.149 66.121 1.00 43.29 88 PHE B C 1
ATOM 4816 O O . PHE B 1 96 ? -7.247 -25.018 67.282 1.00 43.33 88 PHE B O 1
ATOM 4824 N N . GLY B 1 97 ? -6.365 -26.295 65.643 1.00 46.22 89 GLY B N 1
ATOM 4825 C CA . GLY B 1 97 ? -6.178 -27.478 66.488 1.00 52.84 89 GLY B CA 1
ATOM 4826 C C . GLY B 1 97 ? -5.141 -27.181 67.553 1.00 59.03 89 GLY B C 1
ATOM 4827 O O . GLY B 1 97 ? -3.944 -27.172 67.263 1.00 61.13 89 GLY B O 1
ATOM 4828 N N . GLY B 1 98 ? -5.617 -26.948 68.781 1.00 63.15 90 GLY B N 1
ATOM 4829 C CA . GLY B 1 98 ? -4.834 -26.352 69.877 1.00 63.84 90 GLY B CA 1
ATOM 4830 C C . GLY B 1 98 ? -3.497 -26.973 70.242 1.00 63.33 90 GLY B C 1
ATOM 4831 O O . GLY B 1 98 ? -2.918 -27.733 69.466 1.00 66.70 90 GLY B O 1
ATOM 4832 N N . GLU B 1 99 ? -3.009 -26.632 71.435 1.00 63.25 91 GLU B N 1
ATOM 4833 C CA . GLU B 1 99 ? -1.713 -27.102 71.970 1.00 59.47 91 GLU B CA 1
ATOM 4834 C C . GLU B 1 99 ? -0.592 -26.071 71.823 1.00 50.22 91 GLU B C 1
ATOM 4835 O O . GLU B 1 99 ? 0.516 -26.416 71.391 1.00 48.10 91 GLU B O 1
ATOM 4841 N N . GLU B 1 100 ? -0.881 -24.816 72.188 1.00 45.72 92 GLU B N 1
ATOM 4842 C CA . GLU B 1 100 ? 0.125 -23.752 72.173 1.00 41.83 92 GLU B CA 1
ATOM 4843 C C . GLU B 1 100 ? 1.320 -24.173 73.031 1.00 41.40 92 GLU B C 1
ATOM 4844 O O . GLU B 1 100 ? 1.150 -24.626 74.160 1.00 41.39 92 GLU B O 1
ATOM 4850 N N . SER B 1 101 ? 2.521 -24.047 72.480 1.00 38.35 93 SER B N 1
ATOM 4851 C CA . SER B 1 101 ? 3.732 -24.239 73.264 1.00 37.49 93 SER B CA 1
ATOM 4852 C C . SER B 1 101 ? 4.154 -22.883 73.833 1.00 36.20 93 SER B C 1
ATOM 4853 O O . SER B 1 101 ? 4.209 -22.696 75.050 1.00 36.09 93 SER B O 1
ATOM 4856 N N . HIS B 1 102 ? 4.439 -21.939 72.938 1.00 35.14 94 HIS B N 1
ATOM 4857 C CA . HIS B 1 102 ? 4.798 -20.574 73.321 1.00 36.07 94 HIS B CA 1
ATOM 4858 C C . HIS B 1 102 ? 4.441 -19.576 72.240 1.00 37.62 94 HIS B C 1
ATOM 4859 O O . HIS B 1 102 ? 4.007 -19.951 71.144 1.00 34.14 94 HIS B O 1
ATOM 4866 N N . ARG B 1 103 ? 4.627 -18.292 72.540 1.00 39.00 95 ARG B N 1
ATOM 4867 C CA . ARG B 1 103 ? 4.278 -17.227 71.600 1.00 39.06 95 ARG B CA 1
ATOM 4868 C C . ARG B 1 103 ? 5.360 -16.159 71.550 1.00 41.88 95 ARG B C 1
ATOM 4869 O O . ARG B 1 103 ? 6.029 -15.892 72.555 1.00 44.28 95 ARG B O 1
ATOM 4877 N N . GLU B 1 104 ? 5.545 -15.563 70.377 1.00 40.88 96 GLU B N 1
ATOM 4878 C CA . GLU B 1 104 ? 6.533 -14.501 70.201 1.00 42.36 96 GLU B CA 1
ATOM 4879 C C . GLU B 1 104 ? 5.883 -13.233 69.665 1.00 42.38 96 GLU B C 1
ATOM 4880 O O . GLU B 1 104 ? 5.180 -13.258 68.652 1.00 38.06 96 GLU B O 1
ATOM 4886 N N . LYS B 1 105 ? 6.126 -12.130 70.364 1.00 43.76 97 LYS B N 1
ATOM 4887 C CA . LYS B 1 105 ? 5.552 -10.835 70.023 1.00 43.52 97 LYS B CA 1
ATOM 4888 C C . LYS B 1 105 ? 6.612 -9.930 69.417 1.00 46.82 97 LYS B C 1
ATOM 4889 O O . LYS B 1 105 ? 7.756 -9.888 69.880 1.00 47.30 97 LYS B O 1
ATOM 4895 N N . ASN B 1 106 ? 6.224 -9.223 68.365 1.00 44.89 98 ASN B N 1
ATOM 4896 C CA . ASN B 1 106 ? 7.054 -8.201 67.754 1.00 44.08 98 ASN B CA 1
ATOM 4897 C C . ASN B 1 106 ? 6.100 -7.145 67.213 1.00 41.85 98 ASN B C 1
ATOM 4898 O O . ASN B 1 106 ? 5.664 -7.209 66.058 1.00 42.01 98 ASN B O 1
ATOM 4903 N N . GLY B 1 107 ? 5.736 -6.201 68.078 1.00 40.63 99 GLY B N 1
ATOM 4904 C CA . GLY B 1 107 ? 4.808 -5.123 67.725 1.00 37.21 99 GLY B CA 1
ATOM 4905 C C . GLY B 1 107 ? 3.366 -5.588 67.569 1.00 33.99 99 GLY B C 1
ATOM 4906 O O . GLY B 1 107 ? 2.742 -6.032 68.532 1.00 33.57 99 GLY B O 1
ATOM 4907 N N . LYS B 1 108 ? 2.832 -5.471 66.353 1.00 31.94 100 LYS B N 1
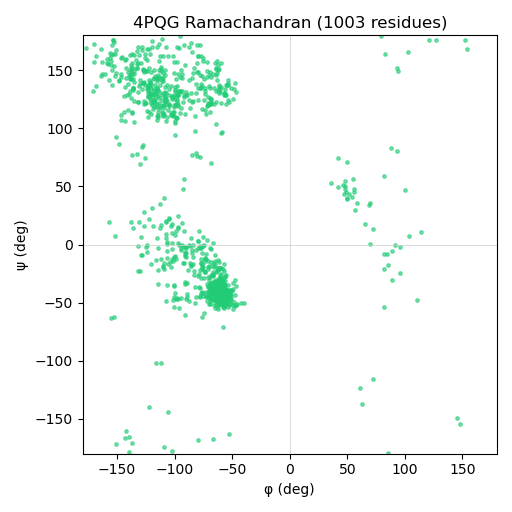ATOM 4908 C CA . LYS B 1 108 ? 1.463 -5.922 66.055 1.00 32.31 100 LYS B CA 1
ATOM 4909 C C . LYS B 1 108 ? 1.397 -7.380 65.587 1.00 31.41 100 LYS B C 1
ATOM 4910 O O . LYS B 1 108 ? 0.313 -7.922 65.332 1.00 32.82 100 LYS B O 1
ATOM 4916 N N . VAL B 1 109 ? 2.564 -8.003 65.460 1.00 31.55 101 VAL B N 1
ATOM 4917 C CA . VAL B 1 109 ? 2.666 -9.358 64.940 1.00 32.14 101 VAL B CA 1
ATOM 4918 C C . VAL B 1 109 ? 2.905 -10.337 66.083 1.00 32.97 101 VAL B C 1
ATOM 4919 O O . VAL B 1 109 ? 3.958 -10.301 66.734 1.00 32.92 101 VAL B O 1
ATOM 4923 N N . LEU B 1 110 ? 1.920 -11.194 66.339 1.00 31.17 102 LEU B N 1
ATOM 4924 C CA . LEU B 1 110 ? 2.052 -12.218 67.362 1.00 31.98 102 LEU B CA 1
ATOM 4925 C C . LEU B 1 110 ? 2.046 -13.608 66.738 1.00 33.90 102 LEU B C 1
ATOM 4926 O O . LEU B 1 110 ? 1.017 -14.068 66.227 1.00 32.38 102 LEU B O 1
ATOM 4931 N N . ARG B 1 111 ? 3.194 -14.273 66.786 1.00 31.74 103 ARG B N 1
ATOM 4932 C CA . ARG B 1 111 ? 3.310 -15.616 66.244 1.00 32.76 103 ARG B CA 1
ATOM 4933 C C . ARG B 1 111 ? 3.180 -16.664 67.350 1.00 31.95 103 ARG B C 1
ATOM 4934 O O . ARG B 1 111 ? 3.900 -16.616 68.357 1.00 32.11 103 ARG B O 1
ATOM 4942 N N . VAL B 1 112 ? 2.251 -17.592 67.155 1.00 28.35 104 VAL B N 1
ATOM 4943 C CA . VAL B 1 112 ? 1.978 -18.659 68.110 1.00 28.03 104 VAL B CA 1
ATOM 4944 C C . VAL B 1 112 ? 2.477 -19.998 67.557 1.00 29.76 104 VAL B C 1
ATOM 4945 O O . VAL B 1 112 ? 2.139 -20.367 66.425 1.00 28.19 104 VAL B O 1
ATOM 4949 N N . PHE B 1 113 ? 3.280 -20.705 68.363 1.00 30.84 105 PHE B N 1
ATOM 4950 C CA . PHE B 1 113 ? 3.821 -22.031 68.027 1.00 31.23 105 PHE B CA 1
ATOM 4951 C C . PHE B 1 113 ? 3.099 -23.112 68.817 1.00 31.59 105 PHE B C 1
ATOM 4952 O O . PHE B 1 113 ? 2.434 -22.812 69.806 1.00 33.32 105 PHE B O 1
ATOM 4960 N N . PHE B 1 114 ? 3.219 -24.361 68.370 1.00 33.48 106 PHE B N 1
ATOM 4961 C CA . PHE B 1 114 ? 2.460 -25.482 68.943 1.00 36.26 106 PHE B CA 1
ATOM 4962 C C . PHE B 1 114 ? 3.353 -26.686 69.218 1.00 36.75 106 PHE B C 1
ATOM 4963 O O . PHE B 1 114 ? 4.359 -26.895 68.535 1.00 35.92 106 PHE B O 1
ATOM 4971 N N . PHE B 1 115 ? 2.973 -27.487 70.204 1.00 39.77 107 PHE B N 1
ATOM 4972 C CA . PHE B 1 115 ? 3.737 -28.700 70.514 1.00 45.67 107 PHE B CA 1
ATOM 4973 C C . PHE B 1 115 ? 3.757 -29.683 69.338 1.00 49.25 107 PHE B C 1
ATOM 4974 O O . PHE B 1 115 ? 4.792 -30.272 69.029 1.00 46.89 107 PHE B O 1
ATOM 4982 N N . ASP B 1 116 ? 2.617 -29.810 68.663 1.00 54.14 108 ASP B N 1
ATOM 4983 C CA . ASP B 1 116 ? 2.479 -30.706 67.516 1.00 60.36 108 ASP B CA 1
ATOM 4984 C C . ASP B 1 116 ? 2.758 -30.022 66.163 1.00 60.10 108 ASP B C 1
ATOM 4985 O O . ASP B 1 116 ? 2.000 -30.179 65.199 1.00 58.39 108 ASP B O 1
ATOM 4990 N N . GLN B 1 117 ? 3.862 -29.282 66.103 1.00 58.37 109 GLN B N 1
ATOM 4991 C CA . GLN B 1 117 ? 4.296 -28.597 64.886 1.00 58.59 109 GLN B CA 1
ATOM 4992 C C . GLN B 1 117 ? 4.709 -29.588 63.772 1.00 57.92 109 GLN B C 1
ATOM 4993 O O . GLN B 1 117 ? 4.415 -30.774 63.882 1.00 63.82 109 GLN B O 1
ATOM 4999 N N . ASP B 1 118 ? 5.361 -29.128 62.699 1.00 53.68 110 ASP B N 1
ATOM 5000 C CA . ASP B 1 118 ? 5.565 -27.710 62.451 1.00 51.15 110 ASP B CA 1
ATOM 5001 C C . ASP B 1 118 ? 4.324 -27.117 61.813 1.00 47.87 110 ASP B C 1
ATOM 5002 O O . ASP B 1 118 ? 3.932 -27.458 60.699 1.00 46.54 110 ASP B O 1
ATOM 5007 N N . LYS B 1 119 ? 3.673 -26.290 62.612 1.00 42.09 111 LYS B N 1
ATOM 5008 C CA . LYS B 1 119 ? 2.647 -25.388 62.168 1.00 37.56 111 LYS B CA 1
ATOM 5009 C C . LYS B 1 119 ? 2.714 -24.208 63.132 1.00 33.69 111 LYS B C 1
ATOM 5010 O O . LYS B 1 119 ? 3.089 -24.376 64.293 1.00 32.13 111 LYS B O 1
ATOM 5016 N N . PHE B 1 120 ? 2.407 -23.018 62.639 1.00 28.70 112 PHE B N 1
ATOM 5017 C CA . PHE B 1 120 ? 2.227 -21.874 63.517 1.00 27.53 112 PHE B CA 1
ATOM 5018 C C . PHE B 1 120 ? 1.175 -20.963 62.942 1.00 26.45 112 PHE B C 1
ATOM 5019 O O . PHE B 1 120 ? 0.845 -21.044 61.748 1.00 23.18 112 PHE B O 1
ATOM 5027 N N . VAL B 1 121 ? 0.639 -20.125 63.820 1.00 24.71 113 VAL B N 1
ATOM 5028 C CA . VAL B 1 121 ? -0.371 -19.139 63.472 1.00 24.72 113 VAL B CA 1
ATOM 5029 C C . VAL B 1 121 ? 0.258 -17.773 63.769 1.00 25.15 113 VAL B C 1
ATOM 5030 O O . VAL B 1 121 ? 0.744 -17.527 64.898 1.00 24.30 113 VAL B O 1
ATOM 5034 N N . THR B 1 122 ? 0.315 -16.912 62.755 1.00 23.64 114 THR B N 1
ATOM 5035 C CA . THR B 1 122 ? 0.689 -15.527 62.979 1.00 23.28 114 THR B CA 1
ATOM 5036 C C . THR B 1 122 ? -0.570 -14.677 63.094 1.00 23.19 114 THR B C 1
ATOM 5037 O O . THR B 1 122 ? -1.391 -14.649 62.173 1.00 22.35 114 THR B O 1
ATOM 5041 N N . CYS B 1 123 ? -0.743 -14.036 64.250 1.00 23.33 115 CYS B N 1
ATOM 5042 C CA . CYS B 1 123 ? -1.859 -13.119 64.478 1.00 24.50 115 CYS B CA 1
ATOM 5043 C C . CYS B 1 123 ? -1.426 -11.673 64.205 1.00 24.64 115 CYS B C 1
ATOM 5044 O O . CYS B 1 123 ? -0.374 -11.223 64.682 1.00 23.67 115 CYS B O 1
ATOM 5047 N N . TYR B 1 124 ? -2.236 -10.964 63.426 1.00 23.88 116 TYR B N 1
ATOM 5048 C CA . TYR B 1 124 ? -1.996 -9.548 63.146 1.00 25.04 116 TYR B CA 1
ATOM 5049 C C . TYR B 1 124 ? -2.950 -8.718 63.990 1.00 24.86 116 TYR B C 1
ATOM 5050 O O . TYR B 1 124 ? -4.175 -8.771 63.793 1.00 23.59 116 TYR B O 1
ATOM 5059 N N . LEU B 1 125 ? -2.381 -8.002 64.965 1.00 23.57 117 LEU B N 1
ATOM 5060 C CA . LEU B 1 125 ? -3.169 -7.340 66.013 1.00 24.92 117 LEU B CA 1
ATOM 5061 C C . LEU B 1 125 ? -3.660 -5.970 65.573 1.00 24.81 117 LEU B C 1
ATOM 5062 O O . LEU B 1 125 ? -2.949 -5.262 64.867 1.00 25.23 117 LEU B O 1
ATOM 5067 N N . VAL B 1 126 ? -4.873 -5.607 65.983 1.00 25.80 118 VAL B N 1
ATOM 5068 C CA . VAL B 1 126 ? -5.418 -4.271 65.707 1.00 27.91 118 VAL B CA 1
ATOM 5069 C C . VAL B 1 126 ? -4.534 -3.222 66.384 1.00 29.18 118 VAL B C 1
ATOM 5070 O O . VAL B 1 126 ? -4.256 -2.165 65.818 1.00 29.83 118 VAL B O 1
ATOM 5074 N N . ASP B 1 127 ? -4.083 -3.552 67.592 1.00 29.84 119 ASP B N 1
ATOM 5075 C CA . ASP B 1 127 ? -3.304 -2.653 68.430 1.00 33.39 119 ASP B CA 1
ATOM 5076 C C . ASP B 1 127 ? -2.277 -3.500 69.167 1.00 33.90 119 ASP B C 1
ATOM 5077 O O . ASP B 1 127 ? -2.627 -4.503 69.801 1.00 34.05 119 ASP B O 1
ATOM 5082 N N . GLU B 1 128 ? -1.014 -3.098 69.078 1.00 35.19 120 GLU B N 1
ATOM 5083 C CA . GLU B 1 128 ? 0.083 -3.802 69.745 1.00 37.34 120 GLU B CA 1
ATOM 5084 C C . GLU B 1 128 ? -0.098 -3.922 71.258 1.00 37.62 120 GLU B C 1
ATOM 5085 O O . GLU B 1 128 ? 0.566 -4.738 71.905 1.00 38.44 120 GLU B O 1
ATOM 5091 N N . ASN B 1 129 ? -0.994 -3.116 71.818 1.00 35.83 121 ASN B N 1
ATOM 5092 C CA . ASN B 1 129 ? -1.208 -3.110 73.257 1.00 38.47 121 ASN B CA 1
ATOM 5093 C C . ASN B 1 129 ? -2.507 -3.762 73.686 1.00 38.36 121 ASN B C 1
ATOM 5094 O O . ASN B 1 129 ? -2.824 -3.785 74.871 1.00 41.71 121 ASN B O 1
ATOM 5099 N N . LYS B 1 130 ? -3.252 -4.286 72.719 1.00 35.78 122 LYS B N 1
ATOM 5100 C CA . LYS B 1 130 ? -4.489 -4.996 72.986 1.00 35.35 122 LYS B CA 1
ATOM 5101 C C . LYS B 1 130 ? -4.359 -6.395 72.414 1.00 34.46 122 LYS B C 1
ATOM 5102 O O . LYS B 1 130 ? -3.426 -6.676 71.659 1.00 32.59 122 LYS B O 1
ATOM 5108 N N . ASP B 1 131 ? -5.294 -7.272 72.758 1.00 35.51 123 ASP B N 1
ATOM 5109 C CA . ASP B 1 131 ? -5.243 -8.628 72.226 1.00 35.75 123 ASP B CA 1
ATOM 5110 C C . ASP B 1 131 ? -6.278 -8.897 71.119 1.00 32.92 123 ASP B C 1
ATOM 5111 O O . ASP B 1 131 ? -6.622 -10.051 70.858 1.00 33.95 123 ASP B O 1
ATOM 5116 N N . LEU B 1 132 ? -6.745 -7.845 70.451 1.00 29.01 124 LEU B N 1
ATOM 5117 C CA . LEU B 1 132 ? -7.695 -8.013 69.339 1.00 27.34 124 LEU B CA 1
ATOM 5118 C C . LEU B 1 132 ? -6.992 -8.430 68.050 1.00 23.98 124 LEU B C 1
ATOM 5119 O O . LEU B 1 132 ? -5.974 -7.849 67.688 1.00 23.23 124 LEU B O 1
ATOM 5124 N N . VAL B 1 133 ? -7.550 -9.425 67.357 1.00 22.72 125 VAL B N 1
ATOM 5125 C CA . VAL B 1 133 ? -6.923 -9.944 66.122 1.00 21.77 125 VAL B CA 1
ATOM 5126 C C . VAL B 1 133 ? -7.765 -9.685 64.858 1.00 21.09 125 VAL B C 1
ATOM 5127 O O . VAL B 1 133 ? -8.884 -10.191 64.720 1.00 19.89 125 VAL B O 1
ATOM 5131 N N . GLN B 1 134 ? -7.192 -8.904 63.945 1.00 21.05 126 GLN B N 1
ATOM 5132 C CA . GLN B 1 134 ? -7.834 -8.529 62.675 1.00 20.79 126 GLN B CA 1
ATOM 5133 C C . GLN B 1 134 ? -7.777 -9.692 61.689 1.00 19.79 126 GLN B C 1
ATOM 5134 O O . GLN B 1 134 ? -8.744 -9.956 60.974 1.00 20.01 126 GLN B O 1
ATOM 5140 N N . HIS B 1 135 ? -6.626 -10.360 61.641 1.00 19.98 127 HIS B N 1
ATOM 5141 C CA . HIS B 1 135 ? -6.445 -11.542 60.787 1.00 19.85 127 HIS B CA 1
ATOM 5142 C C . HIS B 1 135 ? -5.304 -12.403 61.252 1.00 19.91 127 HIS B C 1
ATOM 5143 O O . HIS B 1 135 ? -4.433 -11.953 62.013 1.00 18.56 127 HIS B O 1
ATOM 5150 N N . ALA B 1 136 ? -5.334 -13.664 60.822 1.00 19.99 128 ALA B N 1
ATOM 5151 C CA . ALA B 1 136 ? -4.348 -14.671 61.202 1.00 19.08 128 ALA B CA 1
ATOM 5152 C C . ALA B 1 136 ? -3.932 -15.466 59.964 1.00 20.14 128 ALA B C 1
ATOM 5153 O O . ALA B 1 136 ? -4.761 -15.733 59.080 1.00 19.59 128 ALA B O 1
ATOM 5155 N N . GLU B 1 137 ? -2.650 -15.808 59.905 1.00 19.55 129 GLU B N 1
ATOM 5156 C CA . GLU B 1 137 ? -2.059 -16.536 58.802 1.00 21.09 129 GLU B CA 1
ATOM 5157 C C . GLU B 1 137 ? -1.592 -17.881 59.345 1.00 22.53 129 GLU B C 1
ATOM 5158 O O . GLU B 1 137 ? -1.003 -17.956 60.426 1.00 21.88 129 GLU B O 1
ATOM 5164 N N . TYR B 1 138 ? -1.887 -18.940 58.605 1.00 22.62 130 TYR B N 1
ATOM 5165 C CA . TYR B 1 138 ? -1.647 -20.300 59.072 1.00 24.67 130 TYR B CA 1
ATOM 5166 C C . TYR B 1 138 ? -0.623 -20.980 58.190 1.00 24.68 130 TYR B C 1
ATOM 5167 O O . TYR B 1 138 ? -0.826 -21.125 56.984 1.00 21.70 130 TYR B O 1
ATOM 5176 N N . VAL B 1 139 ? 0.492 -21.372 58.810 1.00 25.22 131 VAL B N 1
ATOM 5177 C CA . VAL B 1 139 ? 1.593 -21.992 58.092 1.00 25.42 131 VAL B CA 1
ATOM 5178 C C . VAL B 1 139 ? 1.703 -23.423 58.586 1.00 26.41 131 VAL B C 1
ATOM 5179 O O . VAL B 1 139 ? 1.729 -23.672 59.785 1.00 25.88 131 VAL B O 1
ATOM 5183 N N . PHE B 1 140 ? 1.716 -24.357 57.644 1.00 26.07 132 PHE B N 1
ATOM 5184 C CA . PHE B 1 140 ? 1.698 -25.769 57.963 1.00 26.37 132 PHE B CA 1
ATOM 5185 C C . PHE B 1 140 ? 2.909 -26.387 57.289 1.00 27.07 132 PHE B C 1
ATOM 5186 O O . PHE B 1 140 ? 3.021 -26.346 56.064 1.00 24.91 132 PHE B O 1
ATOM 5194 N N . LYS B 1 141 ? 3.839 -26.883 58.110 1.00 28.28 133 LYS B N 1
ATOM 5195 C CA . LYS B 1 141 ? 5.094 -27.491 57.641 1.00 30.30 133 LYS B CA 1
ATOM 5196 C C . LYS B 1 141 ? 5.848 -26.594 56.668 1.00 30.57 133 LYS B C 1
ATOM 5197 O O . LYS B 1 141 ? 6.341 -27.052 55.634 1.00 31.33 133 LYS B O 1
ATOM 5203 N N . GLY B 1 142 ? 5.918 -25.301 56.995 1.00 30.58 134 GLY B N 1
ATOM 5204 C CA . GLY B 1 142 ? 6.639 -24.334 56.159 1.00 29.13 134 GLY B CA 1
ATOM 5205 C C . GLY B 1 142 ? 5.853 -23.665 55.044 1.00 28.54 134 GLY B C 1
ATOM 5206 O O . GLY B 1 142 ? 6.362 -22.761 54.379 1.00 28.60 134 GLY B O 1
ATOM 5207 N N . ASN B 1 143 ? 4.606 -24.083 54.839 1.00 27.66 135 ASN B N 1
ATOM 5208 C CA . ASN B 1 143 ? 3.793 -23.510 53.771 1.00 26.42 135 ASN B CA 1
ATOM 5209 C C . ASN B 1 143 ? 2.561 -22.770 54.279 1.00 23.82 135 ASN B C 1
ATOM 5210 O O . ASN B 1 143 ? 1.806 -23.287 55.105 1.00 23.24 135 ASN B O 1
ATOM 5215 N N . LEU B 1 144 ? 2.360 -21.562 53.764 1.00 22.56 136 LEU B N 1
ATOM 5216 C CA . LEU B 1 144 ? 1.133 -20.823 54.045 1.00 21.84 136 LEU B CA 1
ATOM 5217 C C . LEU B 1 144 ? -0.023 -21.621 53.451 1.00 20.16 136 LEU B C 1
ATOM 5218 O O . LEU B 1 144 ? -0.007 -21.911 52.268 1.00 19.06 136 LEU B O 1
ATOM 5223 N N . ILE B 1 145 ? -1.009 -21.995 54.262 1.00 19.09 137 ILE B N 1
ATOM 5224 C CA . ILE B 1 145 ? -2.160 -22.739 53.720 1.00 18.47 137 ILE B CA 1
ATOM 5225 C C . ILE B 1 145 ? -3.520 -22.060 53.920 1.00 18.06 137 ILE B C 1
ATOM 5226 O O . ILE B 1 145 ? -4.490 -22.421 53.272 1.00 17.03 137 ILE B O 1
ATOM 5231 N N . ARG B 1 146 ? -3.597 -21.085 54.830 1.00 18.05 138 ARG B N 1
ATOM 5232 C CA . ARG B 1 146 ? -4.854 -20.384 55.086 1.00 17.73 138 ARG B CA 1
ATOM 5233 C C . ARG B 1 146 ? -4.622 -19.037 55.766 1.00 17.87 138 ARG B C 1
ATOM 5234 O O . ARG B 1 146 ? -3.667 -18.890 56.517 1.00 17.76 138 ARG B O 1
ATOM 5242 N N . LYS B 1 147 ? -5.478 -18.063 55.460 1.00 17.38 139 LYS B N 1
ATOM 5243 C CA . LYS B 1 147 ? -5.597 -16.817 56.235 1.00 17.99 139 LYS B CA 1
ATOM 5244 C C . LYS B 1 147 ? -7.053 -16.623 56.588 1.00 17.70 139 LYS B C 1
ATOM 5245 O O . LYS B 1 147 ? -7.915 -16.782 55.738 1.00 18.01 139 LYS B O 1
ATOM 5251 N N . ASP B 1 148 ? -7.321 -16.284 57.846 1.00 17.96 140 ASP B N 1
ATOM 5252 C CA . ASP B 1 148 ? -8.674 -16.034 58.353 1.00 17.58 140 ASP B CA 1
ATOM 5253 C C . ASP B 1 148 ? -8.790 -14.562 58.753 1.00 18.18 140 ASP B C 1
ATOM 5254 O O . ASP B 1 148 ? -7.838 -13.993 59.270 1.00 18.57 140 ASP B O 1
ATOM 5259 N N . TYR B 1 149 ? -9.972 -13.983 58.563 1.00 17.33 141 TYR B N 1
ATOM 5260 C CA . TYR B 1 149 ? -10.205 -12.567 58.817 1.00 17.38 141 TYR B CA 1
ATOM 5261 C C . TYR B 1 149 ? -11.373 -12.435 59.770 1.00 17.84 141 TYR B C 1
ATOM 5262 O O . TYR B 1 149 ? -12.383 -13.135 59.606 1.00 17.14 141 TYR B O 1
ATOM 5271 N N . PHE B 1 150 ? -11.235 -11.533 60.746 1.00 17.53 142 PHE B N 1
ATOM 5272 C CA . PHE B 1 150 ? -12.147 -11.466 61.892 1.00 18.06 142 PHE B CA 1
ATOM 5273 C C . PHE B 1 150 ? -12.684 -10.068 62.157 1.00 18.49 142 PHE B C 1
ATOM 5274 O O . PHE B 1 150 ? -11.940 -9.095 62.097 1.00 19.54 142 PHE B O 1
ATOM 5282 N N . SER B 1 151 ? -13.979 -9.988 62.461 1.00 20.02 143 SER B N 1
ATOM 5283 C CA . SER B 1 151 ? -14.588 -8.800 63.067 1.00 20.27 143 SER B CA 1
ATOM 5284 C C . SER B 1 151 ? -14.964 -9.252 64.485 1.00 21.32 143 SER B C 1
ATOM 5285 O O . SER B 1 151 ? -14.077 -9.379 65.326 1.00 20.97 143 SER B O 1
ATOM 5288 N N . TYR B 1 152 ? -16.241 -9.544 64.733 1.00 21.89 144 TYR B N 1
ATOM 5289 C CA . TYR B 1 152 ? -16.657 -10.180 66.006 1.00 23.31 144 TYR B CA 1
ATOM 5290 C C . TYR B 1 152 ? -16.721 -11.693 65.833 1.00 23.86 144 TYR B C 1
ATOM 5291 O O . TYR B 1 152 ? -16.987 -12.428 66.779 1.00 22.44 144 TYR B O 1
ATOM 5300 N N . THR B 1 153 ? -16.506 -12.141 64.599 1.00 22.74 145 THR B N 1
ATOM 5301 C CA . THR B 1 153 ? -16.395 -13.559 64.283 1.00 22.52 145 THR B CA 1
ATOM 5302 C C . THR B 1 153 ? -15.553 -13.687 63.008 1.00 21.16 145 THR B C 1
ATOM 5303 O O . THR B 1 153 ? -15.237 -12.683 62.371 1.00 21.73 145 THR B O 1
ATOM 5307 N N . ARG B 1 154 ? -15.182 -14.904 62.643 1.00 20.71 146 ARG B N 1
ATOM 5308 C CA . ARG B 1 154 ? -14.496 -15.112 61.367 1.00 19.96 146 ARG B CA 1
ATOM 5309 C C . ARG B 1 154 ? -15.482 -14.839 60.233 1.00 19.56 146 ARG B C 1
ATOM 5310 O O . ARG B 1 154 ? -16.576 -15.419 60.201 1.00 20.16 146 ARG B O 1
ATOM 5318 N N . TYR B 1 155 ? -15.120 -13.936 59.329 1.00 18.41 147 TYR B N 1
ATOM 5319 C CA . TYR B 1 155 ? -16.009 -13.639 58.196 1.00 18.65 147 TYR B CA 1
ATOM 5320 C C . TYR B 1 155 ? -15.477 -14.128 56.855 1.00 18.84 147 TYR B C 1
ATOM 5321 O O . TYR B 1 155 ? -16.247 -14.257 55.903 1.00 19.69 147 TYR B O 1
ATOM 5330 N N . CYS B 1 156 ? -14.170 -14.384 56.780 1.00 18.86 148 CYS B N 1
ATOM 5331 C CA . CYS B 1 156 ? -13.533 -14.826 55.529 1.00 18.31 148 CYS B CA 1
ATOM 5332 C C . CYS B 1 156 ? -12.312 -15.679 55.818 1.00 17.44 148 CYS B C 1
ATOM 5333 O O . CYS B 1 156 ? -11.620 -15.474 56.819 1.00 17.89 148 CYS B O 1
ATOM 5336 N N . SER B 1 157 ? -12.102 -16.668 54.956 1.00 16.60 149 SER B N 1
ATOM 5337 C CA . SER B 1 157 ? -10.870 -17.432 54.876 1.00 17.43 149 SER B CA 1
ATOM 5338 C C . SER B 1 157 ? -10.355 -17.436 53.438 1.00 17.36 149 SER B C 1
ATOM 5339 O O . SER B 1 157 ? -11.143 -17.572 52.479 1.00 17.51 149 SER B O 1
ATOM 5342 N N . GLU B 1 158 ? -9.043 -17.298 53.307 1.00 16.89 150 GLU B N 1
ATOM 5343 C CA . GLU B 1 158 ? -8.343 -17.462 52.046 1.00 17.49 150 GLU B CA 1
ATOM 5344 C C . GLU B 1 158 ? -7.546 -18.767 52.077 1.00 17.63 150 GLU B C 1
ATOM 5345 O O . GLU B 1 158 ? -6.818 -19.033 53.042 1.00 17.18 150 GLU B O 1
ATOM 5351 N N . TYR B 1 159 ? -7.677 -19.573 51.024 1.00 16.39 151 TYR B N 1
ATOM 5352 C CA . TYR B 1 159 ? -6.998 -20.870 50.985 1.00 17.19 151 TYR B CA 1
ATOM 5353 C C . TYR B 1 159 ? -5.841 -20.824 49.995 1.00 17.24 151 TYR B C 1
ATOM 5354 O O . TYR B 1 159 ? -6.009 -20.387 48.849 1.00 16.25 151 TYR B O 1
ATOM 5363 N N . PHE B 1 160 ? -4.681 -21.272 50.466 1.00 17.09 152 PHE B N 1
ATOM 5364 C CA . PHE B 1 160 ? -3.463 -21.269 49.690 1.00 17.98 152 PHE B CA 1
ATOM 5365 C C . PHE B 1 160 ? -2.944 -22.698 49.566 1.00 18.42 152 PHE B C 1
ATOM 5366 O O . PHE B 1 160 ? -3.115 -23.511 50.474 1.00 17.10 152 PHE B O 1
ATOM 5374 N N . ALA B 1 161 ? -2.283 -22.980 48.446 1.00 19.41 153 ALA B N 1
ATOM 5375 C CA . ALA B 1 161 ? -1.558 -24.227 48.285 1.00 22.14 153 ALA B CA 1
ATOM 5376 C C . ALA B 1 161 ? -0.341 -23.948 47.419 1.00 24.55 153 ALA B C 1
ATOM 5377 O O . ALA B 1 161 ? -0.420 -23.116 46.515 1.00 25.08 153 ALA B O 1
ATOM 5379 N N . PRO B 1 162 ? 0.791 -24.615 47.706 1.00 27.92 154 PRO B N 1
ATOM 5380 C CA . PRO B 1 162 ? 1.981 -24.341 46.917 1.00 29.94 154 PRO B CA 1
ATOM 5381 C C . PRO B 1 162 ? 1.884 -24.943 45.527 1.00 32.89 154 PRO B C 1
ATOM 5382 O O . PRO B 1 162 ? 1.461 -26.087 45.352 1.00 33.13 154 PRO B O 1
ATOM 5386 N N . LYS B 1 163 ? 2.250 -24.137 44.545 1.00 36.36 155 LYS B N 1
ATOM 5387 C CA . LYS B 1 163 ? 2.370 -24.588 43.179 1.00 38.29 155 LYS B CA 1
ATOM 5388 C C . LYS B 1 163 ? 3.806 -24.291 42.796 1.00 38.93 155 LYS B C 1
ATOM 5389 O O . LYS B 1 163 ? 4.217 -23.128 42.767 1.00 35.32 155 LYS B O 1
ATOM 5395 N N . ASP B 1 164 ? 4.580 -25.353 42.563 1.00 38.79 156 ASP B N 1
ATOM 5396 C CA . ASP B 1 164 ? 6.003 -25.236 42.239 1.00 41.55 156 ASP B CA 1
ATOM 5397 C C . ASP B 1 164 ? 6.731 -24.268 43.176 1.00 40.62 156 ASP B C 1
ATOM 5398 O O . ASP B 1 164 ? 7.418 -23.345 42.713 1.00 40.05 156 ASP B O 1
ATOM 5403 N N . ASN B 1 165 ? 6.567 -24.476 44.482 1.00 36.94 157 ASN B N 1
ATOM 5404 C CA . ASN B 1 165 ? 7.219 -23.659 45.519 1.00 38.76 157 ASN B CA 1
ATOM 5405 C C . ASN B 1 165 ? 6.684 -22.230 45.699 1.00 36.97 157 ASN B C 1
ATOM 5406 O O . ASN B 1 165 ? 7.313 -21.414 46.376 1.00 39.52 157 ASN B O 1
ATOM 5411 N N . VAL B 1 166 ? 5.529 -21.929 45.115 1.00 31.89 158 VAL B N 1
ATOM 5412 C CA . VAL B 1 166 ? 4.907 -20.616 45.291 1.00 27.83 158 VAL B CA 1
ATOM 5413 C C . VAL B 1 166 ? 3.541 -20.819 45.927 1.00 26.67 158 VAL B C 1
ATOM 5414 O O . VAL B 1 166 ? 2.748 -21.648 45.451 1.00 26.08 158 VAL B O 1
ATOM 5418 N N . ALA B 1 167 ? 3.271 -20.076 47.002 1.00 25.48 159 ALA B N 1
ATOM 5419 C CA . ALA B 1 167 ? 1.950 -20.095 47.634 1.00 24.77 159 ALA B CA 1
ATOM 5420 C C . ALA B 1 167 ? 0.968 -19.423 46.704 1.00 24.72 159 ALA B C 1
ATOM 5421 O O . ALA B 1 167 ? 1.142 -18.261 46.326 1.00 25.63 159 ALA B O 1
ATOM 5423 N N . VAL B 1 168 ? -0.065 -20.157 46.314 1.00 22.47 160 VAL B N 1
ATOM 5424 C CA . VAL B 1 168 ? -1.025 -19.602 45.376 1.00 22.00 160 VAL B CA 1
ATOM 5425 C C . VAL B 1 168 ? -2.419 -19.597 46.001 1.00 20.61 160 VAL B C 1
ATOM 5426 O O . VAL B 1 168 ? -2.878 -20.618 46.505 1.00 19.67 160 VAL B O 1
ATOM 5430 N N . LEU B 1 169 ? -3.071 -18.438 45.986 1.00 19.88 161 LEU B N 1
ATOM 5431 C CA . LEU B 1 169 ? -4.453 -18.347 46.482 1.00 21.27 161 LEU B CA 1
ATOM 5432 C C . LEU B 1 169 ? -5.389 -19.053 45.491 1.00 21.49 161 LEU B C 1
ATOM 5433 O O . LEU B 1 169 ? -5.455 -18.668 44.323 1.00 22.44 161 LEU B O 1
ATOM 5438 N N . TYR B 1 170 ? -6.109 -20.080 45.930 1.00 20.22 162 TYR B N 1
ATOM 5439 C CA . TYR B 1 170 ? -7.028 -20.749 45.006 1.00 18.69 162 TYR B CA 1
ATOM 5440 C C . TYR B 1 170 ? -8.496 -20.488 45.321 1.00 18.60 162 TYR B C 1
ATOM 5441 O O . TYR B 1 170 ? -9.351 -20.626 44.442 1.00 17.95 162 TYR B O 1
ATOM 5450 N N . GLN B 1 171 ? -8.786 -20.091 46.557 1.00 18.38 163 GLN B N 1
ATOM 5451 C CA . GLN B 1 171 ? -10.170 -19.958 47.005 1.00 19.07 163 GLN B CA 1
ATOM 5452 C C . GLN B 1 171 ? -10.331 -18.958 48.148 1.00 19.45 163 GLN B C 1
ATOM 5453 O O . GLN B 1 171 ? -9.534 -18.944 49.087 1.00 18.94 163 GLN B O 1
ATOM 5459 N N . ARG B 1 172 ? -11.371 -18.136 48.051 1.00 19.41 164 ARG B N 1
ATOM 5460 C CA . ARG B 1 172 ? -11.826 -17.299 49.150 1.00 20.75 164 ARG B CA 1
ATOM 5461 C C . ARG B 1 172 ? -13.211 -17.758 49.541 1.00 20.68 164 ARG B C 1
ATOM 5462 O O . ARG B 1 172 ? -14.070 -17.973 48.674 1.00 22.36 164 ARG B O 1
ATOM 5470 N N . THR B 1 173 ? -13.427 -17.897 50.837 1.00 18.37 165 THR B N 1
ATOM 5471 C CA . THR B 1 173 ? -14.711 -18.310 51.383 1.00 18.05 165 THR B CA 1
ATOM 5472 C C . THR B 1 173 ? -15.221 -17.275 52.369 1.00 18.65 165 THR B C 1
ATOM 5473 O O . THR B 1 173 ? -14.466 -16.834 53.246 1.00 18.84 165 THR B O 1
ATOM 5477 N N . PHE B 1 174 ? -16.510 -16.945 52.242 1.00 17.91 166 PHE B N 1
ATOM 5478 C CA . PHE B 1 174 ? -17.205 -16.057 53.159 1.00 19.77 166 PHE B CA 1
ATOM 5479 C C . PHE B 1 174 ? -18.245 -16.787 54.002 1.00 20.10 166 PHE B C 1
ATOM 5480 O O . PHE B 1 174 ? -18.962 -17.651 53.497 1.00 20.34 166 PHE B O 1
ATOM 5488 N N . TYR B 1 175 ? -18.329 -16.409 55.274 1.00 20.38 167 TYR B N 1
ATOM 5489 C CA . TYR B 1 175 ? -19.157 -17.100 56.252 1.00 22.45 167 TYR B CA 1
ATOM 5490 C C . TYR B 1 175 ? -20.345 -16.304 56.771 1.00 23.95 167 TYR B C 1
ATOM 5491 O O . TYR B 1 175 ? -20.385 -15.056 56.689 1.00 23.42 167 TYR B O 1
ATOM 5500 N N . ASN B 1 176 ? -21.286 -17.051 57.348 1.00 25.48 168 ASN B N 1
ATOM 5501 C CA . ASN B 1 176 ? -22.345 -16.489 58.167 1.00 26.95 168 ASN B CA 1
ATOM 5502 C C . ASN B 1 176 ? -21.938 -16.458 59.632 1.00 27.57 168 ASN B C 1
ATOM 5503 O O . ASN B 1 176 ? -20.908 -17.013 59.997 1.00 26.02 168 ASN B O 1
ATOM 5508 N N . GLU B 1 177 ? -22.762 -15.805 60.455 1.00 29.04 169 GLU B N 1
ATOM 5509 C CA . GLU B 1 177 ? -22.523 -15.659 61.896 1.00 32.32 169 GLU B CA 1
ATOM 5510 C C . GLU B 1 177 ? -22.339 -16.990 62.640 1.00 33.21 169 GLU B C 1
ATOM 5511 O O . GLU B 1 177 ? -21.527 -17.082 63.562 1.00 33.16 169 GLU B O 1
ATOM 5517 N N . ASP B 1 178 ? -23.087 -18.013 62.243 1.00 32.70 170 ASP B N 1
ATOM 5518 C CA . ASP B 1 178 ? -22.975 -19.321 62.891 1.00 35.59 170 ASP B CA 1
ATOM 5519 C C . ASP B 1 178 ? -21.770 -20.112 62.382 1.00 35.04 170 ASP B C 1
ATOM 5520 O O . ASP B 1 178 ? -21.515 -21.224 62.837 1.00 35.48 170 ASP B O 1
ATOM 5525 N N . GLY B 1 179 ? -21.045 -19.555 61.415 1.00 33.22 171 GLY B N 1
ATOM 5526 C CA . GLY B 1 179 ? -19.843 -20.202 60.928 1.00 30.97 171 GLY B CA 1
ATOM 5527 C C . GLY B 1 179 ? -20.005 -21.046 59.686 1.00 31.90 171 GLY B C 1
ATOM 5528 O O . GLY B 1 179 ? -19.027 -21.580 59.192 1.00 31.33 171 GLY B O 1
ATOM 5529 N N . THR B 1 180 ? -21.221 -21.163 59.157 1.00 31.51 172 THR B N 1
ATOM 5530 C CA . THR B 1 180 ? -21.408 -21.903 57.909 1.00 33.66 172 THR B CA 1
ATOM 5531 C C . THR B 1 180 ? -20.929 -21.049 56.734 1.00 30.93 172 THR B C 1
ATOM 5532 O O . THR B 1 180 ? -21.198 -19.850 56.699 1.00 27.80 172 THR B O 1
ATOM 5536 N N . PRO B 1 181 ? -20.197 -21.664 55.782 1.00 29.52 173 PRO B N 1
ATOM 5537 C CA . PRO B 1 181 ? -19.767 -20.960 54.572 1.00 28.46 173 PRO B CA 1
ATOM 5538 C C . PRO B 1 181 ? -20.963 -20.673 53.683 1.00 27.16 173 PRO B C 1
ATOM 5539 O O . PRO B 1 181 ? -21.803 -21.549 53.497 1.00 25.91 173 PRO B O 1
ATOM 5543 N N . VAL B 1 182 ? -21.044 -19.449 53.162 1.00 25.07 174 VAL B N 1
ATOM 5544 C CA . VAL B 1 182 ? -22.178 -19.025 52.342 1.00 23.72 174 VAL B CA 1
ATOM 5545 C C . VAL B 1 182 ? -21.786 -19.110 50.883 1.00 22.59 174 VAL B C 1
ATOM 5546 O O . VAL B 1 182 ? -22.572 -19.539 50.037 1.00 21.50 174 VAL B O 1
ATOM 5550 N N . TYR B 1 183 ? -20.566 -18.682 50.579 1.00 21.08 175 TYR B N 1
ATOM 5551 C CA . TYR B 1 183 ? -20.083 -18.806 49.227 1.00 20.24 175 TYR B CA 1
ATOM 5552 C C . TYR B 1 183 ? -18.584 -18.913 49.141 1.00 20.02 175 TYR B C 1
ATOM 5553 O O . TYR B 1 183 ? -17.865 -18.408 50.006 1.00 18.22 175 TYR B O 1
ATOM 5562 N N . ASP B 1 184 ? -18.133 -19.558 48.068 1.00 19.08 176 ASP B N 1
ATOM 5563 C CA . ASP B 1 184 ? -16.725 -19.617 47.749 1.00 20.45 176 ASP B CA 1
ATOM 5564 C C . ASP B 1 184 ? -16.477 -18.858 46.470 1.00 20.57 176 ASP B C 1
ATOM 5565 O O . ASP B 1 184 ? -17.320 -18.864 45.571 1.00 21.52 176 ASP B O 1
ATOM 5570 N N . ILE B 1 185 ? -15.323 -18.196 46.400 1.00 19.28 177 ILE B N 1
ATOM 5571 C CA . ILE B 1 185 ? -14.852 -17.576 45.178 1.00 19.53 177 ILE B CA 1
ATOM 5572 C C . ILE B 1 185 ? -13.626 -18.349 44.730 1.00 20.08 177 ILE B C 1
ATOM 5573 O O . ILE B 1 185 ? -12.628 -18.418 45.464 1.00 19.39 177 ILE B O 1
ATOM 5578 N N . LEU B 1 186 ? -13.694 -18.932 43.540 1.00 20.06 178 LEU B N 1
ATOM 5579 C CA . LEU B 1 186 ? -12.571 -19.682 43.006 1.00 22.73 178 LEU B CA 1
ATOM 5580 C C . LEU B 1 186 ? -11.704 -18.762 42.171 1.00 25.99 178 LEU B C 1
ATOM 5581 O O . LEU B 1 186 ? -12.197 -18.057 41.277 1.00 24.97 178 LEU B O 1
ATOM 5586 N N . MET B 1 187 ? -10.413 -18.748 42.487 1.00 30.46 179 MET B N 1
ATOM 5587 C CA . MET B 1 187 ? -9.514 -17.733 41.951 1.00 38.09 179 MET B CA 1
ATOM 5588 C C . MET B 1 187 ? -8.740 -18.299 40.778 1.00 45.19 179 MET B C 1
ATOM 5589 O O . MET B 1 187 ? -7.713 -18.946 40.961 1.00 47.91 179 MET B O 1
ATOM 5594 N N . ASN B 1 188 ? -9.283 -18.053 39.582 1.00 57.31 180 ASN B N 1
ATOM 5595 C CA . ASN B 1 188 ? -8.777 -18.551 38.290 1.00 65.09 180 ASN B CA 1
ATOM 5596 C C . ASN B 1 188 ? -7.434 -17.922 37.902 1.00 70.17 180 ASN B C 1
ATOM 5597 O O . ASN B 1 188 ? -7.344 -17.112 36.972 1.00 72.21 180 ASN B O 1
ATOM 5602 N N . GLN B 1 189 ? -6.394 -18.311 38.636 1.00 78.22 181 GLN B N 1
ATOM 5603 C CA . GLN B 1 189 ? -5.042 -17.768 38.466 1.00 85.60 181 GLN B CA 1
ATOM 5604 C C . GLN B 1 189 ? -4.997 -16.225 38.441 1.00 87.40 181 GLN B C 1
ATOM 5605 O O . GLN B 1 189 ? -4.769 -15.614 37.393 1.00 89.05 181 GLN B O 1
ATOM 5611 N N . GLY B 1 190 ? -5.234 -15.609 39.599 1.00 87.44 182 GLY B N 1
ATOM 5612 C CA . GLY B 1 190 ? -5.069 -14.160 39.753 1.00 86.28 182 GLY B CA 1
ATOM 5613 C C . GLY B 1 190 ? -6.339 -13.348 39.947 1.00 85.40 182 GLY B C 1
ATOM 5614 O O . GLY B 1 190 ? -6.401 -12.497 40.842 1.00 82.82 182 GLY B O 1
ATOM 5615 N N . LYS B 1 191 ? -7.345 -13.598 39.104 1.00 82.61 183 LYS B N 1
ATOM 5616 C CA . LYS B 1 191 ? -8.604 -12.839 39.142 1.00 75.57 183 LYS B CA 1
ATOM 5617 C C . LYS B 1 191 ? -9.781 -13.654 39.700 1.00 70.07 183 LYS B C 1
ATOM 5618 O O . LYS B 1 191 ? -9.695 -14.877 39.869 1.00 64.63 183 LYS B O 1
ATOM 5624 N N . GLU B 1 192 ? -10.880 -12.942 39.951 1.00 64.62 184 GLU B N 1
ATOM 5625 C CA . GLU B 1 192 ? -11.990 -13.373 40.796 1.00 54.96 184 GLU B CA 1
ATOM 5626 C C . GLU B 1 192 ? -13.121 -14.092 40.056 1.00 50.08 184 GLU B C 1
ATOM 5627 O O . GLU B 1 192 ? -14.281 -13.699 40.157 1.00 53.39 184 GLU B O 1
ATOM 5633 N N . GLU B 1 193 ? -12.794 -15.165 39.346 1.00 47.28 185 GLU B N 1
ATOM 5634 C CA . GLU B 1 193 ? -13.722 -15.725 38.368 1.00 40.34 185 GLU B CA 1
ATOM 5635 C C . GLU B 1 193 ? -15.097 -16.147 38.891 1.00 36.10 185 GLU B C 1
ATOM 5636 O O . GLU B 1 193 ? -16.083 -15.495 38.582 1.00 36.33 185 GLU B O 1
ATOM 5642 N N . VAL B 1 194 ? -15.177 -17.221 39.669 1.00 29.41 186 VAL B N 1
ATOM 5643 C CA . VAL B 1 194 ? -16.470 -17.875 39.870 1.00 25.97 186 VAL B CA 1
ATOM 5644 C C . VAL B 1 194 ? -16.945 -17.944 41.314 1.00 23.78 186 VAL B C 1
ATOM 5645 O O . VAL B 1 194 ? -16.225 -18.414 42.196 1.00 21.85 186 VAL B O 1
ATOM 5649 N N . TYR B 1 195 ? -18.188 -17.509 41.526 1.00 22.14 187 TYR B N 1
ATOM 5650 C CA . TYR B 1 195 ? -18.792 -17.418 42.850 1.00 21.85 187 TYR B CA 1
ATOM 5651 C C . TYR B 1 195 ? -19.789 -18.548 43.001 1.00 22.76 187 TYR B C 1
ATOM 5652 O O . TYR B 1 195 ? -20.794 -18.596 42.288 1.00 22.60 187 TYR B O 1
ATOM 5661 N N . HIS B 1 196 ? -19.516 -19.457 43.933 1.00 22.55 188 HIS B N 1
ATOM 5662 C CA . HIS B 1 196 ? -20.389 -20.597 44.167 1.00 21.72 188 HIS B CA 1
ATOM 5663 C C . HIS B 1 196 ? -21.104 -20.472 45.471 1.00 22.50 188 HIS B C 1
ATOM 5664 O O . HIS B 1 196 ? -20.497 -20.542 46.552 1.00 22.32 188 HIS B O 1
ATOM 5671 N N . PHE B 1 197 ? -22.415 -20.295 45.382 1.00 22.16 189 PHE B N 1
ATOM 5672 C CA . PHE B 1 197 ? -23.295 -20.412 46.542 1.00 24.66 189 PHE B CA 1
ATOM 5673 C C . PHE B 1 197 ? -23.861 -21.831 46.560 1.00 25.58 189 PHE B C 1
ATOM 5674 O O . PHE B 1 197 ? -23.542 -22.641 45.682 1.00 26.99 189 PHE B O 1
ATOM 5682 N N . LYS B 1 198 ? -24.675 -22.144 47.552 1.00 26.73 190 LYS B N 1
ATOM 5683 C CA . LYS B 1 198 ? -25.322 -23.453 47.588 1.00 30.31 190 LYS B CA 1
ATOM 5684 C C . LYS B 1 198 ? -26.412 -23.572 46.503 1.00 31.90 190 LYS B C 1
ATOM 5685 O O . LYS B 1 198 ? -26.791 -24.684 46.123 1.00 31.38 190 LYS B O 1
ATOM 5691 N N . ASP B 1 199 ? -26.884 -22.431 45.987 1.00 31.65 191 ASP B N 1
ATOM 5692 C CA . ASP B 1 199 ? -28.039 -22.414 45.092 1.00 31.79 191 ASP B CA 1
ATOM 5693 C C . ASP B 1 199 ? -27.897 -21.511 43.870 1.00 32.65 191 ASP B C 1
ATOM 5694 O O . ASP B 1 199 ? -28.886 -21.206 43.198 1.00 35.13 191 ASP B O 1
ATOM 5699 N N . LYS B 1 200 ? -26.678 -21.072 43.584 1.00 30.32 192 LYS B N 1
ATOM 5700 C CA . LYS B 1 200 ? -26.443 -20.238 42.418 1.00 28.86 192 LYS B CA 1
ATOM 5701 C C . LYS B 1 200 ? -24.968 -20.078 42.180 1.00 27.98 192 LYS B C 1
ATOM 5702 O O . LYS B 1 200 ? -24.133 -20.236 43.091 1.00 26.56 192 LYS B O 1
ATOM 5708 N N . ILE B 1 201 ? -24.655 -19.759 40.936 1.00 26.36 193 ILE B N 1
ATOM 5709 C CA . ILE B 1 201 ? -23.304 -19.556 40.502 1.00 26.46 193 ILE B CA 1
ATOM 5710 C C . ILE B 1 201 ? -23.306 -18.257 39.733 1.00 27.55 193 ILE B C 1
ATOM 5711 O O . ILE B 1 201 ? -24.166 -18.044 38.874 1.00 26.19 193 ILE B O 1
ATOM 5716 N N . PHE B 1 202 ? -22.355 -17.392 40.060 1.00 25.81 194 PHE B N 1
ATOM 5717 C CA . PHE B 1 202 ? -22.090 -16.208 39.270 1.00 26.69 194 PHE B CA 1
ATOM 5718 C C . PHE B 1 202 ? -20.743 -16.400 38.611 1.00 26.97 194 PHE B C 1
ATOM 5719 O O . PHE B 1 202 ? -19.746 -16.665 39.274 1.00 26.89 194 PHE B O 1
ATOM 5727 N N . TYR B 1 203 ? -20.734 -16.288 37.291 1.00 27.44 195 TYR B N 1
ATOM 5728 C CA . TYR B 1 203 ? -19.519 -16.412 36.531 1.00 28.58 195 TYR B CA 1
ATOM 5729 C C . TYR B 1 203 ? -19.031 -15.001 36.259 1.00 28.61 195 TYR B C 1
ATOM 5730 O O . TYR B 1 203 ? -19.636 -14.292 35.469 1.00 27.34 195 TYR B O 1
ATOM 5739 N N . GLY B 1 204 ? -17.939 -14.607 36.921 1.00 26.61 196 GLY B N 1
ATOM 5740 C CA . GLY B 1 204 ? -17.357 -13.278 36.780 1.00 25.97 196 GLY B CA 1
ATOM 5741 C C . GLY B 1 204 ? -17.875 -12.331 37.853 1.00 25.02 196 GLY B C 1
ATOM 5742 O O . GLY B 1 204 ? -19.014 -12.464 38.306 1.00 25.01 196 GLY B O 1
ATOM 5743 N N . LYS B 1 205 ? -17.034 -11.379 38.248 1.00 25.22 197 LYS B N 1
ATOM 5744 C CA . LYS B 1 205 ? -17.403 -10.338 39.225 1.00 25.63 197 LYS B CA 1
ATOM 5745 C C . LYS B 1 205 ? -18.620 -9.498 38.786 1.00 25.45 197 LYS B C 1
ATOM 5746 O O . LYS B 1 205 ? -19.479 -9.159 39.599 1.00 25.38 197 LYS B O 1
ATOM 5752 N N . GLN B 1 206 ? -18.707 -9.195 37.494 1.00 27.87 198 GLN B N 1
ATOM 5753 C CA . GLN B 1 206 ? -19.803 -8.378 36.977 1.00 27.65 198 GLN B CA 1
ATOM 5754 C C . GLN B 1 206 ? -21.168 -8.979 37.266 1.00 27.18 198 GLN B C 1
ATOM 5755 O O . GLN B 1 206 ? -22.071 -8.272 37.714 1.00 27.32 198 GLN B O 1
ATOM 5761 N N . ALA B 1 207 ? -21.297 -10.285 37.031 1.00 25.92 199 ALA B N 1
ATOM 5762 C CA . ALA B 1 207 ? -22.503 -11.041 37.346 1.00 25.37 199 ALA B CA 1
ATOM 5763 C C . ALA B 1 207 ? -22.790 -10.992 38.842 1.00 24.46 199 ALA B C 1
ATOM 5764 O O . ALA B 1 207 ? -23.942 -10.852 39.249 1.00 24.28 199 ALA B O 1
ATOM 5766 N N . PHE B 1 208 ? -21.738 -11.100 39.658 1.00 23.73 200 PHE B N 1
ATOM 5767 C CA . PHE B 1 208 ? -21.877 -11.001 41.114 1.00 22.85 200 PHE B CA 1
ATOM 5768 C C . PHE B 1 208 ? -22.390 -9.605 41.510 1.00 21.48 200 PHE B C 1
ATOM 5769 O O . PHE B 1 208 ? -23.323 -9.469 42.324 1.00 21.06 200 PHE B O 1
ATOM 5777 N N . VAL B 1 209 ? -21.778 -8.585 40.920 1.00 21.58 201 VAL B N 1
ATOM 5778 C CA . VAL B 1 209 ? -22.152 -7.196 41.166 1.00 23.00 201 VAL B CA 1
ATOM 5779 C C . VAL B 1 209 ? -23.605 -6.933 40.708 1.00 23.46 201 VAL B C 1
ATOM 5780 O O . VAL B 1 209 ? -24.364 -6.252 41.407 1.00 24.10 201 VAL B O 1
ATOM 5784 N N . ARG B 1 210 ? -23.996 -7.492 39.560 1.00 24.16 202 ARG B N 1
ATOM 5785 C CA . ARG B 1 210 ? -25.397 -7.409 39.115 1.00 25.81 202 ARG B CA 1
ATOM 5786 C C . ARG B 1 210 ? -26.378 -7.957 40.145 1.00 26.09 202 ARG B C 1
ATOM 5787 O O . ARG B 1 210 ? -27.358 -7.286 40.492 1.00 27.42 202 ARG B O 1
ATOM 5795 N N . ALA B 1 211 ? -26.107 -9.164 40.640 1.00 25.60 203 ALA B N 1
ATOM 5796 C CA . ALA B 1 211 ? -26.946 -9.795 41.654 1.00 25.13 203 ALA B CA 1
ATOM 5797 C C . ALA B 1 211 ? -27.036 -8.942 42.907 1.00 24.79 203 ALA B C 1
ATOM 5798 O O . ALA B 1 211 ? -28.100 -8.850 43.526 1.00 23.88 203 ALA B O 1
ATOM 5800 N N . PHE B 1 212 ? -25.910 -8.341 43.294 1.00 24.98 204 PHE B N 1
ATOM 5801 C CA . PHE B 1 212 ? -25.888 -7.412 44.424 1.00 25.80 204 PHE B CA 1
ATOM 5802 C C . PHE B 1 212 ? -26.797 -6.202 44.162 1.00 26.13 204 PHE B C 1
ATOM 5803 O O . PHE B 1 212 ? -27.551 -5.776 45.048 1.00 24.91 204 PHE B O 1
ATOM 5811 N N . MET B 1 213 ? -26.707 -5.647 42.952 1.00 26.08 205 MET B N 1
ATOM 5812 C CA . MET B 1 213 ? -27.519 -4.483 42.591 1.00 28.42 205 MET B CA 1
ATOM 5813 C C . MET B 1 213 ? -29.001 -4.830 42.659 1.00 28.49 205 MET B C 1
ATOM 5814 O O . MET B 1 213 ? -29.795 -4.071 43.224 1.00 27.68 205 MET B O 1
ATOM 5819 N N . LYS B 1 214 ? -29.358 -5.992 42.118 1.00 29.81 206 LYS B N 1
ATOM 5820 C CA . LYS B 1 214 ? -30.756 -6.467 42.154 1.00 31.22 206 LYS B CA 1
ATOM 5821 C C . LYS B 1 214 ? -31.260 -6.737 43.567 1.00 30.86 206 LYS B C 1
ATOM 5822 O O . LYS B 1 214 ? -32.455 -6.576 43.839 1.00 30.24 206 LYS B O 1
ATOM 5828 N N . SER B 1 215 ? -30.359 -7.126 44.469 1.00 30.64 207 SER B N 1
ATOM 5829 C CA . SER B 1 215 ? -30.763 -7.403 45.849 1.00 31.62 207 SER B CA 1
ATOM 5830 C C . SER B 1 215 ? -31.232 -6.149 46.591 1.00 31.81 207 SER B C 1
ATOM 5831 O O . SER B 1 215 ? -32.035 -6.252 47.518 1.00 31.37 207 SER B O 1
ATOM 5834 N N . LEU B 1 216 ? -30.757 -4.976 46.160 1.00 32.25 208 LEU B N 1
ATOM 5835 C CA . LEU B 1 216 ? -31.180 -3.679 46.725 1.00 34.40 208 LEU B CA 1
ATOM 5836 C C . LEU B 1 216 ? -32.656 -3.288 46.445 1.00 37.21 208 LEU B C 1
ATOM 5837 O O . LEU B 1 216 ? -33.205 -2.443 47.143 1.00 37.15 208 LEU B O 1
ATOM 5842 N N . ASN B 1 217 ? -33.291 -3.908 45.444 1.00 40.49 209 ASN B N 1
ATOM 5843 C CA . ASN B 1 217 ? -34.700 -3.624 45.083 1.00 42.70 209 ASN B CA 1
ATOM 5844 C C . ASN B 1 217 ? -34.947 -2.149 44.782 1.00 43.35 209 ASN B C 1
ATOM 5845 O O . ASN B 1 217 ? -35.899 -1.544 45.283 1.00 42.79 209 ASN B O 1
ATOM 5850 N N . LEU B 1 218 ? -34.068 -1.583 43.966 1.00 41.49 210 LEU B N 1
ATOM 5851 C CA . LEU B 1 218 ? -34.137 -0.186 43.598 1.00 42.29 210 LEU B CA 1
ATOM 5852 C C . LEU B 1 218 ? -35.477 0.142 42.960 1.00 44.24 210 LEU B C 1
ATOM 5853 O O . LEU B 1 218 ? -35.929 -0.544 42.043 1.00 45.22 210 LEU B O 1
ATOM 5858 N N . ASN B 1 219 ? -36.114 1.186 43.476 1.00 46.00 211 ASN B N 1
ATOM 5859 C CA . ASN B 1 219 ? -37.387 1.659 42.943 1.00 45.40 211 ASN B CA 1
ATOM 5860 C C . ASN B 1 219 ? -37.241 3.106 42.468 1.00 45.72 211 ASN B C 1
ATOM 5861 O O . ASN B 1 219 ? -36.190 3.734 42.662 1.00 41.56 211 ASN B O 1
ATOM 5866 N N . LYS B 1 220 ? -38.295 3.642 41.860 1.00 44.43 212 LYS B N 1
ATOM 5867 C CA . LYS B 1 220 ? -38.226 4.975 41.269 1.00 44.00 212 LYS B CA 1
ATOM 5868 C C . LYS B 1 220 ? -37.934 6.093 42.263 1.00 42.80 212 LYS B C 1
ATOM 5869 O O . LYS B 1 220 ? -37.466 7.154 41.871 1.00 45.26 212 LYS B O 1
ATOM 5875 N N . SER B 1 221 ? -38.185 5.851 43.544 1.00 42.45 213 SER B N 1
ATOM 5876 C CA . SER B 1 221 ? -37.862 6.835 44.570 1.00 43.45 213 SER B CA 1
ATOM 5877 C C . SER B 1 221 ? -36.512 6.572 45.257 1.00 45.60 213 SER B C 1
ATOM 5878 O O . SER B 1 221 ? -36.303 6.985 46.394 1.00 50.79 213 SER B O 1
ATOM 5881 N N . ASP B 1 222 ? -35.603 5.883 44.572 1.00 42.49 214 ASP B N 1
ATOM 5882 C CA . ASP B 1 222 ? -34.239 5.712 45.064 1.00 38.17 214 ASP B CA 1
ATOM 5883 C C . ASP B 1 222 ? -33.270 6.484 44.172 1.00 36.30 214 ASP B C 1
ATOM 5884 O O . ASP B 1 222 ? -33.534 6.664 42.978 1.00 36.20 214 ASP B O 1
ATOM 5889 N N . LEU B 1 223 ? -32.156 6.936 44.751 1.00 32.39 215 LEU B N 1
ATOM 5890 C CA . LEU B 1 223 ? -31.091 7.575 43.978 1.00 30.56 215 LEU B CA 1
ATOM 5891 C C . LEU B 1 223 ? -29.740 6.864 44.091 1.00 29.25 215 LEU B C 1
ATOM 5892 O O . LEU B 1 223 ? -29.190 6.732 45.187 1.00 27.81 215 LEU B O 1
ATOM 5897 N N . VAL B 1 224 ? -29.200 6.450 42.945 1.00 28.77 216 VAL B N 1
ATOM 5898 C CA . VAL B 1 224 ? -27.862 5.867 42.896 1.00 27.88 216 VAL B CA 1
ATOM 5899 C C . VAL B 1 224 ? -26.862 6.944 42.491 1.00 26.91 216 VAL B C 1
ATOM 5900 O O . VAL B 1 224 ? -26.982 7.526 41.420 1.00 26.67 216 VAL B O 1
ATOM 5904 N N . ILE B 1 225 ? -25.883 7.192 43.355 1.00 24.74 217 ILE B N 1
ATOM 5905 C CA . ILE B 1 225 ? -24.798 8.120 43.067 1.00 25.41 217 ILE B CA 1
ATOM 5906 C C . ILE B 1 225 ? -23.474 7.372 42.854 1.00 26.26 217 ILE B C 1
ATOM 5907 O O . ILE B 1 225 ? -22.970 6.718 43.762 1.00 27.55 217 ILE B O 1
ATOM 5912 N N . LEU B 1 226 ? -22.910 7.476 41.657 1.00 24.67 218 LEU B N 1
ATOM 5913 C CA . LEU B 1 226 ? -21.720 6.725 41.319 1.00 25.61 218 LEU B CA 1
ATOM 5914 C C . LEU B 1 226 ? -20.471 7.597 41.415 1.00 24.91 218 LEU B C 1
ATOM 5915 O O . LEU B 1 226 ? -20.344 8.599 40.702 1.00 22.50 218 LEU B O 1
ATOM 5920 N N . ASP B 1 227 ? -19.555 7.211 42.305 1.00 23.62 219 ASP B N 1
ATOM 5921 C CA . ASP B 1 227 ? -18.304 7.959 42.512 1.00 24.73 219 ASP B CA 1
ATOM 5922 C C . ASP B 1 227 ? -17.090 7.426 41.738 1.00 27.46 219 ASP B C 1
ATOM 5923 O O . ASP B 1 227 ? -16.406 8.189 41.050 1.00 29.15 219 ASP B O 1
ATOM 5928 N N . ARG B 1 228 ? -16.786 6.142 41.908 1.00 27.68 220 ARG B N 1
ATOM 5929 C CA . ARG B 1 228 ? -15.690 5.478 41.186 1.00 30.56 220 ARG B CA 1
ATOM 5930 C C . ARG B 1 228 ? -16.211 4.124 40.791 1.00 29.15 220 ARG B C 1
ATOM 5931 O O . ARG B 1 228 ? -16.946 3.504 41.566 1.00 28.87 220 ARG B O 1
ATOM 5939 N N . GLU B 1 229 ? -15.843 3.654 39.602 1.00 30.09 221 GLU B N 1
ATOM 5940 C CA . GLU B 1 229 ? -16.623 2.585 38.979 1.00 29.77 221 GLU B CA 1
ATOM 5941 C C . GLU B 1 229 ? -15.920 1.703 37.914 1.00 30.23 221 GLU B C 1
ATOM 5942 O O . GLU B 1 229 ? -16.583 1.031 37.091 1.00 27.94 221 GLU B O 1
ATOM 5948 N N . THR B 1 230 ? -14.590 1.696 37.921 1.00 27.56 222 THR B N 1
ATOM 5949 C CA . THR B 1 230 ? -13.838 0.784 37.039 1.00 29.64 222 THR B CA 1
ATOM 5950 C C . THR B 1 230 ? -14.354 -0.654 37.134 1.00 30.35 222 THR B C 1
ATOM 5951 O O . THR B 1 230 ? -14.431 -1.211 38.222 1.00 31.14 222 THR B O 1
ATOM 5955 N N . GLY B 1 231 ? -14.722 -1.234 35.994 1.00 31.14 223 GLY B N 1
ATOM 5956 C CA . GLY B 1 231 ? -15.137 -2.629 35.933 1.00 33.99 223 GLY B CA 1
ATOM 5957 C C . GLY B 1 231 ? -16.613 -2.890 36.167 1.00 37.34 223 GLY B C 1
ATOM 5958 O O . GLY B 1 231 ? -17.167 -3.841 35.614 1.00 40.30 223 GLY B O 1
ATOM 5959 N N . ILE B 1 232 ? -17.250 -2.043 36.974 1.00 36.95 224 ILE B N 1
ATOM 5960 C CA . ILE B 1 232 ? -18.645 -2.242 37.388 1.00 37.25 224 ILE B CA 1
ATOM 5961 C C . ILE B 1 232 ? -19.643 -1.287 36.719 1.00 36.87 224 ILE B C 1
ATOM 5962 O O . ILE B 1 232 ? -20.844 -1.356 36.990 1.00 34.20 224 ILE B O 1
ATOM 5967 N N . GLY B 1 233 ? -19.140 -0.407 35.853 1.00 38.05 225 GLY B N 1
ATOM 5968 C CA . GLY B 1 233 ? -19.926 0.710 35.328 1.00 35.08 225 GLY B CA 1
ATOM 5969 C C . GLY B 1 233 ? -21.179 0.317 34.587 1.00 33.87 225 GLY B C 1
ATOM 5970 O O . GLY B 1 233 ? -22.267 0.829 34.864 1.00 32.87 225 GLY B O 1
ATOM 5971 N N . GLN B 1 234 ? -21.027 -0.598 33.643 1.00 32.05 226 GLN B N 1
ATOM 5972 C CA . GLN B 1 234 ? -22.157 -1.055 32.862 1.00 31.33 226 GLN B CA 1
ATOM 5973 C C . GLN B 1 234 ? -23.235 -1.686 33.720 1.00 29.87 226 GLN B C 1
ATOM 5974 O O . GLN B 1 234 ? -24.417 -1.399 33.541 1.00 29.76 226 GLN B O 1
ATOM 5980 N N . VAL B 1 235 ? -22.826 -2.548 34.648 1.00 27.79 227 VAL B N 1
ATOM 5981 C CA . VAL B 1 235 ? -23.784 -3.247 35.490 1.00 28.24 227 VAL B CA 1
ATOM 5982 C C . VAL B 1 235 ? -24.567 -2.257 36.356 1.00 26.89 227 VAL B C 1
ATOM 5983 O O . VAL B 1 235 ? -25.799 -2.325 36.445 1.00 27.85 227 VAL B O 1
ATOM 5987 N N . VAL B 1 236 ? -23.848 -1.320 36.963 1.00 26.66 228 VAL B N 1
ATOM 5988 C CA . VAL B 1 236 ? -24.467 -0.240 37.737 1.00 27.50 228 VAL B CA 1
ATOM 5989 C C . VAL B 1 236 ? -25.427 0.575 36.852 1.00 27.85 228 VAL B C 1
ATOM 5990 O O . VAL B 1 236 ? -26.569 0.807 37.237 1.00 29.63 228 VAL B O 1
ATOM 5994 N N . PHE B 1 237 ? -24.973 0.980 35.669 1.00 28.35 229 PHE B N 1
ATOM 5995 C CA . PHE B 1 237 ? -25.800 1.780 34.755 1.00 29.31 229 PHE B CA 1
ATOM 5996 C C . PHE B 1 237 ? -27.122 1.083 34.422 1.00 30.36 229 PHE B C 1
ATOM 5997 O O . PHE B 1 237 ? -28.191 1.688 34.516 1.00 30.76 229 PHE B O 1
ATOM 6005 N N . GLU B 1 238 ? -27.046 -0.198 34.068 1.00 31.85 230 GLU B N 1
ATOM 6006 C CA . GLU B 1 238 ? -28.229 -0.964 33.674 1.00 32.27 230 GLU B CA 1
ATOM 6007 C C . GLU B 1 238 ? -29.203 -1.165 34.829 1.00 32.42 230 GLU B C 1
ATOM 6008 O O . GLU B 1 238 ? -30.421 -0.993 34.667 1.00 33.14 230 GLU B O 1
ATOM 6014 N N . GLU B 1 239 ? -28.667 -1.492 36.004 1.00 29.53 231 GLU B N 1
ATOM 6015 C CA . GLU B 1 239 ? -29.499 -1.808 37.167 1.00 29.28 231 GLU B CA 1
ATOM 6016 C C . GLU B 1 239 ? -30.088 -0.591 37.867 1.00 29.28 231 GLU B C 1
ATOM 6017 O O . GLU B 1 239 ? -31.087 -0.715 38.581 1.00 29.96 231 GLU B O 1
ATOM 6023 N N . ALA B 1 240 ? -29.468 0.572 37.682 1.00 29.61 232 ALA B N 1
ATOM 6024 C CA . ALA B 1 240 ? -29.973 1.819 38.271 1.00 31.54 232 ALA B CA 1
ATOM 6025 C C . ALA B 1 240 ? -31.053 2.488 37.409 1.00 33.02 232 ALA B C 1
ATOM 6026 O O . ALA B 1 240 ? -31.653 3.478 37.834 1.00 32.57 232 ALA B O 1
ATOM 6028 N N . GLN B 1 241 ? -31.281 1.965 36.202 1.00 34.39 233 GLN B N 1
ATOM 6029 C CA . GLN B 1 241 ? -32.296 2.518 35.298 1.00 37.71 233 GLN B CA 1
ATOM 6030 C C . GLN B 1 241 ? -33.695 2.462 35.925 1.00 39.51 233 GLN B C 1
ATOM 6031 O O . GLN B 1 241 ? -34.529 3.332 35.665 1.00 39.56 233 GLN B O 1
ATOM 6037 N N . THR B 1 242 ? -33.930 1.464 36.777 1.00 40.69 234 THR B N 1
ATOM 6038 C CA . THR B 1 242 ? -35.204 1.352 37.511 1.00 42.54 234 THR B CA 1
ATOM 6039 C C . THR B 1 242 ? -35.338 2.392 38.633 1.00 42.15 234 THR B C 1
ATOM 6040 O O . THR B 1 242 ? -36.398 2.531 39.241 1.00 45.49 234 THR B O 1
ATOM 6044 N N . ALA B 1 243 ? -34.259 3.114 38.905 1.00 41.44 235 ALA B N 1
ATOM 6045 C CA . ALA B 1 243 ? -34.280 4.212 39.862 1.00 41.43 235 ALA B CA 1
ATOM 6046 C C . ALA B 1 243 ? -33.836 5.479 39.140 1.00 40.50 235 ALA B C 1
ATOM 6047 O O . ALA B 1 243 ? -34.223 5.705 37.987 1.00 43.32 235 ALA B O 1
ATOM 6049 N N . HIS B 1 244 ? -33.032 6.289 39.821 1.00 37.96 236 HIS B N 1
ATOM 6050 C CA . HIS B 1 244 ? -32.372 7.442 39.229 1.00 36.45 236 HIS B CA 1
ATOM 6051 C C . HIS B 1 244 ? -30.880 7.322 39.398 1.00 34.55 236 HIS B C 1
ATOM 6052 O O . HIS B 1 244 ? -30.412 6.694 40.355 1.00 33.21 236 HIS B O 1
ATOM 6059 N N . LEU B 1 245 ? -30.129 7.922 38.472 1.00 31.36 237 LEU B N 1
ATOM 6060 C CA . LEU B 1 245 ? -28.662 7.763 38.412 1.00 28.82 237 LEU B CA 1
ATOM 6061 C C . LEU B 1 245 ? -27.909 9.078 38.262 1.00 26.91 237 LEU B C 1
ATOM 6062 O O . LEU B 1 245 ? -28.132 9.825 37.313 1.00 27.18 237 LEU B O 1
ATOM 6067 N N . ALA B 1 246 ? -27.012 9.337 39.208 1.00 24.39 238 ALA B N 1
ATOM 6068 C CA . ALA B 1 246 ? -26.128 10.481 39.170 1.00 24.17 238 ALA B CA 1
ATOM 6069 C C . ALA B 1 246 ? -24.685 10.000 39.141 1.00 24.79 238 ALA B C 1
ATOM 6070 O O . ALA B 1 246 ? -24.332 9.024 39.813 1.00 24.94 238 ALA B O 1
ATOM 6072 N N . VAL B 1 247 ? -23.858 10.706 38.382 1.00 23.85 239 VAL B N 1
ATOM 6073 C CA . VAL B 1 247 ? -22.434 10.415 38.282 1.00 24.02 239 VAL B CA 1
ATOM 6074 C C . VAL B 1 247 ? -21.704 11.632 38.833 1.00 24.31 239 VAL B C 1
ATOM 6075 O O . VAL B 1 247 ? -21.937 12.757 38.373 1.00 24.45 239 VAL B O 1
ATOM 6079 N N . VAL B 1 248 ? -20.842 11.422 39.828 1.00 23.24 240 VAL B N 1
ATOM 6080 C CA . VAL B 1 248 ? -20.051 12.520 40.367 1.00 23.00 240 VAL B CA 1
ATOM 6081 C C . VAL B 1 248 ? -18.745 12.563 39.620 1.00 23.00 240 VAL B C 1
ATOM 6082 O O . VAL B 1 248 ? -18.059 11.547 39.496 1.00 24.94 240 VAL B O 1
ATOM 6086 N N . VAL B 1 249 ? -18.408 13.742 39.118 1.00 21.80 241 VAL B N 1
ATOM 6087 C CA . VAL B 1 249 ? -17.151 13.966 38.429 1.00 22.74 241 VAL B CA 1
ATOM 6088 C C . VAL B 1 249 ? -16.191 14.611 39.428 1.00 23.33 241 VAL B C 1
ATOM 6089 O O . VAL B 1 249 ? -16.473 15.677 39.944 1.00 23.30 241 VAL B O 1
ATOM 6093 N N . HIS B 1 250 ? -15.059 13.965 39.695 1.00 23.89 242 HIS B N 1
ATOM 6094 C CA . HIS B 1 250 ? -14.194 14.364 40.816 1.00 22.98 242 HIS B CA 1
ATOM 6095 C C . HIS B 1 250 ? -12.998 15.176 40.446 1.00 23.69 242 HIS B C 1
ATOM 6096 O O . HIS B 1 250 ? -12.781 16.266 41.008 1.00 24.22 242 HIS B O 1
ATOM 6103 N N . ALA B 1 251 ? -12.216 14.659 39.509 1.00 22.60 243 ALA B N 1
ATOM 6104 C CA . ALA B 1 251 ? -10.994 15.315 39.057 1.00 22.57 243 ALA B CA 1
ATOM 6105 C C . ALA B 1 251 ? -11.213 16.016 37.701 1.00 21.64 243 ALA B C 1
ATOM 6106 O O . ALA B 1 251 ? -12.320 16.011 37.185 1.00 22.55 243 ALA B O 1
ATOM 6108 N N . GLU B 1 252 ? -10.166 16.622 37.139 1.00 21.75 244 GLU B N 1
ATOM 6109 C CA . GLU B 1 252 ? -10.203 17.106 35.752 1.00 22.31 244 GLU B CA 1
ATOM 6110 C C . GLU B 1 252 ? -10.636 15.914 34.880 1.00 22.82 244 GLU B C 1
ATOM 6111 O O . GLU B 1 252 ? -10.184 14.786 35.104 1.00 20.78 244 GLU B O 1
ATOM 6117 N N . HIS B 1 253 ? -11.523 16.159 33.913 1.00 22.90 245 HIS B N 1
ATOM 6118 C CA . HIS B 1 253 ? -12.297 15.078 33.285 1.00 22.11 245 HIS B CA 1
ATOM 6119 C C . HIS B 1 253 ? -11.891 14.738 31.867 1.00 22.26 245 HIS B C 1
ATOM 6120 O O . HIS B 1 253 ? -12.533 13.898 31.214 1.00 22.97 245 HIS B O 1
ATOM 6127 N N . TYR B 1 254 ? -10.821 15.361 31.380 1.00 20.90 246 TYR B N 1
ATOM 6128 C CA . TYR B 1 254 ? -10.318 15.079 30.042 1.00 22.37 246 TYR B CA 1
ATOM 6129 C C . TYR B 1 254 ? -8.839 15.442 29.979 1.00 22.68 246 TYR B C 1
ATOM 6130 O O . TYR B 1 254 ? -8.343 16.172 30.836 1.00 23.42 246 TYR B O 1
ATOM 6139 N N . SER B 1 255 ? -8.153 14.972 28.945 1.00 24.54 247 SER B N 1
ATOM 6140 C CA . SER B 1 255 ? -6.738 15.262 28.762 1.00 26.36 247 SER B CA 1
ATOM 6141 C C . SER B 1 255 ? -6.519 16.351 27.715 1.00 27.53 247 SER B C 1
ATOM 6142 O O . SER B 1 255 ? -6.734 16.128 26.520 1.00 26.95 247 SER B O 1
ATOM 6145 N N . GLU B 1 256 ? -6.072 17.519 28.174 1.00 27.15 248 GLU B N 1
ATOM 6146 C CA . GLU B 1 256 ? -5.847 18.674 27.300 1.00 29.81 248 GLU B CA 1
ATOM 6147 C C . GLU B 1 256 ? -4.797 18.445 26.210 1.00 28.18 248 GLU B C 1
ATOM 6148 O O . GLU B 1 256 ? -4.983 18.892 25.091 1.00 26.32 248 GLU B O 1
ATOM 6154 N N . ASN B 1 257 ? -3.703 17.759 26.529 1.00 27.59 249 ASN B N 1
ATOM 6155 C CA . ASN B 1 257 ? -2.618 17.585 25.552 1.00 30.25 249 ASN B CA 1
ATOM 6156 C C . ASN B 1 257 ? -2.942 16.671 24.371 1.00 28.75 249 ASN B C 1
ATOM 6157 O O . ASN B 1 257 ? -2.263 16.725 23.344 1.00 28.33 249 ASN B O 1
ATOM 6162 N N . ALA B 1 258 ? -3.974 15.843 24.531 1.00 27.60 250 ALA B N 1
ATOM 6163 C CA . ALA B 1 258 ? -4.369 14.849 23.529 1.00 28.05 250 ALA B CA 1
ATOM 6164 C C . ALA B 1 258 ? -5.637 15.264 22.809 1.00 28.11 250 ALA B C 1
ATOM 6165 O O . ALA B 1 258 ? -6.012 14.657 21.813 1.00 30.29 250 ALA B O 1
ATOM 6167 N N . THR B 1 259 ? -6.297 16.290 23.333 1.00 27.71 251 THR B N 1
ATOM 6168 C CA . THR B 1 259 ? -7.587 16.742 22.830 1.00 27.28 251 THR B CA 1
ATOM 6169 C C . THR B 1 259 ? -7.344 17.851 21.807 1.00 29.64 251 THR B C 1
ATOM 6170 O O . THR B 1 259 ? -6.406 18.650 21.951 1.00 29.95 251 THR B O 1
ATOM 6174 N N . ASN B 1 260 ? -8.165 17.871 20.762 1.00 28.24 252 ASN B N 1
ATOM 6175 C CA . ASN B 1 260 ? -8.162 18.961 19.795 1.00 29.43 252 ASN B CA 1
ATOM 6176 C C . ASN B 1 260 ? -9.577 19.281 19.329 1.00 29.15 252 ASN B C 1
ATOM 6177 O O . ASN B 1 260 ? -10.554 18.914 19.990 1.00 29.50 252 ASN B O 1
ATOM 6182 N N . GLU B 1 261 ? -9.691 19.952 18.190 1.00 32.25 253 GLU B N 1
ATOM 6183 C CA . GLU B 1 261 ? -10.991 20.363 17.664 1.00 33.02 253 GLU B CA 1
ATOM 6184 C C . GLU B 1 261 ? -11.931 19.211 17.322 1.00 31.19 253 GLU B C 1
ATOM 6185 O O . GLU B 1 261 ? -13.136 19.335 17.487 1.00 29.20 253 GLU B O 1
ATOM 6191 N N . ASP B 1 262 ? -11.376 18.098 16.850 1.00 31.38 254 ASP B N 1
ATOM 6192 C CA . ASP B 1 262 ? -12.182 16.981 16.356 1.00 30.99 254 ASP B CA 1
ATOM 6193 C C . ASP B 1 262 ? -12.227 15.777 17.292 1.00 30.49 254 ASP B C 1
ATOM 6194 O O . ASP B 1 262 ? -13.096 14.910 17.150 1.00 31.22 254 ASP B O 1
ATOM 6199 N N . TYR B 1 263 ? -11.293 15.728 18.241 1.00 26.92 255 TYR B N 1
ATOM 6200 C CA . TYR B 1 263 ? -11.100 14.552 19.076 1.00 25.32 255 TYR B CA 1
ATOM 6201 C C . TYR B 1 263 ? -10.917 14.940 20.544 1.00 24.46 255 TYR B C 1
ATOM 6202 O O . TYR B 1 263 ? -10.155 15.852 20.853 1.00 25.57 255 TYR B O 1
ATOM 6211 N N . ILE B 1 264 ? -11.601 14.236 21.441 1.00 24.22 256 ILE B N 1
ATOM 6212 C CA . ILE B 1 264 ? -11.356 14.397 22.888 1.00 23.33 256 ILE B CA 1
ATOM 6213 C C . ILE B 1 264 ? -10.946 13.067 23.527 1.00 23.88 256 ILE B C 1
ATOM 6214 O O . ILE B 1 264 ? -11.540 12.028 23.239 1.00 24.72 256 ILE B O 1
ATOM 6219 N N . LEU B 1 265 ? -9.928 13.113 24.383 1.00 22.35 257 LEU B N 1
ATOM 6220 C CA . LEU B 1 265 ? -9.611 11.993 25.268 1.00 22.01 257 LEU B CA 1
ATOM 6221 C C . LEU B 1 265 ? -10.149 12.305 26.669 1.00 20.70 257 LEU B C 1
ATOM 6222 O O . LEU B 1 265 ? -9.695 13.240 27.322 1.00 20.11 257 LEU B O 1
ATOM 6227 N N . TRP B 1 266 ? -11.132 11.532 27.110 1.00 20.22 258 TRP B N 1
ATOM 6228 C CA . TRP B 1 266 ? -11.678 11.678 28.460 1.00 21.22 258 TRP B CA 1
ATOM 6229 C C . TRP B 1 266 ? -10.735 11.106 29.479 1.00 21.36 258 TRP B C 1
ATOM 6230 O O . TRP B 1 266 ? -9.886 10.271 29.145 1.00 19.87 258 TRP B O 1
ATOM 6241 N N . ASN B 1 267 ? -10.886 11.566 30.721 1.00 20.95 259 ASN B N 1
ATOM 6242 C CA . ASN B 1 267 ? -10.312 10.909 31.897 1.00 22.39 259 ASN B CA 1
ATOM 6243 C C . ASN B 1 267 ? -10.811 9.464 31.883 1.00 21.77 259 ASN B C 1
ATOM 6244 O O . ASN B 1 267 ? -12.027 9.226 31.736 1.00 20.60 259 ASN B O 1
ATOM 6249 N N . ASN B 1 268 ? -9.885 8.508 31.993 1.00 21.77 260 ASN B N 1
ATOM 6250 C CA . ASN B 1 268 ? -10.235 7.075 32.081 1.00 22.91 260 ASN B CA 1
ATOM 6251 C C . ASN B 1 268 ? -11.355 6.765 33.074 1.00 23.59 260 ASN B C 1
ATOM 6252 O O . ASN B 1 268 ? -12.174 5.867 32.844 1.00 23.84 260 ASN B O 1
ATOM 6257 N N . TYR B 1 269 ? -11.387 7.498 34.186 1.00 24.80 261 TYR B N 1
ATOM 6258 C CA . TYR B 1 269 ? -12.434 7.300 35.192 1.00 27.02 261 TYR B CA 1
ATOM 6259 C C . TYR B 1 269 ? -13.837 7.639 34.710 1.00 24.77 261 TYR B C 1
ATOM 6260 O O . TYR B 1 269 ? -14.818 7.188 35.320 1.00 24.74 261 TYR B O 1
ATOM 6269 N N . TYR B 1 270 ? -13.921 8.394 33.610 1.00 23.30 262 TYR B N 1
ATOM 6270 C CA . TYR B 1 270 ? -15.196 8.944 33.119 1.00 24.23 262 TYR B CA 1
ATOM 6271 C C . TYR B 1 270 ? -15.557 8.583 31.682 1.00 23.70 262 TYR B C 1
ATOM 6272 O O . TYR B 1 270 ? -16.679 8.866 31.235 1.00 22.72 262 TYR B O 1
ATOM 6281 N N . ASP B 1 271 ? -14.632 7.926 30.976 1.00 22.45 263 ASP B N 1
ATOM 6282 C CA . ASP B 1 271 ? -14.875 7.551 29.587 1.00 23.96 263 ASP B CA 1
ATOM 6283 C C . ASP B 1 271 ? -16.171 6.760 29.392 1.00 24.72 263 ASP B C 1
ATOM 6284 O O . ASP B 1 271 ? -16.954 7.046 28.472 1.00 24.95 263 ASP B O 1
ATOM 6289 N N . TYR B 1 272 ? -16.409 5.771 30.250 1.00 23.24 264 TYR B N 1
ATOM 6290 C CA . TYR B 1 272 ? -17.618 4.970 30.108 1.00 24.27 264 TYR B CA 1
ATOM 6291 C C . TYR B 1 272 ? -18.893 5.786 30.365 1.00 23.81 264 TYR B C 1
ATOM 6292 O O . TYR B 1 272 ? -19.867 5.714 29.602 1.00 22.99 264 TYR B O 1
ATOM 6301 N N . GLN B 1 273 ? -18.883 6.531 31.462 1.00 23.62 265 GLN B N 1
ATOM 6302 C CA . GLN B 1 273 ? -20.047 7.291 31.903 1.00 24.40 265 GLN B CA 1
ATOM 6303 C C . GLN B 1 273 ? -20.405 8.381 30.900 1.00 23.83 265 GLN B C 1
ATOM 6304 O O . GLN B 1 273 ? -21.593 8.607 30.634 1.00 23.93 265 GLN B O 1
ATOM 6310 N N . PHE B 1 274 ? -19.382 9.035 30.347 1.00 23.28 266 PHE B N 1
ATOM 6311 C CA . PHE B 1 274 ? -19.579 10.114 29.367 1.00 25.06 266 PHE B CA 1
ATOM 6312 C C . PHE B 1 274 ? -20.084 9.555 28.033 1.00 26.12 266 PHE B C 1
ATOM 6313 O O . PHE B 1 274 ? -21.013 10.112 27.443 1.00 28.21 266 PHE B O 1
ATOM 6321 N N . THR B 1 275 ? -19.481 8.450 27.588 1.00 26.88 267 THR B N 1
ATOM 6322 C CA . THR B 1 275 ? -19.916 7.712 26.398 1.00 28.46 267 THR B CA 1
ATOM 6323 C C . THR B 1 275 ? -21.404 7.349 26.496 1.00 28.00 267 THR B C 1
ATOM 6324 O O . THR B 1 275 ? -22.146 7.431 25.517 1.00 27.39 267 THR B O 1
ATOM 6328 N N . ASN B 1 276 ? -21.831 6.972 27.690 1.00 27.32 268 ASN B N 1
ATOM 6329 C CA . ASN B 1 276 ? -23.189 6.499 27.901 1.00 27.70 268 ASN B CA 1
ATOM 6330 C C . ASN B 1 276 ? -23.996 7.444 28.751 1.00 27.85 268 ASN B C 1
ATOM 6331 O O . ASN B 1 276 ? -24.851 7.017 29.528 1.00 27.02 268 ASN B O 1
ATOM 6336 N N . ALA B 1 277 ? -23.724 8.738 28.567 1.00 27.17 269 ALA B N 1
ATOM 6337 C CA . ALA B 1 277 ? -24.359 9.808 29.328 1.00 27.87 269 ALA B CA 1
ATOM 6338 C C . ALA B 1 277 ? -25.864 9.836 29.153 1.00 29.26 269 ALA B C 1
ATOM 6339 O O . ALA B 1 277 ? -26.565 10.397 29.991 1.00 29.78 269 ALA B O 1
ATOM 6341 N N . ASP B 1 278 ? -26.357 9.224 28.072 1.00 31.13 270 ASP B N 1
ATOM 6342 C CA . ASP B 1 278 ? -27.800 9.096 27.850 1.00 32.31 270 ASP B CA 1
ATOM 6343 C C . ASP B 1 278 ? -28.533 8.369 28.996 1.00 32.07 270 ASP B C 1
ATOM 6344 O O . ASP B 1 278 ? -29.696 8.655 29.253 1.00 32.28 270 ASP B O 1
ATOM 6349 N N . LYS B 1 279 ? -27.840 7.455 29.684 1.00 31.04 271 LYS B N 1
ATOM 6350 C CA . LYS B 1 279 ? -28.412 6.673 30.795 1.00 30.47 271 LYS B CA 1
ATOM 6351 C C . LYS B 1 279 ? -28.325 7.358 32.168 1.00 28.34 271 LYS B C 1
ATOM 6352 O O . LYS B 1 279 ? -28.788 6.807 33.162 1.00 29.01 271 LYS B O 1
ATOM 6358 N N . VAL B 1 280 ? -27.732 8.549 32.213 1.00 27.69 272 VAL B N 1
ATOM 6359 C CA . VAL B 1 280 ? -27.440 9.277 33.458 1.00 26.72 272 VAL B CA 1
ATOM 6360 C C . VAL B 1 280 ? -28.435 10.433 33.626 1.00 28.65 272 VAL B C 1
ATOM 6361 O O . VAL B 1 280 ? -28.612 11.238 32.710 1.00 28.49 272 VAL B O 1
ATOM 6365 N N . ASP B 1 281 ? -29.072 10.520 34.788 1.00 30.73 273 ASP B N 1
ATOM 6366 C CA . ASP B 1 281 ? -30.033 11.596 35.051 1.00 33.59 273 ASP B CA 1
ATOM 6367 C C . ASP B 1 281 ? -29.354 12.935 35.250 1.00 33.75 273 ASP B C 1
ATOM 6368 O O . ASP B 1 281 ? -29.784 13.942 34.684 1.00 34.77 273 ASP B O 1
ATOM 6373 N N . PHE B 1 282 ? -28.280 12.948 36.035 1.00 30.36 274 PHE B N 1
ATOM 6374 C CA . PHE B 1 282 ? -27.410 14.121 36.062 1.00 30.04 274 PHE B CA 1
ATOM 6375 C C . PHE B 1 282 ? -25.998 13.804 36.479 1.00 28.96 274 PHE B C 1
ATOM 6376 O O . PHE B 1 282 ? -25.750 12.814 37.185 1.00 27.55 274 PHE B O 1
ATOM 6384 N N . PHE B 1 283 ? -25.092 14.661 36.015 1.00 27.51 275 PHE B N 1
ATOM 6385 C CA . PHE B 1 283 ? -23.729 14.704 36.479 1.00 27.01 275 PHE B CA 1
ATOM 6386 C C . PHE B 1 283 ? -23.594 15.786 37.541 1.00 27.76 275 PHE B C 1
ATOM 6387 O O . PHE B 1 283 ? -24.306 16.810 37.508 1.00 27.57 275 PHE B O 1
ATOM 6395 N N . ILE B 1 284 ? -22.719 15.529 38.510 1.00 25.89 276 ILE B N 1
ATOM 6396 C CA . ILE B 1 284 ? -22.359 16.517 39.521 1.00 25.03 276 ILE B CA 1
ATOM 6397 C C . ILE B 1 284 ? -20.885 16.863 39.391 1.00 24.85 276 ILE B C 1
ATOM 6398 O O . ILE B 1 284 ? -20.036 15.976 39.373 1.00 25.16 276 ILE B O 1
ATOM 6403 N N . VAL B 1 285 ? -20.588 18.157 39.305 1.00 23.84 277 VAL B N 1
ATOM 6404 C CA . VAL B 1 285 ? -19.224 18.665 39.337 1.00 24.13 277 VAL B CA 1
ATOM 6405 C C . VAL B 1 285 ? -19.110 19.644 40.513 1.00 23.84 277 VAL B C 1
ATOM 6406 O O . VAL B 1 285 ? -20.124 20.076 41.046 1.00 24.97 277 VAL B O 1
ATOM 6410 N N . SER B 1 286 ? -17.894 19.973 40.937 1.00 23.97 278 SER B N 1
ATOM 6411 C CA . SER B 1 286 ? -17.712 20.805 42.126 1.00 24.85 278 SER B CA 1
ATOM 6412 C C . SER B 1 286 ? -17.698 22.312 41.893 1.00 25.68 278 SER B C 1
ATOM 6413 O O . SER B 1 286 ? -17.904 23.056 42.838 1.00 25.22 278 SER B O 1
ATOM 6416 N N . THR B 1 287 ? -17.400 22.748 40.666 1.00 26.30 279 THR B N 1
ATOM 6417 C CA . THR B 1 287 ? -17.288 24.176 40.343 1.00 26.75 279 THR B CA 1
ATOM 6418 C C . THR B 1 287 ? -18.058 24.505 39.061 1.00 28.21 279 THR B C 1
ATOM 6419 O O . THR B 1 287 ? -18.227 23.654 38.173 1.00 27.51 279 THR B O 1
ATOM 6423 N N . ASP B 1 288 ? -18.518 25.749 38.966 1.00 28.06 280 ASP B N 1
ATOM 6424 C CA . ASP B 1 288 ? -19.196 26.222 37.768 1.00 28.73 280 ASP B CA 1
ATOM 6425 C C . ASP B 1 288 ? -18.294 26.210 36.546 1.00 26.41 280 ASP B C 1
ATOM 6426 O O . ASP B 1 288 ? -18.757 25.947 35.442 1.00 26.48 280 ASP B O 1
ATOM 6431 N N . ARG B 1 289 ? -17.012 26.489 36.743 1.00 25.72 281 ARG B N 1
ATOM 6432 C CA . ARG B 1 289 ? -16.072 26.451 35.625 1.00 28.40 281 ARG B CA 1
ATOM 6433 C C . ARG B 1 289 ? -15.979 25.045 35.027 1.00 26.93 281 ARG B C 1
ATOM 6434 O O . ARG B 1 289 ? -16.065 24.890 33.809 1.00 26.50 281 ARG B O 1
ATOM 6442 N N . GLN B 1 290 ? -15.816 24.020 35.866 1.00 25.68 282 GLN B N 1
ATOM 6443 C CA . GLN B 1 290 ? -15.846 22.645 35.332 1.00 25.29 282 GLN B CA 1
ATOM 6444 C C . GLN B 1 290 ? -17.199 22.313 34.687 1.00 24.96 282 GLN B C 1
ATOM 6445 O O . GLN B 1 290 ? -17.244 21.655 33.651 1.00 24.54 282 GLN B O 1
ATOM 6451 N N . ASN B 1 291 ? -18.285 22.771 35.303 1.00 26.08 283 ASN B N 1
ATOM 6452 C CA . ASN B 1 291 ? -19.624 22.603 34.742 1.00 27.52 283 ASN B CA 1
ATOM 6453 C C . ASN B 1 291 ? -19.727 23.146 33.309 1.00 28.75 283 ASN B C 1
ATOM 6454 O O . ASN B 1 291 ? -20.200 22.456 32.404 1.00 31.03 283 ASN B O 1
ATOM 6459 N N . GLU B 1 292 ? -19.258 24.374 33.106 1.00 30.91 284 GLU B N 1
ATOM 6460 C CA . GLU B 1 292 ? -19.289 25.020 31.787 1.00 31.57 284 GLU B CA 1
ATOM 6461 C C . GLU B 1 292 ? -18.397 24.299 30.783 1.00 30.14 284 GLU B C 1
ATOM 6462 O O . GLU B 1 292 ? -18.827 24.016 29.662 1.00 25.08 284 GLU B O 1
ATOM 6468 N N . VAL B 1 293 ? -17.157 23.998 31.190 1.00 27.46 285 VAL B N 1
ATOM 6469 C CA . VAL B 1 293 ? -16.248 23.261 30.325 1.00 27.44 285 VAL B CA 1
ATOM 6470 C C . VAL B 1 293 ? -16.883 21.945 29.854 1.00 26.24 285 VAL B C 1
ATOM 6471 O O . VAL B 1 293 ? -16.890 21.648 28.658 1.00 25.44 285 VAL B O 1
ATOM 6475 N N . LEU B 1 294 ? -17.435 21.177 30.792 1.00 26.02 286 LEU B N 1
ATOM 6476 C CA . LEU B 1 294 ? -17.961 19.852 30.489 1.00 25.86 286 LEU B CA 1
ATOM 6477 C C . LEU B 1 294 ? -19.162 19.899 29.547 1.00 27.24 286 LEU B C 1
ATOM 6478 O O . LEU B 1 294 ? -19.244 19.108 28.608 1.00 25.43 286 LEU B O 1
ATOM 6483 N N . GLN B 1 295 ? -20.076 20.833 29.798 1.00 27.91 287 GLN B N 1
ATOM 6484 C CA . GLN B 1 295 ? -21.247 21.040 28.933 1.00 29.12 287 GLN B CA 1
ATOM 6485 C C . GLN B 1 295 ? -20.835 21.358 27.502 1.00 27.97 287 GLN B C 1
ATOM 6486 O O . GLN B 1 295 ? -21.371 20.789 26.561 1.00 27.11 287 GLN B O 1
ATOM 6492 N N . GLU B 1 296 ? -19.862 22.246 27.346 1.00 29.13 288 GLU B N 1
ATOM 6493 C CA . GLU B 1 296 ? -19.376 22.597 26.015 1.00 29.55 288 GLU B CA 1
ATOM 6494 C C . GLU B 1 296 ? -18.790 21.372 25.318 1.00 28.91 288 GLU B C 1
ATOM 6495 O O . GLU B 1 296 ? -19.018 21.156 24.131 1.00 26.35 288 GLU B O 1
ATOM 6501 N N . GLN B 1 297 ? -18.043 20.558 26.064 1.00 27.31 289 GLN B N 1
ATOM 6502 C CA . GLN B 1 297 ? -17.440 19.353 25.498 1.00 25.60 289 GLN B CA 1
ATOM 6503 C C . GLN B 1 297 ? -18.471 18.314 25.056 1.00 24.45 289 GLN B C 1
ATOM 6504 O O . GLN B 1 297 ? -18.331 17.722 23.983 1.00 24.89 289 GLN B O 1
ATOM 6510 N N . PHE B 1 298 ? -19.521 18.111 25.848 1.00 25.36 290 PHE B N 1
ATOM 6511 C CA . PHE B 1 298 ? -20.593 17.220 25.421 1.00 25.85 290 PHE B CA 1
ATOM 6512 C C . PHE B 1 298 ? -21.199 17.692 24.086 1.00 28.20 290 PHE B C 1
ATOM 6513 O O . PHE B 1 298 ? -21.485 16.874 23.207 1.00 27.45 290 PHE B O 1
ATOM 6521 N N . ALA B 1 299 ? -21.389 19.006 23.933 1.00 28.46 291 ALA B N 1
ATOM 6522 C CA . ALA B 1 299 ? -21.981 19.557 22.701 1.00 28.83 291 ALA B CA 1
ATOM 6523 C C . ALA B 1 299 ? -21.043 19.389 21.504 1.00 29.90 291 ALA B C 1
ATOM 6524 O O . ALA B 1 299 ? -21.480 19.121 20.391 1.00 33.67 291 ALA B O 1
ATOM 6526 N N . LYS B 1 300 ? -19.748 19.511 21.748 1.00 30.19 292 LYS B N 1
ATOM 6527 C CA . LYS B 1 300 ? -18.768 19.511 20.680 1.00 30.42 292 LYS B CA 1
ATOM 6528 C C . LYS B 1 300 ? -18.368 18.115 20.193 1.00 30.87 292 LYS B C 1
ATOM 6529 O O . LYS B 1 300 ? -18.134 17.912 19.000 1.00 30.62 292 LYS B O 1
ATOM 6535 N N . TYR B 1 301 ? -18.291 17.153 21.108 1.00 29.98 293 TYR B N 1
ATOM 6536 C CA . TYR B 1 301 ? -17.670 15.863 20.793 1.00 28.67 293 TYR B CA 1
ATOM 6537 C C . TYR B 1 301 ? -18.632 14.694 20.819 1.00 28.60 293 TYR B C 1
ATOM 6538 O O . TYR B 1 301 ? -18.266 13.569 20.509 1.00 29.00 293 TYR B O 1
ATOM 6547 N N . THR B 1 302 ? -19.876 14.970 21.168 1.00 30.50 294 THR B N 1
ATOM 6548 C CA . THR B 1 302 ? -20.777 13.941 21.630 1.00 33.00 294 THR B CA 1
ATOM 6549 C C . THR B 1 302 ? -22.187 14.205 21.104 1.00 34.70 294 THR B C 1
ATOM 6550 O O . THR B 1 302 ? -22.500 15.331 20.749 1.00 35.96 294 THR B O 1
ATOM 6554 N N . GLN B 1 303 ? -23.024 13.171 21.077 1.00 35.86 295 GLN B N 1
ATOM 6555 C CA . GLN B 1 303 ? -24.426 13.312 20.684 1.00 38.17 295 GLN B CA 1
ATOM 6556 C C . GLN B 1 303 ? -25.376 13.596 21.848 1.00 38.09 295 GLN B C 1
ATOM 6557 O O . GLN B 1 303 ? -26.577 13.786 21.634 1.00 40.52 295 GLN B O 1
ATOM 6563 N N . HIS B 1 304 ? -24.846 13.634 23.068 1.00 34.88 296 HIS B N 1
ATOM 6564 C CA . HIS B 1 304 ? -25.656 13.838 24.276 1.00 35.13 296 HIS B CA 1
ATOM 6565 C C . HIS B 1 304 ? -25.633 15.272 24.719 1.00 34.29 296 HIS B C 1
ATOM 6566 O O . HIS B 1 304 ? -24.700 16.023 24.406 1.00 31.79 296 HIS B O 1
ATOM 6573 N N . GLN B 1 305 ? -26.660 15.659 25.469 1.00 34.60 297 GLN B N 1
ATOM 6574 C CA . GLN B 1 305 ? -26.658 16.936 26.187 1.00 37.24 297 GLN B CA 1
ATOM 6575 C C . GLN B 1 305 ? -27.209 16.730 27.603 1.00 35.89 297 GLN B C 1
ATOM 6576 O O . GLN B 1 305 ? -28.356 17.061 27.879 1.00 36.36 297 GLN B O 1
ATOM 6582 N N . PRO B 1 306 ? -26.387 16.164 28.511 1.00 36.09 298 PRO B N 1
ATOM 6583 C CA . PRO B 1 306 ? -26.918 15.757 29.816 1.00 34.49 298 PRO B CA 1
ATOM 6584 C C . PRO B 1 306 ? -27.078 16.910 30.802 1.00 33.14 298 PRO B C 1
ATOM 6585 O O . PRO B 1 306 ? -26.476 17.966 30.611 1.00 34.00 298 PRO B O 1
ATOM 6589 N N . LYS B 1 307 ? -27.874 16.698 31.850 1.00 31.71 299 LYS B N 1
ATOM 6590 C CA . LYS B 1 307 ? -27.986 17.661 32.934 1.00 31.75 299 LYS B CA 1
ATOM 6591 C C . LYS B 1 307 ? -26.728 17.630 33.816 1.00 31.98 299 LYS B C 1
ATOM 6592 O O . LYS B 1 307 ? -26.287 16.558 34.256 1.00 32.86 299 LYS B O 1
ATOM 6598 N N . ILE B 1 308 ? -26.148 18.799 34.060 1.00 30.78 300 ILE B N 1
ATOM 6599 C CA . ILE B 1 308 ? -24.966 18.901 34.909 1.00 30.36 300 ILE B CA 1
ATOM 6600 C C . ILE B 1 308 ? -25.205 19.930 36.004 1.00 31.10 300 ILE B C 1
ATOM 6601 O O . ILE B 1 308 ? -25.463 21.098 35.713 1.00 33.19 300 ILE B O 1
ATOM 6606 N N . VAL B 1 309 ? -25.116 19.503 37.260 1.00 30.13 301 VAL B N 1
ATOM 6607 C CA . VAL B 1 309 ? -25.290 20.412 38.393 1.00 29.67 301 VAL B CA 1
ATOM 6608 C C . VAL B 1 309 ? -23.980 20.630 39.138 1.00 29.20 301 VAL B C 1
ATOM 6609 O O . VAL B 1 309 ? -23.157 19.711 39.268 1.00 28.93 301 VAL B O 1
ATOM 6613 N N . THR B 1 310 ? -23.787 21.852 39.616 1.00 29.01 302 THR B N 1
ATOM 6614 C CA . THR B 1 310 ? -22.637 22.193 40.429 1.00 30.02 302 THR B CA 1
ATOM 6615 C C . THR B 1 310 ? -22.994 21.978 41.888 1.00 30.54 302 THR B C 1
ATOM 6616 O O . THR B 1 310 ? -23.874 22.660 42.429 1.00 30.62 302 THR B O 1
ATOM 6620 N N . ILE B 1 311 ? -22.351 20.989 42.506 1.00 28.86 303 ILE B N 1
ATOM 6621 C CA . ILE B 1 311 ? -22.456 20.791 43.954 1.00 27.69 303 ILE B CA 1
ATOM 6622 C C . ILE B 1 311 ? -21.070 20.532 44.527 1.00 28.38 303 ILE B C 1
ATOM 6623 O O . ILE B 1 311 ? -20.510 19.440 44.351 1.00 27.06 303 ILE B O 1
ATOM 6628 N N . PRO B 1 312 ? -20.501 21.540 45.208 1.00 28.64 304 PRO B N 1
ATOM 6629 C CA . PRO B 1 312 ? -19.215 21.359 45.881 1.00 28.57 304 PRO B CA 1
ATOM 6630 C C . PRO B 1 312 ? -19.189 20.070 46.725 1.00 27.55 304 PRO B C 1
ATOM 6631 O O . PRO B 1 312 ? -20.148 19.776 47.451 1.00 27.02 304 PRO B O 1
ATOM 6635 N N . VAL B 1 313 ? -18.108 19.304 46.599 1.00 26.85 305 VAL B N 1
ATOM 6636 C CA . VAL B 1 313 ? -17.971 18.011 47.290 1.00 27.35 305 VAL B CA 1
ATOM 6637 C C . VAL B 1 313 ? -17.633 18.169 48.781 1.00 26.81 305 VAL B C 1
ATOM 6638 O O . VAL B 1 313 ? -17.675 17.207 49.546 1.00 27.57 305 VAL B O 1
ATOM 6642 N N . GLY B 1 314 ? -17.270 19.378 49.185 1.00 27.96 306 GLY B N 1
ATOM 6643 C CA . GLY B 1 314 ? -17.001 19.646 50.596 1.00 27.95 306 GLY B CA 1
ATOM 6644 C C . GLY B 1 314 ? -17.741 20.891 51.017 1.00 29.74 306 GLY B C 1
ATOM 6645 O O . GLY B 1 314 ? -18.203 21.668 50.159 1.00 27.64 306 GLY B O 1
ATOM 6646 N N . SER B 1 315 ? -17.869 21.056 52.333 1.00 29.81 307 SER B N 1
ATOM 6647 C CA . SER B 1 315 ? -18.396 22.279 52.950 1.00 31.12 307 SER B CA 1
ATOM 6648 C C . SER B 1 315 ? -17.878 22.396 54.388 1.00 33.84 307 SER B C 1
ATOM 6649 O O . SER B 1 315 ? -17.413 21.401 54.976 1.00 32.88 307 SER B O 1
ATOM 6652 N N . ILE B 1 316 ? -17.931 23.622 54.916 1.00 32.44 308 ILE B N 1
ATOM 6653 C CA . ILE B 1 316 ? -17.384 23.970 56.221 1.00 34.75 308 ILE B CA 1
ATOM 6654 C C . ILE B 1 316 ? -18.535 24.133 57.197 1.00 35.62 308 ILE B C 1
ATOM 6655 O O . ILE B 1 316 ? -19.423 24.975 56.995 1.00 35.17 308 ILE B O 1
ATOM 6660 N N . ASP B 1 317 ? -18.528 23.302 58.233 1.00 35.57 309 ASP B N 1
ATOM 6661 C CA . ASP B 1 317 ? -19.534 23.374 59.282 1.00 36.94 309 ASP B CA 1
ATOM 6662 C C . ASP B 1 317 ? -19.520 24.741 59.956 1.00 35.71 309 ASP B C 1
ATOM 6663 O O . ASP B 1 317 ? -20.556 25.373 60.072 1.00 35.44 309 ASP B O 1
ATOM 6668 N N . SER B 1 318 ? -18.338 25.189 60.371 1.00 37.86 310 SER B N 1
ATOM 6669 C CA . SER B 1 318 ? -18.134 26.536 60.892 1.00 39.24 310 SER B CA 1
ATOM 6670 C C . SER B 1 318 ? -16.671 26.888 60.748 1.00 40.24 310 SER B C 1
ATOM 6671 O O . SER B 1 318 ? -15.825 25.997 60.685 1.00 40.03 310 SER B O 1
ATOM 6674 N N . LEU B 1 319 ? -16.377 28.185 60.682 1.00 40.46 311 LEU B N 1
ATOM 6675 C CA . LEU B 1 319 ? -15.000 28.671 60.620 1.00 41.47 311 LEU B CA 1
ATOM 6676 C C . LEU B 1 319 ? -14.241 28.285 61.893 1.00 42.47 311 LEU B C 1
ATOM 6677 O O . LEU B 1 319 ? -14.841 28.145 62.954 1.00 42.36 311 LEU B O 1
ATOM 6682 N N . THR B 1 320 ? -12.930 28.092 61.782 1.00 42.52 312 THR B N 1
ATOM 6683 C CA . THR B 1 320 ? -12.136 27.588 62.899 1.00 42.12 312 THR B CA 1
ATOM 6684 C C . THR B 1 320 ? -11.071 28.601 63.256 1.00 44.46 312 THR B C 1
ATOM 6685 O O . THR B 1 320 ? -10.270 28.994 62.406 1.00 46.88 312 THR B O 1
ATOM 6689 N N . ASP B 1 321 ? -11.077 29.033 64.513 1.00 46.75 313 ASP B N 1
ATOM 6690 C CA . ASP B 1 321 ? -10.101 30.001 64.997 1.00 48.80 313 ASP B CA 1
ATOM 6691 C C . ASP B 1 321 ? -8.933 29.278 65.632 1.00 48.53 313 ASP B C 1
ATOM 6692 O O . ASP B 1 321 ? -9.089 28.179 66.164 1.00 48.67 313 ASP B O 1
ATOM 6697 N N . SER B 1 322 ? -7.759 29.896 65.568 1.00 49.06 314 SER B N 1
ATOM 6698 C CA . SER B 1 322 ? -6.591 29.378 66.256 1.00 51.34 314 SER B CA 1
ATOM 6699 C C . SER B 1 322 ? -6.865 29.316 67.755 1.00 56.26 314 SER B C 1
ATOM 6700 O O . SER B 1 322 ? -6.729 30.315 68.459 1.00 59.29 314 SER B O 1
ATOM 6703 N N . SER B 1 323 ? -7.268 28.141 68.234 1.00 59.66 315 SER B N 1
ATOM 6704 C CA . SER B 1 323 ? -7.664 27.980 69.630 1.00 62.60 315 SER B CA 1
ATOM 6705 C C . SER B 1 323 ? -6.474 28.070 70.585 1.00 63.94 315 SER B C 1
ATOM 6706 O O . SER B 1 323 ? -6.654 28.234 71.789 1.00 65.17 315 SER B O 1
ATOM 6709 N N . GLN B 1 324 ? -5.264 27.981 70.041 1.00 64.87 316 GLN B N 1
ATOM 6710 C CA . GLN B 1 324 ? -4.051 28.015 70.851 1.00 64.48 316 GLN B CA 1
ATOM 6711 C C . GLN B 1 324 ? -2.951 28.884 70.226 1.00 61.24 316 GLN B C 1
ATOM 6712 O O . GLN B 1 324 ? -1.774 28.752 70.574 1.00 59.37 316 GLN B O 1
ATOM 6718 N N . GLY B 1 325 ? -3.335 29.777 69.312 1.00 58.71 317 GLY B N 1
ATOM 6719 C CA . GLY B 1 325 ? -2.366 30.607 68.589 1.00 53.81 317 GLY B CA 1
ATOM 6720 C C . GLY B 1 325 ? -1.753 29.878 67.400 1.00 51.83 317 GLY B C 1
ATOM 6721 O O . GLY B 1 325 ? -1.863 28.651 67.284 1.00 50.26 317 GLY B O 1
ATOM 6722 N N . ARG B 1 326 ? -1.127 30.637 66.504 1.00 48.88 318 ARG B N 1
ATOM 6723 C CA . ARG B 1 326 ? -0.470 30.074 65.326 1.00 45.37 318 ARG B CA 1
ATOM 6724 C C . ARG B 1 326 ? 1.036 30.172 65.499 1.00 45.03 318 ARG B C 1
ATOM 6725 O O . ARG B 1 326 ? 1.545 31.203 65.926 1.00 45.65 318 ARG B O 1
ATOM 6733 N N . LYS B 1 327 ? 1.750 29.096 65.178 1.00 43.43 319 LYS B N 1
ATOM 6734 C CA . LYS B 1 327 ? 3.202 29.132 65.175 1.00 41.59 319 LYS B CA 1
ATOM 6735 C C . LYS B 1 327 ? 3.658 30.174 64.149 1.00 41.81 319 LYS B C 1
ATOM 6736 O O . LYS B 1 327 ? 3.165 30.174 63.015 1.00 40.15 319 LYS B O 1
ATOM 6742 N N . PRO B 1 328 ? 4.565 31.092 64.555 1.00 39.87 320 PRO B N 1
ATOM 6743 C CA . PRO B 1 328 ? 5.098 32.102 63.633 1.00 40.93 320 PRO B CA 1
ATOM 6744 C C . PRO B 1 328 ? 5.883 31.448 62.498 1.00 39.86 320 PRO B C 1
ATOM 6745 O O . PRO B 1 328 ? 6.594 30.471 62.738 1.00 40.79 320 PRO B O 1
ATOM 6749 N N . PHE B 1 329 ? 5.747 31.983 61.283 1.00 39.60 321 PHE B N 1
ATOM 6750 C CA . PHE B 1 329 ? 6.457 31.482 60.089 1.00 37.59 321 PHE B CA 1
ATOM 6751 C C . PHE B 1 329 ? 6.214 29.994 59.779 1.00 36.66 321 PHE B C 1
ATOM 6752 O O . PHE B 1 329 ? 7.081 29.328 59.204 1.00 35.26 321 PHE B O 1
ATOM 6760 N N . SER B 1 330 ? 5.033 29.492 60.145 1.00 35.61 322 SER B N 1
ATOM 6761 C CA . SER B 1 330 ? 4.710 28.071 59.976 1.00 34.78 322 SER B CA 1
ATOM 6762 C C . SER B 1 330 ? 3.877 27.799 58.717 1.00 33.90 322 SER B C 1
ATOM 6763 O O . SER B 1 330 ? 2.777 28.341 58.546 1.00 32.64 322 SER B O 1
ATOM 6766 N N . LEU B 1 331 ? 4.433 26.958 57.847 1.00 33.57 323 LEU B N 1
ATOM 6767 C CA . LEU B 1 331 ? 3.812 26.596 56.572 1.00 31.97 323 LEU B CA 1
ATOM 6768 C C . LEU B 1 331 ? 3.300 25.160 56.609 1.00 29.51 323 LEU B C 1
ATOM 6769 O O . LEU B 1 331 ? 3.923 24.299 57.230 1.00 28.17 323 LEU B O 1
ATOM 6774 N N . ILE B 1 332 ? 2.184 24.912 55.924 1.00 28.58 324 ILE B N 1
ATOM 6775 C CA . ILE B 1 332 ? 1.568 23.583 55.869 1.00 27.74 324 ILE B CA 1
ATOM 6776 C C . ILE B 1 332 ? 1.141 23.190 54.449 1.00 26.81 324 ILE B C 1
ATOM 6777 O O . ILE B 1 332 ? 0.778 24.041 53.644 1.00 26.29 324 ILE B O 1
ATOM 6782 N N . THR B 1 333 ? 1.229 21.896 54.148 1.00 26.02 325 THR B N 1
ATOM 6783 C CA . THR B 1 333 ? 0.498 21.309 53.023 1.00 24.45 325 THR B CA 1
ATOM 6784 C C . THR B 1 333 ? -0.102 19.983 53.482 1.00 24.17 325 THR B C 1
ATOM 6785 O O . THR B 1 333 ? 0.410 19.364 54.420 1.00 25.14 325 THR B O 1
ATOM 6789 N N . ALA B 1 334 ? -1.219 19.589 52.866 1.00 24.05 326 ALA B N 1
ATOM 6790 C CA . ALA B 1 334 ? -1.888 18.339 53.190 1.00 21.80 326 ALA B CA 1
ATOM 6791 C C . ALA B 1 334 ? -2.405 17.658 51.929 1.00 21.67 326 ALA B C 1
ATOM 6792 O O . ALA B 1 334 ? -3.289 18.188 51.243 1.00 20.80 326 ALA B O 1
ATOM 6794 N N . SER B 1 335 ? -1.864 16.472 51.631 1.00 21.39 327 SER B N 1
ATOM 6795 C CA . SER B 1 335 ? -2.318 15.707 50.470 1.00 20.00 327 SER B CA 1
ATOM 6796 C C . SER B 1 335 ? -1.621 14.378 50.378 1.00 19.56 327 SER B C 1
ATOM 6797 O O . SER B 1 335 ? -0.637 14.121 51.072 1.00 18.30 327 SER B O 1
ATOM 6800 N N . ARG B 1 336 ? -2.143 13.547 49.484 1.00 19.07 328 ARG B N 1
ATOM 6801 C CA . ARG B 1 336 ? -1.455 12.352 49.035 1.00 18.48 328 ARG B CA 1
ATOM 6802 C C . ARG B 1 336 ? -0.053 12.757 48.619 1.00 18.36 328 ARG B C 1
ATOM 6803 O O . ARG B 1 336 ? 0.136 13.794 47.977 1.00 19.04 328 ARG B O 1
ATOM 6811 N N . LEU B 1 337 ? 0.941 11.979 49.038 1.00 17.61 329 LEU B N 1
ATOM 6812 C CA . LEU B 1 337 ? 2.303 12.233 48.623 1.00 18.34 329 LEU B CA 1
ATOM 6813 C C . LEU B 1 337 ? 2.450 11.612 47.235 1.00 18.62 329 LEU B C 1
ATOM 6814 O O . LEU B 1 337 ? 2.979 10.504 47.067 1.00 18.90 329 LEU B O 1
ATOM 6819 N N . ALA B 1 338 ? 1.923 12.351 46.257 1.00 19.90 330 ALA B N 1
ATOM 6820 C CA . ALA B 1 338 ? 1.756 11.899 44.878 1.00 20.10 330 ALA B CA 1
ATOM 6821 C C . ALA B 1 338 ? 2.406 12.886 43.907 1.00 20.76 330 ALA B C 1
ATOM 6822 O O . ALA B 1 338 ? 2.440 14.103 44.188 1.00 19.62 330 ALA B O 1
ATOM 6824 N N . LYS B 1 339 ? 2.913 12.377 42.776 1.00 21.19 331 LYS B N 1
ATOM 6825 C CA . LYS B 1 339 ? 3.647 13.218 41.804 1.00 22.84 331 LYS B CA 1
ATOM 6826 C C . LYS B 1 339 ? 2.860 14.463 41.422 1.00 21.46 331 LYS B C 1
ATOM 6827 O O . LYS B 1 339 ? 3.434 15.549 41.341 1.00 21.48 331 LYS B O 1
ATOM 6833 N N . GLU B 1 340 ? 1.558 14.291 41.206 1.00 21.03 332 GLU B N 1
ATOM 6834 C CA . GLU B 1 340 ? 0.668 15.365 40.722 1.00 23.42 332 GLU B CA 1
ATOM 6835 C C . GLU B 1 340 ? 0.445 16.498 41.738 1.00 22.79 332 GLU B C 1
ATOM 6836 O O . GLU B 1 340 ? -0.035 17.582 41.381 1.00 21.24 332 GLU B O 1
ATOM 6842 N N . LYS B 1 341 ? 0.796 16.241 42.997 1.00 21.75 333 LYS B N 1
ATOM 6843 C CA . LYS B 1 341 ? 0.785 17.281 44.027 1.00 21.31 333 LYS B CA 1
ATOM 6844 C C . LYS B 1 341 ? 2.089 18.085 44.049 1.00 20.77 333 LYS B C 1
ATOM 6845 O O . LYS B 1 341 ? 2.121 19.188 44.598 1.00 21.16 333 LYS B O 1
ATOM 6851 N N . HIS B 1 342 ? 3.155 17.536 43.458 1.00 20.39 334 HIS B N 1
ATOM 6852 C CA . HIS B 1 342 ? 4.447 18.233 43.314 1.00 21.87 334 HIS B CA 1
ATOM 6853 C C . HIS B 1 342 ? 4.973 18.846 44.597 1.00 23.27 334 HIS B C 1
ATOM 6854 O O . HIS B 1 342 ? 5.541 19.961 44.593 1.00 22.76 334 HIS B O 1
ATOM 6861 N N . ILE B 1 343 ? 4.798 18.122 45.701 1.00 22.94 335 ILE B N 1
ATOM 6862 C CA . ILE B 1 343 ? 5.287 18.577 47.007 1.00 22.86 335 ILE B CA 1
ATOM 6863 C C . ILE B 1 343 ? 6.799 18.829 47.004 1.00 24.49 335 ILE B C 1
ATOM 6864 O O . ILE B 1 343 ? 7.270 19.715 47.711 1.00 25.79 335 ILE B O 1
ATOM 6869 N N . ASP B 1 344 ? 7.551 18.073 46.203 1.00 24.41 336 ASP B N 1
ATOM 6870 C CA . ASP B 1 344 ? 8.996 18.306 46.071 1.00 26.03 336 ASP B CA 1
ATOM 6871 C C . ASP B 1 344 ? 9.334 19.737 45.620 1.00 26.75 336 ASP B C 1
ATOM 6872 O O . ASP B 1 344 ? 10.353 20.291 46.043 1.00 28.93 336 ASP B O 1
ATOM 6877 N N . TRP B 1 345 ? 8.487 20.323 44.775 1.00 27.30 337 TRP B N 1
ATOM 6878 C CA . TRP B 1 345 ? 8.645 21.737 44.389 1.00 27.14 337 TRP B CA 1
ATOM 6879 C C . TRP B 1 345 ? 8.470 22.628 45.590 1.00 26.37 337 TRP B C 1
ATOM 6880 O O . TRP B 1 345 ? 9.236 23.574 45.761 1.00 26.94 337 TRP B O 1
ATOM 6891 N N . LEU B 1 346 ? 7.492 22.318 46.442 1.00 25.53 338 LEU B N 1
ATOM 6892 C CA . LEU B 1 346 ? 7.266 23.099 47.666 1.00 26.32 338 LEU B CA 1
ATOM 6893 C C . LEU B 1 346 ? 8.425 22.992 48.647 1.00 28.06 338 LEU B C 1
ATOM 6894 O O . LEU B 1 346 ? 8.824 23.997 49.252 1.00 27.83 338 LEU B O 1
ATOM 6899 N N . VAL B 1 347 ? 8.963 21.782 48.791 1.00 27.64 339 VAL B N 1
ATOM 6900 C CA . VAL B 1 347 ? 10.102 21.549 49.663 1.00 28.80 339 VAL B CA 1
ATOM 6901 C C . VAL B 1 347 ? 11.301 22.354 49.174 1.00 31.37 339 VAL B C 1
ATOM 6902 O O . VAL B 1 347 ? 11.990 22.986 49.980 1.00 30.62 339 VAL B O 1
ATOM 6906 N N . LYS B 1 348 ? 11.543 22.369 47.865 1.00 31.78 340 LYS B N 1
ATOM 6907 C CA . LYS B 1 348 ? 12.709 23.096 47.363 1.00 32.45 340 LYS B CA 1
ATOM 6908 C C . LYS B 1 348 ? 12.515 24.601 47.485 1.00 33.58 340 LYS B C 1
ATOM 6909 O O . LYS B 1 348 ? 13.459 25.326 47.806 1.00 35.33 340 LYS B O 1
ATOM 6915 N N . ALA B 1 349 ? 11.282 25.049 47.278 1.00 31.79 341 ALA B N 1
ATOM 6916 C CA . ALA B 1 349 ? 10.921 26.444 47.497 1.00 34.34 341 ALA B CA 1
ATOM 6917 C C . ALA B 1 349 ? 11.160 26.887 48.942 1.00 35.75 341 ALA B C 1
ATOM 6918 O O . ALA B 1 349 ? 11.773 27.928 49.174 1.00 36.33 341 ALA B O 1
ATOM 6920 N N . VAL B 1 350 ? 10.697 26.081 49.900 1.00 35.20 342 VAL B N 1
ATOM 6921 C CA . VAL B 1 350 ? 10.817 26.381 51.335 1.00 34.79 342 VAL B CA 1
ATOM 6922 C C . VAL B 1 350 ? 12.277 26.473 51.778 1.00 35.76 342 VAL B C 1
ATOM 6923 O O . VAL B 1 350 ? 12.637 27.349 52.577 1.00 37.59 342 VAL B O 1
ATOM 6927 N N . ILE B 1 351 ? 13.108 25.580 51.250 1.00 34.46 343 ILE B N 1
ATOM 6928 C CA . ILE B 1 351 ? 14.556 25.644 51.440 1.00 36.74 343 ILE B CA 1
ATOM 6929 C C . ILE B 1 351 ? 15.116 26.991 50.942 1.00 38.78 343 ILE B C 1
ATOM 6930 O O . ILE B 1 351 ? 15.911 27.640 51.637 1.00 41.97 343 ILE B O 1
ATOM 6935 N N . GLU B 1 352 ? 14.691 27.407 49.750 1.00 38.86 344 GLU B N 1
ATOM 6936 C CA . GLU B 1 352 ? 15.144 28.665 49.157 1.00 40.90 344 GLU B CA 1
ATOM 6937 C C . GLU B 1 352 ? 14.724 29.853 50.028 1.00 40.60 344 GLU B C 1
ATOM 6938 O O . GLU B 1 352 ? 15.555 30.685 50.395 1.00 40.07 344 GLU B O 1
ATOM 6944 N N . ALA B 1 353 ? 13.443 29.897 50.388 1.00 39.75 345 ALA B N 1
ATOM 6945 C CA . ALA B 1 353 ? 12.896 30.961 51.227 1.00 40.46 345 ALA B CA 1
ATOM 6946 C C . ALA B 1 353 ? 13.535 31.027 52.621 1.00 43.15 345 ALA B C 1
ATOM 6947 O O . ALA B 1 353 ? 13.657 32.112 53.199 1.00 44.90 345 ALA B O 1
ATOM 6949 N N . HIS B 1 354 ? 13.943 29.871 53.143 1.00 42.46 346 HIS B N 1
ATOM 6950 C CA . HIS B 1 354 ? 14.552 29.748 54.476 1.00 43.48 346 HIS B CA 1
ATOM 6951 C C . HIS B 1 354 ? 15.845 30.503 54.580 1.00 43.78 346 HIS B C 1
ATOM 6952 O O . HIS B 1 354 ? 16.146 31.064 55.632 1.00 44.59 346 HIS B O 1
ATOM 6959 N N . LYS B 1 355 ? 16.621 30.521 53.493 1.00 44.20 347 LYS B N 1
ATOM 6960 C CA . LYS B 1 355 ? 17.818 31.363 53.404 1.00 46.12 347 LYS B CA 1
ATOM 6961 C C . LYS B 1 355 ? 17.499 32.806 53.812 1.00 47.62 347 LYS B C 1
ATOM 6962 O O . LYS B 1 355 ? 18.300 33.451 54.487 1.00 50.54 347 LYS B O 1
ATOM 6968 N N . GLU B 1 356 ? 16.315 33.284 53.418 1.00 48.42 348 GLU B N 1
ATOM 6969 C CA . GLU B 1 356 ? 15.866 34.657 53.669 1.00 48.39 348 GLU B CA 1
ATOM 6970 C C . GLU B 1 356 ? 15.089 34.813 54.972 1.00 49.01 348 GLU B C 1
ATOM 6971 O O . GLU B 1 356 ? 15.158 35.868 55.604 1.00 46.95 348 GLU B O 1
ATOM 6977 N N . LEU B 1 357 ? 14.330 33.779 55.350 1.00 49.14 349 LEU B N 1
ATOM 6978 C CA . LEU B 1 357 ? 13.583 33.749 56.619 1.00 50.33 349 LEU B CA 1
ATOM 6979 C C . LEU B 1 357 ? 13.889 32.463 57.395 1.00 51.54 349 LEU B C 1
ATOM 6980 O O . LEU B 1 357 ? 13.129 31.492 57.315 1.00 51.45 349 LEU B O 1
ATOM 6985 N N . PRO B 1 358 ? 14.995 32.455 58.164 1.00 53.62 350 PRO B N 1
ATOM 6986 C CA . PRO B 1 358 ? 15.484 31.228 58.816 1.00 53.34 350 PRO B CA 1
ATOM 6987 C C . PRO B 1 358 ? 14.568 30.659 59.917 1.00 51.22 350 PRO B C 1
ATOM 6988 O O . PRO B 1 358 ? 14.902 29.642 60.533 1.00 51.39 350 PRO B O 1
ATOM 6992 N N . GLU B 1 359 ? 13.426 31.297 60.149 1.00 49.76 351 GLU B N 1
ATOM 6993 C CA . GLU B 1 359 ? 12.444 30.773 61.092 1.00 49.98 351 GLU B CA 1
ATOM 6994 C C . GLU B 1 359 ? 11.324 29.986 60.399 1.00 46.02 351 GLU B C 1
ATOM 6995 O O . GLU B 1 359 ? 10.398 29.495 61.057 1.00 43.29 351 GLU B O 1
ATOM 7001 N N . LEU B 1 360 ? 11.406 29.874 59.076 1.00 43.13 352 LEU B N 1
ATOM 7002 C CA . LEU B 1 360 ? 10.391 29.148 58.316 1.00 40.20 352 LEU B CA 1
ATOM 7003 C C . LEU B 1 360 ? 10.382 27.672 58.689 1.00 36.71 352 LEU B C 1
ATOM 7004 O O . LEU B 1 360 ? 11.433 27.042 58.778 1.00 35.88 352 LEU B O 1
ATOM 7009 N N . THR B 1 361 ? 9.188 27.149 58.946 1.00 35.27 353 THR B N 1
ATOM 7010 C CA . THR B 1 361 ? 8.991 25.708 59.089 1.00 33.50 353 THR B CA 1
ATOM 7011 C C . THR B 1 361 ? 7.898 25.220 58.113 1.00 32.96 353 THR B C 1
ATOM 7012 O O . THR B 1 361 ? 6.957 25.959 57.788 1.00 31.08 353 THR B O 1
ATOM 7016 N N . PHE B 1 362 ? 8.025 23.973 57.664 1.00 30.66 354 PHE B N 1
ATOM 7017 C CA . PHE B 1 362 ? 7.075 23.390 56.712 1.00 28.12 354 PHE B CA 1
ATOM 7018 C C . PHE B 1 362 ? 6.748 21.975 57.156 1.00 26.48 354 PHE B C 1
ATOM 7019 O O . PHE B 1 362 ? 7.629 21.124 57.172 1.00 27.54 354 PHE B O 1
ATOM 7027 N N . ASP B 1 363 ? 5.490 21.752 57.538 1.00 26.29 355 ASP B N 1
ATOM 7028 C CA . ASP B 1 363 ? 4.965 20.423 57.890 1.00 25.47 355 ASP B CA 1
ATOM 7029 C C . ASP B 1 363 ? 4.125 19.855 56.742 1.00 23.96 355 ASP B C 1
ATOM 7030 O O . ASP B 1 363 ? 3.217 20.512 56.248 1.00 22.26 355 ASP B O 1
ATOM 7035 N N . ILE B 1 364 ? 4.437 18.633 56.325 1.00 23.59 356 ILE B N 1
ATOM 7036 C CA . ILE B 1 364 ? 3.725 17.994 55.207 1.00 21.78 356 ILE B CA 1
ATOM 7037 C C . ILE B 1 364 ? 2.858 16.837 55.704 1.00 21.36 356 ILE B C 1
ATOM 7038 O O . ILE B 1 364 ? 3.372 15.814 56.164 1.00 20.40 356 ILE B O 1
ATOM 7043 N N . TYR B 1 365 ? 1.548 17.009 55.640 1.00 21.28 357 TYR B N 1
ATOM 7044 C CA . TYR B 1 365 ? 0.636 15.964 56.027 1.00 23.04 357 TYR B CA 1
ATOM 7045 C C . TYR B 1 365 ? 0.203 15.109 54.831 1.00 23.72 357 TYR B C 1
ATOM 7046 O O . TYR B 1 365 ? 0.067 15.612 53.711 1.00 23.56 357 TYR B O 1
ATOM 7055 N N . GLY B 1 366 ? -0.026 13.822 55.092 1.00 23.26 358 GLY B N 1
ATOM 7056 C CA . GLY B 1 366 ? -0.516 12.876 54.085 1.00 22.08 358 GLY B CA 1
ATOM 7057 C C . GLY B 1 366 ? 0.446 11.714 53.894 1.00 23.24 358 GLY B C 1
ATOM 7058 O O . GLY B 1 366 ? 1.530 11.685 54.491 1.00 22.26 358 GLY B O 1
ATOM 7059 N N . SER B 1 367 ? 0.048 10.755 53.062 1.00 22.59 359 SER B N 1
ATOM 7060 C CA . SER B 1 367 ? 0.860 9.572 52.814 1.00 22.16 359 SER B CA 1
ATOM 7061 C C . SER B 1 367 ? 0.976 9.301 51.324 1.00 21.10 359 SER B C 1
ATOM 7062 O O . SER B 1 367 ? 0.111 9.710 50.534 1.00 21.11 359 SER B O 1
ATOM 7065 N N . GLY B 1 368 ? 2.035 8.601 50.946 1.00 20.57 360 GLY B N 1
ATOM 7066 C CA . GLY B 1 368 ? 2.174 8.136 49.571 1.00 21.33 360 GLY B CA 1
ATOM 7067 C C . GLY B 1 368 ? 3.610 7.970 49.148 1.00 21.63 360 GLY B C 1
ATOM 7068 O O . GLY B 1 368 ? 4.533 8.345 49.885 1.00 22.42 360 GLY B O 1
ATOM 7069 N N . GLY B 1 369 ? 3.793 7.463 47.926 1.00 21.92 361 GLY B N 1
ATOM 7070 C CA . GLY B 1 369 ? 5.106 7.062 47.428 1.00 21.54 361 GLY B CA 1
ATOM 7071 C C . GLY B 1 369 ? 6.150 8.141 47.218 1.00 22.17 361 GLY B C 1
ATOM 7072 O O . GLY B 1 369 ? 7.343 7.829 47.054 1.00 21.75 361 GLY B O 1
ATOM 7073 N N . GLU B 1 370 ? 5.736 9.403 47.192 1.00 21.35 362 GLU B N 1
ATOM 7074 C CA . GLU B 1 370 ? 6.717 10.489 47.084 1.00 22.00 362 GLU B CA 1
ATOM 7075 C C . GLU B 1 370 ? 7.506 10.711 48.377 1.00 21.80 362 GLU B C 1
ATOM 7076 O O . GLU B 1 370 ? 8.538 11.391 48.354 1.00 21.93 362 GLU B O 1
ATOM 7082 N N . ASP B 1 371 ? 7.064 10.101 49.483 1.00 22.72 363 ASP B N 1
ATOM 7083 C CA . ASP B 1 371 ? 7.786 10.232 50.769 1.00 22.11 363 ASP B CA 1
ATOM 7084 C C . ASP B 1 371 ? 9.283 10.002 50.647 1.00 23.04 363 ASP B C 1
ATOM 7085 O O . ASP B 1 371 ? 10.058 10.769 51.215 1.00 24.10 363 ASP B O 1
ATOM 7090 N N . SER B 1 372 ? 9.693 8.972 49.899 1.00 23.41 364 SER B N 1
ATOM 7091 C CA . SER B 1 372 ? 11.131 8.689 49.698 1.00 23.34 364 SER B CA 1
ATOM 7092 C C . SER B 1 372 ? 11.890 9.858 49.055 1.00 23.41 364 SER B C 1
ATOM 7093 O O . SER B 1 372 ? 12.956 10.252 49.537 1.00 23.45 364 SER B O 1
ATOM 7096 N N . LEU B 1 373 ? 11.360 10.392 47.954 1.00 23.45 365 LEU B N 1
ATOM 7097 C CA . LEU B 1 373 ? 11.966 11.573 47.303 1.00 24.37 365 LEU B CA 1
ATOM 7098 C C . LEU B 1 373 ? 12.025 12.750 48.270 1.00 23.56 365 LEU B C 1
ATOM 7099 O O . LEU B 1 373 ? 13.073 13.385 48.435 1.00 23.52 365 LEU B O 1
ATOM 7104 N N . LEU B 1 374 ? 10.892 13.025 48.910 1.00 23.44 366 LEU B N 1
ATOM 7105 C CA . LEU B 1 374 ? 10.800 14.130 49.863 1.00 24.81 366 LEU B CA 1
ATOM 7106 C C . LEU B 1 374 ? 11.839 13.997 50.966 1.00 26.15 366 LEU B C 1
ATOM 7107 O O . LEU B 1 374 ? 12.516 14.977 51.296 1.00 28.02 366 LEU B O 1
ATOM 7112 N N . ARG B 1 375 ? 12.017 12.787 51.495 1.00 26.20 367 ARG B N 1
ATOM 7113 C CA . ARG B 1 375 ? 13.036 12.596 52.531 1.00 29.02 367 ARG B CA 1
ATOM 7114 C C . ARG B 1 375 ? 14.446 12.832 52.003 1.00 29.22 367 ARG B C 1
ATOM 7115 O O . ARG B 1 375 ? 15.303 13.402 52.697 1.00 29.83 367 ARG B O 1
ATOM 7123 N N . GLU B 1 376 ? 14.682 12.402 50.770 1.00 28.25 368 GLU B N 1
ATOM 7124 C CA . GLU B 1 376 ? 15.981 12.558 50.141 1.00 30.10 368 GLU B CA 1
ATOM 7125 C C . GLU B 1 376 ? 16.353 14.048 49.983 1.00 30.15 368 GLU B C 1
ATOM 7126 O O . GLU B 1 376 ? 17.470 14.447 50.313 1.00 28.98 368 GLU B O 1
ATOM 7132 N N . ILE B 1 377 ? 15.403 14.853 49.503 1.00 28.98 369 ILE B N 1
ATOM 7133 C CA . ILE B 1 377 ? 15.580 16.304 49.353 1.00 30.42 369 ILE B CA 1
ATOM 7134 C C . ILE B 1 377 ? 15.872 16.969 50.706 1.00 32.35 369 ILE B C 1
ATOM 7135 O O . ILE B 1 377 ? 16.836 17.736 50.827 1.00 31.95 369 ILE B O 1
ATOM 7140 N N . ILE B 1 378 ? 15.049 16.669 51.712 1.00 34.13 370 ILE B N 1
ATOM 7141 C CA . ILE B 1 378 ? 15.268 17.175 53.070 1.00 36.00 370 ILE B CA 1
ATOM 7142 C C . ILE B 1 378 ? 16.720 16.921 53.478 1.00 37.13 370 ILE B C 1
ATOM 7143 O O . ILE B 1 378 ? 17.441 17.858 53.828 1.00 37.81 370 ILE B O 1
ATOM 7148 N N . ALA B 1 379 ? 17.147 15.661 53.402 1.00 37.02 371 ALA B N 1
ATOM 7149 C CA . ALA B 1 379 ? 18.502 15.275 53.799 1.00 38.26 371 ALA B CA 1
ATOM 7150 C C . ALA B 1 379 ? 19.582 15.959 52.970 1.00 39.53 371 ALA B C 1
ATOM 7151 O O . ALA B 1 379 ? 20.587 16.420 53.525 1.00 42.98 371 ALA B O 1
ATOM 7153 N N . ASN B 1 380 ? 19.378 16.024 51.653 1.00 38.67 372 ASN B N 1
ATOM 7154 C CA . ASN B 1 380 ? 20.363 16.619 50.743 1.00 39.19 372 ASN B CA 1
ATOM 7155 C C . ASN B 1 380 ? 20.660 18.076 51.095 1.00 39.34 372 ASN B C 1
ATOM 7156 O O . ASN B 1 380 ? 21.756 18.560 50.840 1.00 40.89 372 ASN B O 1
ATOM 7161 N N . HIS B 1 381 ? 19.681 18.757 51.688 1.00 39.14 373 HIS B N 1
ATOM 7162 C CA . HIS B 1 381 ? 19.807 20.174 52.035 1.00 41.80 373 HIS B CA 1
ATOM 7163 C C . HIS B 1 381 ? 19.833 20.427 53.521 1.00 41.55 373 HIS B C 1
ATOM 7164 O O . HIS B 1 381 ? 19.669 21.564 53.966 1.00 42.13 373 HIS B O 1
ATOM 7171 N N . GLN B 1 382 ? 20.034 19.363 54.297 1.00 41.75 374 GLN B N 1
ATOM 7172 C CA . GLN B 1 382 ? 20.153 19.441 55.759 1.00 41.84 374 GLN B CA 1
ATOM 7173 C C . GLN B 1 382 ? 18.977 20.156 56.426 1.00 40.65 374 GLN B C 1
ATOM 7174 O O . GLN B 1 382 ? 19.152 20.926 57.371 1.00 41.02 374 GLN B O 1
ATOM 7180 N N . ALA B 1 383 ? 17.772 19.875 55.943 1.00 37.42 375 ALA B N 1
ATOM 7181 C CA . ALA B 1 383 ? 16.596 20.613 56.372 1.00 36.78 375 ALA B CA 1
ATOM 7182 C C . ALA B 1 383 ? 15.717 19.860 57.370 1.00 35.63 375 ALA B C 1
ATOM 7183 O O . ALA B 1 383 ? 14.566 20.238 57.577 1.00 34.47 375 ALA B O 1
ATOM 7185 N N . GLU B 1 384 ? 16.259 18.805 57.986 1.00 36.91 376 GLU B N 1
ATOM 7186 C CA . GLU B 1 384 ? 15.478 17.943 58.891 1.00 38.84 376 GLU B CA 1
ATOM 7187 C C . GLU B 1 384 ? 14.813 18.719 60.010 1.00 39.23 376 GLU B C 1
ATOM 7188 O O . GLU B 1 384 ? 13.665 18.442 60.366 1.00 38.72 376 GLU B O 1
ATOM 7194 N N . ASP B 1 385 ? 15.538 19.706 60.532 1.00 40.69 377 ASP B N 1
ATOM 7195 C CA . ASP B 1 385 ? 15.070 20.509 61.655 1.00 41.64 377 ASP B CA 1
ATOM 7196 C C . ASP B 1 385 ? 13.850 21.363 61.329 1.00 38.78 377 ASP B C 1
ATOM 7197 O O . ASP B 1 385 ? 13.019 21.576 62.203 1.00 37.80 377 ASP B O 1
ATOM 7202 N N . TYR B 1 386 ? 13.711 21.821 60.080 1.00 36.67 378 TYR B N 1
ATOM 7203 C CA . TYR B 1 386 ? 12.571 22.689 59.736 1.00 34.14 378 TYR B CA 1
ATOM 7204 C C . TYR B 1 386 ? 11.534 22.172 58.706 1.00 33.41 378 TYR B C 1
ATOM 7205 O O . TYR B 1 386 ? 10.441 22.741 58.590 1.00 31.32 378 TYR B O 1
ATOM 7214 N N . ILE B 1 387 ? 11.856 21.104 57.978 1.00 31.80 379 ILE B N 1
ATOM 7215 C CA . ILE B 1 387 ? 10.874 20.509 57.048 1.00 30.75 379 ILE B CA 1
ATOM 7216 C C . ILE B 1 387 ? 10.596 19.072 57.444 1.00 30.78 379 ILE B C 1
ATOM 7217 O O . ILE B 1 387 ? 11.524 18.259 57.467 1.00 31.79 379 ILE B O 1
ATOM 7222 N N . GLN B 1 388 ? 9.335 18.757 57.758 1.00 30.93 380 GLN B N 1
ATOM 7223 C CA . GLN B 1 388 ? 8.989 17.419 58.279 1.00 31.47 380 GLN B CA 1
ATOM 7224 C C . GLN B 1 388 ? 7.718 16.802 57.701 1.00 31.00 380 GLN B C 1
ATOM 7225 O O . GLN B 1 388 ? 6.736 17.496 57.462 1.00 29.89 380 GLN B O 1
ATOM 7231 N N . LEU B 1 389 ? 7.755 15.480 57.512 1.00 31.43 381 LEU B N 1
ATOM 7232 C CA . LEU B 1 389 ? 6.599 14.684 57.102 1.00 29.19 381 LEU B CA 1
ATOM 7233 C C . LEU B 1 389 ? 5.838 14.215 58.338 1.00 28.46 381 LEU B C 1
ATOM 7234 O O . LEU B 1 389 ? 6.428 13.644 59.245 1.00 30.44 381 LEU B O 1
ATOM 7239 N N . LYS B 1 390 ? 4.532 14.447 58.375 1.00 26.21 382 LYS B N 1
ATOM 7240 C CA . LYS B 1 390 ? 3.746 14.182 59.575 1.00 26.70 382 LYS B CA 1
ATOM 7241 C C . LYS B 1 390 ? 2.847 12.945 59.495 1.00 25.37 382 LYS B C 1
ATOM 7242 O O . LYS B 1 390 ? 2.221 12.569 60.486 1.00 25.85 382 LYS B O 1
ATOM 7248 N N . GLY B 1 391 ? 2.786 12.320 58.320 1.00 24.72 383 GLY B N 1
ATOM 7249 C CA . GLY B 1 391 ? 1.878 11.212 58.073 1.00 23.20 383 GLY B CA 1
ATOM 7250 C C . GLY B 1 391 ? 0.479 11.743 57.814 1.00 24.00 383 GLY B C 1
ATOM 7251 O O . GLY B 1 391 ? 0.247 12.960 57.840 1.00 24.11 383 GLY B O 1
ATOM 7252 N N . HIS B 1 392 ? -0.452 10.830 57.557 1.00 23.22 384 HIS B N 1
ATOM 7253 C CA . HIS B 1 392 ? -1.846 11.180 57.302 1.00 22.61 384 HIS B CA 1
ATOM 7254 C C . HIS B 1 392 ? -2.508 11.308 58.634 1.00 24.51 384 HIS B C 1
ATOM 7255 O O . HIS B 1 392 ? -2.519 10.359 59.408 1.00 23.77 384 HIS B O 1
ATOM 7262 N N . ALA B 1 393 ? -3.081 12.472 58.907 1.00 25.30 385 ALA B N 1
ATOM 7263 C CA . ALA B 1 393 ? -3.625 12.769 60.227 1.00 26.59 385 ALA B CA 1
ATOM 7264 C C . ALA B 1 393 ? -5.048 13.275 60.144 1.00 27.47 385 ALA B C 1
ATOM 7265 O O . ALA B 1 393 ? -5.543 13.589 59.069 1.00 27.01 385 ALA B O 1
ATOM 7267 N N . GLU B 1 394 ? -5.706 13.313 61.296 1.00 28.52 386 GLU B N 1
ATOM 7268 C CA . GLU B 1 394 ? -7.005 13.935 61.469 1.00 31.26 386 GLU B CA 1
ATOM 7269 C C . GLU B 1 394 ? -6.746 15.452 61.513 1.00 30.91 386 GLU B C 1
ATOM 7270 O O . GLU B 1 394 ? -6.055 15.929 62.406 1.00 32.07 386 GLU B O 1
ATOM 7276 N N . LEU B 1 395 ? -7.277 16.201 60.549 1.00 29.57 387 LEU B N 1
ATOM 7277 C CA . LEU B 1 395 ? -6.801 17.589 60.317 1.00 28.71 387 LEU B CA 1
ATOM 7278 C C . LEU B 1 395 ? -7.644 18.747 60.885 1.00 28.82 387 LEU B C 1
ATOM 7279 O O . LEU B 1 395 ? -7.198 19.893 60.880 1.00 28.40 387 LEU B O 1
ATOM 7284 N N . SER B 1 396 ? -8.850 18.462 61.354 1.00 30.19 388 SER B N 1
ATOM 7285 C CA . SER B 1 396 ? -9.788 19.524 61.723 1.00 32.69 388 SER B CA 1
ATOM 7286 C C . SER B 1 396 ? -9.226 20.554 62.723 1.00 32.40 388 SER B C 1
ATOM 7287 O O . SER B 1 396 ? -9.463 21.744 62.570 1.00 33.67 388 SER B O 1
ATOM 7290 N N . GLN B 1 397 ? -8.473 20.108 63.723 1.00 33.50 389 GLN B N 1
ATOM 7291 C CA . GLN B 1 397 ? -7.849 21.040 64.668 1.00 34.18 389 GLN B CA 1
ATOM 7292 C C . GLN B 1 397 ? -6.385 21.305 64.335 1.00 33.65 389 GLN B C 1
ATOM 7293 O O . GLN B 1 397 ? -5.658 21.894 65.130 1.00 34.87 389 GLN B O 1
ATOM 7299 N N . ILE B 1 398 ? -5.941 20.876 63.159 1.00 31.64 390 ILE B N 1
ATOM 7300 C CA . ILE B 1 398 ? -4.535 21.031 62.792 1.00 30.60 390 ILE B CA 1
ATOM 7301 C C . ILE B 1 398 ? -4.245 22.357 62.068 1.00 30.29 390 ILE B C 1
ATOM 7302 O O . ILE B 1 398 ? -3.276 23.060 62.392 1.00 31.32 390 ILE B O 1
ATOM 7307 N N . TYR B 1 399 ? -5.083 22.673 61.085 1.00 28.85 391 TYR B N 1
ATOM 7308 C CA . TYR B 1 399 ? -4.868 23.801 60.177 1.00 28.93 391 TYR B CA 1
ATOM 7309 C C . TYR B 1 399 ? -4.648 25.135 60.921 1.00 29.46 391 TYR B C 1
ATOM 7310 O O . TYR B 1 399 ? -3.717 25.892 60.612 1.00 27.88 391 TYR B O 1
ATOM 7319 N N . SER B 1 400 ? -5.502 25.387 61.912 1.00 31.09 392 SER B N 1
ATOM 7320 C CA . SER B 1 400 ? -5.493 26.650 62.660 1.00 33.53 392 SER B CA 1
ATOM 7321 C C . SER B 1 400 ? -4.307 26.818 63.618 1.00 36.01 392 SER B C 1
ATOM 7322 O O . SER B 1 400 ? -4.235 27.815 64.341 1.00 37.89 392 SER B O 1
ATOM 7325 N N . GLN B 1 401 ? -3.378 25.856 63.608 1.00 36.08 393 GLN B N 1
ATOM 7326 C CA . GLN B 1 401 ? -2.122 25.970 64.347 1.00 36.29 393 GLN B CA 1
ATOM 7327 C C . GLN B 1 401 ? -1.007 26.511 63.459 1.00 35.72 393 GLN B C 1
ATOM 7328 O O . GLN B 1 401 ? 0.112 26.746 63.927 1.00 35.55 393 GLN B O 1
ATOM 7334 N N . TYR B 1 402 ? -1.324 26.720 62.180 1.00 34.80 394 TYR B N 1
ATOM 7335 C CA . TYR B 1 402 ? -0.349 27.167 61.179 1.00 32.12 394 TYR B CA 1
ATOM 7336 C C . TYR B 1 402 ? -0.701 28.556 60.655 1.00 32.09 394 TYR B C 1
ATOM 7337 O O . TYR B 1 402 ? -1.800 29.058 60.914 1.00 32.81 394 TYR B O 1
ATOM 7346 N N . GLU B 1 403 ? 0.218 29.160 59.905 1.00 30.10 395 GLU B N 1
ATOM 7347 C CA . GLU B 1 403 ? -0.032 30.472 59.302 1.00 32.04 395 GLU B CA 1
ATOM 7348 C C . GLU B 1 403 ? -0.402 30.453 57.810 1.00 32.58 395 GLU B C 1
ATOM 7349 O O . GLU B 1 403 ? -1.369 31.101 57.415 1.00 31.19 395 GLU B O 1
ATOM 7355 N N . VAL B 1 404 ? 0.362 29.721 56.996 1.00 31.50 396 VAL B N 1
ATOM 7356 C CA . VAL B 1 404 ? 0.140 29.705 55.541 1.00 31.31 396 VAL B CA 1
ATOM 7357 C C . VAL B 1 404 ? 0.095 28.279 54.966 1.00 29.69 396 VAL B C 1
ATOM 7358 O O . VAL B 1 404 ? 0.928 27.441 55.311 1.00 29.68 396 VAL B O 1
ATOM 7362 N N . TYR B 1 405 ? -0.871 28.034 54.078 1.00 30.88 397 TYR B N 1
ATOM 7363 C CA . TYR B 1 405 ? -0.987 26.780 53.315 1.00 28.48 397 TYR B CA 1
ATOM 7364 C C . TYR B 1 405 ? -0.334 26.901 51.926 1.00 28.89 397 TYR B C 1
ATOM 7365 O O . TYR B 1 405 ? -0.588 27.882 51.201 1.00 28.66 397 TYR B O 1
ATOM 7374 N N . LEU B 1 406 ? 0.488 25.908 51.557 1.00 25.64 398 LEU B N 1
ATOM 7375 C CA . LEU B 1 406 ? 1.106 25.843 50.225 1.00 25.51 398 LEU B CA 1
ATOM 7376 C C . LEU B 1 406 ? 0.589 24.672 49.381 1.00 25.63 398 LEU B C 1
ATOM 7377 O O . LEU B 1 406 ? 0.366 23.584 49.907 1.00 26.14 398 LEU B O 1
ATOM 7382 N N . THR B 1 407 ? 0.435 24.909 48.078 1.00 24.09 399 THR B N 1
ATOM 7383 C CA . THR B 1 407 ? 0.090 23.889 47.080 1.00 25.12 399 THR B CA 1
ATOM 7384 C C . THR B 1 407 ? 0.883 24.112 45.788 1.00 25.11 399 THR B C 1
ATOM 7385 O O . THR B 1 407 ? 0.948 25.245 45.264 1.00 25.35 399 THR B O 1
ATOM 7389 N N . ALA B 1 408 ? 1.522 23.038 45.316 1.00 23.88 400 ALA B N 1
ATOM 7390 C CA . ALA B 1 408 ? 2.109 22.998 43.968 1.00 22.77 400 ALA B CA 1
ATOM 7391 C C . ALA B 1 408 ? 1.358 22.014 43.076 1.00 22.19 400 ALA B C 1
ATOM 7392 O O . ALA B 1 408 ? 1.846 21.623 42.021 1.00 22.75 400 ALA B O 1
ATOM 7394 N N . SER B 1 409 ? 0.152 21.639 43.489 1.00 22.01 401 SER B N 1
ATOM 7395 C CA . SER B 1 409 ? -0.693 20.771 42.683 1.00 23.25 401 SER B CA 1
ATOM 7396 C C . SER B 1 409 ? -1.003 21.423 41.334 1.00 24.11 401 SER B C 1
ATOM 7397 O O . SER B 1 409 ? -1.395 22.596 41.276 1.00 25.09 401 SER B O 1
ATOM 7400 N N . THR B 1 410 ? -0.818 20.670 40.256 1.00 24.44 402 THR B N 1
ATOM 7401 C CA . THR B 1 410 ? -1.043 21.215 38.920 1.00 25.01 402 THR B CA 1
ATOM 7402 C C . THR B 1 410 ? -2.503 21.154 38.432 1.00 24.21 402 THR B C 1
ATOM 7403 O O . THR B 1 410 ? -2.819 21.696 37.379 1.00 25.33 402 THR B O 1
ATOM 7407 N N . SER B 1 411 ? -3.385 20.538 39.217 1.00 23.28 403 SER B N 1
ATOM 7408 C CA . SER B 1 411 ? -4.811 20.440 38.875 1.00 23.57 403 SER B CA 1
ATOM 7409 C C . SER B 1 411 ? -5.610 19.954 40.084 1.00 23.98 403 SER B C 1
ATOM 7410 O O . SER B 1 411 ? -5.173 19.053 40.800 1.00 23.84 403 SER B O 1
ATOM 7413 N N . GLU B 1 412 ? -6.752 20.585 40.334 1.00 23.13 404 GLU B N 1
ATOM 7414 C CA . GLU B 1 412 ? -7.685 20.134 41.364 1.00 22.78 404 GLU B CA 1
ATOM 7415 C C . GLU B 1 412 ? -9.093 20.304 40.860 1.00 22.89 404 GLU B C 1
ATOM 7416 O O . GLU B 1 412 ? -9.481 21.410 40.402 1.00 22.32 404 GLU B O 1
ATOM 7422 N N . GLY B 1 413 ? -9.862 19.227 40.966 1.00 20.69 405 GLY B N 1
ATOM 7423 C CA . GLY B 1 413 ? -11.295 19.273 40.665 1.00 21.27 405 GLY B CA 1
ATOM 7424 C C . GLY B 1 413 ? -12.009 20.176 41.666 1.00 22.19 405 GLY B C 1
ATOM 7425 O O . GLY B 1 413 ? -13.018 20.814 41.339 1.00 21.24 405 GLY B O 1
ATOM 7426 N N . PHE B 1 414 ? -11.493 20.209 42.900 1.00 22.25 406 PHE B N 1
ATOM 7427 C CA . PHE B 1 414 ? -12.017 21.102 43.946 1.00 22.87 406 PHE B CA 1
ATOM 7428 C C . PHE B 1 414 ? -10.898 21.427 44.923 1.00 22.41 406 PHE B C 1
ATOM 7429 O O . PHE B 1 414 ? -10.467 22.589 45.042 1.00 21.36 406 PHE B O 1
ATOM 7437 N N . GLY B 1 415 ? -10.392 20.389 45.585 1.00 21.78 407 GLY B N 1
ATOM 7438 C CA . GLY B 1 415 ? -9.298 20.541 46.529 1.00 21.74 407 GLY B CA 1
ATOM 7439 C C . GLY B 1 415 ? -9.854 20.740 47.931 1.00 23.18 407 GLY B C 1
ATOM 7440 O O . GLY B 1 415 ? -9.942 21.874 48.433 1.00 22.02 407 GLY B O 1
ATOM 7441 N N . LEU B 1 416 ? -10.232 19.637 48.571 1.00 22.16 408 LEU B N 1
ATOM 7442 C CA . LEU B 1 416 ? -10.812 19.704 49.920 1.00 22.47 408 LEU B CA 1
ATOM 7443 C C . LEU B 1 416 ? -9.912 20.394 50.945 1.00 21.78 408 LEU B C 1
ATOM 7444 O O . LEU B 1 416 ? -10.417 21.139 51.791 1.00 22.74 408 LEU B O 1
ATOM 7449 N N . THR B 1 417 ? -8.595 20.183 50.858 1.00 21.86 409 THR B N 1
ATOM 7450 C CA . THR B 1 417 ? -7.680 20.807 51.804 1.00 22.06 409 THR B CA 1
ATOM 7451 C C . THR B 1 417 ? -7.541 22.315 51.583 1.00 23.47 409 THR B C 1
ATOM 7452 O O . THR B 1 417 ? -7.141 23.031 52.498 1.00 21.41 409 THR B O 1
ATOM 7456 N N . LEU B 1 418 ? -7.875 22.791 50.383 1.00 23.02 410 LEU B N 1
ATOM 7457 C CA . LEU B 1 418 ? -7.914 24.232 50.130 1.00 23.25 410 LEU B CA 1
ATOM 7458 C C . LEU B 1 418 ? -9.086 24.822 50.917 1.00 23.55 410 LEU B C 1
ATOM 7459 O O . LEU B 1 418 ? -8.909 25.760 51.692 1.00 24.10 410 LEU B O 1
ATOM 7464 N N . MET B 1 419 ? -10.259 24.220 50.753 1.00 23.30 411 MET B N 1
ATOM 7465 C CA . MET B 1 419 ? -11.462 24.634 51.446 1.00 24.60 411 MET B CA 1
ATOM 7466 C C . MET B 1 419 ? -11.316 24.555 52.970 1.00 26.80 411 MET B C 1
ATOM 7467 O O . MET B 1 419 ? -11.642 25.510 53.689 1.00 27.00 411 MET B O 1
ATOM 7472 N N . GLU B 1 420 ? -10.856 23.403 53.449 1.00 26.55 412 GLU B N 1
ATOM 7473 C CA . GLU B 1 420 ? -10.493 23.220 54.855 1.00 26.99 412 GLU B CA 1
ATOM 7474 C C . GLU B 1 420 ? -9.471 24.261 55.347 1.00 27.69 412 GLU B C 1
ATOM 7475 O O . GLU B 1 420 ? -9.629 24.825 56.435 1.00 28.50 412 GLU B O 1
ATOM 7481 N N . ALA B 1 421 ? -8.433 24.521 54.557 1.00 27.39 413 ALA B N 1
ATOM 7482 C CA . ALA B 1 421 ? -7.421 25.491 54.951 1.00 28.36 413 ALA B CA 1
ATOM 7483 C C . ALA B 1 421 ? -7.974 26.922 55.100 1.00 29.94 413 ALA B C 1
ATOM 7484 O O . ALA B 1 421 ? -7.654 27.603 56.082 1.00 30.65 413 ALA B O 1
ATOM 7486 N N . ILE B 1 422 ? -8.793 27.385 54.155 1.00 29.86 414 ILE B N 1
ATOM 7487 C CA . ILE B 1 422 ? -9.348 28.747 54.288 1.00 30.33 414 ILE B CA 1
ATOM 7488 C C . ILE B 1 422 ? -10.360 28.865 55.449 1.00 32.10 414 ILE B C 1
ATOM 7489 O O . ILE B 1 422 ? -10.432 29.909 56.110 1.00 31.80 414 ILE B O 1
ATOM 7494 N N . GLY B 1 423 ? -11.120 27.793 55.693 1.00 30.99 415 GLY B N 1
ATOM 7495 C CA . GLY B 1 423 ? -11.998 27.685 56.864 1.00 31.72 415 GLY B CA 1
ATOM 7496 C C . GLY B 1 423 ? -11.299 27.876 58.210 1.00 32.33 415 GLY B C 1
ATOM 7497 O O . GLY B 1 423 ? -11.927 28.279 59.192 1.00 33.84 415 GLY B O 1
ATOM 7498 N N . SER B 1 424 ? -10.004 27.585 58.259 1.00 31.47 416 SER B N 1
ATOM 7499 C CA . SER B 1 424 ? -9.198 27.774 59.466 1.00 30.38 416 SER B CA 1
ATOM 7500 C C . SER B 1 424 ? -8.301 28.995 59.348 1.00 30.79 416 SER B C 1
ATOM 7501 O O . SER B 1 424 ? -7.278 29.102 60.036 1.00 31.45 416 SER B O 1
ATOM 7504 N N . GLY B 1 425 ? -8.687 29.903 58.459 1.00 31.23 417 GLY B N 1
ATOM 7505 C CA . GLY B 1 425 ? -8.002 31.179 58.290 1.00 32.12 417 GLY B CA 1
ATOM 7506 C C . GLY B 1 425 ? -6.613 31.133 57.709 1.00 31.02 417 GLY B C 1
ATOM 7507 O O . GLY B 1 425 ? -5.772 31.940 58.075 1.00 30.37 417 GLY B O 1
ATOM 7508 N N . LEU B 1 426 ? -6.364 30.195 56.798 1.00 30.34 418 LEU B N 1
ATOM 7509 C CA . LEU B 1 426 ? -5.061 30.126 56.138 1.00 30.07 418 LEU B CA 1
ATOM 7510 C C . LEU B 1 426 ? -5.049 30.796 54.762 1.00 30.30 418 LEU B C 1
ATOM 7511 O O . LEU B 1 426 ? -5.926 30.525 53.932 1.00 29.78 418 LEU B O 1
ATOM 7516 N N . PRO B 1 427 ? -4.060 31.686 54.529 1.00 30.93 419 PRO B N 1
ATOM 7517 C CA . PRO B 1 427 ? -3.706 32.174 53.199 1.00 31.46 419 PRO B CA 1
ATOM 7518 C C . PRO B 1 427 ? -3.195 31.028 52.321 1.00 31.51 419 PRO B C 1
ATOM 7519 O O . PRO B 1 427 ? -2.564 30.098 52.842 1.00 32.25 419 PRO B O 1
ATOM 7523 N N . LEU B 1 428 ? -3.447 31.098 51.015 1.00 29.87 420 LEU B N 1
ATOM 7524 C CA . LEU B 1 428 ? -2.971 30.055 50.094 1.00 30.10 420 LEU B CA 1
ATOM 7525 C C . LEU B 1 428 ? -2.005 30.570 49.057 1.00 30.42 420 LEU B C 1
ATOM 7526 O O . LEU B 1 428 ? -2.249 31.609 48.429 1.00 33.90 420 LEU B O 1
ATOM 7531 N N . ILE B 1 429 ? -0.913 29.835 48.868 1.00 28.63 421 ILE B N 1
ATOM 7532 C CA . ILE B 1 429 ? -0.020 30.057 47.738 1.00 28.62 421 ILE B CA 1
ATOM 7533 C C . ILE B 1 429 ? -0.054 28.828 46.816 1.00 29.51 421 ILE B C 1
ATOM 7534 O O . ILE B 1 429 ? 0.379 27.726 47.209 1.00 27.44 421 ILE B O 1
ATOM 7539 N N . GLY B 1 430 ? -0.580 29.033 45.606 1.00 26.82 422 GLY B N 1
ATOM 7540 C CA . GLY B 1 430 ? -0.755 27.960 44.622 1.00 27.90 422 GLY B CA 1
ATOM 7541 C C . GLY B 1 430 ? -0.694 28.406 43.167 1.00 30.16 422 GLY B C 1
ATOM 7542 O O . GLY B 1 430 ? -0.743 29.611 42.860 1.00 29.84 422 GLY B O 1
ATOM 7543 N N . PHE B 1 431 ? -0.586 27.424 42.276 1.00 28.67 423 PHE B N 1
ATOM 7544 C CA . PHE B 1 431 ? -0.508 27.648 40.840 1.00 29.55 423 PHE B CA 1
ATOM 7545 C C . PHE B 1 431 ? -1.808 28.210 40.297 1.00 29.57 423 PHE B C 1
ATOM 7546 O O . PHE B 1 431 ? -2.889 27.863 40.773 1.00 26.94 423 PHE B O 1
ATOM 7554 N N . ASP B 1 432 ? -1.696 29.054 39.272 1.00 31.33 424 ASP B N 1
ATOM 7555 C CA . ASP B 1 432 ? -2.868 29.588 38.599 1.00 33.01 424 ASP B CA 1
ATOM 7556 C C . ASP B 1 432 ? -3.420 28.572 37.601 1.00 32.97 424 ASP B C 1
ATOM 7557 O O . ASP B 1 432 ? -3.239 28.704 36.376 1.00 31.56 424 ASP B O 1
ATOM 7562 N N . VAL B 1 433 ? -4.105 27.562 38.137 1.00 29.94 425 VAL B N 1
ATOM 7563 C CA . VAL B 1 433 ? -4.578 26.439 37.341 1.00 28.28 425 VAL B CA 1
ATOM 7564 C C . VAL B 1 433 ? -5.977 26.076 37.800 1.00 26.79 425 VAL B C 1
ATOM 7565 O O . VAL B 1 433 ? -6.311 26.289 38.970 1.00 26.00 425 VAL B O 1
ATOM 7569 N N . PRO B 1 434 ? -6.805 25.546 36.883 1.00 25.23 426 PRO B N 1
ATOM 7570 C CA . PRO B 1 434 ? -8.152 25.161 37.275 1.00 24.46 426 PRO B CA 1
ATOM 7571 C C . PRO B 1 434 ? -8.176 23.799 37.997 1.00 24.35 426 PRO B C 1
ATOM 7572 O O . PRO B 1 434 ? -7.191 23.054 37.930 1.00 22.58 426 PRO B O 1
ATOM 7576 N N . TYR B 1 435 ? -9.255 23.487 38.716 1.00 23.24 427 TYR B N 1
ATOM 7577 C CA . TYR B 1 435 ? -10.354 24.395 38.975 1.00 24.09 427 TYR B CA 1
ATOM 7578 C C . TYR B 1 435 ? -10.256 25.017 40.370 1.00 25.38 427 TYR B C 1
ATOM 7579 O O . TYR B 1 435 ? -10.615 26.182 40.570 1.00 25.31 427 TYR B O 1
ATOM 7588 N N . GLY B 1 436 ? -9.752 24.242 41.329 1.00 25.41 428 GLY B N 1
ATOM 7589 C CA . GLY B 1 436 ? -9.799 24.617 42.741 1.00 23.42 428 GLY B CA 1
ATOM 7590 C C . GLY B 1 436 ? -9.073 25.873 43.163 1.00 23.41 428 GLY B C 1
ATOM 7591 O O . GLY B 1 436 ? -9.633 26.686 43.897 1.00 24.79 428 GLY B O 1
ATOM 7592 N N . ASN B 1 437 ? -7.829 26.027 42.728 1.00 23.04 429 ASN B N 1
ATOM 7593 C CA . ASN B 1 437 ? -7.018 27.174 43.114 1.00 25.08 429 ASN B CA 1
ATOM 7594 C C . ASN B 1 437 ? -7.668 28.477 42.692 1.00 26.85 429 ASN B C 1
ATOM 7595 O O . ASN B 1 437 ? -7.597 29.479 43.399 1.00 28.84 429 ASN B O 1
ATOM 7600 N N . GLN B 1 438 ? -8.308 28.444 41.533 1.00 28.35 430 GLN B N 1
ATOM 7601 C CA . GLN B 1 438 ? -8.959 29.617 40.964 1.00 29.29 430 GLN B CA 1
ATOM 7602 C C . GLN B 1 438 ? -10.248 29.920 41.702 1.00 31.09 430 GLN B C 1
ATOM 7603 O O . GLN B 1 438 ? -10.708 31.055 41.699 1.00 31.77 430 GLN B O 1
ATOM 7609 N N . THR B 1 439 ? -10.798 28.892 42.350 1.00 30.44 431 THR B N 1
ATOM 7610 C CA . THR B 1 439 ? -11.970 29.003 43.197 1.00 29.85 431 THR B CA 1
ATOM 7611 C C . THR B 1 439 ? -11.598 29.578 44.574 1.00 31.19 431 THR B C 1
ATOM 7612 O O . THR B 1 439 ? -12.365 30.354 45.143 1.00 30.55 431 THR B O 1
ATOM 7616 N N . PHE B 1 440 ? -10.425 29.210 45.096 1.00 28.84 432 PHE B N 1
ATOM 7617 C CA . PHE B 1 440 ? -10.106 29.455 46.505 1.00 29.76 432 PHE B CA 1
ATOM 7618 C C . PHE B 1 440 ? -9.048 30.526 46.765 1.00 31.37 432 PHE B C 1
ATOM 7619 O O . PHE B 1 440 ? -8.897 30.992 47.901 1.00 31.60 432 PHE B O 1
ATOM 7627 N N . ILE B 1 441 ? -8.295 30.882 45.726 1.00 31.93 433 ILE B N 1
ATOM 7628 C CA . ILE B 1 441 ? -7.255 31.898 45.834 1.00 32.18 433 ILE B CA 1
ATOM 7629 C C . ILE B 1 441 ? -7.655 33.124 45.008 1.00 34.39 433 ILE B C 1
ATOM 7630 O O . ILE B 1 441 ? -7.823 33.038 43.791 1.00 34.18 433 ILE B O 1
ATOM 7635 N N . GLU B 1 442 ? -7.824 34.250 45.693 1.00 36.59 434 GLU B N 1
ATOM 7636 C CA . GLU B 1 442 ? -7.969 35.556 45.055 1.00 38.48 434 GLU B CA 1
ATOM 7637 C C . GLU B 1 442 ? -6.609 36.237 45.140 1.00 37.18 434 GLU B C 1
ATOM 7638 O O . GLU B 1 442 ? -6.183 36.647 46.227 1.00 37.18 434 GLU B O 1
ATOM 7644 N N . ASP B 1 443 ? -5.907 36.322 44.012 1.00 36.46 435 ASP B N 1
ATOM 7645 C CA . ASP B 1 443 ? -4.520 36.793 44.029 1.00 38.21 435 ASP B CA 1
ATOM 7646 C C . ASP B 1 443 ? -4.409 38.165 44.695 1.00 40.35 435 ASP B C 1
ATOM 7647 O O . ASP B 1 443 ? -5.242 39.046 44.469 1.00 40.76 435 ASP B O 1
ATOM 7652 N N . GLY B 1 444 ? -3.385 38.318 45.530 1.00 39.76 436 GLY B N 1
ATOM 7653 C CA . GLY B 1 444 ? -3.154 39.553 46.258 1.00 40.42 436 GLY B CA 1
ATOM 7654 C C . GLY B 1 444 ? -3.984 39.702 47.515 1.00 41.08 436 GLY B C 1
ATOM 7655 O O . GLY B 1 444 ? -3.604 40.452 48.403 1.00 40.89 436 GLY B O 1
ATOM 7656 N N . GLN B 1 445 ? -5.096 38.968 47.596 1.00 41.58 437 GLN B N 1
ATOM 7657 C CA . GLN B 1 445 ? -6.120 39.160 48.630 1.00 41.87 437 GLN B CA 1
ATOM 7658 C C . GLN B 1 445 ? -6.081 38.171 49.808 1.00 41.90 437 GLN B C 1
ATOM 7659 O O . GLN B 1 445 ? -6.231 38.579 50.960 1.00 40.84 437 GLN B O 1
ATOM 7665 N N . ASN B 1 446 ? -5.932 36.877 49.516 1.00 39.91 438 ASN B N 1
ATOM 7666 C CA . ASN B 1 446 ? -5.832 35.850 50.560 1.00 38.01 438 ASN B CA 1
ATOM 7667 C C . ASN B 1 446 ? -4.633 34.936 50.308 1.00 38.57 438 ASN B C 1
ATOM 7668 O O . ASN B 1 446 ? -4.540 33.826 50.833 1.00 37.08 438 ASN B O 1
ATOM 7673 N N . GLY B 1 447 ? -3.705 35.436 49.508 1.00 36.88 439 GLY B N 1
ATOM 7674 C CA . GLY B 1 447 ? -2.534 34.686 49.115 1.00 38.35 439 GLY B CA 1
ATOM 7675 C C . GLY B 1 447 ? -2.137 35.099 47.713 1.00 40.32 439 GLY B C 1
ATOM 7676 O O . GLY B 1 447 ? -2.434 36.220 47.281 1.00 37.94 439 GLY B O 1
ATOM 7677 N N . TYR B 1 448 ? -1.465 34.192 47.008 1.00 39.74 440 TYR B N 1
ATOM 7678 C CA . TYR B 1 448 ? -0.942 34.476 45.687 1.00 38.70 440 TYR B CA 1
ATOM 7679 C C . TYR B 1 448 ? -1.205 33.340 44.708 1.00 41.25 440 TYR B C 1
ATOM 7680 O O . TYR B 1 448 ? -1.100 32.154 45.062 1.00 39.16 440 TYR B O 1
ATOM 7689 N N . LEU B 1 449 ? -1.549 33.715 43.477 1.00 38.51 441 LEU B N 1
ATOM 7690 C CA . LEU B 1 449 ? -1.565 32.784 42.360 1.00 37.33 441 LEU B CA 1
ATOM 7691 C C . LEU B 1 449 ? -0.240 32.872 41.656 1.00 37.05 441 LEU B C 1
ATOM 7692 O O . LEU B 1 449 ? 0.235 33.964 41.363 1.00 38.44 441 LEU B O 1
ATOM 7697 N N . ILE B 1 450 ? 0.355 31.717 41.376 1.00 34.99 442 ILE B N 1
ATOM 7698 C CA . ILE B 1 450 ? 1.640 31.672 40.703 1.00 34.52 442 ILE B CA 1
ATOM 7699 C C . ILE B 1 450 ? 1.403 31.195 39.276 1.00 35.45 442 ILE B C 1
ATOM 7700 O O . ILE B 1 450 ? 0.795 30.145 39.071 1.00 36.08 442 ILE B O 1
ATOM 7705 N N . PRO B 1 451 ? 1.863 31.973 38.278 1.00 37.24 443 PRO B N 1
ATOM 7706 C CA . PRO B 1 451 ? 1.638 31.553 36.897 1.00 37.62 443 PRO B CA 1
ATOM 7707 C C . PRO B 1 451 ? 2.275 30.190 36.626 1.00 36.33 443 PRO B C 1
ATOM 7708 O O . PRO B 1 451 ? 3.406 29.944 37.042 1.00 35.79 443 PRO B O 1
ATOM 7712 N N . SER B 1 452 ? 1.534 29.316 35.954 1.00 37.77 444 SER B N 1
ATOM 7713 C CA . SER B 1 452 ? 2.018 27.979 35.614 1.00 38.94 444 SER B CA 1
ATOM 7714 C C . SER B 1 452 ? 2.368 27.906 34.139 1.00 38.88 444 SER B C 1
ATOM 7715 O O . SER B 1 452 ? 1.597 28.356 33.298 1.00 39.66 444 SER B O 1
ATOM 7718 N N . SER B 1 453 ? 3.529 27.336 33.835 1.00 38.84 445 SER B N 1
ATOM 7719 C CA . SER B 1 453 ? 3.943 27.113 32.455 1.00 39.85 445 SER B CA 1
ATOM 7720 C C . SER B 1 453 ? 3.952 25.621 32.157 1.00 41.00 445 SER B C 1
ATOM 7721 O O . SER B 1 453 ? 4.147 24.810 33.067 1.00 42.02 445 SER B O 1
ATOM 7724 N N . SER B 1 454 ? 3.756 25.259 30.888 1.00 40.48 446 SER B N 1
ATOM 7725 C CA . SER B 1 454 ? 3.646 23.843 30.517 1.00 40.53 446 SER B CA 1
ATOM 7726 C C . SER B 1 454 ? 4.972 23.091 30.522 1.00 39.75 446 SER B C 1
ATOM 7727 O O . SER B 1 454 ? 4.985 21.864 30.512 1.00 41.24 446 SER B O 1
ATOM 7730 N N . ASP B 1 455 ? 6.090 23.801 30.554 1.00 40.84 447 ASP B N 1
ATOM 7731 C CA . ASP B 1 455 ? 7.365 23.089 30.608 1.00 43.09 447 ASP B CA 1
ATOM 7732 C C . ASP B 1 455 ? 7.889 22.824 32.027 1.00 42.14 447 ASP B C 1
ATOM 7733 O O . ASP B 1 455 ? 8.887 22.116 32.196 1.00 38.71 447 ASP B O 1
ATOM 7738 N N . HIS B 1 456 ? 7.205 23.380 33.029 1.00 39.87 448 HIS B N 1
ATOM 7739 C CA . HIS B 1 456 ? 7.538 23.161 34.457 1.00 38.96 448 HIS B CA 1
ATOM 7740 C C . HIS B 1 456 ? 9.013 23.184 34.726 1.00 37.72 448 HIS B C 1
ATOM 7741 O O . HIS B 1 456 ? 9.624 22.139 34.932 1.00 37.05 448 HIS B O 1
ATOM 7748 N N . VAL B 1 457 ? 9.612 24.369 34.713 1.00 38.62 449 VAL B N 1
ATOM 7749 C CA . VAL B 1 457 ? 11.045 24.479 35.009 1.00 40.20 449 VAL B CA 1
ATOM 7750 C C . VAL B 1 457 ? 11.204 24.599 36.527 1.00 39.44 449 VAL B C 1
ATOM 7751 O O . VAL B 1 457 ? 10.701 25.551 37.136 1.00 40.08 449 VAL B O 1
ATOM 7755 N N . GLU B 1 458 ? 11.883 23.622 37.132 1.00 41.20 450 GLU B N 1
ATOM 7756 C CA . GLU B 1 458 ? 11.968 23.515 38.601 1.00 43.81 450 GLU B CA 1
ATOM 7757 C C . GLU B 1 458 ? 12.576 24.759 39.260 1.00 43.20 450 GLU B C 1
ATOM 7758 O O . GLU B 1 458 ? 12.071 25.240 40.281 1.00 42.53 450 GLU B O 1
ATOM 7764 N N . ASP B 1 459 ? 13.651 25.276 38.663 1.00 45.82 451 ASP B N 1
ATOM 7765 C CA . ASP B 1 459 ? 14.322 26.474 39.169 1.00 45.44 451 ASP B CA 1
ATOM 7766 C C . ASP B 1 459 ? 13.397 27.681 39.164 1.00 43.35 451 ASP B C 1
ATOM 7767 O O . ASP B 1 459 ? 13.319 28.413 40.157 1.00 39.83 451 ASP B O 1
ATOM 7772 N N . GLN B 1 460 ? 12.682 27.875 38.056 1.00 43.20 452 GLN B N 1
ATOM 7773 C CA . GLN B 1 460 ? 11.717 28.970 37.957 1.00 42.16 452 GLN B CA 1
ATOM 7774 C C . GLN B 1 460 ? 10.615 28.815 38.998 1.00 40.34 452 GLN B C 1
ATOM 7775 O O . GLN B 1 460 ? 10.237 29.793 39.648 1.00 37.75 452 GLN B O 1
ATOM 7781 N N . ILE B 1 461 ? 10.115 27.583 39.154 1.00 37.40 453 ILE B N 1
ATOM 7782 C CA . ILE B 1 461 ? 9.044 27.286 40.117 1.00 33.48 453 ILE B CA 1
ATOM 7783 C C . ILE B 1 461 ? 9.508 27.547 41.560 1.00 33.86 453 ILE B C 1
ATOM 7784 O O . ILE B 1 461 ? 8.867 28.305 42.293 1.00 32.73 453 ILE B O 1
ATOM 7789 N N . LYS B 1 462 ? 10.629 26.954 41.961 1.00 37.03 454 LYS B N 1
ATOM 7790 C CA . LYS B 1 462 ? 11.083 27.110 43.347 1.00 39.84 454 LYS B CA 1
ATOM 7791 C C . LYS B 1 462 ? 11.469 28.555 43.695 1.00 40.43 454 LYS B C 1
ATOM 7792 O O . LYS B 1 462 ? 11.263 28.993 44.828 1.00 39.87 454 LYS B O 1
ATOM 7798 N N . GLN B 1 463 ? 12.003 29.292 42.718 1.00 42.00 455 GLN B N 1
ATOM 7799 C CA . GLN B 1 463 ? 12.302 30.715 42.899 1.00 42.92 455 GLN B CA 1
ATOM 7800 C C . GLN B 1 463 ? 11.009 31.506 43.059 1.00 41.06 455 GLN B C 1
ATOM 7801 O O . GLN B 1 463 ? 10.915 32.377 43.921 1.00 42.91 455 GLN B O 1
ATOM 7807 N N . ALA B 1 464 ? 10.011 31.190 42.237 1.00 38.24 456 ALA B N 1
ATOM 7808 C CA . ALA B 1 464 ? 8.752 31.925 42.251 1.00 36.02 456 ALA B CA 1
ATOM 7809 C C . ALA B 1 464 ? 7.962 31.704 43.533 1.00 37.15 456 ALA B C 1
ATOM 7810 O O . ALA B 1 464 ? 7.376 32.651 44.080 1.00 36.31 456 ALA B O 1
ATOM 7812 N N . TYR B 1 465 ? 7.936 30.455 44.008 1.00 36.43 457 TYR B N 1
ATOM 7813 C CA . TYR B 1 465 ? 7.297 30.130 45.294 1.00 35.27 457 TYR B CA 1
ATOM 7814 C C . TYR B 1 465 ? 8.007 30.798 46.479 1.00 34.90 457 TYR B C 1
ATOM 7815 O O . TYR B 1 465 ? 7.355 31.372 47.354 1.00 35.90 457 TYR B O 1
ATOM 7824 N N . ALA B 1 466 ? 9.336 30.725 46.495 1.00 36.94 458 ALA B N 1
ATOM 7825 C CA . ALA B 1 466 ? 10.134 31.315 47.575 1.00 38.99 458 ALA B CA 1
ATOM 7826 C C . ALA B 1 466 ? 9.933 32.829 47.666 1.00 39.13 458 ALA B C 1
ATOM 7827 O O . ALA B 1 466 ? 9.826 33.373 48.768 1.00 37.06 458 ALA B O 1
ATOM 7829 N N . ALA B 1 467 ? 9.872 33.489 46.504 1.00 39.80 459 ALA B N 1
ATOM 7830 C CA . ALA B 1 467 ? 9.591 34.929 46.423 1.00 39.37 459 ALA B CA 1
ATOM 7831 C C . ALA B 1 467 ? 8.226 35.269 47.023 1.00 39.91 459 ALA B C 1
ATOM 7832 O O . ALA B 1 467 ? 8.112 36.215 47.789 1.00 39.92 459 ALA B O 1
ATOM 7834 N N . LYS B 1 468 ? 7.196 34.489 46.698 1.00 40.39 460 LYS B N 1
ATOM 7835 C CA . LYS B 1 468 ? 5.853 34.757 47.239 1.00 41.70 460 LYS B CA 1
ATOM 7836 C C . LYS B 1 468 ? 5.715 34.448 48.731 1.00 42.57 460 LYS B C 1
ATOM 7837 O O . LYS B 1 468 ? 4.896 35.063 49.427 1.00 42.03 460 LYS B O 1
ATOM 7843 N N . ILE B 1 469 ? 6.517 33.500 49.219 1.00 41.36 461 ILE B N 1
ATOM 7844 C CA . ILE B 1 469 ? 6.545 33.184 50.644 1.00 39.62 461 ILE B CA 1
ATOM 7845 C C . ILE B 1 469 ? 7.162 34.358 51.412 1.00 41.70 461 ILE B C 1
ATOM 7846 O O . ILE B 1 469 ? 6.604 34.817 52.414 1.00 41.29 461 ILE B O 1
ATOM 7851 N N . CYS B 1 470 ? 8.304 34.837 50.922 1.00 42.23 462 CYS B N 1
ATOM 7852 C CA . CYS B 1 470 ? 8.993 35.974 51.519 1.00 44.45 462 CYS B CA 1
ATOM 7853 C C . CYS B 1 470 ? 8.120 37.220 51.502 1.00 44.75 462 CYS B C 1
ATOM 7854 O O . CYS B 1 470 ? 7.941 37.863 52.534 1.00 44.82 462 CYS B O 1
ATOM 7857 N N . GLN B 1 471 ? 7.554 37.521 50.335 1.00 45.42 463 GLN B N 1
ATOM 7858 C CA . GLN B 1 471 ? 6.703 38.687 50.144 1.00 44.41 463 GLN B CA 1
ATOM 7859 C C . GLN B 1 471 ? 5.602 38.771 51.191 1.00 45.86 463 GLN B C 1
ATOM 7860 O O . GLN B 1 471 ? 5.438 39.812 51.836 1.00 44.46 463 GLN B O 1
ATOM 7866 N N . LEU B 1 472 ? 4.859 37.676 51.365 1.00 44.68 464 LEU B N 1
ATOM 7867 C CA . LEU B 1 472 ? 3.739 37.630 52.313 1.00 44.29 464 LEU B CA 1
ATOM 7868 C C . LEU B 1 472 ? 4.163 38.102 53.706 1.00 43.69 464 LEU B C 1
ATOM 7869 O O . LEU B 1 472 ? 3.443 38.863 54.361 1.00 43.64 464 LEU B O 1
ATOM 7874 N N . TYR B 1 473 ? 5.335 37.646 54.138 1.00 45.59 465 TYR B N 1
ATOM 7875 C CA . TYR B 1 473 ? 5.896 38.011 55.439 1.00 48.14 465 TYR B CA 1
ATOM 7876 C C . TYR B 1 473 ? 6.621 39.362 55.418 1.00 47.71 465 TYR B C 1
ATOM 7877 O O . TYR B 1 473 ? 6.351 40.219 56.261 1.00 47.96 465 TYR B O 1
ATOM 7886 N N . GLN B 1 474 ? 7.519 39.547 54.449 1.00 47.66 466 GLN B N 1
ATOM 7887 C CA . GLN B 1 474 ? 8.332 40.772 54.332 1.00 49.10 466 GLN B CA 1
ATOM 7888 C C . GLN B 1 474 ? 7.535 42.030 53.956 1.00 49.82 466 GLN B C 1
ATOM 7889 O O . GLN B 1 474 ? 8.096 43.122 53.901 1.00 51.98 466 GLN B O 1
ATOM 7895 N N . GLU B 1 475 ? 6.238 41.869 53.702 1.00 48.72 467 GLU B N 1
ATOM 7896 C CA . GLU B 1 475 ? 5.334 42.997 53.464 1.00 47.52 467 GLU B CA 1
ATOM 7897 C C . GLU B 1 475 ? 4.117 42.927 54.387 1.00 47.36 467 GLU B C 1
ATOM 7898 O O . GLU B 1 475 ? 3.105 43.594 54.143 1.00 47.88 467 GLU B O 1
ATOM 7904 N N . ASN B 1 476 ? 4.221 42.112 55.440 1.00 48.43 468 ASN B N 1
ATOM 7905 C CA . ASN B 1 476 ? 3.189 42.005 56.494 1.00 49.37 468 ASN B CA 1
ATOM 7906 C C . ASN B 1 476 ? 1.746 41.837 56.025 1.00 48.84 468 ASN B C 1
ATOM 7907 O O . ASN B 1 476 ? 0.840 42.510 56.518 1.00 48.28 468 ASN B O 1
ATOM 7912 N N . ARG B 1 477 ? 1.537 40.918 55.089 1.00 49.31 469 ARG B N 1
ATOM 7913 C CA . ARG B 1 477 ? 0.213 40.688 54.523 1.00 47.46 469 ARG B CA 1
ATOM 7914 C C . ARG B 1 477 ? -0.619 39.709 55.352 1.00 45.99 469 ARG B C 1
ATOM 7915 O O . ARG B 1 477 ? -1.849 39.669 55.221 1.00 45.68 469 ARG B O 1
ATOM 7923 N N . LEU B 1 478 ? 0.050 38.944 56.218 1.00 44.41 470 LEU B N 1
ATOM 7924 C CA . LEU B 1 478 ? -0.568 37.780 56.858 1.00 45.21 470 LEU B CA 1
ATOM 7925 C C . LEU B 1 478 ? -1.936 38.062 57.478 1.00 45.72 470 LEU B C 1
ATOM 7926 O O . LEU B 1 478 ? -2.909 37.364 57.188 1.00 43.45 470 LEU B O 1
ATOM 7931 N N . GLU B 1 479 ? -2.004 39.102 58.305 1.00 48.38 471 GLU B N 1
ATOM 7932 C CA . GLU B 1 479 ? -3.217 39.431 59.046 1.00 47.20 471 GLU B CA 1
ATOM 7933 C C . GLU B 1 479 ? -4.388 39.659 58.104 1.00 45.07 471 GLU B C 1
ATOM 7934 O O . GLU B 1 479 ? -5.494 39.151 58.331 1.00 41.60 471 GLU B O 1
ATOM 7940 N N . ALA B 1 480 ? -4.126 40.415 57.040 1.00 43.86 472 ALA B N 1
ATOM 7941 C CA . ALA B 1 480 ? -5.144 40.768 56.059 1.00 42.03 472 ALA B CA 1
ATOM 7942 C C . ALA B 1 480 ? -5.549 39.558 55.206 1.00 40.11 472 ALA B C 1
ATOM 7943 O O . ALA B 1 480 ? -6.735 39.329 54.955 1.00 37.61 472 ALA B O 1
ATOM 7945 N N . MET B 1 481 ? -4.557 38.790 54.763 1.00 39.79 473 MET B N 1
ATOM 7946 C CA . MET B 1 481 ? -4.812 37.584 53.963 1.00 38.33 473 MET B CA 1
ATOM 7947 C C . MET B 1 481 ? -5.586 36.518 54.744 1.00 37.07 473 MET B C 1
ATOM 7948 O O . MET B 1 481 ? -6.528 35.926 54.214 1.00 37.29 473 MET B O 1
ATOM 7953 N N . ARG B 1 482 ? -5.209 36.297 56.004 1.00 36.92 474 ARG B N 1
ATOM 7954 C CA . ARG B 1 482 ? -5.975 35.409 56.890 1.00 38.70 474 ARG B CA 1
ATOM 7955 C C . ARG B 1 482 ? -7.447 35.809 56.914 1.00 38.64 474 ARG B C 1
ATOM 7956 O O . ARG B 1 482 ? -8.331 34.978 56.680 1.00 38.33 474 ARG B O 1
ATOM 7964 N N . ALA B 1 483 ? -7.704 37.091 57.187 1.00 40.04 475 ALA B N 1
ATOM 7965 C CA . ALA B 1 483 ? -9.077 37.610 57.253 1.00 38.66 475 ALA B CA 1
ATOM 7966 C C . ALA B 1 483 ? -9.831 37.386 55.941 1.00 37.08 475 ALA B C 1
ATOM 7967 O O . ALA B 1 483 ? -11.001 36.992 55.955 1.00 37.20 475 ALA B O 1
ATOM 7969 N N . TYR B 1 484 ? -9.163 37.617 54.812 1.00 35.87 476 TYR B N 1
ATOM 7970 C CA . TYR B 1 484 ? -9.800 37.398 53.514 1.00 37.76 476 TYR B CA 1
ATOM 7971 C C . TYR B 1 484 ? -10.155 35.918 53.281 1.00 37.29 476 TYR B C 1
ATOM 7972 O O . TYR B 1 484 ? -11.272 35.608 52.847 1.00 36.43 476 TYR B O 1
ATOM 7981 N N . SER B 1 485 ? -9.225 35.013 53.607 1.00 36.99 477 SER B N 1
ATOM 7982 C CA . SER B 1 485 ? -9.508 33.564 53.530 1.00 35.71 477 SER B CA 1
ATOM 7983 C C . SER B 1 485 ? -10.797 33.202 54.254 1.00 35.01 477 SER B C 1
ATOM 7984 O O . SER B 1 485 ? -11.650 32.514 53.685 1.00 34.54 477 SER B O 1
ATOM 7987 N N . TYR B 1 486 ? -10.956 33.695 55.487 1.00 36.26 478 TYR B N 1
ATOM 7988 C CA . TYR B 1 486 ? -12.209 33.500 56.240 1.00 36.54 478 TYR B CA 1
ATOM 7989 C C . TYR B 1 486 ? -13.425 34.033 55.496 1.00 36.82 478 TYR B C 1
ATOM 7990 O O . TYR B 1 486 ? -14.494 33.432 55.547 1.00 39.25 478 TYR B O 1
ATOM 7999 N N . GLN B 1 487 ? -13.265 35.173 54.825 1.00 38.48 479 GLN B N 1
ATOM 8000 C CA . GLN B 1 487 ? -14.368 35.794 54.100 1.00 39.67 479 GLN B CA 1
ATOM 8001 C C . GLN B 1 487 ? -14.787 34.896 52.931 1.00 38.32 479 GLN B C 1
ATOM 8002 O O . GLN B 1 487 ? -15.963 34.552 52.798 1.00 38.81 479 GLN B O 1
ATOM 8008 N N . ILE B 1 488 ? -13.817 34.506 52.101 1.00 37.32 480 ILE B N 1
ATOM 8009 C CA . ILE B 1 488 ? -14.058 33.530 51.023 1.00 35.72 480 ILE B CA 1
ATOM 8010 C C . ILE B 1 488 ? -14.719 32.269 51.584 1.00 35.94 480 ILE B C 1
ATOM 8011 O O . ILE B 1 488 ? -15.687 31.764 51.011 1.00 34.91 480 ILE B O 1
ATOM 8016 N N . ALA B 1 489 ? -14.211 31.794 52.721 1.00 34.82 481 ALA B N 1
ATOM 8017 C CA . ALA B 1 489 ? -14.705 30.561 53.342 1.00 35.49 481 ALA B CA 1
ATOM 8018 C C . ALA B 1 489 ? -16.193 30.615 53.648 1.00 36.12 481 ALA B C 1
ATOM 8019 O O . ALA B 1 489 ? -16.883 29.603 53.530 1.00 34.67 481 ALA B O 1
ATOM 8021 N N . GLU B 1 490 ? -16.688 31.804 54.008 1.00 38.10 482 GLU B N 1
ATOM 8022 C CA . GLU B 1 490 ? -18.114 31.999 54.325 1.00 40.17 482 GLU B CA 1
ATOM 8023 C C . GLU B 1 490 ? -19.033 31.565 53.192 1.00 39.08 482 GLU B C 1
ATOM 8024 O O . GLU B 1 490 ? -20.172 31.169 53.438 1.00 40.44 482 GLU B O 1
ATOM 8030 N N . GLY B 1 491 ? -18.524 31.631 51.961 1.00 40.12 483 GLY B N 1
ATOM 8031 C CA . GLY B 1 491 ? -19.264 31.192 50.780 1.00 41.91 483 GLY B CA 1
ATOM 8032 C C . GLY B 1 491 ? -19.346 29.686 50.603 1.00 43.64 483 GLY B C 1
ATOM 8033 O O . GLY B 1 491 ? -20.067 29.206 49.727 1.00 44.07 483 GLY B O 1
ATOM 8034 N N . PHE B 1 492 ? -18.616 28.946 51.438 1.00 42.77 484 PHE B N 1
ATOM 8035 C CA . PHE B 1 492 ? -18.566 27.479 51.362 1.00 42.08 484 PHE B CA 1
ATOM 8036 C C . PHE B 1 492 ? -19.049 26.788 52.638 1.00 41.98 484 PHE B C 1
ATOM 8037 O O . PHE B 1 492 ? -18.580 25.695 52.970 1.00 41.92 484 PHE B O 1
ATOM 8045 N N . LEU B 1 493 ? -19.990 27.413 53.343 1.00 37.35 485 LEU B N 1
ATOM 8046 C CA . LEU B 1 493 ? -20.506 26.853 54.593 1.00 37.25 485 LEU B CA 1
ATOM 8047 C C . LEU B 1 493 ? -21.588 25.813 54.372 1.00 34.75 485 LEU B C 1
ATOM 8048 O O . LEU B 1 493 ? -22.304 25.852 53.377 1.00 32.74 485 LEU B O 1
ATOM 8053 N N . THR B 1 494 ? -21.695 24.881 55.318 1.00 36.16 486 THR B N 1
ATOM 8054 C CA . THR B 1 494 ? -22.597 23.732 55.205 1.00 37.21 486 THR B CA 1
ATOM 8055 C C . THR B 1 494 ? -24.068 24.122 55.070 1.00 37.73 486 THR B C 1
ATOM 8056 O O . THR B 1 494 ? -24.819 23.449 54.368 1.00 38.43 486 THR B O 1
ATOM 8060 N N . LYS B 1 495 ? -24.466 25.214 55.728 1.00 41.76 487 LYS B N 1
ATOM 8061 C CA . LYS B 1 495 ? -25.816 25.788 55.585 1.00 42.04 487 LYS B CA 1
ATOM 8062 C C . LYS B 1 495 ? -26.253 25.877 54.125 1.00 40.01 487 LYS B C 1
ATOM 8063 O O . LYS B 1 495 ? -27.335 25.416 53.766 1.00 39.45 487 LYS B O 1
ATOM 8069 N N . GLU B 1 496 ? -25.395 26.464 53.294 1.00 40.80 488 GLU B N 1
ATOM 8070 C CA . GLU B 1 496 ? -25.674 26.670 51.873 1.00 44.39 488 GLU B CA 1
ATOM 8071 C C . GLU B 1 496 ? -25.730 25.356 51.078 1.00 45.26 488 GLU B C 1
ATOM 8072 O O . GLU B 1 496 ? -26.613 25.170 50.239 1.00 46.11 488 GLU B O 1
ATOM 8078 N N . ILE B 1 497 ? -24.795 24.447 51.359 1.00 45.59 489 ILE B N 1
ATOM 8079 C CA . ILE B 1 497 ? -24.727 23.157 50.662 1.00 43.78 489 ILE B CA 1
ATOM 8080 C C . ILE B 1 497 ? -25.937 22.268 50.964 1.00 45.15 489 ILE B C 1
ATOM 8081 O O . ILE B 1 497 ? -26.417 21.541 50.084 1.00 44.91 489 ILE B O 1
ATOM 8086 N N . LEU B 1 498 ? -26.429 22.327 52.202 1.00 45.22 490 LEU B N 1
ATOM 8087 C CA . LEU B 1 498 ? -27.581 21.527 52.612 1.00 44.42 490 LEU B CA 1
ATOM 8088 C C . LEU B 1 498 ? -28.760 21.777 51.689 1.00 44.70 490 LEU B C 1
ATOM 8089 O O . LEU B 1 498 ? -29.459 20.840 51.287 1.00 43.60 490 LEU B O 1
ATOM 8094 N N . GLU B 1 499 ? -28.966 23.049 51.356 1.00 45.43 491 GLU B N 1
ATOM 8095 C CA . GLU B 1 499 ? -30.086 23.459 50.529 1.00 45.98 491 GLU B CA 1
ATOM 8096 C C . GLU B 1 499 ? -29.941 22.959 49.103 1.00 44.56 491 GLU B C 1
ATOM 8097 O O . GLU B 1 499 ? -30.914 22.483 48.513 1.00 42.33 491 GLU B O 1
ATOM 8103 N N . LYS B 1 500 ? -28.723 23.057 48.564 1.00 44.32 492 LYS B N 1
ATOM 8104 C CA . LYS B 1 500 ? -28.438 22.619 47.199 1.00 42.89 492 LYS B CA 1
ATOM 8105 C C . LYS B 1 500 ? -28.689 21.132 47.049 1.00 41.02 492 LYS B C 1
ATOM 8106 O O . LYS B 1 500 ? -29.279 20.700 46.055 1.00 40.38 492 LYS B O 1
ATOM 8112 N N . TRP B 1 501 ? -28.258 20.367 48.054 1.00 40.73 493 TRP B N 1
ATOM 8113 C CA . TRP B 1 501 ? -28.537 18.934 48.137 1.00 39.92 493 TRP B CA 1
ATOM 8114 C C . TRP B 1 501 ? -30.004 18.664 48.283 1.00 41.90 493 TRP B C 1
ATOM 8115 O O . TRP B 1 501 ? -30.554 17.829 47.559 1.00 41.68 493 TRP B O 1
ATOM 8126 N N . LYS B 1 502 ? -30.659 19.377 49.201 1.00 43.67 494 LYS B N 1
ATOM 8127 C CA . LYS B 1 502 ? -32.112 19.237 49.389 1.00 46.87 494 LYS B CA 1
ATOM 8128 C C . LYS B 1 502 ? -32.863 19.514 48.087 1.00 47.30 494 LYS B C 1
ATOM 8129 O O . LYS B 1 502 ? -33.687 18.716 47.656 1.00 47.74 494 LYS B O 1
ATOM 8135 N N . LYS B 1 503 ? -32.545 20.647 47.469 1.00 48.72 495 LYS B N 1
ATOM 8136 C CA . LYS B 1 503 ? -33.090 21.055 46.176 1.00 50.28 495 LYS B CA 1
ATOM 8137 C C . LYS B 1 503 ? -32.895 19.993 45.091 1.00 50.58 495 LYS B C 1
ATOM 8138 O O . LYS B 1 503 ? -33.830 19.661 44.356 1.00 51.91 495 LYS B O 1
ATOM 8144 N N . THR B 1 504 ? -31.677 19.465 45.004 1.00 48.46 496 THR B N 1
ATOM 8145 C CA . THR B 1 504 ? -31.328 18.445 44.019 1.00 47.35 496 THR B CA 1
ATOM 8146 C C . THR B 1 504 ? -32.136 17.162 44.222 1.00 47.74 496 THR B C 1
ATOM 8147 O O . THR B 1 504 ? -32.715 16.628 43.271 1.00 46.56 496 THR B O 1
ATOM 8151 N N . VAL B 1 505 ? -32.184 16.694 45.466 1.00 48.72 497 VAL B N 1
ATOM 8152 C CA . VAL B 1 505 ? -32.852 15.441 45.811 1.00 52.19 497 VAL B CA 1
ATOM 8153 C C . VAL B 1 505 ? -34.361 15.521 45.569 1.00 54.88 497 VAL B C 1
ATOM 8154 O O . VAL B 1 505 ? -34.957 14.560 45.074 1.00 55.81 497 VAL B O 1
ATOM 8158 N N . GLU B 1 506 ? -34.961 16.667 45.895 1.00 55.36 498 GLU B N 1
ATOM 8159 C CA . GLU B 1 506 ? -36.371 16.926 45.580 1.00 58.19 498 GLU B CA 1
ATOM 8160 C C . GLU B 1 506 ? -36.606 16.783 44.082 1.00 56.80 498 GLU B C 1
ATOM 8161 O O . GLU B 1 506 ? -37.460 16.006 43.653 1.00 54.28 498 GLU B O 1
ATOM 8167 N N . GLU B 1 507 ? -35.817 17.528 43.305 1.00 56.84 499 GLU B N 1
ATOM 8168 C CA . GLU B 1 507 ? -35.982 17.649 41.856 1.00 59.27 499 GLU B CA 1
ATOM 8169 C C . GLU B 1 507 ? -35.940 16.329 41.097 1.00 62.76 499 GLU B C 1
ATOM 8170 O O . GLU B 1 507 ? -36.716 16.122 40.167 1.00 65.23 499 GLU B O 1
ATOM 8176 N N . VAL B 1 508 ? -35.034 15.438 41.486 1.00 65.12 500 VAL B N 1
ATOM 8177 C CA . VAL B 1 508 ? -34.921 14.150 40.806 1.00 63.04 500 VAL B CA 1
ATOM 8178 C C . VAL B 1 508 ? -36.007 13.185 41.298 1.00 61.52 500 VAL B C 1
ATOM 8179 O O . VAL B 1 508 ? -36.439 12.306 40.555 1.00 61.33 500 VAL B O 1
ATOM 8183 N N . LEU B 1 509 ? -36.461 13.391 42.534 1.00 62.85 501 LEU B N 1
ATOM 8184 C CA . LEU B 1 509 ? -37.441 12.521 43.189 1.00 64.05 501 LEU B CA 1
ATOM 8185 C C . LEU B 1 509 ? -38.589 13.319 43.817 1.00 63.17 501 LEU B C 1
ATOM 8186 O O . LEU B 1 509 ? -39.584 13.642 43.163 1.00 63.48 501 LEU B O 1
#

Nearest PDB structures (foldseek):
  4pqg-assembly1_A  TM=1.002E+00  e=0.000E+00  Streptococcus pneumoniae TIGR4
  5e9t-assembly1_A  TM=9.006E-01  e=5.198E-74  Streptococcus gordonii
  7ec1-assembly1_B  TM=8.075E-01  e=3.613E-34  Staphylococcus aureus subsp. aureus USA300
  7vfk-assembly1_B  TM=8.089E-01  e=3.416E-34  Staphylococcus aureus subsp. aureus USA300
  4wac-assembly1_A  TM=7.838E-01  e=4.455E-31  Staphylococcus aureus

B-factor: mean 30.86, std 11.07, range [13.39, 99.46]

CATH classification: 3.40.50.2000